Protein AF-A0A7I8VDJ1-F1 (afdb_monomer_lite)

Radius of gyration: 48.57 Å; chains: 1; bounding box: 135×110×147 Å

Structure (mmCIF, N/CA/C/O backbone):
data_AF-A0A7I8VDJ1-F1
#
_entry.id   AF-A0A7I8VDJ1-F1
#
loop_
_atom_site.group_PDB
_atom_site.id
_atom_site.type_symbol
_atom_site.label_atom_id
_atom_site.label_alt_id
_atom_site.label_comp_id
_atom_site.label_asym_id
_atom_site.label_entity_id
_atom_site.label_seq_id
_atom_site.pdbx_PDB_ins_code
_atom_site.Cartn_x
_atom_site.Cartn_y
_atom_site.Cartn_z
_atom_site.occupancy
_atom_site.B_iso_or_equiv
_atom_site.auth_seq_id
_atom_site.auth_comp_id
_atom_site.auth_asym_id
_atom_site.auth_atom_id
_atom_site.pdbx_PDB_model_num
ATOM 1 N N . MET A 1 1 ? -86.119 15.579 12.464 1.00 35.59 1 MET A N 1
ATOM 2 C CA . MET A 1 1 ? -85.745 15.228 11.077 1.00 35.59 1 MET A CA 1
ATOM 3 C C . MET A 1 1 ? -84.413 14.494 11.168 1.00 35.59 1 MET A C 1
ATOM 5 O O . MET A 1 1 ? -83.388 15.149 11.271 1.00 35.59 1 MET A O 1
ATOM 9 N N . ASP A 1 2 ? -84.351 13.183 11.399 1.00 27.03 2 ASP A N 1
ATOM 10 C CA . ASP A 1 2 ? -85.101 12.073 10.771 1.00 27.03 2 ASP A CA 1
ATOM 11 C C . ASP A 1 2 ? -84.777 11.980 9.266 1.00 27.03 2 ASP A C 1
ATOM 13 O O . ASP A 1 2 ? -84.892 12.993 8.582 1.00 27.03 2 ASP A O 1
ATOM 17 N N . THR A 1 3 ? -84.373 10.840 8.682 1.00 29.89 3 THR A N 1
ATOM 18 C CA . THR A 1 3 ? -84.083 9.494 9.247 1.00 29.89 3 THR A CA 1
ATOM 19 C C . THR A 1 3 ? -83.365 8.613 8.205 1.00 29.89 3 THR A C 1
ATOM 21 O O . THR A 1 3 ? -83.804 8.610 7.063 1.00 29.89 3 THR A O 1
ATOM 24 N N . GLU A 1 4 ? -82.399 7.784 8.643 1.00 31.31 4 GLU A N 1
ATOM 25 C CA . GLU A 1 4 ? -82.001 6.452 8.089 1.00 31.31 4 GLU A CA 1
ATOM 26 C C . GLU A 1 4 ? -81.667 6.331 6.567 1.00 31.31 4 GLU A C 1
ATOM 28 O O . GLU A 1 4 ? -81.652 7.322 5.854 1.00 31.31 4 GLU A O 1
ATOM 33 N N . SER A 1 5 ? -81.269 5.199 5.953 1.00 31.66 5 SER A N 1
ATOM 34 C CA . SER A 1 5 ? -81.035 3.772 6.318 1.00 31.66 5 SER A CA 1
ATOM 35 C C . SER A 1 5 ? -79.882 3.208 5.424 1.00 31.66 5 SER A C 1
ATOM 37 O O . SER A 1 5 ? -79.359 3.965 4.614 1.00 31.66 5 SER A O 1
ATOM 39 N N . VAL A 1 6 ? -79.344 1.971 5.455 1.00 28.23 6 VAL A N 1
ATOM 40 C CA . VAL A 1 6 ? -79.579 0.667 6.137 1.00 28.23 6 VAL A CA 1
ATOM 41 C C . VAL A 1 6 ? -78.186 0.134 6.587 1.00 28.23 6 VAL A C 1
ATOM 43 O O . VAL A 1 6 ? -77.228 0.318 5.847 1.00 28.23 6 VAL A O 1
ATOM 46 N N . ARG A 1 7 ? -77.891 -0.499 7.740 1.00 27.86 7 ARG A N 1
ATOM 47 C CA . ARG A 1 7 ? -78.654 -1.184 8.817 1.00 27.86 7 ARG A CA 1
ATOM 48 C C . ARG A 1 7 ? -78.798 -2.736 8.718 1.00 27.86 7 ARG A C 1
ATOM 50 O O . ARG A 1 7 ? -79.802 -3.270 9.171 1.00 27.86 7 ARG A O 1
ATOM 57 N N . SER A 1 8 ? -77.789 -3.487 8.227 1.00 26.73 8 SER A N 1
ATOM 58 C CA . SER A 1 8 ? -77.673 -4.964 8.438 1.00 26.73 8 SER A CA 1
ATOM 59 C C . SER A 1 8 ? -76.218 -5.431 8.680 1.00 26.73 8 SER A C 1
ATOM 61 O O . SER A 1 8 ? -75.295 -4.779 8.202 1.00 26.73 8 SER A O 1
ATOM 63 N N . GLY A 1 9 ? -75.918 -6.502 9.431 1.00 26.39 9 GLY A N 1
ATOM 64 C CA . GLY A 1 9 ? -76.759 -7.362 10.287 1.00 26.39 9 GLY A CA 1
ATOM 65 C C . GLY A 1 9 ? -75.892 -8.241 11.223 1.00 26.39 9 GLY A C 1
ATOM 66 O O . GLY A 1 9 ? -74.710 -8.437 10.948 1.00 26.39 9 GLY A O 1
ATOM 67 N N . LYS A 1 10 ? -76.435 -8.744 12.348 1.00 28.86 10 LYS A N 1
ATOM 68 C CA . LYS A 1 10 ? -75.710 -9.583 13.337 1.00 28.86 10 LYS A CA 1
ATOM 69 C C . LYS A 1 10 ? -76.479 -10.857 13.707 1.00 28.86 10 LYS A C 1
ATOM 71 O O . LYS A 1 10 ? -77.601 -10.746 14.184 1.00 28.86 10 LYS A O 1
ATOM 76 N N . SER A 1 11 ? -75.801 -12.005 13.643 1.00 25.92 11 SER A N 1
ATOM 77 C CA . SER A 1 11 ? -76.148 -13.288 14.291 1.00 25.92 11 SER A CA 1
ATOM 78 C C . SER A 1 11 ? -74.974 -14.276 14.095 1.00 25.92 11 SER A C 1
ATOM 80 O O . SER A 1 11 ? -74.369 -14.250 13.029 1.00 25.92 11 SER A O 1
ATOM 82 N N . GLU A 1 12 ? -74.569 -15.157 15.019 1.00 28.02 12 GLU A N 1
ATOM 83 C CA . GLU A 1 12 ? -74.882 -15.266 16.454 1.00 28.02 12 GLU A CA 1
ATOM 84 C C . GLU A 1 12 ? -73.792 -16.077 17.217 1.00 28.02 12 GLU A C 1
ATOM 86 O O . GLU A 1 12 ? -72.700 -16.306 16.700 1.00 28.02 12 GLU A O 1
ATOM 91 N N . ARG A 1 13 ? -74.056 -16.454 18.478 1.00 26.58 13 ARG A N 1
ATOM 92 C CA . ARG A 1 13 ? -73.231 -17.328 19.356 1.00 26.58 13 ARG A CA 1
ATOM 93 C C . ARG A 1 13 ? -73.213 -18.793 18.848 1.00 26.58 13 ARG A C 1
ATOM 95 O O . ARG A 1 13 ? -74.117 -19.163 18.116 1.00 26.58 13 ARG A O 1
ATOM 102 N N . SER A 1 14 ? -72.292 -19.706 19.201 1.00 25.50 14 SER A N 1
ATOM 103 C CA . SER A 1 14 ? -71.128 -19.765 20.135 1.00 25.50 14 SER A CA 1
ATOM 104 C C . SER A 1 14 ? -70.198 -20.952 19.701 1.00 25.50 14 SER A C 1
ATOM 106 O O . SER A 1 14 ? -70.390 -21.448 18.601 1.00 25.50 14 SER A O 1
ATOM 108 N N . GLU A 1 15 ? -69.172 -21.493 20.390 1.00 26.77 15 GLU A N 1
ATOM 109 C CA . GLU A 1 15 ? -68.732 -21.475 21.804 1.00 26.77 15 GLU A CA 1
ATOM 110 C C . GLU A 1 15 ? -67.203 -21.785 21.976 1.00 26.77 15 GLU A C 1
ATOM 112 O O . GLU A 1 15 ? -66.385 -21.430 21.133 1.00 26.77 15 GLU A O 1
ATOM 117 N N . ARG A 1 16 ? -66.825 -22.396 23.113 1.00 24.98 16 ARG A N 1
ATOM 118 C CA . ARG A 1 16 ? -65.518 -22.917 23.585 1.00 24.98 16 ARG A CA 1
ATOM 119 C C . ARG A 1 16 ? -64.439 -23.293 22.546 1.00 24.98 16 ARG A C 1
ATOM 121 O O . ARG A 1 16 ? -64.622 -24.206 21.749 1.00 24.98 16 ARG A O 1
ATOM 128 N N . SER A 1 17 ? -63.199 -22.848 22.798 1.00 24.78 17 SER A N 1
ATOM 129 C CA . SER A 1 17 ? -62.149 -23.702 23.416 1.00 24.78 17 SER A CA 1
ATOM 130 C C . SER A 1 17 ? -60.840 -22.920 23.699 1.00 24.78 17 SER A C 1
ATOM 132 O O . SER A 1 17 ? -60.804 -21.696 23.581 1.00 24.78 17 SER A O 1
ATOM 134 N N . MET A 1 18 ? -59.788 -23.596 24.187 1.00 25.69 18 MET A N 1
ATOM 135 C CA . MET A 1 18 ? -58.531 -22.996 24.677 1.00 25.69 18 MET A CA 1
ATOM 136 C C . MET A 1 18 ? -57.358 -23.054 23.673 1.00 25.69 18 MET A C 1
ATOM 138 O O . MET A 1 18 ? -57.304 -23.933 22.825 1.00 25.69 18 MET A O 1
ATOM 142 N N . ARG A 1 19 ? -56.319 -22.240 23.955 1.00 24.94 19 ARG A N 1
ATOM 143 C CA . ARG A 1 19 ? -54.900 -22.373 23.533 1.00 24.94 19 ARG A CA 1
ATOM 144 C C . ARG A 1 19 ? -54.579 -22.269 22.028 1.00 24.94 19 ARG A C 1
ATOM 146 O O . ARG A 1 19 ? -54.698 -23.234 21.289 1.00 24.94 19 ARG A O 1
ATOM 153 N N . SER A 1 20 ? -53.797 -21.240 21.683 1.00 26.91 20 SER A N 1
ATOM 154 C CA . SER A 1 20 ? -52.381 -21.473 21.330 1.00 26.91 20 SER A CA 1
ATOM 155 C C . SER A 1 20 ? -51.518 -20.221 21.566 1.00 26.91 20 SER A C 1
ATOM 157 O O . SER A 1 20 ? -52.035 -19.134 21.814 1.00 26.91 20 SER A O 1
ATOM 159 N N . LYS A 1 21 ? -50.189 -20.381 21.562 1.00 25.42 21 LYS A N 1
ATOM 160 C CA . LYS A 1 21 ? -49.204 -19.331 21.876 1.00 25.42 21 LYS A CA 1
ATOM 161 C C . LYS A 1 21 ? -48.692 -18.642 20.607 1.00 25.42 21 LYS A C 1
ATOM 163 O O . LYS A 1 21 ? -48.252 -19.330 19.694 1.00 25.42 21 LYS A O 1
ATOM 168 N N . ARG A 1 22 ? -48.556 -17.311 20.646 1.00 26.48 22 ARG A N 1
ATOM 169 C CA . ARG A 1 22 ? -47.443 -16.555 20.029 1.00 26.48 22 ARG A CA 1
ATOM 170 C C . ARG A 1 22 ? -47.359 -15.160 20.665 1.00 26.48 22 ARG A C 1
ATOM 172 O O . ARG A 1 22 ? -48.197 -14.306 20.410 1.00 26.48 22 ARG A O 1
ATOM 179 N N . ARG A 1 23 ? -46.349 -14.939 21.511 1.00 27.69 23 ARG A N 1
ATOM 180 C CA . ARG A 1 23 ? -45.885 -13.605 21.926 1.00 27.69 23 ARG A CA 1
ATOM 181 C C . ARG A 1 23 ? -44.432 -13.468 21.495 1.00 27.69 23 ARG A C 1
ATOM 183 O O . ARG A 1 23 ? -43.658 -14.404 21.681 1.00 27.69 23 ARG A O 1
ATOM 190 N N . PHE A 1 24 ? -44.092 -12.314 20.935 1.00 26.22 24 PHE A N 1
ATOM 191 C CA . PHE A 1 24 ? -42.706 -11.919 20.709 1.00 26.22 24 PHE A CA 1
ATOM 192 C C . PHE A 1 24 ? -41.999 -11.754 22.060 1.00 26.22 24 PHE A C 1
ATOM 194 O O . PHE A 1 24 ? -42.620 -11.323 23.034 1.00 26.22 24 PHE A O 1
ATOM 201 N N . TYR A 1 25 ? -40.707 -12.073 22.104 1.00 26.53 25 TYR A N 1
ATOM 202 C CA . TYR A 1 25 ? -39.833 -11.771 23.233 1.00 26.53 25 TYR A CA 1
ATOM 203 C C . TYR A 1 25 ? -38.666 -10.909 22.763 1.00 26.53 25 TYR A C 1
ATOM 205 O O . TYR A 1 25 ? -38.127 -11.114 21.677 1.00 26.53 25 TYR A O 1
ATOM 213 N N . ASN A 1 26 ? -38.291 -9.945 23.602 1.00 25.97 26 ASN A N 1
ATOM 214 C CA . ASN A 1 26 ? -37.115 -9.109 23.396 1.00 25.97 26 ASN A CA 1
ATOM 215 C C . ASN A 1 26 ? -35.849 -9.971 23.464 1.00 25.97 26 ASN A C 1
ATOM 217 O O . ASN A 1 26 ? -35.745 -10.824 24.347 1.00 25.97 26 ASN A O 1
ATOM 221 N N . LEU A 1 27 ? -34.867 -9.694 22.606 1.00 25.88 27 LEU A N 1
ATOM 222 C CA . LEU A 1 27 ? -33.530 -10.269 22.725 1.00 25.88 27 LEU A CA 1
ATOM 223 C C . LEU A 1 27 ? -32.560 -9.190 23.214 1.00 25.88 27 LEU A C 1
ATOM 225 O O . LEU A 1 27 ? -32.382 -8.167 22.558 1.00 25.88 27 LEU A O 1
ATOM 229 N N . HIS A 1 28 ? -31.951 -9.408 24.378 1.00 25.11 28 HIS A N 1
ATOM 230 C CA . HIS A 1 28 ? -30.969 -8.496 24.956 1.00 25.11 28 HIS A CA 1
ATOM 231 C C . HIS A 1 28 ? -29.899 -9.311 25.693 1.00 25.11 28 HIS A C 1
ATOM 233 O O . HIS A 1 28 ? -30.229 -10.054 26.609 1.00 25.11 28 HIS A O 1
ATOM 239 N N . SER A 1 29 ? -28.631 -9.126 25.315 1.00 25.78 29 SER A N 1
ATOM 240 C CA . SER A 1 29 ? -27.430 -9.506 26.081 1.00 25.78 29 SER A CA 1
ATOM 241 C C . SER A 1 29 ? -27.349 -10.934 26.661 1.00 25.78 29 SER A C 1
ATOM 243 O O . SER A 1 29 ? -27.666 -11.147 27.830 1.00 25.78 29 SER A O 1
ATOM 245 N N . LEU A 1 30 ? -26.687 -11.841 25.936 1.00 26.27 30 LEU A N 1
ATOM 246 C CA . LEU A 1 30 ? -25.786 -12.819 26.560 1.00 26.27 30 LEU A CA 1
ATOM 247 C C . LEU A 1 30 ? -24.439 -12.831 25.825 1.00 26.27 30 LEU A C 1
ATOM 249 O O . LEU A 1 30 ? -24.388 -12.986 24.609 1.00 26.27 30 LEU A O 1
ATOM 253 N N . TYR A 1 31 ? -23.363 -12.651 26.590 1.00 27.03 31 TYR A N 1
ATOM 254 C CA . TYR A 1 31 ? -21.996 -12.994 26.204 1.00 27.03 31 TYR A CA 1
ATOM 255 C C . TYR A 1 31 ? -21.733 -14.396 26.760 1.00 27.03 31 TYR A C 1
ATOM 257 O O . TYR A 1 31 ? -21.738 -14.565 27.979 1.00 27.03 31 TYR A O 1
ATOM 265 N N . GLU A 1 32 ? -21.493 -15.389 25.906 1.00 25.95 32 GLU A N 1
ATOM 266 C CA . GLU A 1 32 ? -20.978 -16.684 26.359 1.00 25.95 32 GLU A CA 1
ATOM 267 C C . GLU A 1 32 ? -19.446 -16.666 26.348 1.00 25.95 32 GLU A C 1
ATOM 269 O O . GLU A 1 32 ? -18.815 -16.263 25.370 1.00 25.95 32 GLU A O 1
ATOM 274 N N . GLN A 1 33 ? -18.838 -17.091 27.457 1.00 26.53 33 GLN A N 1
ATOM 275 C CA . GLN A 1 33 ? -17.398 -17.328 27.535 1.00 26.53 33 GLN A CA 1
ATOM 276 C C . GLN A 1 33 ? -17.094 -18.756 27.053 1.00 26.53 33 GLN A C 1
ATOM 278 O O . GLN A 1 33 ? -17.764 -19.690 27.502 1.00 26.53 33 GLN A O 1
ATOM 283 N N . PRO A 1 34 ? -16.078 -18.974 26.198 1.00 28.72 34 PRO A N 1
ATOM 284 C CA . PRO A 1 34 ? -15.664 -20.322 25.832 1.00 28.72 34 PRO A CA 1
ATOM 285 C C . PRO A 1 34 ? -15.036 -21.030 27.041 1.00 28.72 34 PRO A C 1
ATOM 287 O O . PRO A 1 34 ? -14.074 -20.539 27.634 1.00 28.72 34 PRO A O 1
ATOM 290 N N . GLN A 1 35 ? -15.565 -22.201 27.398 1.00 26.08 35 GLN A N 1
ATOM 291 C CA . GLN A 1 35 ? -14.988 -23.040 28.447 1.00 26.08 35 GLN A CA 1
ATOM 292 C C . GLN A 1 35 ? -13.659 -23.653 27.980 1.00 26.08 35 GLN A C 1
ATOM 294 O O . GLN A 1 35 ? -13.589 -24.257 26.910 1.00 26.08 35 GLN A O 1
ATOM 299 N N . VAL A 1 36 ? -12.618 -23.549 28.809 1.00 28.59 36 VAL A N 1
ATOM 300 C CA . VAL A 1 36 ? -11.347 -24.266 28.620 1.00 28.59 36 VAL A CA 1
ATOM 301 C C . VAL A 1 36 ? -11.344 -25.495 29.540 1.00 28.59 36 VAL A C 1
ATOM 303 O O . VAL A 1 36 ? -11.529 -25.329 30.748 1.00 28.59 36 VAL A O 1
ATOM 306 N N . PRO A 1 37 ? -11.148 -26.724 29.024 1.00 27.23 37 PRO A N 1
ATOM 307 C CA . PRO A 1 37 ? -11.212 -27.936 29.836 1.00 27.23 37 PRO A CA 1
ATOM 308 C C . PRO A 1 37 ? -9.975 -28.090 30.731 1.00 27.23 37 PRO A C 1
ATOM 310 O O . PRO A 1 37 ? -8.838 -28.122 30.261 1.00 27.23 37 PRO A O 1
ATOM 313 N N . SER A 1 38 ? -10.197 -28.237 32.036 1.00 24.30 38 SER A N 1
ATOM 314 C CA . SER A 1 38 ? -9.147 -28.392 33.043 1.00 24.30 38 SER A CA 1
ATOM 315 C C . SER A 1 38 ? -8.876 -29.861 33.385 1.00 24.30 38 SER A C 1
ATOM 317 O O . SER A 1 38 ? -9.435 -30.402 34.339 1.00 24.30 38 SER A O 1
ATOM 319 N N . GLN A 1 39 ? -7.959 -30.512 32.657 1.00 26.39 39 GLN A N 1
ATOM 320 C CA . GLN A 1 39 ? -7.253 -31.693 33.180 1.00 26.39 39 GLN A CA 1
ATOM 321 C C . GLN A 1 39 ? -5.991 -32.064 32.386 1.00 26.39 39 GLN A C 1
ATOM 323 O O . GLN A 1 39 ? -6.063 -32.718 31.353 1.00 26.39 39 GLN A O 1
ATOM 328 N N . PHE A 1 40 ? -4.821 -31.731 32.937 1.00 25.23 40 PHE A N 1
ATOM 329 C CA . PHE A 1 40 ? -3.596 -32.516 32.758 1.00 25.23 40 PHE A CA 1
ATOM 330 C C . PHE A 1 40 ? -2.760 -32.417 34.039 1.00 25.23 40 PHE A C 1
ATOM 332 O O . PHE A 1 40 ? -2.206 -31.366 34.354 1.00 25.23 40 PHE A O 1
ATOM 339 N N . LYS A 1 41 ? -2.696 -33.511 34.808 1.00 24.09 41 LYS A N 1
ATOM 340 C CA . LYS A 1 41 ? -1.747 -33.647 35.921 1.00 24.09 41 LYS A CA 1
ATOM 341 C C . LYS A 1 41 ? -0.411 -34.122 35.357 1.00 24.09 41 LYS A C 1
ATOM 343 O O . LYS A 1 41 ? -0.354 -35.205 34.784 1.00 24.09 41 LYS A O 1
ATOM 348 N N . ILE A 1 42 ? 0.655 -33.369 35.602 1.00 26.19 42 ILE A N 1
ATOM 349 C CA . ILE A 1 42 ? 2.028 -33.887 35.579 1.00 26.19 42 ILE A CA 1
ATOM 350 C C . ILE A 1 42 ? 2.610 -33.692 36.983 1.00 26.19 42 ILE A C 1
ATOM 352 O O . ILE A 1 42 ? 2.263 -32.744 37.687 1.00 26.19 42 ILE A O 1
ATOM 356 N N . ARG A 1 43 ? 3.409 -34.667 37.418 1.00 23.50 43 ARG A N 1
ATOM 357 C CA . ARG A 1 43 ? 3.903 -34.853 38.785 1.00 23.50 43 ARG A CA 1
ATOM 358 C C . ARG A 1 43 ? 5.412 -34.632 38.804 1.00 23.50 43 ARG A C 1
ATOM 360 O O . ARG A 1 43 ? 6.115 -35.245 38.008 1.00 23.50 43 ARG A O 1
ATOM 367 N N . SER A 1 44 ? 5.893 -33.831 39.746 1.00 25.80 44 SER A N 1
ATOM 368 C CA . SER A 1 44 ? 7.313 -33.722 40.095 1.00 25.80 44 SER A CA 1
ATOM 369 C C . SER A 1 44 ? 7.434 -33.421 41.587 1.00 25.80 44 SER A C 1
ATOM 371 O O . SER A 1 44 ? 6.826 -32.469 42.075 1.00 25.80 44 SER A O 1
ATOM 373 N N . GLU A 1 45 ? 8.177 -34.261 42.298 1.00 27.33 45 GLU A N 1
ATOM 374 C CA . GLU A 1 45 ? 8.450 -34.146 43.735 1.00 27.33 45 GLU A CA 1
ATOM 375 C C . GLU A 1 45 ? 9.665 -33.229 44.001 1.00 27.33 45 GLU A C 1
ATOM 377 O O . GLU A 1 45 ? 10.436 -32.965 43.075 1.00 27.33 45 GLU A O 1
ATOM 382 N N . PRO A 1 46 ? 9.825 -32.687 45.224 1.00 34.09 46 PRO A N 1
ATOM 383 C CA . PRO A 1 46 ? 10.933 -31.796 45.567 1.00 34.09 46 PRO A CA 1
ATOM 384 C C . PRO A 1 46 ? 12.213 -32.560 45.946 1.00 34.09 46 PRO A C 1
ATOM 386 O O . PRO A 1 46 ? 12.126 -33.671 46.457 1.00 34.09 46 PRO A O 1
ATOM 389 N N . ASN A 1 47 ? 13.372 -31.925 45.725 1.00 25.55 47 ASN A N 1
ATOM 390 C CA . ASN A 1 47 ? 14.660 -32.057 46.440 1.00 25.55 47 ASN A CA 1
ATOM 391 C C . ASN A 1 47 ? 15.642 -31.062 45.768 1.00 25.55 47 ASN A C 1
ATOM 393 O O . ASN A 1 47 ? 15.691 -30.987 44.545 1.00 25.55 47 ASN A O 1
ATOM 397 N N . GLU A 1 48 ? 16.188 -30.056 46.456 1.00 24.09 48 GLU A N 1
ATOM 398 C CA . GLU A 1 48 ? 17.340 -30.046 47.385 1.00 24.09 48 GLU A CA 1
ATOM 399 C C . GLU A 1 48 ? 18.660 -29.540 46.746 1.00 24.09 48 GLU A C 1
ATOM 401 O O . GLU A 1 48 ? 19.273 -30.191 45.912 1.00 24.09 48 GLU A O 1
ATOM 406 N N . CYS A 1 49 ? 19.104 -28.383 47.256 1.00 22.91 49 CYS A N 1
ATOM 407 C CA . CYS A 1 49 ? 20.454 -28.122 47.788 1.00 22.91 49 CYS A CA 1
ATOM 408 C C . CYS A 1 49 ? 21.725 -28.031 46.893 1.00 22.91 49 CYS A C 1
ATOM 410 O O . CYS A 1 49 ? 22.273 -29.016 46.420 1.00 22.91 49 CYS A O 1
ATOM 412 N N . PHE A 1 50 ? 22.307 -26.818 46.926 1.00 23.52 50 PHE A N 1
ATOM 413 C CA . PHE A 1 50 ? 23.742 -26.491 47.110 1.00 23.52 50 PHE A CA 1
ATOM 414 C C . PHE A 1 50 ? 24.839 -26.967 46.129 1.00 23.52 50 PHE A C 1
ATOM 416 O O . PHE A 1 50 ? 25.298 -28.098 46.202 1.00 23.52 50 PHE A O 1
ATOM 423 N N . PHE A 1 51 ? 25.476 -25.986 45.471 1.00 24.03 51 PHE A N 1
ATOM 424 C CA . PHE A 1 51 ? 26.934 -25.720 45.527 1.00 24.03 51 PHE A CA 1
ATOM 425 C C . PHE A 1 51 ? 27.096 -24.178 45.523 1.00 24.03 51 PHE A C 1
ATOM 427 O O . PHE A 1 51 ? 26.541 -23.533 44.640 1.00 24.03 51 PHE A O 1
ATOM 434 N N . LYS A 1 52 ? 27.535 -23.507 46.601 1.00 24.89 52 LYS A N 1
ATOM 435 C CA . LYS A 1 52 ? 28.862 -23.428 47.267 1.00 24.89 52 LYS A CA 1
ATOM 436 C C . LYS A 1 52 ? 29.794 -22.365 46.662 1.00 24.89 52 LYS A C 1
ATOM 438 O O . LYS A 1 52 ? 30.175 -22.468 45.503 1.00 24.89 52 LYS A O 1
ATOM 443 N N . ASP A 1 53 ? 30.204 -21.415 47.503 1.00 23.80 53 ASP A N 1
ATOM 444 C CA . ASP A 1 53 ? 31.367 -20.549 47.283 1.00 23.80 53 ASP A CA 1
ATOM 445 C C . ASP A 1 53 ? 32.684 -21.334 47.402 1.00 23.80 53 ASP A C 1
ATOM 447 O O . ASP A 1 53 ? 32.767 -22.291 48.177 1.00 23.80 53 ASP A O 1
ATOM 451 N N . ASP A 1 54 ? 33.736 -20.832 46.751 1.00 25.36 54 ASP A N 1
ATOM 452 C CA . ASP A 1 54 ? 35.137 -21.146 47.065 1.00 25.36 54 ASP A CA 1
ATOM 453 C C . ASP A 1 54 ? 35.911 -19.863 47.423 1.00 25.36 54 ASP A C 1
ATOM 455 O O . ASP A 1 54 ? 35.516 -18.753 47.058 1.00 25.36 54 ASP A O 1
ATOM 459 N N . ARG A 1 55 ? 36.991 -19.995 48.206 1.00 24.78 55 ARG A N 1
ATOM 460 C CA . ARG A 1 55 ? 37.645 -18.871 48.910 1.00 24.78 55 ARG A CA 1
ATOM 461 C C . ARG A 1 55 ? 39.092 -18.587 48.478 1.00 24.78 55 ARG A C 1
ATOM 463 O O . ARG A 1 55 ? 39.842 -19.482 48.112 1.00 24.78 55 ARG A O 1
ATOM 470 N N . SER A 1 56 ? 39.493 -17.340 48.761 1.00 25.27 56 SER A N 1
ATOM 471 C CA . SER A 1 56 ? 40.838 -16.879 49.181 1.00 25.27 56 SER A CA 1
ATOM 472 C C . SER A 1 56 ? 42.040 -16.994 48.230 1.00 25.27 56 SER A C 1
ATOM 474 O O . SER A 1 56 ? 42.595 -18.074 48.060 1.00 25.27 56 SER A O 1
ATOM 476 N N . ASN A 1 57 ? 42.529 -15.831 47.765 1.00 26.70 57 ASN A N 1
ATOM 477 C CA . ASN A 1 57 ? 43.919 -15.306 47.846 1.00 26.70 57 ASN A CA 1
ATOM 478 C C . ASN A 1 57 ? 44.039 -14.042 46.949 1.00 26.70 57 ASN A C 1
ATOM 480 O O . ASN A 1 57 ? 43.331 -13.966 45.952 1.00 26.70 57 ASN A O 1
ATOM 484 N N . SER A 1 58 ? 44.858 -13.010 47.209 1.00 25.59 58 SER A N 1
ATOM 485 C CA . SER A 1 58 ? 45.843 -12.720 48.279 1.00 25.59 58 SER A CA 1
ATOM 486 C C . SER A 1 58 ? 45.887 -11.195 48.613 1.00 25.59 58 SER A C 1
ATOM 488 O O . SER A 1 58 ? 44.984 -10.459 48.224 1.00 25.59 58 SER A O 1
ATOM 490 N N . LEU A 1 59 ? 46.872 -10.718 49.401 1.00 26.02 59 LEU A N 1
ATOM 491 C CA . LEU A 1 59 ? 46.924 -9.372 50.024 1.00 26.02 59 LEU A CA 1
ATOM 492 C C . LEU A 1 59 ? 47.808 -8.307 49.317 1.00 26.02 59 LEU A C 1
ATOM 494 O O . LEU A 1 59 ? 48.667 -8.638 48.508 1.00 26.02 59 LEU A O 1
ATOM 498 N N . HIS A 1 60 ? 47.675 -7.062 49.821 1.00 28.36 60 HIS A N 1
ATOM 499 C CA . HIS A 1 60 ? 48.517 -5.851 49.652 1.00 28.36 60 HIS A CA 1
ATOM 500 C C . HIS A 1 60 ? 48.305 -5.020 48.363 1.00 28.36 60 HIS A C 1
ATOM 502 O O . HIS A 1 60 ? 47.906 -5.554 47.339 1.00 28.36 60 HIS A O 1
ATOM 508 N N . THR A 1 61 ? 48.493 -3.686 48.361 1.00 26.16 61 THR A N 1
ATOM 509 C CA . THR A 1 61 ? 49.207 -2.780 49.308 1.00 26.16 61 THR A CA 1
ATOM 510 C C . THR A 1 61 ? 48.417 -1.517 49.729 1.00 26.16 61 THR A C 1
ATOM 512 O O . THR A 1 61 ? 47.765 -0.931 48.879 1.00 26.16 61 THR A O 1
ATOM 515 N N . ASN A 1 62 ? 48.620 -1.057 50.980 1.00 27.73 62 ASN A N 1
ATOM 516 C CA . ASN A 1 62 ? 48.788 0.336 51.491 1.00 27.73 62 ASN A CA 1
ATOM 517 C C . ASN A 1 62 ? 47.792 1.474 51.080 1.00 27.73 62 ASN A C 1
ATOM 519 O O . ASN A 1 62 ? 47.444 1.611 49.920 1.00 27.73 62 ASN A O 1
ATOM 523 N N . ASN A 1 63 ? 47.377 2.420 51.946 1.00 26.58 63 ASN A N 1
ATOM 524 C CA . ASN A 1 63 ? 47.764 2.704 53.342 1.00 26.58 63 ASN A CA 1
ATOM 525 C C . ASN A 1 63 ? 46.643 3.395 54.176 1.00 26.58 63 ASN A C 1
ATOM 527 O O . ASN A 1 63 ? 45.659 3.883 53.629 1.00 26.58 63 ASN A O 1
ATOM 531 N N . LYS A 1 64 ? 46.816 3.413 55.509 1.00 22.06 64 LYS A N 1
ATOM 532 C CA . LYS A 1 64 ? 45.947 4.004 56.574 1.00 22.06 64 LYS A CA 1
ATOM 533 C C . LYS A 1 64 ? 46.257 5.517 56.819 1.00 22.06 64 LYS A C 1
ATOM 535 O O . LYS A 1 64 ? 47.182 5.962 56.136 1.00 22.06 64 LYS A O 1
ATOM 540 N N . PRO A 1 65 ? 45.604 6.317 57.730 1.00 33.78 65 PRO A N 1
ATOM 541 C CA . PRO A 1 65 ? 45.000 5.960 59.053 1.00 33.78 65 PRO A CA 1
ATOM 542 C C . PRO A 1 65 ? 43.640 6.669 59.465 1.00 33.78 65 PRO A C 1
ATOM 544 O O . PRO A 1 65 ? 43.282 7.675 58.871 1.00 33.78 65 PRO A O 1
ATOM 547 N N . VAL A 1 66 ? 42.737 6.059 60.283 1.00 24.86 66 VAL A N 1
ATOM 548 C CA . VAL A 1 66 ? 42.484 6.202 61.775 1.00 24.86 66 VAL A CA 1
ATOM 549 C C . VAL A 1 66 ? 41.544 7.391 62.165 1.00 24.86 66 VAL A C 1
ATOM 551 O O . VAL A 1 66 ? 41.895 8.518 61.849 1.00 24.86 66 VAL A O 1
ATOM 554 N N . CYS A 1 67 ? 40.279 7.202 62.622 1.00 22.94 67 CYS A N 1
ATOM 555 C CA . CYS A 1 67 ? 39.729 6.918 63.999 1.00 22.94 67 CYS A CA 1
ATOM 556 C C . CYS A 1 67 ? 39.628 8.173 64.933 1.00 22.94 67 CYS A C 1
ATOM 558 O O . CYS A 1 67 ? 40.447 9.068 64.771 1.00 22.94 67 CYS A O 1
ATOM 560 N N . ASP A 1 68 ? 38.728 8.340 65.933 1.00 23.73 68 ASP A N 1
ATOM 561 C CA . ASP A 1 68 ? 37.487 7.628 66.360 1.00 23.73 68 ASP A CA 1
ATOM 562 C C . ASP A 1 68 ? 36.535 8.501 67.260 1.00 23.73 68 ASP A C 1
ATOM 564 O O . ASP A 1 68 ? 36.701 9.718 67.318 1.00 23.73 68 ASP A O 1
ATOM 568 N N . GLN A 1 69 ? 35.522 7.894 67.914 1.00 34.41 69 GLN A N 1
ATOM 569 C CA . GLN A 1 69 ? 34.349 8.495 68.616 1.00 34.41 69 GLN A CA 1
ATOM 570 C C . GLN A 1 69 ? 34.478 8.853 70.128 1.00 34.41 69 GLN A C 1
ATOM 572 O O . GLN A 1 69 ? 35.330 8.310 70.829 1.00 34.41 69 GLN A O 1
ATOM 577 N N . SER A 1 70 ? 33.516 9.653 70.642 1.00 25.91 70 SER A N 1
ATOM 578 C CA . SER A 1 70 ? 33.063 9.806 72.060 1.00 25.91 70 SER A CA 1
ATOM 579 C C . SER A 1 70 ? 31.777 10.690 72.138 1.00 25.91 70 SER A C 1
ATOM 581 O O . SER A 1 70 ? 31.472 11.349 71.146 1.00 25.91 70 SER A O 1
ATOM 583 N N . GLU A 1 71 ? 30.963 10.829 73.209 1.00 27.98 71 GLU A N 1
ATOM 584 C CA . GLU A 1 71 ? 30.498 9.946 74.316 1.00 27.98 71 GLU A CA 1
ATOM 585 C C . GLU A 1 71 ? 29.238 10.545 75.035 1.00 27.98 71 GLU A C 1
ATOM 587 O O . GLU A 1 71 ? 29.009 11.746 74.934 1.00 27.98 71 GLU A O 1
ATOM 592 N N . ALA A 1 72 ? 28.491 9.724 75.811 1.00 27.75 72 ALA A N 1
ATOM 593 C CA . ALA A 1 72 ? 27.477 10.061 76.861 1.00 27.75 72 ALA A CA 1
ATOM 594 C C . ALA A 1 72 ? 26.233 10.965 76.533 1.00 27.75 72 ALA A C 1
ATOM 596 O O . ALA A 1 72 ? 26.194 11.677 75.540 1.00 27.75 72 ALA A O 1
ATOM 597 N N . GLY A 1 73 ? 25.129 10.994 77.321 1.00 25.77 73 GLY A N 1
ATOM 598 C CA . GLY A 1 73 ? 24.687 10.068 78.389 1.00 25.77 73 GLY A CA 1
ATOM 599 C C . GLY A 1 73 ? 23.556 10.531 79.368 1.00 25.77 73 GLY A C 1
ATOM 600 O O . GLY A 1 73 ? 23.852 11.210 80.341 1.00 25.77 73 GLY A O 1
ATOM 601 N N . VAL A 1 74 ? 22.329 9.978 79.225 1.00 26.02 74 VAL A N 1
ATOM 602 C CA . VAL A 1 74 ? 21.322 9.621 80.295 1.00 26.02 74 VAL A CA 1
ATOM 603 C C . VAL A 1 74 ? 20.654 10.794 81.132 1.00 26.02 74 VAL A C 1
ATOM 605 O O . VAL A 1 74 ? 20.900 11.946 80.801 1.00 26.02 74 VAL A O 1
ATOM 608 N N . PRO A 1 75 ? 19.660 10.602 82.058 1.00 47.22 75 PRO A N 1
ATOM 609 C CA . PRO A 1 75 ? 18.193 10.663 81.790 1.00 47.22 75 PRO A CA 1
ATOM 610 C C . PRO A 1 75 ? 17.308 11.625 82.664 1.00 47.22 75 PRO A C 1
ATOM 612 O O . PRO A 1 75 ? 17.736 12.074 83.722 1.00 47.22 75 PRO A O 1
ATOM 615 N N . GLY A 1 76 ? 15.991 11.748 82.359 1.00 24.25 76 GLY A N 1
ATOM 616 C CA . GLY A 1 76 ? 14.932 11.724 83.413 1.00 24.25 76 GLY A CA 1
ATOM 617 C C . GLY A 1 76 ? 13.697 12.675 83.377 1.00 24.25 76 GLY A C 1
ATOM 618 O O . GLY A 1 76 ? 13.812 13.851 83.073 1.00 24.25 76 GLY A O 1
ATOM 619 N N . LEU A 1 77 ? 12.549 12.137 83.852 1.00 23.14 77 LEU A N 1
ATOM 620 C CA . LEU A 1 77 ? 11.384 12.768 84.548 1.00 23.14 77 LEU A CA 1
ATOM 621 C C . LEU A 1 77 ? 10.246 13.577 83.830 1.00 23.14 77 LEU A C 1
ATOM 623 O O . LEU A 1 77 ? 10.411 14.701 83.385 1.00 23.14 77 LEU A O 1
ATOM 627 N N . CYS A 1 78 ? 9.021 13.028 83.986 1.00 21.14 78 CYS A N 1
ATOM 628 C CA . CYS A 1 78 ? 7.719 13.652 84.354 1.00 21.14 78 CYS A CA 1
ATOM 629 C C . CYS A 1 78 ? 6.800 14.513 83.424 1.00 21.14 78 CYS A C 1
ATOM 631 O O . CYS A 1 78 ? 7.047 15.672 83.137 1.00 21.14 78 CYS A O 1
ATOM 633 N N . GLN A 1 79 ? 5.575 13.970 83.253 1.00 23.33 79 GLN A N 1
ATOM 634 C CA . GLN A 1 79 ? 4.232 14.590 83.441 1.00 23.33 79 GLN A CA 1
ATOM 635 C C . GLN A 1 79 ? 3.564 15.559 82.417 1.00 23.33 79 GLN A C 1
ATOM 637 O O . GLN A 1 79 ? 3.679 16.771 82.504 1.00 23.33 79 GLN A O 1
ATOM 642 N N . ARG A 1 80 ? 2.597 14.973 81.678 1.00 22.44 80 ARG A N 1
ATOM 643 C CA . ARG A 1 80 ? 1.123 15.227 81.745 1.00 22.44 80 ARG A CA 1
ATOM 644 C C . ARG A 1 80 ? 0.496 16.524 81.162 1.00 22.44 80 ARG A C 1
ATOM 646 O O . ARG A 1 80 ? 0.752 17.619 81.633 1.00 22.44 80 ARG A O 1
ATOM 653 N N . ASN A 1 81 ? -0.554 16.308 80.343 1.00 24.28 81 ASN A N 1
ATOM 654 C CA . ASN A 1 81 ? -1.519 17.273 79.761 1.00 24.28 81 ASN A CA 1
ATOM 655 C C . ASN A 1 81 ? -0.900 18.269 78.744 1.00 24.28 81 ASN A C 1
ATOM 657 O O . ASN A 1 81 ? 0.204 18.743 78.939 1.00 24.28 81 ASN A O 1
ATOM 661 N N . GLN A 1 82 ? -1.540 18.636 77.627 1.00 29.02 82 GLN A N 1
ATOM 662 C CA . GLN A 1 82 ? -2.970 18.627 77.275 1.00 29.02 82 GLN A CA 1
ATOM 663 C C . GLN A 1 82 ? -3.213 18.077 75.852 1.00 29.02 82 GLN A C 1
ATOM 665 O O . GLN A 1 82 ? -2.366 18.225 74.977 1.00 29.02 82 GLN A O 1
ATOM 670 N N . GLN A 1 83 ? -4.395 17.505 75.589 1.00 26.56 83 GLN A N 1
ATOM 671 C CA . GLN A 1 83 ? -4.886 17.313 74.217 1.00 26.56 83 GLN A CA 1
ATOM 672 C C . GLN A 1 83 ? -5.658 18.563 73.779 1.00 26.56 83 GLN A C 1
ATOM 674 O O . GLN A 1 83 ? -6.832 18.712 74.114 1.00 26.56 83 GLN A O 1
ATOM 679 N N . THR A 1 84 ? -5.018 19.447 73.016 1.00 27.67 84 THR A N 1
ATOM 680 C CA . THR A 1 84 ? -5.721 20.489 72.262 1.00 27.67 84 THR A CA 1
ATOM 681 C C . THR A 1 84 ? -6.497 19.840 71.120 1.00 27.67 84 THR A C 1
ATOM 683 O O . THR A 1 84 ? -5.939 19.400 70.117 1.00 27.67 84 THR A O 1
ATOM 686 N N . THR A 1 85 ? -7.816 19.753 71.270 1.00 26.62 85 THR A N 1
ATOM 687 C CA . THR A 1 85 ? -8.710 19.352 70.185 1.00 26.62 85 THR A CA 1
ATOM 688 C C . THR A 1 85 ? -8.839 20.495 69.184 1.00 26.62 85 THR A C 1
ATOM 690 O O . THR A 1 85 ? -9.695 21.365 69.337 1.00 26.62 85 THR A O 1
ATOM 693 N N . GLU A 1 86 ? -8.024 20.477 68.124 1.00 25.56 86 GLU A N 1
ATOM 694 C CA . GLU A 1 86 ? -8.259 21.314 66.942 1.00 25.56 86 GLU A CA 1
ATOM 695 C C . GLU A 1 86 ? -9.576 20.907 66.275 1.00 25.56 86 GLU A C 1
ATOM 697 O O . GLU A 1 86 ? -9.674 20.020 65.423 1.00 25.56 86 GLU A O 1
ATOM 702 N N . ARG A 1 87 ? -10.636 21.566 66.733 1.00 25.41 87 ARG A N 1
ATOM 703 C CA . ARG A 1 87 ? -11.988 21.455 66.218 1.00 25.41 87 ARG A CA 1
ATOM 704 C C . ARG A 1 87 ? -12.035 22.185 64.882 1.00 25.41 87 ARG A C 1
ATOM 706 O O . ARG A 1 87 ? -12.392 23.357 64.835 1.00 25.41 87 ARG A O 1
ATOM 713 N N . ILE A 1 88 ? -11.675 21.489 63.803 1.00 30.36 88 ILE A N 1
ATOM 714 C CA . ILE A 1 88 ? -11.887 21.982 62.437 1.00 30.36 88 ILE A CA 1
ATOM 715 C C . ILE A 1 88 ? -13.398 22.122 62.228 1.00 30.36 88 ILE A C 1
ATOM 717 O O . ILE A 1 88 ? -14.090 21.172 61.850 1.00 30.36 88 ILE A O 1
ATOM 721 N N . GLU A 1 89 ? -13.925 23.311 62.510 1.00 24.78 89 GLU A N 1
ATOM 722 C CA . GLU A 1 89 ? -15.288 23.675 62.165 1.00 24.78 89 GLU A CA 1
ATOM 723 C C . GLU A 1 89 ? -15.354 23.827 60.649 1.00 24.78 89 GLU A C 1
ATOM 725 O O . GLU A 1 89 ? -15.000 24.854 60.073 1.00 24.78 89 GLU A O 1
ATOM 730 N N . VAL A 1 90 ? -15.780 22.749 59.988 1.00 28.83 90 VAL A N 1
ATOM 731 C CA . VAL A 1 90 ? -16.092 22.752 58.561 1.00 28.83 90 VAL A CA 1
ATOM 732 C C . VAL A 1 90 ? -17.313 23.646 58.368 1.00 28.83 90 VAL A C 1
ATOM 734 O O . VAL A 1 90 ? -18.452 23.181 58.394 1.00 28.83 90 VAL A O 1
ATOM 737 N N . GLN A 1 91 ? -17.069 24.945 58.201 1.00 25.50 91 GLN A N 1
ATOM 738 C CA . GLN A 1 91 ? -18.087 25.922 57.857 1.00 25.50 91 GLN A CA 1
ATOM 739 C C . GLN A 1 91 ? -18.600 25.584 56.454 1.00 25.50 91 GLN A C 1
ATOM 741 O O . GLN A 1 91 ? -17.988 25.922 55.440 1.00 25.50 91 GLN A O 1
ATOM 746 N N . ILE A 1 92 ? -19.710 24.844 56.394 1.00 30.64 92 ILE A N 1
ATOM 747 C CA . ILE A 1 92 ? -20.361 24.479 55.137 1.00 30.64 92 ILE A CA 1
ATOM 748 C C . ILE A 1 92 ? -20.980 25.751 54.558 1.00 30.64 92 ILE A C 1
ATOM 750 O O . ILE A 1 92 ? -22.130 26.081 54.845 1.00 30.64 92 ILE A O 1
ATOM 754 N N . LEU A 1 93 ? -20.205 26.457 53.734 1.00 29.61 93 LEU A N 1
ATOM 755 C CA . LEU A 1 93 ? -20.716 27.516 52.875 1.00 29.61 93 LEU A CA 1
ATOM 756 C C . LEU A 1 93 ? -21.883 26.959 52.054 1.00 29.61 93 LEU A C 1
ATOM 758 O O . LEU A 1 93 ? -21.722 26.003 51.287 1.00 29.61 93 LEU A O 1
ATOM 762 N N . GLN A 1 94 ? -23.057 27.570 52.203 1.00 37.25 94 GLN A N 1
ATOM 763 C CA . GLN A 1 94 ? -24.153 27.367 51.267 1.00 37.25 94 GLN A CA 1
ATOM 764 C C . GLN A 1 94 ? -23.732 27.997 49.935 1.00 37.25 94 GLN A C 1
ATOM 766 O O . GLN A 1 94 ? -23.768 29.208 49.762 1.00 37.25 94 GLN A O 1
ATOM 771 N N . GLN A 1 95 ? -23.251 27.168 49.007 1.00 39.53 95 GLN A N 1
ATOM 772 C CA . GLN A 1 95 ? -22.985 27.599 47.637 1.00 39.53 95 GLN A CA 1
ATOM 773 C C . GLN A 1 95 ? -24.314 27.691 46.888 1.00 39.53 95 GLN A C 1
ATOM 775 O O . GLN A 1 95 ? -24.828 26.675 46.405 1.00 39.53 95 GLN A O 1
ATOM 780 N N . ASP A 1 96 ? -24.861 28.903 46.835 1.00 35.28 96 ASP A N 1
ATOM 781 C CA . ASP A 1 96 ? -26.148 29.190 46.212 1.00 35.28 96 ASP A CA 1
ATOM 782 C C . ASP A 1 96 ? -26.217 28.791 44.730 1.00 35.28 96 ASP A C 1
ATOM 784 O O . ASP A 1 96 ? -25.227 28.730 43.999 1.00 35.28 96 ASP A O 1
ATOM 788 N N . ASP A 1 97 ? -27.436 28.504 44.271 1.00 43.97 97 ASP A N 1
ATOM 789 C CA . ASP A 1 97 ? -27.745 28.052 42.903 1.00 43.97 97 ASP A CA 1
ATOM 790 C C . ASP A 1 97 ? -27.737 29.230 41.880 1.00 43.97 97 ASP A C 1
ATOM 792 O O . ASP A 1 97 ? -28.199 29.058 40.750 1.00 43.97 97 ASP A O 1
ATOM 796 N N . ASN A 1 98 ? -27.252 30.423 42.266 1.00 44.06 98 ASN A N 1
ATOM 797 C CA . ASN A 1 98 ? -27.332 31.673 41.495 1.00 44.06 98 ASN A CA 1
ATOM 798 C C . ASN A 1 98 ? -26.174 31.842 40.484 1.00 44.06 98 ASN A C 1
ATOM 800 O O . ASN A 1 98 ? -25.061 31.380 40.725 1.00 44.06 98 ASN A O 1
ATOM 804 N N . TRP A 1 99 ? -26.427 32.524 39.358 1.00 51.81 99 TRP A N 1
ATOM 805 C CA . TRP A 1 99 ? -25.394 32.902 38.368 1.00 51.81 99 TRP A CA 1
ATOM 806 C C . TRP A 1 99 ? -25.008 34.397 38.447 1.00 51.81 99 TRP A C 1
ATOM 808 O O . TRP A 1 99 ? -24.177 34.858 37.671 1.00 51.81 99 TRP A O 1
ATOM 818 N N . GLY A 1 100 ? -25.580 35.152 39.391 1.00 45.78 100 GLY A N 1
ATOM 819 C CA . GLY A 1 100 ? -25.108 36.491 39.759 1.00 45.78 100 GLY A CA 1
ATOM 820 C C . GLY A 1 100 ? -23.982 36.454 40.801 1.00 45.78 100 GLY A C 1
ATOM 821 O O . GLY A 1 100 ? -24.046 35.678 41.752 1.00 45.78 100 GLY A O 1
ATOM 822 N N . ASP A 1 101 ? -22.987 37.318 40.597 1.00 45.72 101 ASP A N 1
ATOM 823 C CA . ASP A 1 101 ? -22.004 37.835 41.561 1.00 45.72 101 ASP A CA 1
ATOM 824 C C . ASP A 1 101 ? -21.220 36.843 42.439 1.00 45.72 101 ASP A C 1
ATOM 826 O O . ASP A 1 101 ? -21.544 36.567 43.595 1.00 45.72 101 ASP A O 1
ATOM 830 N N . ASN A 1 102 ? -20.068 36.398 41.923 1.00 36.03 102 ASN A N 1
ATOM 831 C CA . ASN A 1 102 ? -18.916 36.002 42.747 1.00 36.03 102 ASN A CA 1
ATOM 832 C C . ASN A 1 102 ? -17.577 36.260 42.022 1.00 36.03 102 ASN A C 1
ATOM 834 O O . ASN A 1 102 ? -16.797 35.351 41.737 1.00 36.03 102 ASN A O 1
ATOM 838 N N . THR A 1 103 ? -17.283 37.538 41.756 1.00 39.88 103 THR A N 1
ATOM 839 C CA . THR A 1 103 ? -15.913 38.002 41.461 1.00 39.88 103 THR A CA 1
ATOM 840 C C . THR A 1 103 ? -15.076 37.931 42.739 1.00 39.88 103 THR A C 1
ATOM 842 O O . THR A 1 103 ? -14.853 38.931 43.420 1.00 39.88 103 THR A O 1
ATOM 845 N N . THR A 1 104 ? -14.640 36.728 43.109 1.00 39.81 104 THR A N 1
ATOM 846 C CA . THR A 1 104 ? -13.804 36.522 44.295 1.00 39.81 104 THR A CA 1
ATOM 847 C C . THR A 1 104 ? -12.356 36.861 43.952 1.00 39.81 104 THR A C 1
ATOM 849 O O . THR A 1 104 ? -11.672 36.086 43.283 1.00 39.81 104 THR A O 1
ATOM 852 N N . ALA A 1 105 ? -11.884 38.028 44.393 1.00 34.09 105 ALA A N 1
ATOM 853 C CA . ALA A 1 105 ? -10.485 38.411 44.235 1.00 34.09 105 ALA A CA 1
ATOM 854 C C . ALA A 1 105 ? -9.575 37.402 44.955 1.00 34.09 105 ALA A C 1
ATOM 856 O O . ALA A 1 105 ? -9.769 37.113 46.137 1.00 34.09 105 ALA A O 1
ATOM 857 N N . ILE A 1 106 ? -8.571 36.873 44.252 1.00 27.62 106 ILE A N 1
ATOM 858 C CA . ILE A 1 106 ? -7.579 35.974 44.848 1.00 27.62 106 ILE A CA 1
ATOM 859 C C . ILE A 1 106 ? -6.584 36.829 45.640 1.00 27.62 106 ILE A C 1
ATOM 861 O O . ILE A 1 106 ? -5.560 37.263 45.117 1.00 27.62 106 ILE A O 1
ATOM 865 N N . THR A 1 107 ? -6.890 37.079 46.913 1.00 33.97 107 THR A N 1
ATOM 866 C CA . THR A 1 107 ? -5.915 37.602 47.876 1.00 33.97 107 THR A CA 1
ATOM 867 C C . THR A 1 107 ? -4.850 36.534 48.108 1.00 33.97 107 THR A C 1
ATOM 869 O O . THR A 1 107 ? -5.092 35.540 48.796 1.00 33.97 107 THR A O 1
ATOM 872 N N . GLY A 1 108 ? -3.688 36.702 47.478 1.00 37.88 108 GLY A N 1
ATOM 873 C CA . GLY A 1 108 ? -2.586 35.753 47.574 1.00 37.88 108 GLY A CA 1
ATOM 874 C C . GLY A 1 108 ? -1.945 35.766 48.959 1.00 37.88 108 GLY A C 1
ATOM 875 O O . GLY A 1 108 ? -1.069 36.585 49.218 1.00 37.88 108 GLY A O 1
ATOM 876 N N . ASN A 1 109 ? -2.336 34.829 49.825 1.00 32.28 109 ASN A N 1
ATOM 877 C CA . ASN A 1 109 ? -1.575 34.538 51.037 1.00 32.28 109 ASN A CA 1
ATOM 878 C C . ASN A 1 109 ? -0.285 33.806 50.654 1.00 32.28 109 ASN A C 1
ATOM 880 O O . ASN A 1 109 ? -0.299 32.624 50.303 1.00 32.28 109 ASN A O 1
ATOM 884 N N . THR A 1 110 ? 0.832 34.521 50.731 1.00 39.00 110 THR A N 1
ATOM 885 C CA . THR A 1 110 ? 2.175 33.966 50.587 1.00 39.00 110 THR A CA 1
ATOM 886 C C . THR A 1 110 ? 2.476 32.972 51.710 1.00 39.00 110 THR A C 1
ATOM 888 O O . THR A 1 110 ? 2.250 33.240 52.888 1.00 39.00 110 THR A O 1
ATOM 891 N N . SER A 1 111 ? 3.020 31.810 51.345 1.00 34.69 111 SER A N 1
ATOM 892 C CA . SER A 1 111 ? 3.690 30.901 52.280 1.00 34.69 111 SER A CA 1
ATOM 893 C C . SER A 1 111 ? 4.935 30.330 51.601 1.00 34.69 111 SER A C 1
ATOM 895 O O . SER A 1 111 ? 4.868 29.469 50.725 1.00 34.69 111 SER A O 1
ATOM 897 N N . GLU A 1 112 ? 6.090 30.885 51.957 1.00 40.59 112 GLU A N 1
ATOM 898 C CA . GLU A 1 112 ? 7.384 30.575 51.349 1.00 40.59 112 GLU A CA 1
ATOM 899 C C . GLU A 1 112 ? 7.950 29.251 51.891 1.00 40.59 112 GLU A C 1
ATOM 901 O O . GLU A 1 112 ? 8.744 29.258 52.826 1.00 40.59 112 GLU A O 1
ATOM 906 N N . ALA A 1 113 ? 7.544 28.105 51.328 1.00 35.41 113 ALA A N 1
ATOM 907 C CA . ALA A 1 113 ? 8.208 26.808 51.554 1.00 35.41 113 ALA A CA 1
ATOM 908 C C . ALA A 1 113 ? 7.757 25.713 50.557 1.00 35.41 113 ALA A C 1
ATOM 910 O O . ALA A 1 113 ? 7.318 24.635 50.960 1.00 35.41 113 ALA A O 1
ATOM 911 N N . GLY A 1 114 ? 7.847 25.955 49.245 1.00 30.28 114 GLY A N 1
ATOM 912 C CA . GLY A 1 114 ? 7.466 24.944 48.251 1.00 30.28 114 GLY A CA 1
ATOM 913 C C . GLY A 1 114 ? 8.005 25.224 46.853 1.00 30.28 114 GLY A C 1
ATOM 914 O O . GLY A 1 114 ? 7.466 26.066 46.143 1.00 30.28 114 GLY A O 1
ATOM 915 N N . PHE A 1 115 ? 9.043 24.492 46.440 1.00 35.19 115 PHE A N 1
ATOM 916 C CA . PHE A 1 115 ? 9.527 24.515 45.057 1.00 35.19 115 PHE A CA 1
ATOM 917 C C . PHE A 1 115 ? 8.453 23.929 44.125 1.00 35.19 115 PHE A C 1
ATOM 919 O O . PHE A 1 115 ? 8.182 22.727 44.178 1.00 35.19 115 PHE A O 1
ATOM 926 N N . SER A 1 116 ? 7.832 24.775 43.295 1.00 33.88 116 SER A N 1
ATOM 927 C CA . SER A 1 116 ? 6.781 24.361 42.356 1.00 33.88 116 SER A CA 1
ATOM 928 C C . SER A 1 116 ? 7.342 23.906 41.006 1.00 33.88 116 SER A C 1
ATOM 930 O O . SER A 1 116 ? 8.401 24.340 40.556 1.00 33.88 116 SER A O 1
ATOM 932 N N . ILE A 1 117 ? 6.570 23.061 40.326 1.00 45.09 117 ILE A N 1
ATOM 933 C CA . ILE A 1 117 ? 6.824 22.587 38.960 1.00 45.09 117 ILE A CA 1
ATOM 934 C C . ILE A 1 117 ? 6.640 23.718 37.922 1.00 45.09 117 ILE A C 1
ATOM 936 O O . ILE A 1 117 ? 7.218 23.653 36.837 1.00 45.09 117 ILE A O 1
ATOM 940 N N . ASP A 1 118 ? 5.906 24.786 38.255 1.00 42.44 118 ASP A N 1
ATOM 941 C CA . ASP A 1 118 ? 5.583 25.889 37.333 1.00 42.44 118 ASP A CA 1
ATOM 942 C C . ASP A 1 118 ? 6.810 26.644 36.788 1.00 42.44 118 ASP A C 1
ATOM 944 O O . ASP A 1 118 ? 6.809 27.083 35.635 1.00 42.44 118 ASP A O 1
ATOM 948 N N . ASP A 1 119 ? 7.890 26.775 37.566 1.00 39.31 119 ASP A N 1
ATOM 949 C CA . ASP A 1 119 ? 9.086 27.492 37.100 1.00 39.31 119 ASP A CA 1
ATOM 950 C C . ASP A 1 119 ? 9.906 26.677 36.081 1.00 39.31 119 ASP A C 1
ATOM 952 O O . ASP A 1 119 ? 10.578 27.260 35.227 1.00 39.31 119 ASP A O 1
ATOM 956 N N . MET A 1 120 ? 9.764 25.342 36.053 1.00 47.94 120 MET A N 1
ATOM 957 C CA . MET A 1 120 ? 10.284 24.523 34.946 1.00 47.94 120 MET A CA 1
ATOM 958 C C . MET A 1 120 ? 9.506 24.769 33.644 1.00 47.94 120 MET A C 1
ATOM 960 O O . MET A 1 120 ? 10.095 24.731 32.563 1.00 47.94 120 MET A O 1
ATOM 964 N N . ALA A 1 121 ? 8.202 25.062 33.726 1.00 45.00 121 ALA A N 1
ATOM 965 C CA . ALA A 1 121 ? 7.388 25.376 32.552 1.00 45.00 121 ALA A CA 1
ATOM 966 C C . ALA A 1 121 ? 7.770 26.735 31.936 1.00 45.00 121 ALA A C 1
ATOM 968 O O . ALA A 1 121 ? 7.881 26.839 30.715 1.00 45.00 121 ALA A O 1
ATOM 969 N N . LYS A 1 122 ? 8.069 27.753 32.759 1.00 38.00 122 LYS A N 1
ATOM 970 C CA . LYS A 1 122 ? 8.625 29.032 32.268 1.00 38.00 122 LYS A CA 1
ATOM 971 C C . LYS A 1 122 ? 9.959 28.831 31.546 1.00 38.00 122 LYS A C 1
ATOM 973 O O . LYS A 1 122 ? 10.103 29.279 30.412 1.00 38.00 122 LYS A O 1
ATOM 978 N N . PHE A 1 123 ? 10.881 28.074 32.147 1.00 40.06 123 PHE A N 1
ATOM 979 C CA . PHE A 1 123 ? 12.196 27.805 31.553 1.00 40.06 123 PHE A CA 1
ATOM 980 C C . PHE A 1 123 ? 12.108 27.053 30.209 1.00 40.06 123 PHE A C 1
ATOM 982 O O . PHE A 1 123 ? 12.971 27.215 29.350 1.00 40.06 123 PHE A O 1
ATOM 989 N N . SER A 1 124 ? 11.049 26.260 29.994 1.00 45.31 124 SER A N 1
ATOM 990 C CA . SER A 1 124 ? 10.741 25.663 28.687 1.00 45.31 124 SER A CA 1
ATOM 991 C C . SER A 1 124 ? 10.271 26.711 27.669 1.00 45.31 124 SER A C 1
ATOM 993 O O . SER A 1 124 ? 10.751 26.729 26.536 1.00 45.31 124 SER A O 1
ATOM 995 N N . ASN A 1 125 ? 9.357 27.601 28.064 1.00 45.00 125 ASN A N 1
ATOM 996 C CA . ASN A 1 125 ? 8.760 28.603 27.174 1.00 45.00 125 ASN A CA 1
ATOM 997 C C . ASN A 1 125 ? 9.772 29.667 26.706 1.00 45.00 125 ASN A C 1
ATOM 999 O O . ASN A 1 125 ? 9.726 30.094 25.551 1.00 45.00 125 ASN A O 1
ATOM 1003 N N . ASP A 1 126 ? 10.725 30.057 27.555 1.00 42.75 126 ASP A N 1
ATOM 1004 C CA . ASP A 1 126 ? 11.767 31.027 27.182 1.00 42.75 126 ASP A CA 1
ATOM 1005 C C . ASP A 1 126 ? 12.741 30.478 26.119 1.00 42.75 126 ASP A C 1
ATOM 1007 O O . ASP A 1 126 ? 13.291 31.239 25.320 1.00 42.75 126 ASP A O 1
ATOM 1011 N N . ILE A 1 127 ? 12.898 29.150 26.026 1.00 48.00 127 ILE A N 1
ATOM 1012 C CA . ILE A 1 127 ? 13.670 28.494 24.957 1.00 48.00 127 ILE A CA 1
ATOM 1013 C C . ILE A 1 127 ? 12.893 28.502 23.624 1.00 48.00 127 ILE A C 1
ATOM 1015 O O . ILE A 1 127 ? 13.502 28.665 22.558 1.00 48.00 127 ILE A O 1
ATOM 1019 N N . GLU A 1 128 ? 11.559 28.380 23.653 1.00 47.25 128 GLU A N 1
ATOM 1020 C CA . GLU A 1 128 ? 10.713 28.382 22.445 1.00 47.25 128 GLU A CA 1
ATOM 1021 C C . GLU A 1 128 ? 10.697 29.735 21.713 1.00 47.25 128 GLU A C 1
ATOM 1023 O O . GLU A 1 128 ? 10.588 29.764 20.486 1.00 47.25 128 GLU A O 1
ATOM 1028 N N . ASN A 1 129 ? 10.891 30.849 22.428 1.00 46.88 129 ASN A N 1
ATOM 1029 C CA . ASN A 1 129 ? 10.979 32.194 21.841 1.00 46.88 129 ASN A CA 1
ATOM 1030 C C . ASN A 1 129 ? 12.301 32.475 21.092 1.00 46.88 129 ASN A C 1
ATOM 1032 O O . ASN A 1 129 ? 12.486 33.561 20.534 1.00 46.88 129 ASN A O 1
ATOM 1036 N N . SER A 1 130 ? 13.241 31.525 21.047 1.00 48.56 130 SER A N 1
ATOM 1037 C CA . SER A 1 130 ? 14.542 31.743 20.412 1.00 48.56 130 SER A CA 1
ATOM 1038 C C . SER A 1 130 ? 14.472 31.781 18.873 1.00 48.56 130 SER A C 1
ATOM 1040 O O . SER A 1 130 ? 14.040 30.842 18.200 1.00 48.56 130 SER A O 1
ATOM 1042 N N . VAL A 1 131 ? 15.019 32.856 18.287 1.00 52.16 131 VAL A N 1
ATOM 1043 C CA . VAL A 1 131 ? 15.161 33.069 16.825 1.00 52.16 131 VAL A CA 1
ATOM 1044 C C . VAL A 1 131 ? 15.895 31.905 16.126 1.00 52.16 131 VAL A C 1
ATOM 1046 O O . VAL A 1 131 ? 15.725 31.665 14.929 1.00 52.16 131 VAL A O 1
ATOM 1049 N N . GLY A 1 132 ? 16.673 31.124 16.882 1.00 54.62 132 GLY A N 1
ATOM 1050 C CA . GLY A 1 132 ? 17.318 29.901 16.413 1.00 54.62 132 GLY A CA 1
ATOM 1051 C C . GLY A 1 132 ? 16.342 28.838 15.893 1.00 54.62 132 GLY A C 1
ATOM 1052 O O . GLY A 1 132 ? 16.644 28.214 14.878 1.00 54.62 132 GLY A O 1
ATOM 1053 N N . PHE A 1 133 ? 15.165 28.648 16.506 1.00 53.69 133 PHE A N 1
ATOM 1054 C CA . PHE A 1 133 ? 14.219 27.610 16.067 1.00 53.69 133 PHE A CA 1
ATOM 1055 C C . PHE A 1 133 ? 13.541 27.966 14.735 1.00 53.69 133 PHE A C 1
ATOM 1057 O O . PHE A 1 133 ? 13.459 27.134 13.827 1.00 53.69 133 PHE A O 1
ATOM 1064 N N . THR A 1 134 ? 13.117 29.221 14.562 1.00 57.94 134 THR A N 1
ATOM 1065 C CA . THR A 1 134 ? 12.583 29.715 13.283 1.00 57.94 134 THR A CA 1
ATOM 1066 C C . THR A 1 134 ? 13.653 29.737 12.192 1.00 57.94 134 THR A C 1
ATOM 1068 O O . THR A 1 134 ? 13.370 29.318 11.068 1.00 57.94 134 THR A O 1
ATOM 1071 N N . CYS A 1 135 ? 14.892 30.123 12.513 1.00 57.59 135 CYS A N 1
ATOM 1072 C CA . CYS A 1 135 ? 16.021 30.031 11.584 1.00 57.59 135 CYS A CA 1
ATOM 1073 C C . CYS A 1 135 ? 16.283 28.574 11.150 1.00 57.59 135 CYS A C 1
ATOM 1075 O O . CYS A 1 135 ? 16.287 28.277 9.954 1.00 57.59 135 CYS A O 1
ATOM 1077 N N . ALA A 1 136 ? 16.392 27.638 12.100 1.00 61.25 136 ALA A N 1
ATOM 1078 C CA . ALA A 1 136 ? 16.600 26.214 11.830 1.00 61.25 136 ALA A CA 1
ATOM 1079 C C . ALA A 1 136 ? 15.457 25.578 11.015 1.00 61.25 136 ALA A C 1
ATOM 1081 O O . ALA A 1 136 ? 15.708 24.717 10.168 1.00 61.25 136 ALA A O 1
ATOM 1082 N N . ARG A 1 137 ? 14.208 26.030 11.206 1.00 65.25 137 ARG A N 1
ATOM 1083 C CA . ARG A 1 137 ? 13.060 25.613 10.384 1.00 65.25 137 ARG A CA 1
ATOM 1084 C C . ARG A 1 137 ? 13.225 26.011 8.917 1.00 65.25 137 ARG A C 1
ATOM 1086 O O . ARG A 1 137 ? 12.918 25.203 8.042 1.00 65.25 137 ARG A O 1
ATOM 1093 N N . TYR A 1 138 ? 13.687 27.232 8.644 1.00 67.25 138 TYR A N 1
ATOM 1094 C CA . TYR A 1 138 ? 13.755 27.760 7.279 1.00 67.25 138 TYR A CA 1
ATOM 1095 C C . TYR A 1 138 ? 15.068 27.458 6.548 1.00 67.25 138 TYR A C 1
ATOM 1097 O O . TYR A 1 138 ? 15.030 27.256 5.332 1.00 67.25 138 TYR A O 1
ATOM 1105 N N . ILE A 1 139 ? 16.208 27.371 7.242 1.00 70.44 139 ILE A N 1
ATOM 1106 C CA . ILE A 1 139 ? 17.534 27.234 6.613 1.00 70.44 139 ILE A CA 1
ATOM 1107 C C . ILE A 1 139 ? 17.633 25.996 5.707 1.00 70.44 139 ILE A C 1
ATOM 1109 O O . ILE A 1 139 ? 18.132 26.086 4.587 1.00 70.44 139 ILE A O 1
ATOM 1113 N N . GLY A 1 140 ? 17.059 24.863 6.130 1.00 69.69 140 GLY A N 1
ATOM 1114 C CA . GLY A 1 140 ? 17.007 23.642 5.322 1.00 69.69 140 GLY A CA 1
ATOM 1115 C C . GLY A 1 140 ? 16.161 23.804 4.055 1.00 69.69 140 GLY A C 1
ATOM 1116 O O . GLY A 1 140 ? 16.591 23.403 2.975 1.00 69.69 140 GLY A O 1
ATOM 1117 N N . THR A 1 141 ? 14.986 24.438 4.157 1.00 71.75 141 THR A N 1
ATOM 1118 C CA . THR A 1 141 ? 14.136 24.716 2.986 1.00 71.75 141 THR A CA 1
ATOM 1119 C C . THR A 1 141 ? 14.779 25.714 2.024 1.00 71.75 141 THR A C 1
ATOM 1121 O O . THR A 1 141 ? 14.753 25.471 0.819 1.00 71.75 141 THR A O 1
ATOM 1124 N N . VAL A 1 142 ? 15.419 26.774 2.534 1.00 78.31 142 VAL A N 1
ATOM 1125 C CA . VAL A 1 142 ? 16.142 27.774 1.729 1.00 78.31 142 VAL A CA 1
ATOM 1126 C C . VAL A 1 142 ? 17.312 27.125 0.991 1.00 78.31 142 VAL A C 1
ATOM 1128 O O . VAL A 1 142 ? 17.430 27.290 -0.219 1.00 78.31 142 VAL A O 1
ATOM 1131 N N . PHE A 1 143 ? 18.116 26.296 1.662 1.00 79.69 143 PHE A N 1
ATOM 1132 C CA . PHE A 1 143 ? 19.209 25.567 1.013 1.00 79.69 143 PHE A CA 1
ATOM 1133 C C . PHE A 1 143 ? 18.698 24.661 -0.120 1.00 79.69 143 PHE A C 1
ATOM 1135 O O . PHE A 1 143 ? 19.213 24.714 -1.238 1.00 79.69 143 PHE A O 1
ATOM 1142 N N . THR A 1 144 ? 17.627 23.888 0.113 1.00 78.56 144 THR A N 1
ATOM 1143 C CA . THR A 1 144 ? 17.026 23.069 -0.958 1.00 78.56 144 THR A CA 1
ATOM 1144 C C . THR A 1 144 ? 16.421 23.901 -2.091 1.00 78.56 144 THR A C 1
ATOM 1146 O O . THR A 1 144 ? 16.446 23.450 -3.233 1.00 78.56 144 THR A O 1
ATOM 1149 N N . ALA A 1 145 ? 15.928 25.110 -1.798 1.00 81.44 145 ALA A N 1
ATOM 1150 C CA . ALA A 1 145 ? 15.376 26.034 -2.784 1.00 81.44 145 ALA A CA 1
ATOM 1151 C C . ALA A 1 145 ? 16.459 26.644 -3.687 1.00 81.44 145 ALA A C 1
ATOM 1153 O O . ALA A 1 145 ? 16.257 26.751 -4.895 1.00 81.44 145 ALA A O 1
ATOM 1154 N N . CYS A 1 146 ? 17.619 26.997 -3.129 1.00 84.94 146 CYS A N 1
ATOM 1155 C CA . CYS A 1 146 ? 18.758 27.479 -3.908 1.00 84.94 146 CYS A CA 1
ATOM 1156 C C . CYS A 1 146 ? 19.277 26.389 -4.859 1.00 84.94 146 CYS A C 1
ATOM 1158 O O . CYS A 1 146 ? 19.479 26.651 -6.043 1.00 84.94 146 CYS A O 1
ATOM 1160 N N . PHE A 1 147 ? 19.416 25.145 -4.387 1.00 85.56 147 PHE A N 1
ATOM 1161 C CA . PHE A 1 147 ? 19.847 24.032 -5.242 1.00 85.56 147 PHE A CA 1
ATOM 1162 C C . PHE A 1 147 ? 18.811 23.652 -6.314 1.00 85.56 147 PHE A C 1
ATOM 1164 O O . PHE A 1 147 ? 19.198 23.340 -7.444 1.00 85.56 147 PHE A O 1
ATOM 1171 N N . SER A 1 148 ? 17.504 23.719 -6.027 1.00 84.75 148 SER A N 1
ATOM 1172 C CA . SER A 1 148 ? 16.479 23.511 -7.062 1.00 84.75 148 SER A CA 1
ATOM 1173 C C . SER A 1 148 ? 16.467 24.638 -8.096 1.00 84.75 148 SER A C 1
ATOM 1175 O O . SER A 1 148 ? 16.321 24.363 -9.284 1.00 84.75 148 SER A O 1
ATOM 1177 N N . LEU A 1 149 ? 16.698 25.888 -7.680 1.00 88.06 149 LEU A N 1
ATOM 1178 C CA . LEU A 1 149 ? 16.833 27.021 -8.595 1.00 88.06 149 LEU A CA 1
ATOM 1179 C C . LEU A 1 149 ? 18.062 26.869 -9.507 1.00 88.06 149 LEU A C 1
ATOM 1181 O O . LEU A 1 149 ? 17.927 27.002 -10.719 1.00 88.06 149 LEU A O 1
ATOM 1185 N N . ILE A 1 150 ? 19.227 26.495 -8.964 1.00 89.06 150 ILE A N 1
ATOM 1186 C CA . ILE A 1 150 ? 20.437 26.181 -9.753 1.00 89.06 150 ILE A CA 1
ATOM 1187 C C . ILE A 1 150 ? 20.156 25.057 -10.766 1.00 89.06 150 ILE A C 1
ATOM 1189 O O . ILE A 1 150 ? 20.554 25.155 -11.925 1.00 89.06 150 ILE A O 1
ATOM 1193 N N . THR A 1 151 ? 19.412 24.024 -10.359 1.00 89.38 151 THR A N 1
ATOM 1194 C CA . THR A 1 151 ? 19.024 22.899 -11.231 1.00 89.38 151 THR A CA 1
ATOM 1195 C C . THR A 1 151 ? 18.145 23.339 -12.411 1.00 89.38 151 THR A C 1
ATOM 1197 O O . THR A 1 151 ? 18.291 22.808 -13.509 1.00 89.38 151 THR A O 1
ATOM 1200 N N . ILE A 1 152 ? 17.260 24.323 -12.211 1.00 90.75 152 ILE A N 1
ATOM 1201 C CA . ILE A 1 152 ? 16.369 24.865 -13.254 1.00 90.75 152 ILE A CA 1
ATOM 1202 C C . ILE A 1 152 ? 17.086 25.900 -14.138 1.00 90.75 152 ILE A C 1
ATOM 1204 O O . ILE A 1 152 ? 16.859 25.935 -15.345 1.00 90.75 152 ILE A O 1
ATOM 1208 N N . LEU A 1 153 ? 17.967 26.728 -13.566 1.00 92.00 153 LEU A N 1
ATOM 1209 C CA . LEU A 1 153 ? 18.699 27.766 -14.301 1.00 92.00 153 LEU A CA 1
ATOM 1210 C C . LEU A 1 153 ? 19.882 27.213 -15.110 1.00 92.00 153 LEU A C 1
ATOM 1212 O O . LEU A 1 153 ? 20.203 27.767 -16.158 1.00 92.00 153 LEU A O 1
ATOM 1216 N N . SER A 1 154 ? 20.517 26.122 -14.672 1.00 92.62 154 SER A N 1
ATOM 1217 C CA . SER A 1 154 ? 21.703 25.550 -15.330 1.00 92.62 154 SER A CA 1
ATOM 1218 C C . SER A 1 154 ? 21.496 25.233 -16.828 1.00 92.62 154 SER A C 1
ATOM 1220 O O . SER A 1 154 ? 22.335 25.653 -17.626 1.00 92.62 154 SER A O 1
ATOM 1222 N N . PRO A 1 155 ? 20.409 24.561 -17.265 1.00 91.81 155 PRO A N 1
ATOM 1223 C CA . PRO A 1 155 ? 20.154 24.336 -18.691 1.00 91.81 155 PRO A CA 1
ATOM 1224 C C . PRO A 1 155 ? 19.874 25.627 -19.475 1.00 91.81 155 PRO A C 1
ATOM 1226 O O . PRO A 1 155 ? 20.221 25.717 -20.648 1.00 91.81 155 PRO A O 1
ATOM 1229 N N . ILE A 1 156 ? 19.271 26.636 -18.835 1.00 91.75 156 ILE A N 1
ATOM 1230 C CA . ILE A 1 156 ? 18.977 27.938 -19.456 1.00 91.75 156 ILE A CA 1
ATOM 1231 C C . ILE A 1 156 ? 20.280 28.722 -19.671 1.00 91.75 156 ILE A C 1
ATOM 1233 O O . ILE A 1 156 ? 20.503 29.269 -20.748 1.00 91.75 156 ILE A O 1
ATOM 1237 N N . ALA A 1 157 ? 21.186 28.713 -18.689 1.00 90.31 157 ALA A N 1
ATOM 1238 C CA . ALA A 1 157 ? 22.499 29.345 -18.797 1.00 90.31 157 ALA A CA 1
ATOM 1239 C C . ALA A 1 157 ? 23.330 28.768 -19.960 1.00 90.31 157 ALA A C 1
ATOM 1241 O O . ALA A 1 157 ? 23.957 29.531 -20.692 1.00 90.31 157 ALA A O 1
ATOM 1242 N N . MET A 1 158 ? 23.270 27.451 -20.200 1.00 89.44 158 MET A N 1
ATOM 1243 C CA . MET A 1 158 ? 23.918 26.814 -21.360 1.00 89.44 158 MET A CA 1
ATOM 1244 C C . MET A 1 158 ? 23.367 27.291 -22.719 1.00 89.44 158 MET A C 1
ATOM 1246 O O . MET A 1 158 ? 24.099 27.269 -23.701 1.00 89.44 158 MET A O 1
ATOM 1250 N N . LEU A 1 159 ? 22.113 27.755 -22.802 1.00 88.56 159 LEU A N 1
ATOM 1251 C CA . LEU A 1 159 ? 21.548 28.325 -24.037 1.00 88.56 159 LEU A CA 1
ATOM 1252 C C . LEU A 1 159 ? 21.868 29.814 -24.233 1.00 88.56 159 LEU A C 1
ATOM 1254 O O . LEU A 1 159 ? 21.877 30.290 -25.372 1.00 88.56 159 LEU A O 1
ATOM 1258 N N . LEU A 1 160 ? 22.088 30.544 -23.134 1.00 86.75 160 LEU A N 1
ATOM 1259 C CA . LEU A 1 160 ? 22.323 31.991 -23.132 1.00 86.75 160 LEU A CA 1
ATOM 1260 C C . LEU A 1 160 ? 23.808 32.365 -23.221 1.00 86.75 160 LEU A C 1
ATOM 1262 O O . LEU A 1 160 ? 24.123 33.388 -23.822 1.00 86.75 160 LEU A O 1
ATOM 1266 N N . LEU A 1 161 ? 24.719 31.543 -22.689 1.00 85.19 161 LEU A N 1
ATOM 1267 C CA . LEU A 1 161 ? 26.170 31.780 -22.738 1.00 85.19 161 LEU A CA 1
ATOM 1268 C C . LEU A 1 161 ? 26.751 32.133 -24.125 1.00 85.19 161 LEU A C 1
ATOM 1270 O O . LEU A 1 161 ? 27.569 33.043 -24.159 1.00 85.19 161 LEU A O 1
ATOM 1274 N N . PRO A 1 162 ? 26.365 31.500 -25.254 1.00 80.06 162 PRO A N 1
ATOM 1275 C CA . PRO A 1 162 ? 26.854 31.904 -26.581 1.00 80.06 162 PRO A CA 1
ATOM 1276 C C . PRO A 1 162 ? 26.197 33.178 -27.144 1.00 80.06 162 PRO A C 1
ATOM 1278 O O . PRO A 1 162 ? 26.601 33.649 -28.201 1.00 80.06 162 PRO A O 1
ATOM 1281 N N . LYS A 1 163 ? 25.154 33.721 -26.496 1.00 75.94 163 LYS A N 1
ATOM 1282 C CA . LYS A 1 163 ? 24.479 34.964 -26.920 1.00 75.94 163 LYS A CA 1
ATOM 1283 C C . LYS A 1 163 ? 24.908 36.170 -26.089 1.00 75.94 163 LYS A C 1
ATOM 1285 O O . LYS A 1 163 ? 25.056 37.265 -26.628 1.00 75.94 163 LYS A O 1
ATOM 1290 N N . ILE A 1 164 ? 25.134 35.990 -24.789 1.00 76.81 164 ILE A N 1
ATOM 1291 C CA . ILE A 1 164 ? 25.714 37.036 -23.942 1.00 76.81 164 ILE A CA 1
ATOM 1292 C C . ILE A 1 164 ? 27.216 37.090 -24.249 1.00 76.81 164 ILE A C 1
ATOM 1294 O O . ILE A 1 164 ? 27.920 36.114 -24.012 1.00 76.81 164 ILE A O 1
ATOM 1298 N N . HIS A 1 165 ? 27.708 38.216 -24.771 1.00 66.88 165 HIS A N 1
ATOM 1299 C CA . HIS A 1 165 ? 29.100 38.389 -25.212 1.00 66.88 165 HIS A CA 1
ATOM 1300 C C . HIS A 1 165 ? 30.071 38.519 -24.011 1.00 66.88 165 HIS A C 1
ATOM 1302 O O . HIS A 1 165 ? 30.648 39.571 -23.764 1.00 66.88 165 HIS A O 1
ATOM 1308 N N . ILE A 1 166 ? 30.192 37.449 -23.217 1.00 68.00 166 ILE A N 1
ATOM 1309 C CA . ILE A 1 166 ? 31.106 37.301 -22.064 1.00 68.00 166 ILE A CA 1
ATOM 1310 C C . ILE A 1 166 ? 32.431 36.638 -22.485 1.00 68.00 166 ILE A C 1
ATOM 1312 O O . ILE A 1 166 ? 33.418 36.693 -21.756 1.00 68.00 166 ILE A O 1
ATOM 1316 N N . ILE A 1 167 ? 32.445 35.982 -23.647 1.00 66.69 167 ILE A N 1
ATOM 1317 C CA . ILE A 1 167 ? 33.603 35.288 -24.208 1.00 66.69 167 ILE A CA 1
ATOM 1318 C C . ILE A 1 167 ? 33.868 35.895 -25.582 1.00 66.69 167 ILE A C 1
ATOM 1320 O O . ILE A 1 167 ? 33.070 35.702 -26.501 1.00 66.69 167 ILE A O 1
ATOM 1324 N N . ASP A 1 168 ? 34.977 36.620 -25.708 1.00 61.28 168 ASP A N 1
ATOM 1325 C CA . ASP A 1 168 ? 35.356 37.291 -26.951 1.00 61.28 168 ASP A CA 1
ATOM 1326 C C . ASP A 1 168 ? 35.543 36.291 -28.105 1.00 61.28 168 ASP A C 1
ATOM 1328 O O . ASP A 1 168 ? 35.964 35.143 -27.912 1.00 61.28 168 ASP A O 1
ATOM 1332 N N . ASP A 1 169 ? 35.212 36.732 -29.319 1.00 66.50 169 ASP A N 1
ATOM 1333 C CA . ASP A 1 169 ? 35.218 35.959 -30.566 1.00 66.50 169 ASP A CA 1
ATOM 1334 C C . ASP A 1 169 ? 34.434 34.628 -30.511 1.00 66.50 169 ASP A C 1
ATOM 1336 O O . ASP A 1 169 ? 34.951 33.590 -30.936 1.00 66.50 169 ASP A O 1
ATOM 1340 N N . TRP A 1 170 ? 33.205 34.609 -29.980 1.00 74.19 170 TRP A N 1
ATOM 1341 C CA . TRP A 1 170 ? 32.278 33.475 -30.152 1.00 74.19 170 TRP A CA 1
ATOM 1342 C C . TRP A 1 170 ? 31.009 33.900 -30.897 1.00 74.19 170 TRP A C 1
ATOM 1344 O O . TRP A 1 170 ? 30.042 34.377 -30.309 1.00 74.19 170 TRP A O 1
ATOM 1354 N N . THR A 1 171 ? 31.007 33.696 -32.214 1.00 71.44 171 THR A N 1
ATOM 1355 C CA . THR A 1 171 ? 29.815 33.811 -33.060 1.00 71.44 171 THR A CA 1
ATOM 1356 C C . THR A 1 171 ? 29.154 32.442 -33.242 1.00 71.44 171 THR A C 1
ATOM 1358 O O . THR A 1 171 ? 29.817 31.403 -33.235 1.00 71.44 171 THR A O 1
ATOM 1361 N N . THR A 1 172 ? 27.827 32.425 -33.390 1.00 76.25 172 THR A N 1
ATOM 1362 C CA . THR A 1 172 ? 27.047 31.206 -33.657 1.00 76.25 172 THR A CA 1
ATOM 1363 C C . THR A 1 172 ? 26.088 31.431 -34.819 1.00 76.25 172 THR A C 1
ATOM 1365 O O . THR A 1 172 ? 25.622 32.547 -35.036 1.00 76.25 172 THR A O 1
ATOM 1368 N N . ASN A 1 173 ? 25.823 30.370 -35.581 1.00 79.38 173 ASN A N 1
ATOM 1369 C CA . ASN A 1 173 ? 24.911 30.404 -36.721 1.00 79.38 173 ASN A CA 1
ATOM 1370 C C . ASN A 1 173 ? 23.450 30.496 -36.254 1.00 79.38 173 ASN A C 1
ATOM 1372 O O . ASN A 1 173 ? 23.100 29.970 -35.193 1.00 79.38 173 ASN A O 1
ATOM 1376 N N . ASP A 1 174 ? 22.590 31.079 -37.091 1.00 76.88 174 ASP A N 1
ATOM 1377 C CA . ASP A 1 174 ? 21.149 31.132 -36.845 1.00 76.88 174 ASP A CA 1
ATOM 1378 C C . ASP A 1 174 ? 20.512 29.740 -36.675 1.00 76.88 174 ASP A C 1
ATOM 1380 O O . ASP A 1 174 ? 20.979 28.716 -37.183 1.00 76.88 174 ASP A O 1
ATOM 1384 N N . CYS A 1 175 ? 19.427 29.710 -35.902 1.00 78.62 175 CYS A N 1
ATOM 1385 C CA . CYS A 1 175 ? 18.715 28.494 -35.521 1.00 78.62 175 CYS A CA 1
ATOM 1386 C C . CYS A 1 175 ? 17.791 28.046 -36.663 1.00 78.62 175 CYS A C 1
ATOM 1388 O O . CYS A 1 175 ? 16.768 28.671 -36.917 1.00 78.62 175 CYS A O 1
ATOM 1390 N N . ASP A 1 176 ? 18.149 26.953 -37.339 1.00 79.50 176 ASP A N 1
ATOM 1391 C CA . ASP A 1 176 ? 17.272 26.276 -38.303 1.00 79.50 176 ASP A CA 1
ATOM 1392 C C . ASP A 1 176 ? 15.957 25.791 -37.648 1.00 79.50 176 ASP A C 1
ATOM 1394 O O . ASP A 1 176 ? 15.889 25.539 -36.445 1.00 79.50 176 ASP A O 1
ATOM 1398 N N . THR A 1 177 ? 14.929 25.563 -38.459 1.00 80.75 177 THR A N 1
ATOM 1399 C CA . THR A 1 177 ? 13.637 24.955 -38.098 1.00 80.75 177 THR A CA 1
ATOM 1400 C C . THR A 1 177 ? 13.753 23.701 -37.208 1.00 80.75 177 THR A C 1
ATOM 1402 O O . THR A 1 177 ? 12.972 23.520 -36.269 1.00 80.75 177 THR A O 1
ATOM 1405 N N . SER A 1 178 ? 14.765 22.845 -37.418 1.00 81.56 178 SER A N 1
ATOM 1406 C CA . SER A 1 178 ? 15.032 21.681 -36.553 1.00 81.56 178 SER A CA 1
ATOM 1407 C C . SER A 1 178 ? 15.500 22.059 -35.138 1.00 81.56 178 SER A C 1
ATOM 1409 O O . SER A 1 178 ? 15.256 21.328 -34.175 1.00 81.56 178 SER A O 1
ATOM 1411 N N . CYS A 1 179 ? 16.166 23.206 -35.005 1.00 83.75 179 CYS A N 1
ATOM 1412 C CA . CYS A 1 179 ? 16.607 23.812 -33.754 1.00 83.75 179 CYS A CA 1
ATOM 1413 C C . CYS A 1 179 ? 15.442 24.535 -33.043 1.00 83.75 179 CYS A C 1
ATOM 1415 O O . CYS A 1 179 ? 15.315 24.408 -31.823 1.00 83.75 179 CYS A O 1
ATOM 1417 N N . GLU A 1 180 ? 14.522 25.174 -33.775 1.00 85.06 180 GLU A N 1
ATOM 1418 C CA . GLU A 1 180 ? 13.302 25.770 -33.200 1.00 85.06 180 GLU A CA 1
ATOM 1419 C C . GLU A 1 180 ? 12.399 24.715 -32.536 1.00 85.06 180 GLU A C 1
ATOM 1421 O O . GLU A 1 180 ? 11.965 24.882 -31.393 1.00 85.06 180 GLU A O 1
ATOM 1426 N N . GLY A 1 181 ? 12.180 23.572 -33.199 1.00 86.88 181 GLY A N 1
ATOM 1427 C CA . GLY A 1 181 ? 11.418 22.454 -32.626 1.00 86.88 181 GLY A CA 1
ATOM 1428 C C . GLY A 1 181 ? 12.042 21.888 -31.340 1.00 86.88 181 GLY A C 1
ATOM 1429 O O . GLY A 1 181 ? 11.330 21.547 -30.388 1.00 86.88 181 GLY A O 1
ATOM 1430 N N . LEU A 1 182 ? 13.378 21.847 -31.264 1.00 88.44 182 LEU A N 1
ATOM 1431 C CA . LEU A 1 182 ? 14.099 21.486 -30.039 1.00 88.44 182 LEU A CA 1
ATOM 1432 C C . LEU A 1 182 ? 13.931 22.542 -28.935 1.00 88.44 182 LEU A C 1
ATOM 1434 O O . LEU A 1 182 ? 13.808 22.165 -27.769 1.00 88.44 182 LEU A O 1
ATOM 1438 N N . PHE A 1 183 ? 13.871 23.832 -29.277 1.00 88.00 183 PHE A N 1
ATOM 1439 C CA . PHE A 1 183 ? 13.642 24.916 -28.318 1.00 88.00 183 PHE A CA 1
ATOM 1440 C C . PHE A 1 183 ? 12.229 24.867 -27.710 1.00 88.00 183 PHE A C 1
ATOM 1442 O O . PHE A 1 183 ? 12.083 24.981 -26.494 1.00 88.00 183 PHE A O 1
ATOM 1449 N N . ILE A 1 184 ? 11.195 24.575 -28.509 1.00 89.25 184 ILE A N 1
ATOM 1450 C CA . ILE A 1 184 ? 9.826 24.345 -28.004 1.00 89.25 184 ILE A CA 1
ATOM 1451 C C . ILE A 1 184 ? 9.803 23.156 -27.026 1.00 89.25 184 ILE A C 1
ATOM 1453 O O . ILE A 1 184 ? 9.234 23.246 -25.932 1.00 89.25 184 ILE A O 1
ATOM 1457 N N . SER A 1 185 ? 10.474 22.050 -27.377 1.00 90.56 185 SER A N 1
ATOM 1458 C CA . SER A 1 185 ? 10.600 20.882 -26.494 1.00 90.56 185 SER A CA 1
ATOM 1459 C C . SER A 1 185 ? 11.347 21.216 -25.195 1.00 90.56 185 SER A C 1
ATOM 1461 O O . SER A 1 185 ? 10.909 20.815 -24.116 1.00 90.56 185 SER A O 1
ATOM 1463 N N . PHE A 1 186 ? 12.434 21.991 -25.277 1.00 92.69 186 PHE A N 1
ATOM 1464 C CA . PHE A 1 186 ? 13.188 22.485 -24.124 1.00 92.69 186 PHE A CA 1
ATOM 1465 C C . PHE A 1 186 ? 12.298 23.294 -23.172 1.00 92.69 186 PHE A C 1
ATOM 1467 O O . PHE A 1 186 ? 12.232 22.974 -21.985 1.00 92.69 186 PHE A O 1
ATOM 1474 N N . SER A 1 187 ? 11.564 24.289 -23.683 1.00 91.12 187 SER A N 1
ATOM 1475 C CA . SER A 1 187 ? 10.689 25.145 -22.874 1.00 91.12 187 SER A CA 1
ATOM 1476 C C . SER A 1 187 ? 9.633 24.337 -22.117 1.00 91.12 187 SER A C 1
ATOM 1478 O O . SER A 1 187 ? 9.470 24.519 -20.909 1.00 91.12 187 SER A O 1
ATOM 1480 N N . PHE A 1 188 ? 8.968 23.386 -22.783 1.00 92.62 188 PHE A N 1
ATOM 1481 C CA . PHE A 1 188 ? 8.002 22.499 -22.130 1.00 92.62 188 PHE A CA 1
ATOM 1482 C C . PHE A 1 188 ? 8.656 21.629 -21.043 1.00 92.62 188 PHE A C 1
ATOM 1484 O O . PHE A 1 188 ? 8.165 21.560 -19.914 1.00 92.62 188 PHE A O 1
ATOM 1491 N N . LYS A 1 189 ? 9.804 21.009 -21.346 1.00 93.94 189 LYS A N 1
ATOM 1492 C CA . LYS A 1 189 ? 10.548 20.162 -20.400 1.00 93.94 189 LYS A CA 1
ATOM 1493 C C . LYS A 1 189 ? 11.013 20.932 -19.157 1.00 93.94 189 LYS A C 1
ATOM 1495 O O . LYS A 1 189 ? 10.930 20.396 -18.052 1.00 93.94 189 LYS A O 1
ATOM 1500 N N . VAL A 1 190 ? 11.435 22.191 -19.302 1.00 92.00 190 VAL A N 1
ATOM 1501 C CA . VAL A 1 190 ? 11.817 23.064 -18.175 1.00 92.00 190 VAL A CA 1
ATOM 1502 C C . VAL A 1 190 ? 10.613 23.416 -17.291 1.00 92.00 190 VAL A C 1
ATOM 1504 O O . VAL A 1 190 ? 10.738 23.385 -16.067 1.00 92.00 190 VAL A O 1
ATOM 1507 N N . VAL A 1 191 ? 9.428 23.663 -17.865 1.00 91.94 191 VAL A N 1
ATOM 1508 C CA . VAL A 1 191 ? 8.192 23.872 -17.081 1.00 91.94 191 VAL A CA 1
ATOM 1509 C C . VAL A 1 191 ? 7.821 22.615 -16.285 1.00 91.94 191 VAL A C 1
ATOM 1511 O O . VAL A 1 191 ? 7.511 22.707 -15.095 1.00 91.94 191 VAL A O 1
ATOM 1514 N N . VAL A 1 192 ? 7.921 21.425 -16.888 1.00 91.00 192 VAL A N 1
ATOM 1515 C CA . VAL A 1 192 ? 7.682 20.152 -16.182 1.00 91.00 192 VAL A CA 1
ATOM 1516 C C . VAL A 1 192 ? 8.712 19.926 -15.064 1.00 91.00 192 VAL A C 1
ATOM 1518 O O . VAL A 1 192 ? 8.339 19.505 -13.966 1.00 91.00 192 VAL A O 1
ATOM 1521 N N . LEU A 1 193 ? 9.986 20.268 -15.289 1.00 90.12 193 LEU A N 1
ATOM 1522 C CA . LEU A 1 193 ? 11.042 20.196 -14.273 1.00 90.12 193 LEU A CA 1
ATOM 1523 C C . LEU A 1 193 ? 10.763 21.143 -13.091 1.00 90.12 193 LEU A C 1
ATOM 1525 O O . LEU A 1 193 ? 10.921 20.741 -11.939 1.00 90.12 193 LEU A O 1
ATOM 1529 N N . LEU A 1 194 ? 10.279 22.362 -13.356 1.00 89.38 194 LEU A N 1
ATOM 1530 C CA . LEU A 1 194 ? 9.881 23.337 -12.333 1.00 89.38 194 LEU A CA 1
ATOM 1531 C C . LEU A 1 194 ? 8.708 22.821 -11.482 1.00 89.38 194 LEU A C 1
ATOM 1533 O O . LEU A 1 194 ? 8.764 22.890 -10.253 1.00 89.38 194 LEU A O 1
ATOM 1537 N N . ILE A 1 195 ? 7.680 22.238 -12.107 1.00 87.38 195 ILE A N 1
ATOM 1538 C CA . ILE A 1 195 ? 6.542 21.619 -11.400 1.00 87.38 195 ILE A CA 1
ATOM 1539 C C . ILE A 1 195 ? 7.011 20.422 -10.549 1.00 87.38 195 ILE A C 1
ATOM 1541 O O . ILE A 1 195 ? 6.590 20.269 -9.397 1.00 87.38 195 ILE A O 1
ATOM 1545 N N . GLY A 1 196 ? 7.927 19.600 -11.074 1.00 83.19 196 GLY A N 1
ATOM 1546 C CA . GLY A 1 196 ? 8.550 18.494 -10.343 1.00 83.19 196 GLY A CA 1
ATOM 1547 C C . GLY A 1 196 ? 9.341 18.963 -9.117 1.00 83.19 196 GLY A C 1
ATOM 1548 O O . GLY A 1 196 ? 9.153 18.432 -8.017 1.00 83.19 196 GLY A O 1
ATOM 1549 N N . ALA A 1 197 ? 10.166 20.000 -9.277 1.00 83.31 197 ALA A N 1
ATOM 1550 C CA . ALA A 1 197 ? 10.916 20.632 -8.194 1.00 83.31 197 ALA A CA 1
ATOM 1551 C C . ALA A 1 197 ? 9.990 21.258 -7.135 1.00 83.31 197 ALA A C 1
ATOM 1553 O O . ALA A 1 197 ? 10.235 21.099 -5.937 1.00 83.31 197 ALA A O 1
ATOM 1554 N N . TRP A 1 198 ? 8.881 21.887 -7.538 1.00 83.56 198 TRP A N 1
ATOM 1555 C CA . TRP A 1 198 ? 7.874 22.401 -6.603 1.00 83.56 198 TRP A CA 1
ATOM 1556 C C . TRP A 1 198 ? 7.236 21.287 -5.768 1.00 83.56 198 TRP A C 1
ATOM 1558 O O . TRP A 1 198 ? 7.178 21.374 -4.538 1.00 83.56 198 TRP A O 1
ATOM 1568 N N . CYS A 1 199 ? 6.819 20.199 -6.421 1.00 77.06 199 CYS A N 1
ATOM 1569 C CA . CYS A 1 199 ? 6.182 19.063 -5.762 1.00 77.06 199 CYS A CA 1
ATOM 1570 C C . CYS A 1 199 ? 7.117 18.347 -4.766 1.00 77.06 199 CYS A C 1
ATOM 1572 O O . CYS A 1 199 ? 6.691 17.988 -3.663 1.00 77.06 199 CYS A O 1
ATOM 1574 N N . LEU A 1 200 ? 8.387 18.149 -5.142 1.00 73.44 200 LEU A N 1
ATOM 1575 C CA . LEU A 1 200 ? 9.365 17.376 -4.368 1.00 73.44 200 LEU A CA 1
ATOM 1576 C C . LEU A 1 200 ? 10.165 18.204 -3.357 1.00 73.44 200 LEU A C 1
ATOM 1578 O O . LEU A 1 200 ? 10.434 17.722 -2.254 1.00 73.44 200 LEU A O 1
ATOM 1582 N N . LEU A 1 201 ? 10.595 19.414 -3.716 1.00 70.38 201 LEU A N 1
ATOM 1583 C CA . LEU A 1 201 ? 11.603 20.178 -2.976 1.00 70.38 201 LEU A CA 1
ATOM 1584 C C . LEU A 1 201 ? 10.975 21.356 -2.224 1.00 70.38 201 LEU A C 1
ATOM 1586 O O . LEU A 1 201 ? 11.064 21.353 -0.995 1.00 70.38 201 LEU A O 1
ATOM 1590 N N . TRP A 1 202 ? 10.281 22.270 -2.916 1.00 69.19 202 TRP A N 1
ATOM 1591 C CA . TRP A 1 202 ? 9.711 23.487 -2.309 1.00 69.19 202 TRP A CA 1
ATOM 1592 C C . TRP A 1 202 ? 8.497 23.256 -1.396 1.00 69.19 202 TRP A C 1
ATOM 1594 O O . TRP A 1 202 ? 8.251 24.079 -0.514 1.00 69.19 202 TRP A O 1
ATOM 1604 N N . ARG A 1 203 ? 7.748 22.152 -1.545 1.00 68.56 203 ARG A N 1
ATOM 1605 C CA . ARG A 1 203 ? 6.596 21.867 -0.670 1.00 68.56 203 ARG A CA 1
ATOM 1606 C C . ARG A 1 203 ? 7.006 21.836 0.810 1.00 68.56 203 ARG A C 1
ATOM 1608 O O . ARG A 1 203 ? 7.801 20.987 1.225 1.00 68.56 203 ARG A O 1
ATOM 1615 N N . THR A 1 204 ? 6.413 22.734 1.599 1.00 60.69 204 THR A N 1
ATOM 1616 C CA . THR A 1 204 ? 6.725 22.933 3.019 1.00 60.69 204 THR A CA 1
ATOM 1617 C C . THR A 1 204 ? 6.520 21.650 3.841 1.00 60.69 204 THR A C 1
ATOM 1619 O O . THR A 1 204 ? 5.502 20.963 3.691 1.00 60.69 204 THR A O 1
ATOM 1622 N N . PRO A 1 205 ? 7.477 21.279 4.714 1.00 62.16 205 PRO A N 1
ATOM 1623 C CA . PRO A 1 205 ? 7.320 20.129 5.592 1.00 62.16 205 PRO A CA 1
ATOM 1624 C C . PRO A 1 205 ? 6.353 20.468 6.733 1.00 62.16 205 PRO A C 1
ATOM 1626 O O . PRO A 1 205 ? 6.539 21.461 7.430 1.00 62.16 205 PRO A O 1
ATOM 1629 N N . LYS A 1 206 ? 5.352 19.609 6.972 1.00 63.50 206 LYS A N 1
ATOM 1630 C CA . LYS A 1 206 ? 4.400 19.766 8.092 1.00 63.50 206 LYS A CA 1
ATOM 1631 C C . LYS A 1 206 ? 5.054 19.723 9.481 1.00 63.50 206 LYS A C 1
ATOM 1633 O O . LYS A 1 206 ? 4.467 20.206 10.437 1.00 63.50 206 LYS A O 1
ATOM 1638 N N . ALA A 1 207 ? 6.230 19.106 9.594 1.00 60.47 207 ALA A N 1
ATOM 1639 C CA . ALA A 1 207 ? 6.974 18.963 10.839 1.00 60.47 207 ALA A CA 1
ATOM 1640 C C . ALA A 1 207 ? 8.482 19.055 10.571 1.00 60.47 207 ALA A C 1
ATOM 1642 O O . ALA A 1 207 ? 8.990 18.471 9.608 1.00 60.47 207 ALA A O 1
ATOM 1643 N N . THR A 1 208 ? 9.201 19.758 11.443 1.00 59.97 208 THR A N 1
ATOM 1644 C CA . THR A 1 208 ? 10.665 19.837 11.450 1.00 59.97 208 THR A CA 1
ATOM 1645 C C . THR A 1 208 ? 11.254 18.577 12.080 1.00 59.97 208 THR A C 1
ATOM 1647 O O . THR A 1 208 ? 11.257 18.428 13.300 1.00 59.97 208 THR A O 1
ATOM 1650 N N . LEU A 1 209 ? 11.755 17.657 11.254 1.00 60.91 209 LEU A N 1
ATOM 1651 C CA . LEU A 1 209 ? 12.479 16.476 11.732 1.00 60.91 209 LEU A CA 1
ATOM 1652 C C . LEU A 1 209 ? 13.978 16.793 11.884 1.00 60.91 209 LEU A C 1
ATOM 1654 O O . LEU A 1 209 ? 14.553 17.392 10.975 1.00 60.91 209 LEU A O 1
ATOM 1658 N N . PRO A 1 210 ? 14.655 16.341 12.958 1.00 50.03 210 PRO A N 1
ATOM 1659 C CA . PRO A 1 210 ? 16.050 16.697 13.251 1.00 50.03 210 PRO A CA 1
ATOM 1660 C C . PRO A 1 210 ? 17.080 15.938 12.388 1.00 50.03 210 PRO A C 1
ATOM 1662 O O . PRO A 1 210 ? 18.219 15.741 12.806 1.00 50.03 210 PRO A O 1
ATOM 1665 N N . ARG A 1 211 ? 16.690 15.431 11.210 1.00 55.66 211 ARG A N 1
ATOM 1666 C CA . ARG A 1 211 ? 17.568 14.698 10.283 1.00 55.66 211 ARG A CA 1
ATOM 1667 C C . ARG A 1 211 ? 17.213 14.983 8.829 1.00 55.66 211 ARG A C 1
ATOM 1669 O O . ARG A 1 211 ? 16.047 15.106 8.462 1.00 55.66 211 ARG A O 1
ATOM 1676 N N . ILE A 1 212 ? 18.253 15.018 8.000 1.00 58.44 212 ILE A N 1
ATOM 1677 C CA . ILE A 1 212 ? 18.172 15.211 6.552 1.00 58.44 212 ILE A CA 1
ATOM 1678 C C . ILE A 1 212 ? 17.283 14.124 5.926 1.00 58.44 212 ILE A C 1
ATOM 1680 O O . ILE A 1 212 ? 17.465 12.928 6.169 1.00 58.44 212 ILE A O 1
ATOM 1684 N N . ALA A 1 213 ? 16.333 14.530 5.081 1.00 63.06 213 ALA A N 1
ATOM 1685 C CA . ALA A 1 213 ? 15.487 13.606 4.336 1.00 63.06 213 ALA A CA 1
ATOM 1686 C C . ALA A 1 213 ? 16.314 12.878 3.260 1.00 63.06 213 ALA A C 1
ATOM 1688 O O . ALA A 1 213 ? 16.481 13.395 2.157 1.00 63.06 213 ALA A O 1
ATOM 1689 N N . VAL A 1 214 ? 16.810 11.677 3.584 1.00 69.44 214 VAL A N 1
ATOM 1690 C CA . VAL A 1 214 ? 17.775 10.896 2.779 1.00 69.44 214 VAL A CA 1
ATOM 1691 C C . VAL A 1 214 ? 17.425 10.849 1.287 1.00 69.44 214 VAL A C 1
ATOM 1693 O O . VAL A 1 214 ? 18.292 11.103 0.463 1.00 69.44 214 VAL A O 1
ATOM 1696 N N . MET A 1 215 ? 16.155 10.624 0.924 1.00 72.44 215 MET A N 1
ATOM 1697 C CA . MET A 1 215 ? 15.728 10.618 -0.485 1.00 72.44 215 MET A CA 1
ATOM 1698 C C . MET A 1 215 ? 15.878 11.985 -1.174 1.00 72.44 215 MET A C 1
ATOM 1700 O O . MET A 1 215 ? 16.330 12.029 -2.313 1.00 72.44 215 MET A O 1
ATOM 1704 N N . LYS A 1 216 ? 15.543 13.103 -0.504 1.00 77.12 216 LYS A N 1
ATOM 1705 C CA . LYS A 1 216 ? 15.753 14.450 -1.070 1.00 77.12 216 LYS A CA 1
ATOM 1706 C C . LYS A 1 216 ? 17.248 14.734 -1.235 1.00 77.12 216 LYS A C 1
ATOM 1708 O O . LYS A 1 216 ? 17.656 15.223 -2.279 1.00 77.12 216 LYS A O 1
ATOM 1713 N N . ALA A 1 217 ? 18.062 14.393 -0.235 1.00 78.75 217 ALA A N 1
ATOM 1714 C CA . ALA A 1 217 ? 19.509 14.606 -0.285 1.00 78.75 217 ALA A CA 1
ATOM 1715 C C . ALA A 1 217 ? 20.200 13.744 -1.351 1.00 78.75 217 ALA A C 1
ATOM 1717 O O . ALA A 1 217 ? 21.055 14.250 -2.064 1.00 78.75 217 ALA A O 1
ATOM 1718 N N . PHE A 1 218 ? 19.791 12.483 -1.518 1.00 82.38 218 PHE A N 1
ATOM 1719 C CA . PHE A 1 218 ? 20.297 11.606 -2.576 1.00 82.38 218 PHE A CA 1
ATOM 1720 C C . PHE A 1 218 ? 19.959 12.141 -3.976 1.00 82.38 218 PHE A C 1
ATOM 1722 O O . PHE A 1 218 ? 20.828 12.184 -4.842 1.00 82.38 218 PHE A O 1
ATOM 1729 N N . VAL A 1 219 ? 18.726 12.619 -4.184 1.00 84.44 219 VAL A N 1
ATOM 1730 C CA . VAL A 1 219 ? 18.311 13.252 -5.448 1.00 84.44 219 VAL A CA 1
ATOM 1731 C C . VAL A 1 219 ? 19.089 14.544 -5.707 1.00 84.44 219 VAL A C 1
ATOM 1733 O O . VAL A 1 219 ? 19.579 14.732 -6.815 1.00 84.44 219 VAL A O 1
ATOM 1736 N N . LEU A 1 220 ? 19.272 15.404 -4.700 1.00 85.19 220 LEU A N 1
ATOM 1737 C CA . LEU A 1 220 ? 20.064 16.635 -4.831 1.00 85.19 220 LEU A CA 1
ATOM 1738 C C . LEU A 1 220 ? 21.552 16.354 -5.094 1.00 85.19 220 LEU A C 1
ATOM 1740 O O . LEU A 1 220 ? 22.163 17.033 -5.914 1.00 85.19 220 LEU A O 1
ATOM 1744 N N . PHE A 1 221 ? 22.128 15.337 -4.450 1.00 88.00 221 PHE A N 1
ATOM 1745 C CA . PHE A 1 221 ? 23.507 14.895 -4.668 1.00 88.00 221 PHE A CA 1
ATOM 1746 C C . PHE A 1 221 ? 23.708 14.375 -6.098 1.00 88.00 221 PHE A C 1
ATOM 1748 O O . PHE A 1 221 ? 24.613 14.828 -6.797 1.00 88.00 221 PHE A O 1
ATOM 1755 N N . LEU A 1 222 ? 22.819 13.497 -6.571 1.00 89.62 222 LEU A N 1
ATOM 1756 C CA . LEU A 1 222 ? 22.881 12.955 -7.928 1.00 89.62 222 LEU A CA 1
ATOM 1757 C C . LEU A 1 222 ? 22.606 14.033 -8.994 1.00 89.62 222 LEU A C 1
ATOM 1759 O O . LEU A 1 222 ? 23.295 14.067 -10.010 1.00 89.62 222 LEU A O 1
ATOM 1763 N N . ALA A 1 223 ? 21.688 14.973 -8.740 1.00 90.12 223 ALA A N 1
ATOM 1764 C CA . ALA A 1 223 ? 21.487 16.146 -9.594 1.00 90.12 223 ALA A CA 1
ATOM 1765 C C . ALA A 1 223 ? 22.739 17.039 -9.645 1.00 90.12 223 ALA A C 1
ATOM 1767 O O . ALA A 1 223 ? 23.133 17.467 -10.724 1.00 90.12 223 ALA A O 1
ATOM 1768 N N . THR A 1 224 ? 23.407 17.266 -8.508 1.00 90.75 224 THR A N 1
ATOM 1769 C CA . THR A 1 224 ? 24.654 18.052 -8.439 1.00 90.75 224 THR A CA 1
ATOM 1770 C C . THR A 1 224 ? 25.780 17.386 -9.239 1.00 90.75 224 THR A C 1
ATOM 1772 O O . THR A 1 224 ? 26.470 18.070 -9.991 1.00 90.75 224 THR A O 1
ATOM 1775 N N . ILE A 1 225 ? 25.927 16.056 -9.155 1.00 93.12 225 ILE A N 1
ATOM 1776 C CA . ILE A 1 225 ? 26.891 15.293 -9.969 1.00 93.12 225 ILE A CA 1
ATOM 1777 C C . ILE A 1 225 ? 26.576 15.422 -11.464 1.00 93.12 225 ILE A C 1
ATOM 1779 O O . ILE A 1 225 ? 27.486 15.680 -12.251 1.00 93.12 225 ILE A O 1
ATOM 1783 N N . LEU A 1 226 ? 25.306 15.282 -11.863 1.00 92.75 226 LEU A N 1
ATOM 1784 C CA . LEU A 1 226 ? 24.892 15.441 -13.261 1.00 92.75 226 LEU A CA 1
ATOM 1785 C C . LEU A 1 226 ? 25.181 16.858 -13.772 1.00 92.75 226 LEU A C 1
ATOM 1787 O O . LEU A 1 226 ? 25.813 17.004 -14.813 1.00 92.75 226 LEU A O 1
ATOM 1791 N N . ILE A 1 227 ? 24.789 17.895 -13.026 1.00 92.81 227 ILE A N 1
ATOM 1792 C CA . ILE A 1 227 ? 25.057 19.299 -13.369 1.00 92.81 227 ILE A CA 1
ATOM 1793 C C . ILE A 1 227 ? 26.565 19.525 -13.540 1.00 92.81 227 ILE A C 1
ATOM 1795 O O . ILE A 1 227 ? 26.986 20.024 -14.582 1.00 92.81 227 ILE A O 1
ATOM 1799 N N . PHE A 1 228 ? 27.390 19.099 -12.577 1.00 94.12 228 PHE A N 1
ATOM 1800 C CA . PHE A 1 228 ? 28.848 19.236 -12.651 1.00 94.12 228 PHE A CA 1
ATOM 1801 C C . PHE A 1 228 ? 29.448 18.522 -13.874 1.00 94.12 228 PHE A C 1
ATOM 1803 O O . PHE A 1 228 ? 30.233 19.118 -14.611 1.00 94.12 228 PHE A O 1
ATOM 1810 N N . ALA A 1 229 ? 29.045 17.274 -14.136 1.00 94.12 229 ALA A N 1
ATOM 1811 C CA . ALA A 1 229 ? 29.526 16.510 -15.284 1.00 94.12 229 ALA A CA 1
ATOM 1812 C C . ALA A 1 229 ? 29.135 17.168 -16.619 1.00 94.12 229 ALA A C 1
ATOM 1814 O O . ALA A 1 229 ? 29.980 17.321 -17.501 1.00 94.12 229 ALA A O 1
ATOM 1815 N N . PHE A 1 230 ? 27.882 17.611 -16.765 1.00 94.62 230 PHE A N 1
ATOM 1816 C CA . PHE A 1 230 ? 27.429 18.306 -17.971 1.00 94.62 230 PHE A CA 1
ATOM 1817 C C . PHE A 1 230 ? 28.131 19.660 -18.161 1.00 94.62 230 PHE A C 1
ATOM 1819 O O . PHE A 1 230 ? 28.480 19.977 -19.294 1.00 94.62 230 PHE A O 1
ATOM 1826 N N . TRP A 1 231 ? 28.416 20.427 -17.100 1.00 94.06 231 TRP A N 1
ATOM 1827 C CA . TRP A 1 231 ? 29.224 21.655 -17.201 1.00 94.06 231 TRP A CA 1
ATOM 1828 C C . TRP A 1 231 ? 30.676 21.387 -17.604 1.00 94.06 231 TRP A C 1
ATOM 1830 O O . TRP A 1 231 ? 31.217 22.122 -18.429 1.00 94.06 231 TRP A O 1
ATOM 1840 N N . LEU A 1 232 ? 31.297 20.322 -17.087 1.00 93.25 232 LEU A N 1
ATOM 1841 C CA . LEU A 1 232 ? 32.645 19.906 -17.486 1.00 93.25 232 LEU A CA 1
ATOM 1842 C C . LEU A 1 232 ? 32.679 19.557 -18.983 1.00 93.25 232 LEU A C 1
ATOM 1844 O O . LEU A 1 232 ? 33.514 20.080 -19.724 1.00 93.25 232 LEU A O 1
ATOM 1848 N N . PHE A 1 233 ? 31.732 18.740 -19.455 1.00 92.81 233 PHE A N 1
ATOM 1849 C CA . PHE A 1 233 ? 31.618 18.417 -20.878 1.00 92.81 233 PHE A CA 1
ATOM 1850 C C . PHE A 1 233 ? 31.273 19.641 -21.739 1.00 92.81 233 PHE A C 1
ATOM 1852 O O . PHE A 1 233 ? 31.842 19.777 -22.818 1.00 92.81 233 PHE A O 1
ATOM 1859 N N . TYR A 1 234 ? 30.422 20.559 -21.270 1.00 91.50 234 TYR A N 1
ATOM 1860 C CA . TYR A 1 234 ? 30.123 21.823 -21.956 1.00 91.50 234 TYR A CA 1
ATOM 1861 C C . TYR A 1 234 ? 31.383 22.693 -22.111 1.00 91.50 234 TYR A C 1
ATOM 1863 O O . TYR A 1 234 ? 31.692 23.165 -23.206 1.00 91.50 234 TYR A O 1
ATOM 1871 N N . GLY A 1 235 ? 32.176 22.837 -21.045 1.00 88.25 235 GLY A N 1
ATOM 1872 C CA . GLY A 1 235 ? 33.441 23.572 -21.070 1.00 88.25 235 GLY A CA 1
ATOM 1873 C C . GLY A 1 235 ? 34.453 22.992 -22.063 1.00 88.25 235 GLY A C 1
ATOM 1874 O O . GLY A 1 235 ? 35.034 23.729 -22.859 1.00 88.25 235 GLY A O 1
ATOM 1875 N N . VAL A 1 236 ? 34.634 21.668 -22.066 1.00 90.44 236 VAL A N 1
ATOM 1876 C CA . VAL A 1 236 ? 35.616 20.994 -22.937 1.00 90.44 236 VAL A CA 1
ATOM 1877 C C . VAL A 1 236 ? 35.146 20.881 -24.393 1.00 90.44 236 VAL A C 1
ATOM 1879 O O . VAL A 1 236 ? 35.976 21.001 -25.292 1.00 90.44 236 VAL A O 1
ATOM 1882 N N . ARG A 1 237 ? 33.850 20.641 -24.642 1.00 87.38 237 ARG A N 1
ATOM 1883 C CA . ARG A 1 237 ? 33.310 20.320 -25.978 1.00 87.38 237 ARG A CA 1
ATOM 1884 C C . ARG A 1 237 ? 32.642 21.494 -26.705 1.00 87.38 237 ARG A C 1
ATOM 1886 O O . ARG A 1 237 ? 32.497 21.404 -27.919 1.00 87.38 237 ARG A O 1
ATOM 1893 N N . ILE A 1 238 ? 32.213 22.543 -26.003 1.00 86.94 238 ILE A N 1
ATOM 1894 C CA . ILE A 1 238 ? 31.496 23.685 -26.602 1.00 86.94 238 ILE A CA 1
ATOM 1895 C C . ILE A 1 238 ? 32.268 24.995 -26.390 1.00 86.94 238 ILE A C 1
ATOM 1897 O O . ILE A 1 238 ? 32.519 25.703 -27.362 1.00 86.94 238 ILE A O 1
ATOM 1901 N N . ILE A 1 239 ? 32.705 25.300 -25.159 1.00 86.75 239 ILE A N 1
ATOM 1902 C CA . ILE A 1 239 ? 33.441 26.551 -24.881 1.00 86.75 239 ILE A CA 1
ATOM 1903 C C . ILE A 1 239 ? 34.855 26.506 -25.478 1.00 86.75 239 ILE A C 1
ATOM 1905 O O . ILE A 1 239 ? 35.222 27.378 -26.260 1.00 86.75 239 ILE A O 1
ATOM 1909 N N . LYS A 1 240 ? 35.661 25.487 -25.144 1.00 86.12 240 LYS A N 1
ATOM 1910 C CA . LYS A 1 240 ? 37.067 25.394 -25.590 1.00 86.12 240 LYS A CA 1
ATOM 1911 C C . LYS A 1 240 ? 37.219 25.259 -27.114 1.00 86.12 240 LYS A C 1
ATOM 1913 O O . LYS A 1 240 ? 38.243 25.652 -27.663 1.00 86.12 240 LYS A O 1
ATOM 1918 N N . THR A 1 241 ? 36.228 24.678 -27.779 1.00 83.69 241 THR A N 1
ATOM 1919 C CA . THR A 1 241 ? 36.182 24.448 -29.233 1.00 83.69 241 THR A CA 1
ATOM 1920 C C . THR A 1 241 ? 35.521 25.587 -30.007 1.00 83.69 241 THR A C 1
ATOM 1922 O O . THR A 1 241 ? 35.653 25.606 -31.227 1.00 83.69 241 THR A O 1
ATOM 1925 N N . LYS A 1 242 ? 34.815 26.505 -29.324 1.00 82.38 242 LYS A N 1
ATOM 1926 C CA . LYS A 1 242 ? 33.974 27.555 -29.923 1.00 82.38 242 LYS A CA 1
ATOM 1927 C C . LYS A 1 242 ? 33.012 26.999 -30.984 1.00 82.38 242 LYS A C 1
ATOM 1929 O O . LYS A 1 242 ? 33.012 27.421 -32.137 1.00 82.38 242 LYS A O 1
ATOM 1934 N N . GLU A 1 243 ? 32.196 26.022 -30.582 1.00 82.75 243 GLU A N 1
ATOM 1935 C CA . GLU A 1 243 ? 31.188 25.388 -31.449 1.00 82.75 243 GLU A CA 1
ATOM 1936 C C . GLU A 1 243 ? 30.265 26.455 -32.080 1.00 82.75 243 GLU A C 1
ATOM 1938 O O . GLU A 1 243 ? 29.584 27.200 -31.371 1.00 82.75 243 GLU A O 1
ATOM 1943 N N . THR A 1 244 ? 30.232 26.521 -33.415 1.00 81.69 244 THR A N 1
ATOM 1944 C CA . THR A 1 244 ? 29.458 27.517 -34.185 1.00 81.69 244 THR A CA 1
ATOM 1945 C C . THR A 1 244 ? 28.006 27.097 -34.437 1.00 81.69 244 THR A C 1
ATOM 1947 O O . THR A 1 244 ? 27.143 27.936 -34.696 1.00 81.69 244 THR A O 1
ATOM 1950 N N . SER A 1 245 ? 27.708 25.797 -34.350 1.00 86.56 245 SER A N 1
ATOM 1951 C CA . SER A 1 245 ? 26.377 25.230 -34.586 1.00 86.56 245 SER A CA 1
ATOM 1952 C C . SER A 1 245 ? 25.476 25.376 -33.357 1.00 86.56 245 SER A C 1
ATOM 1954 O O . SER A 1 245 ? 25.563 24.595 -32.404 1.00 86.56 245 SER A O 1
ATOM 1956 N N . TYR A 1 246 ? 24.539 26.331 -33.392 1.00 86.88 246 TYR A N 1
ATOM 1957 C CA . TYR A 1 246 ? 23.576 26.516 -32.300 1.00 86.88 246 TYR A CA 1
ATOM 1958 C C . TYR A 1 246 ? 22.682 25.276 -32.088 1.00 86.88 246 TYR A C 1
ATOM 1960 O O . TYR A 1 246 ? 22.340 24.953 -30.951 1.00 86.88 246 TYR A O 1
ATOM 1968 N N . HIS A 1 247 ? 22.403 24.490 -33.141 1.00 87.75 247 HIS A N 1
ATOM 1969 C CA . HIS A 1 247 ? 21.711 23.196 -33.021 1.00 87.75 247 HIS A CA 1
ATOM 1970 C C . HIS A 1 247 ? 22.463 22.226 -32.087 1.00 87.75 247 HIS A C 1
ATOM 1972 O O . HIS A 1 247 ? 21.829 21.562 -31.264 1.00 87.75 247 HIS A O 1
ATOM 1978 N N . THR A 1 248 ? 23.801 22.145 -32.164 1.00 87.38 248 THR A N 1
ATOM 1979 C CA . THR A 1 248 ? 24.599 21.285 -31.268 1.00 87.38 248 THR A CA 1
ATOM 1980 C C . THR A 1 248 ? 24.432 21.712 -29.807 1.00 87.38 248 THR A C 1
ATOM 1982 O O . THR A 1 248 ? 24.239 20.863 -28.932 1.00 87.38 248 T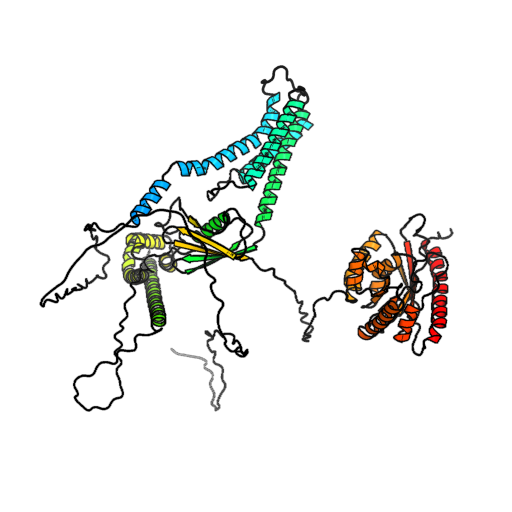HR A O 1
ATOM 1985 N N . ILE A 1 249 ? 24.452 23.024 -29.550 1.00 88.31 249 ILE A N 1
ATOM 1986 C CA . ILE A 1 249 ? 24.317 23.620 -28.213 1.00 88.31 249 ILE A CA 1
ATOM 1987 C C . ILE A 1 249 ? 22.917 23.350 -27.641 1.00 88.31 249 ILE A C 1
ATOM 1989 O O . ILE A 1 249 ? 22.795 22.826 -26.530 1.00 88.31 249 ILE A O 1
ATOM 1993 N N . VAL A 1 250 ? 21.856 23.608 -28.417 1.00 89.19 250 VAL A N 1
ATOM 1994 C CA . VAL A 1 250 ? 20.464 23.345 -28.007 1.00 89.19 250 VAL A CA 1
ATOM 1995 C C . VAL A 1 250 ? 20.248 21.860 -27.706 1.00 89.19 250 VAL A C 1
ATOM 1997 O O . VAL A 1 250 ? 19.694 21.508 -26.663 1.00 89.19 250 VAL A O 1
ATOM 2000 N N . LYS A 1 251 ? 20.749 20.966 -28.564 1.00 90.62 251 LYS A N 1
ATOM 2001 C CA . LYS A 1 251 ? 20.655 19.510 -28.377 1.00 90.62 251 LYS A CA 1
ATOM 2002 C C . LYS A 1 251 ? 21.387 19.025 -27.118 1.00 90.62 251 LYS A C 1
ATOM 2004 O O . LYS A 1 251 ? 20.910 18.107 -26.450 1.00 90.62 251 LYS A O 1
ATOM 2009 N N . PHE A 1 252 ? 22.510 19.652 -26.759 1.00 91.56 252 PHE A N 1
ATOM 2010 C CA . PHE A 1 252 ? 23.227 19.365 -25.514 1.00 91.56 252 PHE A CA 1
ATOM 2011 C C . PHE A 1 252 ? 22.440 19.833 -24.277 1.00 91.56 252 PHE A C 1
ATOM 2013 O O . PHE A 1 252 ? 22.280 19.064 -23.328 1.00 91.56 252 PHE A O 1
ATOM 2020 N N . ALA A 1 253 ? 21.876 21.045 -24.307 1.00 92.06 253 ALA A N 1
ATOM 2021 C CA . ALA A 1 253 ? 21.051 21.571 -23.217 1.00 92.06 253 ALA A CA 1
ATOM 2022 C C . ALA A 1 253 ? 19.774 20.736 -22.988 1.00 92.06 253 ALA A C 1
ATOM 2024 O O . ALA A 1 253 ? 19.436 20.437 -21.843 1.00 92.06 253 ALA A O 1
ATOM 2025 N N . VAL A 1 254 ? 19.103 20.283 -24.056 1.00 93.00 254 VAL A N 1
ATOM 2026 C CA . VAL A 1 254 ? 17.946 19.368 -23.965 1.00 93.00 254 VAL A CA 1
ATOM 2027 C C . VAL A 1 254 ? 18.321 18.052 -23.270 1.00 93.00 254 VAL A C 1
ATOM 2029 O O . VAL A 1 254 ? 17.583 17.605 -22.394 1.00 93.00 254 VAL A O 1
ATOM 2032 N N . SER A 1 255 ? 19.489 17.478 -23.581 1.00 94.06 255 SER A N 1
ATOM 2033 C CA . SER A 1 255 ? 19.989 16.244 -22.948 1.00 94.06 255 SER A CA 1
ATOM 2034 C C . SER A 1 255 ? 20.189 16.381 -21.428 1.00 94.06 255 SER A C 1
ATOM 2036 O O . SER A 1 255 ? 19.884 15.453 -20.669 1.00 94.06 255 SER A O 1
ATOM 2038 N N . LEU A 1 256 ? 20.624 17.556 -20.951 1.00 93.44 256 LEU A N 1
ATOM 2039 C CA . LEU A 1 256 ? 20.687 17.850 -19.515 1.00 93.44 256 LEU A CA 1
ATOM 2040 C C . LEU A 1 256 ? 19.283 17.883 -18.890 1.00 93.44 256 LEU A C 1
ATOM 2042 O O . LEU A 1 256 ? 19.071 17.264 -17.846 1.00 93.44 256 LEU A O 1
ATOM 2046 N N . VAL A 1 257 ? 18.309 18.552 -19.522 1.00 94.19 257 VAL A N 1
ATOM 2047 C CA . VAL A 1 257 ? 16.930 18.605 -18.996 1.00 94.19 257 VAL A CA 1
ATOM 2048 C C . VAL A 1 257 ? 16.292 17.214 -18.966 1.00 94.19 257 VAL A C 1
ATOM 2050 O O . VAL A 1 257 ? 15.669 16.865 -17.967 1.00 94.19 257 VAL A O 1
ATOM 2053 N N . ASP A 1 258 ? 16.492 16.386 -19.995 1.00 93.81 258 ASP A N 1
ATOM 2054 C CA . ASP A 1 258 ? 15.998 15.002 -20.021 1.00 93.81 258 ASP A CA 1
ATOM 2055 C C . ASP A 1 258 ? 16.630 14.139 -18.916 1.00 93.81 258 ASP A C 1
ATOM 2057 O O . ASP A 1 258 ? 15.927 13.397 -18.227 1.00 93.81 258 ASP A O 1
ATOM 2061 N N . SER A 1 259 ? 17.936 14.295 -18.673 1.00 94.00 259 SER A N 1
ATOM 2062 C CA . SER A 1 259 ? 18.648 13.613 -17.581 1.00 94.00 259 SER A CA 1
ATOM 2063 C C . SER A 1 259 ? 18.116 14.024 -16.199 1.00 94.00 259 SER A C 1
ATOM 2065 O O . SER A 1 259 ? 17.917 13.181 -15.319 1.00 94.00 259 SER A O 1
ATOM 2067 N N . LEU A 1 260 ? 17.832 15.318 -16.009 1.00 91.94 260 LEU A N 1
ATOM 2068 C CA . LEU A 1 260 ? 17.249 15.853 -14.776 1.00 91.94 260 LEU A CA 1
ATOM 2069 C C . LEU A 1 260 ? 15.786 15.416 -14.591 1.00 91.94 260 LEU A C 1
ATOM 2071 O O . LEU A 1 260 ? 15.401 15.058 -13.476 1.00 91.94 260 LEU A O 1
ATOM 2075 N N . LEU A 1 261 ? 14.982 15.386 -15.657 1.00 92.38 261 LEU A N 1
ATOM 2076 C CA . LEU A 1 261 ? 13.602 14.889 -15.629 1.00 92.38 261 LEU A CA 1
ATOM 2077 C C . LEU A 1 261 ? 13.544 13.398 -15.289 1.00 92.38 261 LEU A C 1
ATOM 2079 O O . LEU A 1 261 ? 12.766 13.010 -14.419 1.00 92.38 261 LEU A O 1
ATOM 2083 N N . PHE A 1 262 ? 14.398 12.569 -15.897 1.00 92.25 262 PHE A N 1
ATOM 2084 C CA . PHE A 1 262 ? 14.484 11.140 -15.581 1.00 92.25 262 PHE A CA 1
ATOM 2085 C C . PHE A 1 262 ? 14.782 10.902 -14.092 1.00 92.25 262 PHE A C 1
ATOM 2087 O O . PHE A 1 262 ? 14.108 10.097 -13.445 1.00 92.25 262 PHE A O 1
ATOM 2094 N N . LEU A 1 263 ? 15.718 11.665 -13.515 1.00 90.19 263 LEU A N 1
ATOM 2095 C CA . LEU A 1 263 ? 16.015 11.631 -12.081 1.00 90.19 263 LEU A CA 1
ATOM 2096 C C . LEU A 1 263 ? 14.798 12.021 -11.215 1.00 90.19 263 LEU A C 1
ATOM 2098 O O . LEU A 1 263 ? 14.524 11.365 -10.208 1.00 90.19 263 LEU A O 1
ATOM 2102 N N . HIS A 1 264 ? 14.031 13.043 -11.612 1.00 87.69 264 HIS A N 1
ATOM 2103 C CA . HIS A 1 264 ? 12.811 13.449 -10.900 1.00 87.69 264 HIS A CA 1
ATOM 2104 C C . HIS A 1 264 ? 11.694 12.394 -11.005 1.00 87.69 264 HIS A C 1
ATOM 2106 O O . HIS A 1 264 ? 11.033 12.104 -10.004 1.00 87.69 264 HIS A O 1
ATOM 2112 N N . TYR A 1 265 ? 11.507 11.760 -12.167 1.00 88.38 265 TYR A N 1
ATOM 2113 C CA . TYR A 1 265 ? 10.540 10.670 -12.336 1.00 88.38 265 TYR A CA 1
ATOM 2114 C C . TYR A 1 265 ? 10.928 9.425 -11.528 1.00 88.38 265 TYR A C 1
ATOM 2116 O O . TYR A 1 265 ? 10.082 8.869 -10.825 1.00 88.38 265 TYR A O 1
ATOM 2124 N N . ALA A 1 266 ? 12.205 9.031 -11.534 1.00 85.06 266 ALA A N 1
ATOM 2125 C CA . ALA A 1 266 ? 12.707 7.945 -10.694 1.00 85.06 266 ALA A CA 1
ATOM 2126 C C . ALA A 1 266 ? 12.475 8.231 -9.197 1.00 85.06 266 ALA A C 1
ATOM 2128 O O . ALA A 1 266 ? 12.007 7.359 -8.461 1.00 85.06 266 ALA A O 1
ATOM 2129 N N . ALA A 1 267 ? 12.710 9.470 -8.749 1.00 82.94 267 ALA A N 1
ATOM 2130 C CA . ALA A 1 267 ? 12.426 9.895 -7.379 1.00 82.94 267 ALA A CA 1
ATOM 2131 C C . ALA A 1 267 ? 10.930 9.799 -7.022 1.00 82.94 267 ALA A C 1
ATOM 2133 O O . ALA A 1 267 ? 10.587 9.283 -5.955 1.00 82.94 267 ALA A O 1
ATOM 2134 N N . LEU A 1 268 ? 10.034 10.248 -7.910 1.00 82.88 268 LEU A N 1
ATOM 2135 C CA . LEU A 1 268 ? 8.580 10.144 -7.730 1.00 82.88 268 LEU A CA 1
ATOM 2136 C C . LEU A 1 268 ? 8.112 8.684 -7.647 1.00 82.88 268 LEU A C 1
ATOM 2138 O O . LEU A 1 268 ? 7.327 8.345 -6.759 1.00 82.88 268 LEU A O 1
ATOM 2142 N N . ILE A 1 269 ? 8.628 7.811 -8.518 1.00 80.94 269 ILE A N 1
ATOM 2143 C CA . ILE A 1 269 ? 8.315 6.376 -8.527 1.00 80.94 269 ILE A CA 1
ATOM 2144 C C . ILE A 1 269 ? 8.768 5.720 -7.215 1.00 80.94 269 ILE A C 1
ATOM 2146 O O . ILE A 1 269 ? 7.960 5.071 -6.551 1.00 80.94 269 ILE A O 1
ATOM 2150 N N . LEU A 1 270 ? 10.012 5.947 -6.778 1.00 72.62 270 LEU A N 1
ATOM 2151 C CA . LEU A 1 270 ? 10.537 5.401 -5.518 1.00 72.62 270 LEU A CA 1
ATOM 2152 C C . LEU A 1 270 ? 9.748 5.891 -4.289 1.00 72.62 270 LEU A C 1
ATOM 2154 O O . LEU A 1 270 ? 9.459 5.106 -3.381 1.00 72.62 270 LEU A O 1
ATOM 2158 N N . LEU A 1 271 ? 9.347 7.167 -4.266 1.00 71.31 271 LEU A N 1
ATOM 2159 C CA . LEU A 1 271 ? 8.508 7.729 -3.202 1.00 71.31 271 LEU A CA 1
ATOM 2160 C C . LEU A 1 271 ? 7.091 7.138 -3.197 1.00 71.31 271 LEU A C 1
ATOM 2162 O O . LEU A 1 271 ? 6.551 6.872 -2.122 1.00 71.31 271 LEU A O 1
ATOM 2166 N N . LYS A 1 272 ? 6.489 6.908 -4.370 1.00 71.69 272 LYS A N 1
ATOM 2167 C CA . LYS A 1 272 ? 5.156 6.301 -4.482 1.00 71.69 272 LYS A CA 1
ATOM 2168 C C . LYS A 1 272 ? 5.184 4.828 -4.076 1.00 71.69 272 LYS A C 1
ATOM 2170 O O . LYS A 1 272 ? 4.371 4.432 -3.244 1.00 71.69 272 LYS A O 1
ATOM 2175 N N . LEU A 1 273 ? 6.141 4.045 -4.583 1.00 65.12 273 LEU A N 1
ATOM 2176 C CA . LEU A 1 273 ? 6.285 2.615 -4.277 1.00 65.12 273 LEU A CA 1
ATOM 2177 C C . LEU A 1 273 ? 6.414 2.349 -2.769 1.00 65.12 273 LEU A C 1
ATOM 2179 O O . LEU A 1 273 ? 5.734 1.461 -2.255 1.00 65.12 273 LEU A O 1
ATOM 2183 N N . LYS A 1 274 ? 7.200 3.150 -2.031 1.00 63.56 274 LYS A N 1
ATOM 2184 C CA . LYS A 1 274 ? 7.369 2.970 -0.574 1.00 63.56 274 LYS A CA 1
ATOM 2185 C C . LYS A 1 274 ? 6.074 3.179 0.234 1.00 63.56 274 LYS A C 1
ATOM 2187 O O . LYS A 1 274 ? 5.965 2.668 1.345 1.00 63.56 274 LYS A O 1
ATOM 2192 N N . HIS A 1 275 ? 5.089 3.911 -0.290 1.00 57.00 275 HIS A N 1
ATOM 2193 C CA . HIS A 1 275 ? 3.895 4.306 0.467 1.00 57.00 275 HIS A CA 1
ATOM 2194 C C . HIS A 1 275 ? 2.629 3.475 0.210 1.00 57.00 275 HIS A C 1
ATOM 2196 O O . HIS A 1 275 ? 1.659 3.653 0.941 1.00 57.00 275 HIS A O 1
ATOM 2202 N N . MET A 1 276 ? 2.605 2.579 -0.783 1.00 55.66 276 MET A N 1
ATOM 2203 C CA . MET A 1 276 ? 1.350 1.961 -1.251 1.00 55.66 276 MET A CA 1
ATOM 2204 C C . MET A 1 276 ? 0.876 0.709 -0.493 1.00 55.66 276 MET A C 1
ATOM 2206 O O . MET A 1 276 ? -0.231 0.251 -0.759 1.00 55.66 276 MET A O 1
ATOM 2210 N N . THR A 1 277 ? 1.649 0.153 0.448 1.00 66.19 277 THR A N 1
ATOM 2211 C CA . THR A 1 277 ? 1.225 -1.030 1.226 1.00 66.19 277 THR A CA 1
ATOM 2212 C C . THR A 1 277 ? 1.191 -0.750 2.725 1.00 66.19 277 THR A C 1
ATOM 2214 O O . THR A 1 277 ? 2.245 -0.545 3.335 1.00 66.19 277 THR A O 1
ATOM 2217 N N . SER A 1 278 ? 0.006 -0.824 3.335 1.00 74.00 278 SER A N 1
ATOM 2218 C CA . SER A 1 278 ? -0.140 -0.958 4.788 1.00 74.00 278 SER A CA 1
ATOM 2219 C C . SER A 1 278 ? 0.480 -2.282 5.236 1.00 74.00 278 SER A C 1
ATOM 2221 O O . SER A 1 278 ? 0.146 -3.336 4.701 1.00 74.00 278 SER A O 1
ATOM 2223 N N . ARG A 1 279 ? 1.406 -2.228 6.195 1.00 81.62 279 ARG A N 1
ATOM 2224 C CA . ARG A 1 279 ? 2.182 -3.384 6.687 1.00 81.62 279 ARG A CA 1
ATOM 2225 C C . ARG A 1 279 ? 2.115 -3.543 8.204 1.00 81.62 279 ARG A C 1
ATOM 2227 O O . ARG A 1 279 ? 2.387 -4.630 8.714 1.00 81.62 279 ARG A O 1
ATOM 2234 N N . PHE A 1 280 ? 1.711 -2.493 8.913 1.00 89.19 280 PHE A N 1
ATOM 2235 C CA . PHE A 1 280 ? 1.619 -2.445 10.365 1.00 89.19 280 PHE A CA 1
ATOM 2236 C C . PHE A 1 280 ? 0.248 -1.940 10.824 1.00 89.19 280 PHE A C 1
ATOM 2238 O O . PHE A 1 280 ? -0.363 -1.080 10.188 1.00 89.19 280 PHE A O 1
ATOM 2245 N N . VAL A 1 281 ? -0.198 -2.459 11.965 1.00 91.88 281 VAL A N 1
ATOM 2246 C CA . VAL A 1 281 ? -1.225 -1.864 12.819 1.00 91.88 281 VAL A CA 1
ATOM 2247 C C . VAL A 1 281 ? -0.501 -1.166 13.962 1.00 91.88 281 VAL A C 1
ATOM 2249 O O . VAL A 1 281 ? 0.358 -1.763 14.616 1.00 91.88 281 VAL A O 1
ATOM 2252 N N . VAL A 1 282 ? -0.842 0.093 14.207 1.00 93.44 282 VAL A N 1
ATOM 2253 C CA . VAL A 1 282 ? -0.270 0.893 15.288 1.00 93.44 282 VAL A CA 1
ATOM 2254 C C . VAL A 1 282 ? -1.369 1.235 16.281 1.00 93.44 282 VAL A C 1
ATOM 2256 O O . VAL A 1 282 ? -2.332 1.912 15.932 1.00 93.44 282 VAL A O 1
ATOM 2259 N N . HIS A 1 283 ? -1.218 0.750 17.510 1.00 94.31 283 HIS A N 1
ATOM 2260 C CA . HIS A 1 283 ? -2.162 0.934 18.605 1.00 94.31 283 HIS A CA 1
ATOM 2261 C C . HIS A 1 283 ? -1.642 2.022 19.550 1.00 94.31 283 HIS A C 1
ATOM 2263 O O . HIS A 1 283 ? -0.599 1.851 20.183 1.00 94.31 283 HIS A O 1
ATOM 2269 N N . VAL A 1 284 ? -2.359 3.140 19.630 1.00 95.00 284 VAL A N 1
ATOM 2270 C CA . VAL A 1 284 ? -1.986 4.345 20.382 1.00 95.00 284 VAL A CA 1
ATOM 2271 C C . VAL A 1 284 ? -2.884 4.464 21.608 1.00 95.00 284 VAL A C 1
ATOM 2273 O O . VAL A 1 284 ? -4.101 4.470 21.456 1.00 95.00 284 VAL A O 1
ATOM 2276 N N . VAL A 1 285 ? -2.299 4.582 22.800 1.00 94.06 285 VAL A N 1
ATOM 2277 C CA . VAL A 1 285 ? -2.996 4.735 24.090 1.00 94.06 285 VAL A CA 1
ATOM 2278 C C . VAL A 1 285 ? -2.608 6.067 24.724 1.00 94.06 285 VAL A C 1
ATOM 2280 O O . VAL A 1 285 ? -1.416 6.333 24.870 1.00 94.06 285 VAL A O 1
ATOM 2283 N N . ARG A 1 286 ? -3.577 6.889 25.141 1.00 91.56 286 ARG A N 1
ATOM 2284 C CA . ARG A 1 286 ? -3.315 8.087 25.951 1.00 91.56 286 ARG A CA 1
ATOM 2285 C C . ARG A 1 286 ? -3.295 7.739 27.438 1.00 91.56 286 ARG A C 1
ATOM 2287 O O . ARG A 1 286 ? -4.278 7.243 27.973 1.00 91.56 286 ARG A O 1
ATOM 2294 N N . SER A 1 287 ? -2.198 8.072 28.105 1.00 88.94 287 SER A N 1
ATOM 2295 C CA . SER A 1 287 ? -2.129 8.261 29.554 1.00 88.94 287 SER A CA 1
ATOM 2296 C C . SER A 1 287 ? -2.472 9.728 29.872 1.00 88.94 287 SER A C 1
ATOM 2298 O O . SER A 1 287 ? -1.959 10.604 29.166 1.00 88.94 287 SER A O 1
ATOM 2300 N N . PRO A 1 288 ? -3.295 10.019 30.899 1.00 81.12 288 PRO A N 1
ATOM 2301 C CA . PRO A 1 288 ? -3.788 9.079 31.916 1.00 81.12 288 PRO A CA 1
ATOM 2302 C C . PRO A 1 288 ? -5.087 8.322 31.572 1.00 81.12 288 PRO A C 1
ATOM 2304 O O . PRO A 1 288 ? -5.261 7.223 32.089 1.00 81.12 288 PRO A O 1
ATOM 2307 N N . ASP A 1 289 ? -5.948 8.835 30.679 1.00 81.44 289 ASP A N 1
ATOM 2308 C CA . ASP A 1 289 ? -7.317 8.309 30.448 1.00 81.44 289 ASP A CA 1
ATOM 2309 C C . ASP A 1 289 ? -7.425 6.802 30.115 1.00 81.44 289 ASP A C 1
ATOM 2311 O O . ASP A 1 289 ? -8.489 6.201 30.258 1.00 81.44 289 ASP A O 1
ATOM 2315 N N . GLY A 1 290 ? -6.379 6.204 29.539 1.00 85.12 290 GLY A N 1
ATOM 2316 C CA . GLY A 1 290 ? -6.403 4.854 28.966 1.00 85.12 290 GLY A CA 1
ATOM 2317 C C . GLY A 1 290 ? -7.109 4.749 27.604 1.00 85.12 290 GLY A C 1
ATOM 2318 O O . GLY A 1 290 ? -7.142 3.665 27.022 1.00 85.12 290 GLY A O 1
ATOM 2319 N N . ILE A 1 291 ? -7.648 5.852 27.066 1.00 88.62 291 ILE A N 1
ATOM 2320 C CA . ILE A 1 291 ? -8.311 5.896 25.750 1.00 88.62 291 ILE A CA 1
ATOM 2321 C C . ILE A 1 291 ? -7.330 5.449 24.662 1.00 88.62 291 ILE A C 1
ATOM 2323 O O . ILE A 1 291 ? -6.204 5.947 24.586 1.00 88.62 291 ILE A O 1
ATOM 2327 N N . ALA A 1 292 ? -7.774 4.538 23.794 1.00 92.75 292 ALA A N 1
ATOM 2328 C CA . ALA A 1 292 ? -6.943 3.939 22.758 1.00 92.75 292 ALA A CA 1
ATOM 2329 C C . ALA A 1 292 ? -7.589 3.985 21.366 1.00 92.75 292 ALA A C 1
ATOM 2331 O O . ALA A 1 292 ? -8.801 3.816 21.229 1.00 92.75 292 ALA A O 1
ATOM 2332 N N . LYS A 1 293 ? -6.767 4.170 20.325 1.00 92.50 293 LYS A N 1
ATOM 2333 C CA . LYS A 1 293 ? -7.161 4.088 18.905 1.00 92.50 293 LYS A CA 1
ATOM 2334 C C . LYS A 1 293 ? -6.107 3.339 18.088 1.00 92.50 293 LYS A C 1
ATOM 2336 O O . LYS A 1 293 ? -4.931 3.322 18.446 1.00 92.50 293 LYS A O 1
ATOM 2341 N N . SER A 1 294 ? -6.535 2.689 17.006 1.00 93.44 294 SER A N 1
ATOM 2342 C CA . SER A 1 294 ? -5.672 1.864 16.147 1.00 93.44 294 SER A CA 1
ATOM 2343 C C . SER A 1 294 ? -5.671 2.363 14.707 1.00 93.44 294 SER A C 1
ATOM 2345 O O . SER A 1 294 ? -6.732 2.627 14.146 1.00 93.44 294 SER A O 1
ATOM 2347 N N . TYR A 1 295 ? -4.487 2.437 14.099 1.00 92.62 295 TYR A N 1
ATOM 2348 C CA . TYR A 1 295 ? -4.278 2.965 12.749 1.00 92.62 295 TYR A CA 1
ATOM 2349 C C . TYR A 1 295 ? -3.520 1.972 11.861 1.00 92.62 295 TYR A C 1
ATOM 2351 O O . TYR A 1 295 ? -2.640 1.251 12.332 1.00 92.62 295 TYR A O 1
ATOM 2359 N N . LEU A 1 296 ? -3.836 1.952 10.563 1.00 89.88 296 LEU A N 1
ATOM 2360 C CA . LEU A 1 296 ? -3.100 1.177 9.558 1.00 89.88 296 LEU A CA 1
ATOM 2361 C C . LEU A 1 296 ? -1.968 2.024 8.969 1.00 89.88 296 LEU A C 1
ATOM 2363 O O . LEU A 1 296 ? -2.189 3.171 8.582 1.00 89.88 296 LEU A O 1
ATOM 2367 N N . VAL A 1 297 ? -0.758 1.465 8.904 1.00 88.44 297 VAL A N 1
ATOM 2368 C CA . VAL A 1 297 ? 0.466 2.201 8.551 1.00 88.44 297 VAL A CA 1
ATOM 2369 C C . VAL A 1 297 ? 1.362 1.374 7.620 1.00 88.44 297 VAL A C 1
ATOM 2371 O O . VAL A 1 297 ? 1.496 0.159 7.774 1.00 88.44 297 VAL A O 1
ATOM 2374 N N . GLY A 1 298 ? 1.973 2.025 6.626 1.00 83.88 298 GLY A N 1
ATOM 2375 C CA . GLY A 1 298 ? 2.991 1.433 5.744 1.00 83.88 298 GLY A CA 1
ATOM 2376 C C . GLY A 1 298 ? 4.430 1.621 6.244 1.00 83.88 298 GLY A C 1
ATOM 2377 O O . GLY A 1 298 ? 4.662 2.132 7.337 1.00 83.88 298 GLY A O 1
ATOM 2378 N N . ASP A 1 299 ? 5.415 1.252 5.423 1.00 80.38 299 ASP A N 1
ATOM 2379 C CA . ASP A 1 299 ? 6.835 1.340 5.796 1.00 80.38 299 ASP A CA 1
ATOM 2380 C C . ASP A 1 299 ? 7.316 2.800 5.892 1.00 80.38 299 ASP A C 1
ATOM 2382 O O . ASP A 1 299 ? 7.586 3.472 4.892 1.00 80.38 299 ASP A O 1
ATOM 2386 N N . MET A 1 300 ? 7.487 3.296 7.116 1.00 83.31 300 MET A N 1
ATOM 2387 C CA . MET A 1 300 ? 8.055 4.617 7.406 1.00 83.31 300 MET A CA 1
ATOM 2388 C C . MET A 1 300 ? 9.018 4.564 8.598 1.00 83.31 300 MET A C 1
ATOM 2390 O O . MET A 1 300 ? 9.176 3.515 9.216 1.00 83.31 300 MET A O 1
ATOM 2394 N N . SER A 1 301 ? 9.703 5.673 8.891 1.00 86.69 301 SER A N 1
ATOM 2395 C CA . SER A 1 301 ? 10.586 5.780 10.058 1.00 86.69 301 SER A CA 1
ATOM 2396 C C . SER A 1 301 ? 9.817 6.062 11.347 1.00 86.69 301 SER A C 1
ATOM 2398 O O . SER A 1 301 ? 8.727 6.632 11.298 1.00 86.69 301 SER A O 1
ATOM 2400 N N . ILE A 1 302 ? 10.412 5.741 12.499 1.00 87.94 302 ILE A N 1
ATOM 2401 C CA . ILE A 1 302 ? 9.847 6.032 13.832 1.00 87.94 302 ILE A CA 1
ATOM 2402 C C . ILE A 1 302 ? 9.516 7.531 13.975 1.00 87.94 302 ILE A C 1
ATOM 2404 O O . ILE A 1 302 ? 8.415 7.883 14.390 1.00 87.94 302 ILE A O 1
ATOM 2408 N N . GLN A 1 303 ? 10.404 8.425 13.520 1.00 87.25 303 GLN A N 1
ATOM 2409 C CA . GLN A 1 303 ? 10.137 9.873 13.433 1.00 87.25 303 GLN A CA 1
ATOM 2410 C C . GLN A 1 303 ? 8.877 10.225 12.624 1.00 87.25 303 GLN A C 1
ATOM 2412 O O . GLN A 1 303 ? 8.117 11.110 13.011 1.00 87.25 303 GLN A O 1
ATOM 2417 N N . ARG A 1 304 ? 8.641 9.555 11.489 1.00 85.62 304 ARG A N 1
ATOM 2418 C CA . ARG A 1 304 ? 7.469 9.831 10.648 1.00 85.62 304 ARG A CA 1
ATOM 2419 C C . ARG A 1 304 ? 6.199 9.196 11.211 1.00 85.62 304 ARG A C 1
ATOM 2421 O O . ARG A 1 304 ? 5.132 9.784 11.059 1.00 85.62 304 ARG A O 1
ATOM 2428 N N . LEU A 1 305 ? 6.323 8.064 11.908 1.00 89.56 305 LEU A N 1
ATOM 2429 C CA . LEU A 1 305 ? 5.227 7.483 12.676 1.00 89.56 305 LEU A CA 1
ATOM 2430 C C . LEU A 1 305 ? 4.803 8.404 13.820 1.00 89.56 305 LEU A C 1
ATOM 2432 O O . LEU A 1 305 ? 3.613 8.578 14.023 1.00 89.56 305 LEU A O 1
ATOM 2436 N N . ALA A 1 306 ? 5.743 9.027 14.531 1.00 90.81 306 ALA A N 1
ATOM 2437 C CA . ALA A 1 306 ? 5.424 9.996 15.575 1.00 90.81 306 ALA A CA 1
ATOM 2438 C C . ALA A 1 306 ? 4.585 11.167 15.035 1.00 90.81 306 ALA A C 1
ATOM 2440 O O . ALA A 1 306 ? 3.522 11.454 15.577 1.00 90.81 306 ALA A O 1
ATOM 2441 N N . VAL A 1 307 ? 5.003 11.781 13.919 1.00 89.94 307 VAL A N 1
ATOM 2442 C CA . VAL A 1 307 ? 4.238 12.863 13.267 1.00 89.94 307 VAL A CA 1
ATOM 2443 C C . VAL A 1 307 ? 2.857 12.380 12.814 1.00 89.94 307 VAL A C 1
ATOM 2445 O O . VAL A 1 307 ? 1.866 13.037 13.110 1.00 89.94 307 VAL A O 1
ATOM 2448 N N . PHE A 1 308 ? 2.764 11.215 12.167 1.00 89.94 308 PHE A N 1
ATOM 2449 C CA . PHE A 1 308 ? 1.480 10.621 11.775 1.00 89.94 308 PHE A CA 1
ATOM 2450 C C . PHE A 1 308 ? 0.581 10.331 12.990 1.00 89.94 308 PHE A C 1
ATOM 2452 O O . PHE A 1 308 ? -0.619 10.591 12.954 1.00 89.94 308 PHE A O 1
ATOM 2459 N N . THR A 1 309 ? 1.141 9.831 14.091 1.00 91.00 309 THR A N 1
ATOM 2460 C CA . THR A 1 309 ? 0.398 9.601 15.333 1.00 91.00 309 THR A CA 1
ATOM 2461 C C . THR A 1 309 ? -0.128 10.909 15.909 1.00 91.00 309 THR A C 1
ATOM 2463 O O . THR A 1 309 ? -1.283 10.934 16.315 1.00 91.00 309 THR A O 1
ATOM 2466 N N . LEU A 1 310 ? 0.645 12.001 15.878 1.00 90.56 310 LEU A N 1
ATOM 2467 C CA . LEU A 1 310 ? 0.167 13.324 16.291 1.00 90.56 310 LEU A CA 1
ATOM 2468 C C . LEU A 1 310 ? -0.936 13.854 15.358 1.00 90.56 310 LEU A C 1
ATOM 2470 O O . LEU A 1 310 ? -1.974 14.287 15.848 1.00 90.56 310 LEU A O 1
ATOM 2474 N N . GLU A 1 311 ? -0.789 13.744 14.032 1.00 88.50 311 GLU A N 1
ATOM 2475 C CA . GLU A 1 311 ? -1.837 14.147 13.075 1.00 88.50 311 GLU A CA 1
ATOM 2476 C C . GLU A 1 311 ? -3.179 13.439 13.333 1.00 88.50 311 GLU A C 1
ATOM 2478 O O . GLU A 1 311 ? -4.234 14.071 13.275 1.00 88.50 311 GLU A O 1
ATOM 2483 N N . ASN A 1 312 ? -3.156 12.136 13.635 1.00 89.31 312 ASN A N 1
ATOM 2484 C CA . ASN A 1 312 ? -4.373 11.396 13.978 1.00 89.31 312 ASN A CA 1
ATOM 2485 C C . ASN A 1 312 ? -4.802 11.617 15.442 1.00 89.31 312 ASN A C 1
ATOM 2487 O O . ASN A 1 312 ? -5.991 11.563 15.726 1.00 89.31 312 ASN A O 1
ATOM 2491 N N . TYR A 1 313 ? -3.882 11.913 16.367 1.00 89.06 313 TYR A N 1
ATOM 2492 C CA . TYR A 1 313 ? -4.202 12.270 17.753 1.00 89.06 313 TYR A CA 1
ATOM 2493 C C . TYR A 1 313 ? -5.053 13.542 17.806 1.00 89.06 313 TYR A C 1
ATOM 2495 O O . TYR A 1 313 ? -6.167 13.511 18.317 1.00 89.06 313 TYR A O 1
ATOM 2503 N N . PHE A 1 314 ? -4.586 14.628 17.188 1.00 86.81 314 PHE A N 1
ATOM 2504 C CA . PHE A 1 314 ? -5.289 15.913 17.187 1.00 86.81 314 PHE A CA 1
ATOM 2505 C C . PHE A 1 314 ? -6.610 15.911 16.405 1.00 86.81 314 PHE A C 1
ATOM 2507 O O . PHE A 1 314 ? -7.470 16.751 16.673 1.00 86.81 314 PHE A O 1
ATOM 2514 N N . ARG A 1 315 ? -6.792 14.969 15.467 1.00 84.50 315 ARG A N 1
ATOM 2515 C CA . ARG A 1 315 ? -8.059 14.762 14.750 1.00 84.50 315 ARG A CA 1
ATOM 2516 C C . ARG A 1 315 ? -9.035 13.876 15.526 1.00 84.50 315 ARG A C 1
ATOM 2518 O O . ARG A 1 315 ? -10.203 14.231 15.638 1.00 84.50 315 ARG A O 1
ATOM 2525 N N . ASP A 1 316 ? -8.569 12.727 16.016 1.00 86.94 316 ASP A N 1
ATOM 2526 C CA . ASP A 1 316 ? -9.446 11.650 16.477 1.00 86.94 316 ASP A CA 1
ATOM 2527 C C . ASP A 1 316 ? -9.585 11.567 17.999 1.00 86.94 316 ASP A C 1
ATOM 2529 O O . ASP A 1 316 ? -10.514 10.906 18.453 1.00 86.94 316 ASP A O 1
ATOM 2533 N N . PHE A 1 317 ? -8.690 12.141 18.806 1.00 86.81 317 PHE A N 1
ATOM 2534 C CA . PHE A 1 317 ? -8.810 12.079 20.267 1.00 86.81 317 PHE A CA 1
ATOM 2535 C C . PHE A 1 317 ? -9.520 13.315 20.829 1.00 86.81 317 PHE A C 1
ATOM 2537 O O . PHE A 1 317 ? -9.146 14.458 20.565 1.00 86.81 317 PHE A O 1
ATOM 2544 N N . ASP A 1 318 ? -10.507 13.048 21.676 1.00 83.56 318 ASP A N 1
ATOM 2545 C CA . ASP A 1 318 ? -11.261 14.013 22.469 1.00 83.56 318 ASP A CA 1
ATOM 2546 C C . ASP A 1 318 ? -10.336 14.786 23.431 1.00 83.56 318 ASP A C 1
ATOM 2548 O O . ASP A 1 318 ? -9.409 14.208 24.019 1.00 83.56 318 ASP A O 1
ATOM 2552 N N . ALA A 1 319 ? -10.591 16.081 23.642 1.00 79.69 319 ALA A N 1
ATOM 2553 C CA . ALA A 1 319 ? -9.795 16.927 24.536 1.00 79.69 319 ALA A CA 1
ATOM 2554 C C . ALA A 1 319 ? -9.807 16.427 25.998 1.00 79.69 319 ALA A C 1
ATOM 2556 O O . ALA A 1 319 ? -10.854 16.442 26.661 1.00 79.69 319 ALA A O 1
ATOM 2557 N N . TYR A 1 320 ? -8.630 16.024 26.503 1.00 78.81 320 TYR A N 1
ATOM 2558 C CA . TYR A 1 320 ? -8.403 15.555 27.882 1.00 78.81 320 TYR A CA 1
ATOM 2559 C C . TYR A 1 320 ? -8.932 16.567 28.915 1.00 78.81 320 TYR A C 1
ATOM 2561 O O . TYR A 1 320 ? -9.012 17.764 28.640 1.00 78.81 320 TYR A O 1
ATOM 2569 N N . ASN A 1 321 ? -9.337 16.104 30.101 1.00 78.00 321 ASN A N 1
ATOM 2570 C CA . ASN A 1 321 ? -9.922 16.945 31.147 1.00 78.00 321 ASN A CA 1
ATOM 2571 C C . ASN A 1 321 ? -9.292 16.643 32.523 1.00 78.00 321 ASN A C 1
ATOM 2573 O O . ASN A 1 321 ? -9.848 15.836 33.275 1.00 78.00 321 ASN A O 1
ATOM 2577 N N . PRO A 1 322 ? -8.185 17.327 32.886 1.00 73.88 322 PRO A N 1
ATOM 2578 C CA . PRO A 1 322 ? -7.447 17.111 34.140 1.00 73.88 322 PRO A CA 1
ATOM 2579 C C . PRO A 1 322 ? -8.286 17.192 35.423 1.00 73.88 322 PRO A C 1
ATOM 2581 O O . PRO A 1 322 ? -7.909 16.661 36.468 1.00 73.88 322 PRO A O 1
ATOM 2584 N N . TYR A 1 323 ? -9.441 17.861 35.374 1.00 70.94 323 TYR A N 1
ATOM 2585 C CA . TYR A 1 323 ? -10.311 18.001 36.535 1.00 70.94 323 TYR A CA 1
ATOM 2586 C C . TYR A 1 323 ? -11.075 16.712 36.885 1.00 70.94 323 TYR A C 1
ATOM 2588 O O . TYR A 1 323 ? -11.571 16.616 38.008 1.00 70.94 323 TYR A O 1
ATOM 2596 N N . LEU A 1 324 ? -11.180 15.723 35.988 1.00 71.06 324 LEU A N 1
ATOM 2597 C CA . LEU A 1 324 ? -11.865 14.453 36.278 1.00 71.06 324 LEU A CA 1
ATOM 2598 C C . LEU A 1 324 ? -11.028 13.524 37.167 1.00 71.06 324 LEU A C 1
ATOM 2600 O O . LEU A 1 324 ? -11.535 13.069 38.192 1.00 71.06 324 LEU A O 1
ATOM 2604 N N . ASP A 1 325 ? -9.753 13.309 36.838 1.00 61.38 325 ASP A N 1
ATOM 2605 C CA . ASP A 1 325 ? -8.875 12.376 37.565 1.00 61.38 325 ASP A CA 1
ATOM 2606 C C . ASP A 1 325 ? -8.592 12.825 39.003 1.00 61.38 325 ASP A C 1
ATOM 2608 O O . ASP A 1 325 ? -8.514 12.002 39.918 1.00 61.38 325 ASP A O 1
ATOM 2612 N N . ASN A 1 326 ? -8.584 14.140 39.245 1.00 58.38 326 ASN A N 1
ATOM 2613 C CA . ASN A 1 326 ? -8.535 14.745 40.580 1.00 58.38 326 ASN A CA 1
ATOM 2614 C C . ASN A 1 326 ? -9.854 14.596 41.377 1.00 58.38 326 ASN A C 1
ATOM 2616 O O . ASN A 1 326 ? -10.219 15.456 42.189 1.00 58.38 326 ASN A O 1
ATOM 2620 N N . MET A 1 327 ? -10.614 13.522 41.147 1.00 57.03 327 MET A N 1
ATOM 2621 C CA . MET A 1 327 ? -11.690 13.068 42.026 1.00 57.03 327 MET A CA 1
ATOM 2622 C C . MET A 1 327 ? -11.100 12.778 43.416 1.00 57.03 327 MET A C 1
ATOM 2624 O O . MET A 1 327 ? -10.296 11.851 43.550 1.00 57.03 327 MET A O 1
ATOM 2628 N N . PRO A 1 328 ? -11.478 13.523 44.476 1.00 52.53 328 PRO A N 1
ATOM 2629 C CA . PRO A 1 328 ? -11.001 13.213 45.814 1.00 52.53 328 PRO A CA 1
ATOM 2630 C C . PRO A 1 328 ? -11.493 11.813 46.173 1.00 52.53 328 PRO A C 1
ATOM 2632 O O . PRO A 1 328 ? -12.703 11.574 46.216 1.00 52.53 328 PRO A O 1
ATOM 2635 N N . LYS A 1 329 ? -10.556 10.884 46.411 1.00 53.47 329 LYS A N 1
ATOM 2636 C CA . LYS A 1 329 ? -10.851 9.506 46.827 1.00 53.47 329 LYS A CA 1
ATOM 2637 C C . LYS A 1 329 ? -11.618 9.560 48.141 1.00 53.47 329 LYS A C 1
ATOM 2639 O O . LYS A 1 329 ? -11.031 9.668 49.216 1.00 53.47 329 LYS A O 1
ATOM 2644 N N . ARG A 1 330 ? -12.948 9.540 48.044 1.00 48.62 330 ARG A N 1
ATOM 2645 C CA . ARG A 1 330 ? -13.842 9.612 49.192 1.00 48.62 330 ARG A CA 1
ATOM 2646 C C . ARG A 1 330 ? -13.516 8.424 50.083 1.00 48.62 330 ARG A C 1
ATOM 2648 O O . ARG A 1 330 ? -13.760 7.288 49.692 1.00 48.62 330 ARG A O 1
ATOM 2655 N N . ASN A 1 331 ? -12.981 8.689 51.275 1.00 44.00 331 ASN A N 1
ATOM 2656 C CA . ASN A 1 331 ? -12.751 7.662 52.287 1.00 44.00 331 ASN A CA 1
ATOM 2657 C C . ASN A 1 331 ? -14.107 7.088 52.712 1.00 44.00 331 ASN A C 1
ATOM 2659 O O . ASN A 1 331 ? -14.751 7.582 53.638 1.00 44.00 331 ASN A O 1
ATOM 2663 N N . SER A 1 332 ? -14.564 6.070 51.981 1.00 47.06 332 SER A N 1
ATOM 2664 C CA . SER A 1 332 ? -15.896 5.490 52.099 1.00 47.06 332 SER A CA 1
ATOM 2665 C C . SER A 1 332 ? -15.965 4.543 53.294 1.00 47.06 332 SER A C 1
ATOM 2667 O O . SER A 1 332 ? -16.238 3.351 53.178 1.00 47.06 332 SER A O 1
ATOM 2669 N N . ARG A 1 333 ? -15.807 5.114 54.493 1.00 43.78 333 ARG A N 1
ATOM 2670 C CA . ARG A 1 333 ? -16.529 4.633 55.672 1.00 43.78 333 ARG A CA 1
ATOM 2671 C C . ARG A 1 333 ? -18.016 4.899 55.444 1.00 43.78 333 ARG A C 1
ATOM 2673 O O . ARG A 1 333 ? -18.604 5.814 56.017 1.00 43.78 333 ARG A O 1
ATOM 2680 N N . SER A 1 334 ? -18.609 4.122 54.542 1.00 43.69 334 SER A N 1
ATOM 2681 C CA . SER A 1 334 ? -20.053 4.031 54.417 1.00 43.69 334 SER A CA 1
ATOM 2682 C C . SER A 1 334 ? -20.580 3.497 55.748 1.00 43.69 334 SER A C 1
ATOM 2684 O O . SER A 1 334 ? -20.204 2.418 56.200 1.00 43.69 334 SER A O 1
ATOM 2686 N N . SER A 1 335 ? -21.394 4.301 56.435 1.00 40.97 335 SER A N 1
ATOM 2687 C CA . SER A 1 335 ? -22.017 3.893 57.695 1.00 40.97 335 SER A CA 1
ATOM 2688 C C . SER A 1 335 ? -23.175 2.949 57.377 1.00 40.97 335 SER A C 1
ATOM 2690 O O . SER A 1 335 ? -24.342 3.341 57.364 1.00 40.97 335 SER A O 1
ATOM 2692 N N . TYR A 1 336 ? -22.826 1.712 57.021 1.00 41.88 336 TYR A N 1
ATOM 2693 C CA . TYR A 1 336 ? -23.773 0.635 56.771 1.00 41.88 336 TYR A CA 1
ATOM 2694 C C . TYR A 1 336 ? -24.408 0.235 58.107 1.00 41.88 336 TYR A C 1
ATOM 2696 O O . TYR A 1 336 ? -23.896 -0.614 58.836 1.00 41.88 336 TYR A O 1
ATOM 2704 N N . LYS A 1 337 ? -25.531 0.875 58.449 1.00 42.62 337 LYS A N 1
ATOM 2705 C CA . LYS A 1 337 ? -26.403 0.405 59.528 1.00 42.62 337 LYS A CA 1
ATOM 2706 C C . LYS A 1 337 ? -27.074 -0.889 59.077 1.00 42.62 337 LYS A C 1
ATOM 2708 O O . LYS A 1 337 ? -28.137 -0.863 58.463 1.00 42.62 337 LYS A O 1
ATOM 2713 N N . VAL A 1 338 ? -26.427 -2.012 59.373 1.00 42.00 338 VAL A N 1
ATOM 2714 C CA . VAL A 1 338 ? -27.066 -3.327 59.339 1.00 42.00 338 VAL A CA 1
ATOM 2715 C C . VAL A 1 338 ? -28.058 -3.372 60.497 1.00 42.00 338 VAL A C 1
ATOM 2717 O O . VAL A 1 338 ? -27.670 -3.248 61.657 1.00 42.00 338 VAL A O 1
ATOM 2720 N N . TYR A 1 339 ? -29.340 -3.507 60.173 1.00 43.72 339 TYR A N 1
ATOM 2721 C CA . TYR A 1 339 ? -30.384 -3.794 61.147 1.00 43.72 339 TYR A CA 1
ATOM 2722 C C . TYR A 1 339 ? -30.574 -5.311 61.177 1.00 43.72 339 TYR A C 1
ATOM 2724 O O . TYR A 1 339 ? -31.031 -5.884 60.189 1.00 43.72 339 TYR A O 1
ATOM 2732 N N . ASN A 1 340 ? -30.225 -5.960 62.290 1.00 39.62 340 ASN A N 1
ATOM 2733 C CA . ASN A 1 340 ? -30.663 -7.334 62.528 1.00 39.62 340 ASN A CA 1
ATOM 2734 C C . ASN A 1 340 ? -32.178 -7.305 62.750 1.00 39.62 340 ASN A C 1
ATOM 2736 O O . ASN A 1 340 ? -32.649 -6.617 63.655 1.00 39.62 340 ASN A O 1
ATOM 2740 N N . VAL A 1 341 ? -32.923 -8.017 61.905 1.00 51.16 341 VAL A N 1
ATOM 2741 C CA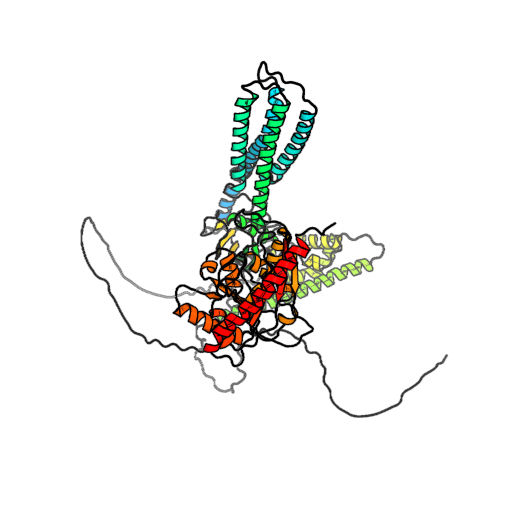 . VAL A 1 341 ? -34.388 -8.130 62.005 1.00 51.16 341 VAL A CA 1
ATOM 2742 C C . VAL A 1 341 ? -34.787 -9.286 62.930 1.00 51.16 341 VAL A C 1
ATOM 2744 O O . VAL A 1 341 ? -35.820 -9.209 63.588 1.00 51.16 341 VAL A O 1
ATOM 2747 N N . ASP A 1 342 ? -33.930 -10.303 63.053 1.00 45.75 342 ASP A N 1
ATOM 2748 C CA . ASP A 1 342 ? -34.161 -11.491 63.873 1.00 45.75 342 ASP A CA 1
ATOM 2749 C C . ASP A 1 342 ? -33.294 -11.474 65.143 1.00 45.75 342 ASP A C 1
ATOM 2751 O O . ASP A 1 342 ? -32.063 -11.528 65.088 1.00 45.75 342 ASP A O 1
ATOM 2755 N N . GLY A 1 343 ? -33.949 -11.403 66.304 1.00 42.41 343 GLY A N 1
ATOM 2756 C CA . GLY A 1 343 ? -33.315 -11.452 67.623 1.00 42.41 343 GLY A CA 1
ATOM 2757 C C . GLY A 1 343 ? -34.327 -11.172 68.745 1.00 42.41 343 GLY A C 1
ATOM 2758 O O . GLY A 1 343 ? -34.827 -10.050 68.820 1.00 42.41 343 GLY A O 1
ATOM 2759 N N . PRO A 1 344 ? -34.670 -12.148 69.608 1.00 44.94 344 PRO A N 1
ATOM 2760 C CA . PRO A 1 344 ? -35.676 -11.952 70.652 1.00 44.94 344 PRO A CA 1
ATOM 2761 C C . PRO A 1 344 ? -35.161 -11.065 71.799 1.00 44.94 344 PRO A C 1
ATOM 2763 O O . PRO A 1 344 ? -33.990 -11.116 72.172 1.00 44.94 344 PRO A O 1
ATOM 2766 N N . HIS A 1 345 ? -36.056 -10.274 72.395 1.00 43.53 345 HIS A N 1
ATOM 2767 C CA . HIS A 1 345 ? -35.738 -9.413 73.538 1.00 43.53 345 HIS A CA 1
ATOM 2768 C C . HIS A 1 345 ? -35.408 -10.213 74.808 1.00 43.53 345 HIS A C 1
ATOM 2770 O O . HIS A 1 345 ? -36.275 -10.929 75.302 1.00 43.53 345 HIS A O 1
ATOM 2776 N N . MET A 1 346 ? -34.228 -9.984 75.400 1.00 37.31 346 MET A N 1
ATOM 2777 C CA . MET A 1 346 ? -33.996 -9.900 76.858 1.00 37.31 346 MET A CA 1
ATOM 2778 C C . MET A 1 346 ? -32.529 -9.539 77.169 1.00 37.31 346 MET A C 1
ATOM 2780 O O . MET A 1 346 ? -31.633 -9.879 76.403 1.00 37.31 346 MET A O 1
ATOM 2784 N N . GLY A 1 347 ? -32.286 -8.910 78.327 1.00 35.19 347 GLY A N 1
ATOM 2785 C CA . GLY A 1 347 ? -30.954 -8.811 78.948 1.00 35.19 347 GLY A CA 1
ATOM 2786 C C . GLY A 1 347 ? -30.204 -7.478 78.787 1.00 35.19 347 GLY A C 1
ATOM 2787 O O . GLY A 1 347 ? -29.630 -7.186 77.742 1.00 35.19 347 GLY A O 1
ATOM 2788 N N . ASN A 1 348 ? -30.106 -6.714 79.881 1.00 42.75 348 ASN A N 1
ATOM 2789 C CA . ASN A 1 348 ? -29.077 -5.681 80.044 1.00 42.75 348 ASN A CA 1
ATOM 2790 C C . ASN A 1 348 ? -27.725 -6.349 80.329 1.00 42.75 348 ASN A C 1
ATOM 2792 O O . ASN A 1 348 ? -27.588 -6.964 81.382 1.00 42.75 348 ASN A O 1
ATOM 2796 N N . HIS A 1 349 ? -26.706 -6.139 79.492 1.00 36.88 349 HIS A N 1
ATOM 2797 C CA . HIS A 1 349 ? -25.311 -6.307 79.914 1.00 36.88 349 HIS A CA 1
ATOM 2798 C C . HIS A 1 349 ? -24.395 -5.241 79.310 1.00 36.88 349 HIS A C 1
ATOM 2800 O O . HIS A 1 349 ? -24.435 -4.933 78.121 1.00 36.88 349 HIS A O 1
ATOM 2806 N N . THR A 1 350 ? -23.553 -4.669 80.167 1.00 38.56 350 THR A N 1
ATOM 2807 C CA . THR A 1 350 ? -22.571 -3.642 79.823 1.00 38.56 350 THR A CA 1
ATOM 2808 C C . THR A 1 350 ? -21.321 -4.249 79.197 1.00 38.56 350 THR A C 1
ATOM 2810 O O . THR A 1 350 ? -20.630 -5.023 79.851 1.00 38.56 350 THR A O 1
ATOM 2813 N N . GLY A 1 351 ? -20.976 -3.793 77.992 1.00 43.56 351 GLY A N 1
ATOM 2814 C CA . GLY A 1 351 ? -19.603 -3.783 77.485 1.00 43.56 351 GLY A CA 1
ATOM 2815 C C . GLY A 1 351 ? -18.968 -5.136 77.147 1.00 43.56 351 GLY A C 1
ATOM 2816 O O . GLY A 1 351 ? -18.303 -5.744 77.975 1.00 43.56 351 GLY A O 1
ATOM 2817 N N . LEU A 1 352 ? -18.990 -5.485 75.860 1.00 35.25 352 LEU A N 1
ATOM 2818 C CA . LEU A 1 352 ? -17.836 -6.106 75.204 1.00 35.25 352 LEU A CA 1
ATOM 2819 C C . LEU A 1 352 ? -17.719 -5.552 73.773 1.00 35.25 352 LEU A C 1
ATOM 2821 O O . LEU A 1 352 ? -18.650 -4.924 73.269 1.00 35.25 352 LEU A O 1
ATOM 2825 N N . GLY A 1 353 ? -16.541 -5.666 73.159 1.00 35.38 353 GLY A N 1
ATOM 2826 C CA . GLY A 1 353 ? -16.201 -4.883 71.967 1.00 35.38 353 GLY A CA 1
ATOM 2827 C C . GLY A 1 353 ? -17.021 -5.223 70.717 1.00 35.38 353 GLY A C 1
ATOM 2828 O O . GLY A 1 353 ? -17.281 -6.392 70.437 1.00 35.38 353 GLY A O 1
ATOM 2829 N N . ASN A 1 354 ? -17.336 -4.201 69.908 1.00 38.94 354 ASN A N 1
ATOM 2830 C CA . ASN A 1 354 ? -17.794 -4.395 68.528 1.00 38.94 354 ASN A CA 1
ATOM 2831 C C . ASN A 1 354 ? -16.851 -5.368 67.795 1.00 38.94 354 ASN A C 1
ATOM 2833 O O . ASN A 1 354 ? -15.637 -5.128 67.809 1.00 38.94 354 ASN A O 1
ATOM 2837 N N . PRO A 1 355 ? -17.371 -6.374 67.067 1.00 39.34 355 PRO A N 1
ATOM 2838 C CA . PRO A 1 355 ? -16.582 -7.142 66.115 1.00 39.34 355 PRO A CA 1
ATOM 2839 C C . PRO A 1 355 ? -16.005 -6.204 65.050 1.00 39.34 355 PRO A C 1
ATOM 2841 O O . PRO A 1 355 ? -16.680 -5.789 64.108 1.00 39.34 355 PRO A O 1
ATOM 2844 N N . ARG A 1 356 ? -14.737 -5.823 65.220 1.00 44.38 356 ARG A N 1
ATOM 2845 C CA . ARG A 1 356 ? -13.973 -5.097 64.207 1.00 44.38 356 ARG A CA 1
ATOM 2846 C C . ARG A 1 356 ? -13.739 -6.092 63.064 1.00 44.38 356 ARG A C 1
ATOM 2848 O O . ARG A 1 356 ? -13.057 -7.086 63.310 1.00 44.38 356 ARG A O 1
ATOM 2855 N N . PRO A 1 357 ? -14.299 -5.884 61.856 1.00 42.50 357 PRO A N 1
ATOM 2856 C CA . PRO A 1 357 ? -14.103 -6.829 60.762 1.00 42.50 357 PRO A CA 1
ATOM 2857 C C . PRO A 1 357 ? -12.600 -6.968 60.464 1.00 42.50 357 PRO A C 1
ATOM 2859 O O . PRO A 1 357 ? -11.864 -5.981 60.618 1.00 42.50 357 PRO A O 1
ATOM 2862 N N . PRO A 1 358 ? -12.128 -8.171 60.089 1.00 37.72 358 PRO A N 1
ATOM 2863 C CA . PRO A 1 358 ? -10.704 -8.445 59.947 1.00 37.72 358 PRO A CA 1
ATOM 2864 C C . PRO A 1 358 ? -10.063 -7.492 58.921 1.00 37.72 358 PRO A C 1
ATOM 2866 O O . PRO A 1 358 ? -10.625 -7.280 57.844 1.00 37.72 358 PRO A O 1
ATOM 2869 N N . PRO A 1 359 ? -8.903 -6.881 59.231 1.00 49.66 359 PRO A N 1
ATOM 2870 C CA . PRO A 1 359 ? -8.258 -5.908 58.353 1.00 49.66 359 PRO A CA 1
ATOM 2871 C C . PRO A 1 359 ? -7.486 -6.593 57.209 1.00 49.66 359 PRO A C 1
ATOM 2873 O O . PRO A 1 359 ? -6.260 -6.575 57.175 1.00 49.66 359 PRO A O 1
ATOM 2876 N N . GLY A 1 360 ? -8.218 -7.180 56.261 1.00 40.12 360 GLY A N 1
ATOM 2877 C CA . GLY A 1 360 ? -7.696 -7.809 55.044 1.00 40.12 360 GLY A CA 1
ATOM 2878 C C . GLY A 1 360 ? -8.717 -8.790 54.443 1.00 40.12 360 GLY A C 1
ATOM 2879 O O . GLY A 1 360 ? -9.389 -9.480 55.201 1.00 40.12 360 GLY A O 1
ATOM 2880 N N . SER A 1 361 ? -8.903 -8.892 53.124 1.00 48.31 361 SER A N 1
ATOM 2881 C CA . SER A 1 361 ? -8.330 -8.109 52.013 1.00 48.31 361 SER A CA 1
ATOM 2882 C C . SER A 1 361 ? -9.390 -7.828 50.919 1.00 48.31 361 SER A C 1
ATOM 2884 O O . SER A 1 361 ? -10.591 -7.941 51.156 1.00 48.31 361 SER A O 1
ATOM 2886 N N . ASP A 1 362 ? -8.941 -7.392 49.739 1.00 42.09 362 ASP A N 1
ATOM 2887 C CA . ASP A 1 362 ? -9.636 -7.394 48.434 1.00 42.09 362 ASP A CA 1
ATOM 2888 C C . ASP A 1 362 ? -10.883 -6.502 48.239 1.00 42.09 362 ASP A C 1
ATOM 2890 O O . ASP A 1 362 ? -11.154 -6.076 47.114 1.00 42.09 362 ASP A O 1
ATOM 2894 N N . THR A 1 363 ? -11.603 -6.106 49.294 1.00 48.97 363 THR A N 1
ATOM 2895 C CA . THR A 1 363 ? -12.886 -5.369 49.184 1.00 48.97 363 THR A CA 1
ATOM 2896 C C . THR A 1 363 ? -12.772 -4.055 48.397 1.00 48.97 363 THR A C 1
ATOM 2898 O O . THR A 1 363 ? -13.663 -3.709 47.620 1.00 48.97 363 THR A O 1
ATOM 2901 N N . ARG A 1 364 ? -11.623 -3.371 48.525 1.00 53.56 364 ARG A N 1
ATOM 2902 C CA . ARG A 1 364 ? -11.312 -2.081 47.877 1.00 53.56 364 ARG A CA 1
ATOM 2903 C C . ARG A 1 364 ? -11.428 -2.086 46.349 1.00 53.56 364 ARG A C 1
ATOM 2905 O O . ARG A 1 364 ? -11.580 -1.013 45.768 1.00 53.56 364 ARG A O 1
ATOM 2912 N N . HIS A 1 365 ? -11.311 -3.240 45.689 1.00 53.44 365 HIS A N 1
ATOM 2913 C CA . HIS A 1 365 ? -11.444 -3.315 44.231 1.00 53.44 365 HIS A CA 1
ATOM 2914 C C . HIS A 1 365 ? -12.905 -3.120 43.794 1.00 53.44 365 HIS A C 1
ATOM 2916 O O . HIS A 1 365 ? -13.190 -2.339 42.886 1.00 53.44 365 HIS A O 1
ATOM 2922 N N . ASN A 1 366 ? -13.839 -3.758 44.504 1.00 64.00 366 ASN A N 1
ATOM 2923 C CA . ASN A 1 366 ? -15.266 -3.699 44.193 1.00 64.00 366 ASN A CA 1
ATOM 2924 C C . ASN A 1 366 ? -15.865 -2.320 44.506 1.00 64.00 366 ASN A C 1
ATOM 2926 O O . ASN A 1 366 ? -16.678 -1.822 43.729 1.00 64.00 366 ASN A O 1
ATOM 2930 N N . ASP A 1 367 ? -15.429 -1.670 45.593 1.00 69.44 367 ASP A N 1
ATOM 2931 C CA . ASP A 1 367 ? -15.875 -0.315 45.957 1.00 69.44 367 ASP A CA 1
ATOM 2932 C C . ASP A 1 367 ? -15.667 0.687 44.807 1.00 69.44 367 ASP A C 1
ATOM 2934 O O . ASP A 1 367 ? -16.570 1.459 44.479 1.00 69.44 367 ASP A O 1
ATOM 2938 N N . ARG A 1 368 ? -14.503 0.624 44.140 1.00 69.75 368 ARG A N 1
ATOM 2939 C CA . ARG A 1 368 ? -14.181 1.472 42.982 1.00 69.75 368 ARG A CA 1
ATOM 2940 C C . ARG A 1 368 ? -15.165 1.254 41.829 1.00 69.75 368 ARG A C 1
ATOM 2942 O O . ARG A 1 368 ? -15.691 2.228 41.298 1.00 69.75 368 ARG A O 1
ATOM 2949 N N . PHE A 1 369 ? -15.443 -0.001 41.476 1.00 72.62 369 PHE A N 1
ATOM 2950 C CA . PHE A 1 369 ? -16.393 -0.345 40.413 1.00 72.62 369 PHE A CA 1
ATOM 2951 C C . PHE A 1 369 ? -17.814 0.160 40.725 1.00 72.62 369 PHE A C 1
ATOM 2953 O O . PHE A 1 369 ? -18.498 0.706 39.854 1.00 72.62 369 PHE A O 1
ATOM 2960 N N . TYR A 1 370 ? -18.255 0.048 41.983 1.00 77.94 370 TYR A N 1
ATOM 2961 C CA . TYR A 1 370 ? -19.546 0.591 42.407 1.00 77.94 370 TYR A CA 1
ATOM 2962 C C . TYR A 1 370 ? -19.594 2.123 42.350 1.00 77.94 370 TYR A C 1
ATOM 2964 O O . TYR A 1 370 ? -20.625 2.670 41.946 1.00 77.94 370 TYR A O 1
ATOM 2972 N N . ASP A 1 371 ? -18.522 2.831 42.712 1.00 77.38 371 ASP A N 1
ATOM 2973 C CA . ASP A 1 371 ? -18.460 4.293 42.595 1.00 77.38 371 ASP A CA 1
ATOM 2974 C C . ASP A 1 371 ? -18.412 4.764 41.130 1.00 77.38 371 ASP A C 1
ATOM 2976 O O . ASP A 1 371 ? -19.132 5.703 40.781 1.00 77.38 371 ASP A O 1
ATOM 2980 N N . GLU A 1 372 ? -17.680 4.077 40.247 1.00 77.62 372 GLU A N 1
ATOM 2981 C CA . GLU A 1 372 ? -17.659 4.345 38.798 1.00 77.62 372 GLU A CA 1
ATOM 2982 C C . GLU A 1 372 ? -19.047 4.125 38.162 1.00 77.62 372 GLU A C 1
ATOM 2984 O O . GLU A 1 372 ? -19.584 5.029 37.514 1.00 77.62 372 GLU A O 1
ATOM 2989 N N . MET A 1 373 ? -19.716 2.998 38.441 1.00 79.38 373 MET A N 1
ATOM 2990 C CA . MET A 1 373 ? -21.097 2.755 37.992 1.00 79.38 373 MET A CA 1
ATOM 2991 C C . MET A 1 373 ? -22.085 3.792 38.564 1.00 79.38 373 MET A C 1
ATOM 2993 O O . MET A 1 373 ? -23.020 4.225 37.880 1.00 79.38 373 MET A O 1
ATOM 2997 N N . ASN A 1 374 ? -21.918 4.212 39.821 1.00 83.19 374 ASN A N 1
ATOM 2998 C CA . ASN A 1 374 ? -22.764 5.243 40.424 1.00 83.19 374 ASN A CA 1
ATOM 2999 C C . ASN A 1 374 ? -22.515 6.629 39.811 1.00 83.19 374 ASN A C 1
ATOM 3001 O O . ASN A 1 374 ? -23.470 7.397 39.654 1.00 83.19 374 ASN A O 1
ATOM 3005 N N . TYR A 1 375 ? -21.274 6.948 39.438 1.00 84.06 375 TYR A N 1
ATOM 3006 C CA . TYR A 1 375 ? -20.931 8.149 38.683 1.00 84.06 375 TYR A CA 1
ATOM 3007 C C . TYR A 1 375 ? -21.576 8.119 37.292 1.00 84.06 375 TYR A C 1
ATOM 3009 O O . TYR A 1 375 ? -22.326 9.042 36.968 1.00 84.06 375 TYR A O 1
ATOM 3017 N N . GLU A 1 376 ? -21.426 7.032 36.525 1.00 85.00 376 GLU A N 1
ATOM 3018 C CA . GLU A 1 376 ? -22.104 6.867 35.231 1.00 85.00 376 GLU A CA 1
ATOM 3019 C C . GLU A 1 376 ? -23.623 7.045 35.342 1.00 85.00 376 GLU A C 1
ATOM 3021 O O . GLU A 1 376 ? -24.232 7.769 34.553 1.00 85.00 376 GLU A O 1
ATOM 3026 N N . ARG A 1 377 ? -24.258 6.391 36.323 1.00 87.44 377 ARG A N 1
ATOM 3027 C CA . ARG A 1 377 ? -25.712 6.454 36.533 1.00 87.44 377 ARG A CA 1
ATOM 3028 C C . ARG A 1 377 ? -26.172 7.886 36.818 1.00 87.44 377 ARG A C 1
ATOM 3030 O O . ARG A 1 377 ? -27.229 8.301 36.337 1.00 87.44 377 ARG A O 1
ATOM 3037 N N . ARG A 1 378 ? -25.379 8.666 37.564 1.00 89.25 378 ARG A N 1
ATOM 3038 C CA . ARG A 1 378 ? -25.623 10.101 37.784 1.00 89.25 378 ARG A CA 1
ATOM 3039 C C . ARG A 1 378 ? -25.408 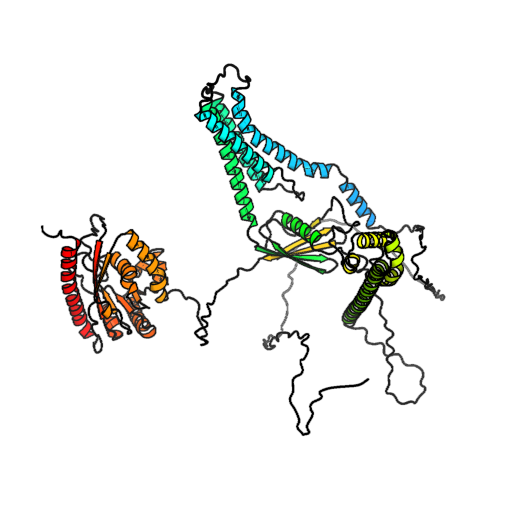10.900 36.498 1.00 89.25 378 ARG A C 1
ATOM 3041 O O . ARG A 1 378 ? -26.282 11.694 36.162 1.00 89.25 378 ARG A O 1
ATOM 3048 N N . LEU A 1 379 ? -24.317 10.672 35.767 1.00 89.31 379 LEU A N 1
ATOM 3049 C CA . LEU A 1 379 ? -23.990 11.368 34.519 1.00 89.31 379 LEU A CA 1
ATOM 3050 C C . LEU A 1 379 ? -25.078 11.152 33.457 1.00 89.31 379 LEU A C 1
ATOM 3052 O O . LEU A 1 379 ? -25.634 12.123 32.947 1.00 89.31 379 LEU A O 1
ATOM 3056 N N . LYS A 1 380 ? -25.482 9.898 33.216 1.00 91.19 380 LYS A N 1
ATOM 3057 C CA . LYS A 1 380 ? -26.589 9.514 32.321 1.00 91.19 380 LYS A CA 1
ATOM 3058 C C . LYS A 1 380 ? -27.905 10.205 32.733 1.00 91.19 380 LYS A C 1
ATOM 3060 O O . LYS A 1 380 ? -28.581 10.793 31.889 1.00 91.19 380 LYS A O 1
ATOM 3065 N N . LYS A 1 381 ? -28.219 10.258 34.039 1.00 93.69 381 LYS A N 1
ATOM 3066 C CA . LYS A 1 381 ? -29.396 10.972 34.586 1.00 93.69 381 LYS A CA 1
ATOM 3067 C C . LYS A 1 381 ? -29.315 12.504 34.469 1.00 93.69 381 LYS A C 1
ATOM 3069 O O . LYS A 1 381 ? -30.359 13.147 34.373 1.00 93.69 381 LYS A O 1
ATOM 3074 N N . ARG A 1 382 ? -28.121 13.112 34.481 1.00 92.38 382 ARG A N 1
ATOM 3075 C CA . ARG A 1 382 ? -27.936 14.556 34.225 1.00 92.38 382 ARG A CA 1
ATOM 3076 C C . ARG A 1 382 ? -28.028 14.871 32.732 1.00 92.38 382 ARG A C 1
ATOM 3078 O O . ARG A 1 382 ? -28.779 15.772 32.378 1.00 92.38 382 ARG A O 1
ATOM 3085 N N . ARG A 1 383 ? -27.376 14.081 31.872 1.00 92.69 383 ARG A N 1
ATOM 3086 C CA . ARG A 1 383 ? -27.433 14.203 30.404 1.00 92.69 383 ARG A CA 1
ATOM 3087 C C . ARG A 1 383 ? -28.870 14.151 29.881 1.00 92.69 383 ARG A C 1
ATOM 3089 O O . ARG A 1 383 ? -29.267 15.045 29.149 1.00 92.69 383 ARG A O 1
ATOM 3096 N N . ALA A 1 384 ? -29.667 13.172 30.314 1.00 93.31 384 ALA A N 1
ATOM 3097 C CA . ALA A 1 384 ? -31.070 13.059 29.901 1.00 93.31 384 ALA A CA 1
ATOM 3098 C C . ALA A 1 384 ? -31.923 14.281 30.306 1.00 93.31 384 ALA A C 1
ATOM 3100 O O . ALA A 1 384 ? -32.780 14.713 29.543 1.00 93.31 384 ALA A O 1
ATOM 3101 N N . ARG A 1 385 ? -31.663 14.868 31.485 1.00 94.56 385 ARG A N 1
ATOM 3102 C CA . ARG A 1 385 ? -32.351 16.086 31.951 1.00 94.56 385 ARG A CA 1
ATOM 3103 C C . ARG A 1 385 ? -31.918 17.343 31.201 1.00 94.56 385 ARG A C 1
ATOM 3105 O O . ARG A 1 385 ? -32.749 18.214 30.996 1.00 94.56 385 ARG A O 1
ATOM 3112 N N . LEU A 1 386 ? -30.645 17.433 30.813 1.00 94.38 386 LEU A N 1
ATOM 3113 C CA . LEU A 1 386 ? -30.143 18.522 29.977 1.00 94.38 386 LEU A CA 1
ATOM 3114 C C . LEU A 1 386 ? -30.777 18.474 28.582 1.00 94.38 386 LEU A C 1
ATOM 3116 O O . LEU A 1 386 ? -31.333 19.475 28.157 1.00 94.38 386 LEU A O 1
ATOM 3120 N N . VAL A 1 387 ? -30.787 17.303 27.931 1.00 94.19 387 VAL A N 1
ATOM 3121 C CA . VAL A 1 387 ? -31.447 17.115 26.624 1.00 94.19 387 VAL A CA 1
ATOM 3122 C C . VAL A 1 387 ? -32.918 17.533 26.683 1.00 94.19 387 VAL A C 1
ATOM 3124 O O . VAL A 1 387 ? -33.315 18.407 25.925 1.00 94.19 387 VAL A O 1
ATOM 3127 N N . ALA A 1 388 ? -33.693 17.006 27.640 1.00 94.75 388 ALA A N 1
ATOM 3128 C CA . ALA A 1 388 ? -35.110 17.351 27.775 1.00 94.75 388 ALA A CA 1
ATOM 3129 C C . ALA A 1 388 ? -35.349 18.858 27.998 1.00 94.75 388 ALA A C 1
ATOM 3131 O O . ALA A 1 388 ? -36.203 19.438 27.335 1.00 94.75 388 ALA A O 1
ATOM 3132 N N . ALA A 1 389 ? -34.569 19.503 28.877 1.00 94.12 389 ALA A N 1
ATOM 3133 C CA . ALA A 1 389 ? -34.694 20.939 29.131 1.00 94.12 389 ALA A CA 1
ATOM 3134 C C . ALA A 1 389 ? -34.317 21.792 27.906 1.00 94.12 389 ALA A C 1
ATOM 3136 O O . ALA A 1 389 ? -34.897 22.851 27.701 1.00 94.12 389 ALA A O 1
ATOM 3137 N N . THR A 1 390 ? -33.367 21.349 27.074 1.00 93.69 390 THR A N 1
ATOM 3138 C CA . THR A 1 390 ? -33.019 22.054 25.830 1.00 93.69 390 THR A CA 1
ATOM 3139 C C . THR A 1 390 ? -34.041 21.807 24.715 1.00 93.69 390 THR A C 1
ATOM 3141 O O . THR A 1 390 ? -34.368 22.740 23.988 1.00 93.69 390 THR A O 1
ATOM 3144 N N . ASP A 1 391 ? -34.594 20.599 24.589 1.00 93.38 391 ASP A N 1
ATOM 3145 C CA . ASP A 1 391 ? -35.667 20.318 23.625 1.00 93.38 391 ASP A CA 1
ATOM 3146 C C . ASP A 1 391 ? -36.940 21.130 23.958 1.00 93.38 391 ASP A C 1
ATOM 3148 O O . ASP A 1 391 ? -37.577 21.684 23.060 1.00 93.38 391 ASP A O 1
ATOM 3152 N N . GLU A 1 392 ? -37.276 21.278 25.246 1.00 93.19 392 GLU A N 1
ATOM 3153 C CA . GLU A 1 392 ? -38.355 22.148 25.743 1.00 93.19 392 GLU A CA 1
ATOM 3154 C C . GLU A 1 392 ? -38.064 23.635 25.469 1.00 93.19 392 GLU A C 1
ATOM 3156 O O . GLU A 1 392 ? -38.891 24.334 24.880 1.00 93.19 392 GLU A O 1
ATOM 3161 N N . ALA A 1 393 ? -36.853 24.093 25.797 1.00 90.81 393 ALA A N 1
ATOM 3162 C CA . ALA A 1 393 ? -36.371 25.450 25.548 1.00 90.81 393 ALA A CA 1
ATOM 3163 C C . ALA A 1 393 ? -36.454 25.872 24.068 1.00 90.81 393 ALA A C 1
ATOM 3165 O O . ALA A 1 393 ? -37.007 26.925 23.754 1.00 90.81 393 ALA A O 1
ATOM 3166 N N . PHE A 1 394 ? -35.962 25.045 23.139 1.00 90.62 394 PHE A N 1
ATOM 3167 C CA . PHE A 1 394 ? -36.040 25.331 21.699 1.00 90.62 394 PHE A CA 1
ATOM 3168 C C . PHE A 1 394 ? -37.478 25.214 21.161 1.00 90.62 394 PHE A C 1
ATOM 3170 O O . PHE A 1 394 ? -37.864 25.953 20.253 1.00 90.62 394 PHE A O 1
ATOM 3177 N N . SER A 1 395 ? -38.307 24.345 21.752 1.00 89.25 395 SER A N 1
ATOM 3178 C CA . SER A 1 395 ? -39.740 24.276 21.433 1.00 89.25 395 SER A CA 1
ATOM 3179 C C . SER A 1 395 ? -40.498 25.542 21.850 1.00 89.25 395 SER A C 1
ATOM 3181 O O . SER A 1 395 ? -41.483 25.889 21.201 1.00 89.25 395 SER A O 1
ATOM 3183 N N . HIS A 1 396 ? -40.044 26.250 22.890 1.00 87.56 396 HIS A N 1
ATOM 3184 C CA . HIS A 1 396 ? -40.614 27.533 23.304 1.00 87.56 396 HIS A CA 1
ATOM 3185 C C . HIS A 1 396 ? -40.384 28.624 22.246 1.00 87.56 396 HIS A C 1
ATOM 3187 O O . HIS A 1 396 ? -41.338 29.292 21.855 1.00 87.56 396 HIS A O 1
ATOM 3193 N N . ILE A 1 397 ? -39.160 28.737 21.703 1.00 83.62 397 ILE A N 1
ATOM 3194 C CA . ILE A 1 397 ? -38.842 29.665 20.595 1.00 83.62 397 ILE A CA 1
ATOM 3195 C C . ILE A 1 397 ? -39.789 29.429 19.421 1.00 83.62 397 ILE A C 1
ATOM 3197 O O . ILE A 1 397 ? -40.442 30.350 18.941 1.00 83.62 397 ILE A O 1
ATOM 3201 N N . LYS A 1 398 ? -39.908 28.165 19.001 1.00 83.00 398 LYS A N 1
ATOM 3202 C CA . LYS A 1 398 ? -40.689 27.783 17.825 1.00 83.00 398 LYS A CA 1
ATOM 3203 C C . LYS A 1 398 ? -42.200 27.976 18.011 1.00 83.00 398 LYS A C 1
ATOM 3205 O O . LYS A 1 398 ? -42.928 28.029 17.026 1.00 83.00 398 LYS A O 1
ATOM 3210 N N . ARG A 1 399 ? -42.682 28.089 19.253 1.00 83.25 399 ARG A N 1
ATOM 3211 C CA . ARG A 1 399 ? -44.051 28.539 19.549 1.00 83.25 399 ARG A CA 1
ATOM 3212 C C . ARG A 1 399 ? -44.158 30.055 19.452 1.00 83.25 399 ARG A C 1
ATOM 3214 O O . ARG A 1 399 ? -44.979 30.524 18.678 1.00 83.25 399 ARG A O 1
ATOM 3221 N N . MET A 1 400 ? -43.268 30.806 20.104 1.00 74.94 400 MET A N 1
ATOM 3222 C CA . MET A 1 400 ? -43.245 32.274 20.012 1.00 74.94 400 MET A CA 1
ATOM 3223 C C . MET A 1 400 ? -43.152 32.772 18.558 1.00 74.94 400 MET A C 1
ATOM 3225 O O . MET A 1 400 ? -43.917 33.648 18.174 1.00 74.94 400 MET A O 1
ATOM 3229 N N . GLN A 1 401 ? -42.295 32.162 17.732 1.00 72.06 401 GLN A N 1
ATOM 3230 C CA . GLN A 1 401 ? -42.153 32.460 16.296 1.00 72.06 401 GLN A CA 1
ATOM 3231 C C . GLN A 1 401 ? -43.402 32.133 15.453 1.00 72.06 401 GLN A C 1
ATOM 3233 O O . GLN A 1 401 ? -43.554 32.687 14.371 1.00 72.06 401 GLN A O 1
ATOM 3238 N N . ASN A 1 402 ? -44.271 31.227 15.916 1.00 72.75 402 ASN A N 1
ATOM 3239 C CA . ASN A 1 402 ? -45.519 30.858 15.234 1.00 72.75 402 ASN A CA 1
ATOM 3240 C C . ASN A 1 402 ? -46.742 31.628 15.774 1.00 72.75 402 ASN A C 1
ATOM 3242 O O . ASN A 1 402 ? -47.755 31.724 15.086 1.00 72.75 402 ASN A O 1
ATOM 3246 N N . GLU A 1 403 ? -46.679 32.107 17.019 1.00 71.62 403 GLU A N 1
ATOM 3247 C CA . GLU A 1 403 ? -47.748 32.848 17.703 1.00 71.62 403 GLU A CA 1
ATOM 3248 C C . GLU A 1 403 ? -47.631 34.364 17.475 1.00 71.62 403 GLU A C 1
ATOM 3250 O O . GLU A 1 403 ? -48.639 35.071 17.452 1.00 71.62 403 GLU A O 1
ATOM 3255 N N . GLN A 1 404 ? -46.416 34.872 17.254 1.00 60.50 404 GLN A N 1
ATOM 3256 C CA . GLN A 1 404 ? -46.195 36.220 16.739 1.00 60.50 404 GLN A CA 1
ATOM 3257 C C . GLN A 1 404 ? -46.518 36.261 15.237 1.00 60.50 404 GLN A C 1
ATOM 3259 O O . GLN A 1 404 ? -46.037 35.439 14.463 1.00 60.50 404 GLN A O 1
ATOM 3264 N N . GLY A 1 405 ? -47.357 37.221 14.833 1.00 62.44 405 GLY A N 1
ATOM 3265 C CA . GLY A 1 405 ? -47.716 37.460 13.432 1.00 62.44 405 GLY A CA 1
ATOM 3266 C C . GLY A 1 405 ? -46.607 38.196 12.657 1.00 62.44 405 GLY A C 1
ATOM 3267 O O . GLY A 1 405 ? -45.431 37.898 12.850 1.00 62.44 405 GLY A O 1
ATOM 3268 N N . PRO A 1 406 ? -46.929 39.186 11.797 1.00 54.94 406 PRO A N 1
ATOM 3269 C CA . PRO A 1 406 ? -45.921 40.000 11.109 1.00 54.94 406 PRO A CA 1
ATOM 3270 C C . PRO A 1 406 ? -45.231 40.967 12.092 1.00 54.94 406 PRO A C 1
ATOM 3272 O O . PRO A 1 406 ? -45.518 42.163 12.129 1.00 54.94 406 PRO A O 1
ATOM 3275 N N . ALA A 1 407 ? -44.350 40.419 12.926 1.00 59.16 407 ALA A N 1
ATOM 3276 C CA . ALA A 1 407 ? -43.610 41.108 13.973 1.00 59.16 407 ALA A CA 1
ATOM 3277 C C . ALA A 1 407 ? -42.137 41.320 13.582 1.00 59.16 407 ALA A C 1
ATOM 3279 O O . ALA A 1 407 ? -41.604 40.678 12.677 1.00 59.16 407 ALA A O 1
ATOM 3280 N N . ILE A 1 408 ? -41.480 42.244 14.285 1.00 60.34 408 ILE A N 1
ATOM 3281 C CA . ILE A 1 408 ? -40.054 42.547 14.119 1.00 60.34 408 ILE A CA 1
ATOM 3282 C C . ILE A 1 408 ? -39.236 41.293 14.486 1.00 60.34 408 ILE A C 1
ATOM 3284 O O . ILE A 1 408 ? -39.515 40.697 15.529 1.00 60.34 408 ILE A O 1
ATOM 3288 N N . PRO A 1 409 ? -38.233 40.879 13.684 1.00 63.88 409 PRO A N 1
ATOM 3289 C CA . PRO A 1 409 ? -37.373 39.758 14.044 1.00 63.88 409 PRO A CA 1
ATOM 3290 C C . PRO A 1 409 ? -36.607 40.074 15.336 1.00 63.88 409 PRO A C 1
ATOM 3292 O O . PRO A 1 409 ? -35.821 41.019 15.385 1.00 63.88 409 PRO A O 1
ATOM 3295 N N . MET A 1 410 ? -36.857 39.278 16.377 1.00 70.44 410 MET A N 1
ATOM 3296 C CA . MET A 1 410 ? -36.163 39.352 17.666 1.00 70.44 410 MET A CA 1
ATOM 3297 C C . MET A 1 410 ? -34.661 39.115 17.479 1.00 70.44 410 MET A C 1
ATOM 3299 O O . MET A 1 410 ? -34.269 38.209 16.738 1.00 70.44 410 MET A O 1
ATOM 3303 N N . ASP A 1 411 ? -33.816 39.886 18.169 1.00 85.00 411 ASP A N 1
ATOM 3304 C CA . ASP A 1 411 ? -32.370 39.670 18.091 1.00 85.00 411 ASP A CA 1
ATOM 3305 C C . ASP A 1 411 ? -32.001 38.288 18.675 1.00 85.00 411 ASP A C 1
ATOM 3307 O O . ASP A 1 411 ? -32.465 37.941 19.770 1.00 85.00 411 ASP A O 1
ATOM 3311 N N . PRO A 1 412 ? -31.146 37.483 18.012 1.00 85.81 412 PRO A N 1
ATOM 3312 C CA . PRO A 1 412 ? -30.770 36.163 18.518 1.00 85.81 412 PRO A CA 1
ATOM 3313 C C . PRO A 1 412 ? -30.137 36.174 19.919 1.00 85.81 412 PRO A C 1
ATOM 3315 O O . PRO A 1 412 ? -30.208 35.166 20.626 1.00 85.81 412 PRO A O 1
ATOM 3318 N N . SER A 1 413 ? -29.545 37.293 20.350 1.00 88.75 413 SER A N 1
ATOM 3319 C CA . SER A 1 413 ? -28.992 37.477 21.699 1.00 88.75 413 SER A CA 1
ATOM 3320 C C . SER A 1 413 ? -30.086 37.695 22.744 1.00 88.75 413 SER A C 1
ATOM 3322 O O . SER A 1 413 ? -29.984 37.153 23.845 1.00 88.75 413 SER A O 1
ATOM 3324 N N . GLU A 1 414 ? -31.131 38.457 22.412 1.00 88.75 414 GLU A N 1
ATOM 3325 C CA . GLU A 1 414 ? -32.309 38.663 23.266 1.00 88.75 414 GLU A CA 1
ATOM 3326 C C . GLU A 1 414 ? -33.084 37.349 23.428 1.00 88.75 414 GLU A C 1
ATOM 3328 O O . GLU A 1 414 ? -33.351 36.916 24.552 1.00 88.75 414 GLU A O 1
ATOM 3333 N N . ALA A 1 415 ? -33.320 36.645 22.314 1.00 86.75 415 ALA A N 1
ATOM 3334 C CA . ALA A 1 415 ? -33.899 35.306 22.320 1.00 86.75 415 ALA A CA 1
ATOM 3335 C C . ALA A 1 415 ? -33.095 34.363 23.233 1.00 86.75 415 ALA A C 1
ATOM 3337 O O . ALA A 1 415 ? -33.650 33.761 24.154 1.00 86.75 415 ALA A O 1
ATOM 3338 N N . ALA A 1 416 ? -31.771 34.282 23.046 1.00 89.19 416 ALA A N 1
ATOM 3339 C CA . ALA A 1 416 ? -30.893 33.453 23.872 1.00 89.19 416 ALA A CA 1
ATOM 3340 C C . ALA A 1 416 ? -30.994 33.777 25.376 1.00 89.19 416 ALA A C 1
ATOM 3342 O O . ALA A 1 416 ? -31.029 32.853 26.194 1.00 89.19 416 ALA A O 1
ATOM 3343 N N . GLN A 1 417 ? -31.073 35.059 25.748 1.00 90.44 417 GLN A N 1
ATOM 3344 C CA . GLN A 1 417 ? -31.225 35.486 27.143 1.00 90.44 417 GLN A CA 1
ATOM 3345 C C . GLN A 1 417 ? -32.571 35.064 27.743 1.00 90.44 417 GLN A C 1
ATOM 3347 O O . GLN A 1 417 ? -32.586 34.520 28.847 1.00 90.44 417 GLN A O 1
ATOM 3352 N N . ALA A 1 418 ? -33.680 35.240 27.017 1.00 87.81 418 ALA A N 1
ATOM 3353 C CA . ALA A 1 418 ? -35.017 34.863 27.485 1.00 87.81 418 ALA A CA 1
ATOM 3354 C C . ALA A 1 418 ? -35.139 33.355 27.782 1.00 87.81 418 ALA A C 1
ATOM 3356 O O . ALA A 1 418 ? -35.807 32.942 28.730 1.00 87.81 418 ALA A O 1
ATOM 3357 N N . ILE A 1 419 ? -34.463 32.522 26.987 1.00 88.94 419 ILE A N 1
ATOM 3358 C CA . ILE A 1 419 ? -34.541 31.059 27.079 1.00 88.94 419 ILE A CA 1
ATOM 3359 C C . ILE A 1 419 ? -33.592 30.495 28.145 1.00 88.94 419 ILE A C 1
ATOM 3361 O O . ILE A 1 419 ? -33.930 29.517 28.821 1.00 88.94 419 ILE A O 1
ATOM 3365 N N . PHE A 1 420 ? -32.397 31.076 28.294 1.00 90.75 420 PHE A N 1
ATOM 3366 C CA . PHE A 1 420 ? -31.302 30.532 29.105 1.00 90.75 420 PHE A CA 1
ATOM 3367 C C . PHE A 1 420 ? -31.697 30.075 30.527 1.00 90.75 420 PHE A C 1
ATOM 3369 O O . PHE A 1 420 ? -31.268 28.978 30.903 1.00 90.75 420 PHE A O 1
ATOM 3376 N N . PRO A 1 421 ? -32.546 30.787 31.303 1.00 90.94 421 PRO A N 1
ATOM 3377 C CA . PRO A 1 421 ? -32.981 30.343 32.632 1.00 90.94 421 PRO A CA 1
ATOM 3378 C C . PRO A 1 421 ? -33.594 28.933 32.673 1.00 90.94 421 PRO A C 1
ATOM 3380 O O . PRO A 1 421 ? -33.359 28.196 33.634 1.00 90.94 421 PRO A O 1
ATOM 3383 N N . SER A 1 422 ? -34.321 28.523 31.625 1.00 88.56 422 SER A N 1
ATOM 3384 C CA . SER A 1 422 ? -34.967 27.200 31.546 1.00 88.56 422 SER A CA 1
ATOM 3385 C C . SER A 1 422 ? -33.955 26.045 31.512 1.00 88.56 422 SER A C 1
ATOM 3387 O O . SER A 1 422 ? -34.123 25.034 32.198 1.00 88.56 422 SER A O 1
ATOM 3389 N N . LEU A 1 423 ? -32.850 26.217 30.776 1.00 90.88 423 LEU A N 1
ATOM 3390 C CA . LEU A 1 423 ? -31.809 25.201 30.595 1.00 90.88 423 LEU A CA 1
ATOM 3391 C C . LEU A 1 423 ? -30.617 25.359 31.554 1.00 90.88 423 LEU A C 1
ATOM 3393 O O . LEU A 1 423 ? -29.937 24.370 31.845 1.00 90.88 423 LEU A O 1
ATOM 3397 N N . ALA A 1 424 ? -30.385 26.555 32.108 1.00 88.81 424 ALA A N 1
ATOM 3398 C CA . ALA A 1 424 ? -29.210 26.882 32.921 1.00 88.81 424 ALA A CA 1
ATOM 3399 C C . ALA A 1 424 ? -29.018 25.914 34.097 1.00 88.81 424 ALA A C 1
ATOM 3401 O O . ALA A 1 424 ? -27.940 25.340 34.266 1.00 88.81 424 ALA A O 1
ATOM 3402 N N . ARG A 1 425 ? -30.078 25.641 34.871 1.00 90.31 425 ARG A N 1
ATOM 3403 C CA . ARG A 1 425 ? -30.012 24.754 36.047 1.00 90.31 425 ARG A CA 1
ATOM 3404 C C . ARG A 1 425 ? -29.745 23.287 35.683 1.00 90.31 425 ARG A C 1
ATOM 3406 O O . ARG A 1 425 ? -29.181 22.541 36.491 1.00 90.31 425 ARG A O 1
ATOM 3413 N N . ALA A 1 426 ? -30.138 22.854 34.484 1.00 91.19 426 ALA A N 1
ATOM 3414 C CA . ALA A 1 426 ? -29.824 21.524 33.966 1.00 91.19 426 ALA A CA 1
ATOM 3415 C C . ALA A 1 426 ? -28.369 21.456 33.473 1.00 91.19 426 ALA A C 1
ATOM 3417 O O . ALA A 1 426 ? -27.646 20.523 33.836 1.00 91.19 426 ALA A O 1
ATOM 3418 N N . LEU A 1 427 ? -27.925 22.481 32.737 1.00 91.12 427 LEU A N 1
ATOM 3419 C CA . LEU A 1 427 ? -26.574 22.611 32.195 1.00 91.12 427 LEU A CA 1
ATOM 3420 C C . LEU A 1 427 ? -25.522 22.722 33.307 1.00 91.12 427 LEU A C 1
ATOM 3422 O O . LEU A 1 427 ? -24.597 21.916 33.336 1.00 91.12 427 LEU A O 1
ATOM 3426 N N . GLN A 1 428 ? -25.704 23.601 34.299 1.00 89.75 428 GLN A N 1
ATOM 3427 C CA . GLN A 1 428 ? -24.851 23.680 35.497 1.00 89.75 428 GLN A CA 1
ATOM 3428 C C . GLN A 1 428 ? -24.682 22.312 36.172 1.00 89.75 428 GLN A C 1
ATOM 3430 O O . GLN A 1 428 ? -23.578 21.920 36.542 1.00 89.75 428 GLN A O 1
ATOM 3435 N N . LYS A 1 429 ? -25.778 21.560 36.337 1.00 89.38 429 LYS A N 1
ATOM 3436 C CA . LYS A 1 429 ? -25.782 20.272 37.055 1.00 89.38 429 LYS A CA 1
ATOM 3437 C C . LYS A 1 429 ? -25.261 19.112 36.199 1.00 89.38 429 LYS A C 1
ATOM 3439 O O . LYS A 1 429 ? -25.049 18.028 36.743 1.00 89.38 429 LYS A O 1
ATOM 3444 N N . TYR A 1 430 ? -25.010 19.353 34.912 1.00 90.69 430 TYR A N 1
ATOM 3445 C CA . TYR A 1 430 ? -24.192 18.524 34.031 1.00 90.69 430 TYR A CA 1
ATOM 3446 C C . TYR A 1 430 ? -22.709 18.952 34.085 1.00 90.69 430 TYR A C 1
ATOM 3448 O O . TYR A 1 430 ? -21.867 18.151 34.482 1.00 90.69 430 TYR A O 1
ATOM 3456 N N . LEU A 1 431 ? -22.397 20.230 33.837 1.00 88.19 431 LEU A N 1
ATOM 3457 C CA . LEU A 1 431 ? -21.029 20.776 33.862 1.00 88.19 431 LEU A CA 1
ATOM 3458 C C . LEU A 1 431 ? -20.325 20.604 35.223 1.00 88.19 431 LEU A C 1
ATOM 3460 O O . LEU A 1 431 ? -19.108 20.443 35.269 1.00 88.19 431 LEU A O 1
ATOM 3464 N N . ARG A 1 432 ? -21.072 20.598 36.338 1.00 86.44 432 ARG A N 1
ATOM 3465 C CA . ARG A 1 432 ? -20.550 20.334 37.694 1.00 86.44 432 ARG A CA 1
ATOM 3466 C C . ARG A 1 432 ? -20.211 18.855 37.927 1.00 86.44 432 ARG A C 1
ATOM 3468 O O . ARG A 1 432 ? -19.303 18.577 38.703 1.00 86.44 432 ARG A O 1
ATOM 3475 N N . ILE A 1 433 ? -20.894 17.904 37.271 1.00 85.06 433 ILE A N 1
ATOM 3476 C CA . ILE A 1 433 ? -20.538 16.472 37.376 1.00 85.06 433 ILE A CA 1
ATOM 3477 C C . ILE A 1 433 ? -19.412 16.089 36.407 1.00 85.06 433 ILE A C 1
ATOM 3479 O O . ILE A 1 433 ? -18.558 15.302 36.792 1.00 85.06 433 ILE A O 1
ATOM 3483 N N . THR A 1 434 ? -19.335 16.701 35.220 1.00 82.81 434 THR A N 1
ATOM 3484 C CA . THR A 1 434 ? -18.195 16.548 34.290 1.00 82.81 434 THR A CA 1
ATOM 3485 C C . THR A 1 434 ? -16.988 17.433 34.641 1.00 82.81 434 THR A C 1
ATOM 3487 O O . THR A 1 434 ? -15.962 17.370 33.966 1.00 82.81 434 THR A O 1
ATOM 3490 N N . ARG A 1 435 ? -17.108 18.287 35.672 1.00 80.44 435 ARG A N 1
ATOM 3491 C CA . ARG A 1 435 ? -16.127 19.315 36.083 1.00 80.44 435 ARG A CA 1
ATOM 3492 C C . ARG A 1 435 ? -15.658 20.247 34.952 1.00 80.44 435 ARG A C 1
ATOM 3494 O O . ARG A 1 435 ? -14.571 20.808 34.993 1.00 80.44 435 ARG A O 1
ATOM 3501 N N . GLN A 1 436 ? -16.520 20.477 33.967 1.00 78.88 436 GLN A N 1
ATOM 3502 C CA . GLN A 1 436 ? -16.259 21.343 32.814 1.00 78.88 436 GLN A CA 1
ATOM 3503 C C . GLN A 1 436 ? -16.548 22.835 33.075 1.00 78.88 436 GLN A C 1
ATOM 3505 O O . GLN A 1 436 ? -16.370 23.651 32.174 1.00 78.88 436 GLN A O 1
ATOM 3510 N N . GLN A 1 437 ? -16.973 23.225 34.285 1.00 81.00 437 GLN A N 1
ATOM 3511 C CA . GLN A 1 437 ? -17.291 24.626 34.621 1.00 81.00 437 GLN A CA 1
ATOM 3512 C C . GLN A 1 437 ? -16.184 25.642 34.231 1.00 81.00 437 GLN A C 1
ATOM 3514 O O . GLN A 1 437 ? -16.538 26.658 33.638 1.00 81.00 437 GLN A O 1
ATOM 3519 N N . PRO A 1 438 ? -14.867 25.386 34.421 1.00 78.75 438 PRO A N 1
ATOM 3520 C CA . PRO A 1 438 ? -13.805 26.325 34.015 1.00 78.75 438 PRO A CA 1
ATOM 3521 C C . PRO A 1 438 ? -13.612 26.497 32.492 1.00 78.75 438 PRO A C 1
ATOM 3523 O O . PRO A 1 438 ? -12.765 27.287 32.057 1.00 78.75 438 PRO A O 1
ATOM 3526 N N . ARG A 1 439 ? -14.348 25.742 31.661 1.00 74.12 439 ARG A N 1
ATOM 3527 C CA . ARG A 1 439 ? -14.317 25.845 30.190 1.00 74.12 439 ARG A CA 1
ATOM 3528 C C . ARG A 1 439 ? -15.423 26.743 29.619 1.00 74.12 439 ARG A C 1
ATOM 3530 O O . ARG A 1 439 ? -15.249 27.241 28.513 1.00 74.12 439 ARG A O 1
ATOM 3537 N N . TYR A 1 440 ? -16.511 27.002 30.353 1.00 82.62 440 TYR A N 1
ATOM 3538 C CA . TYR A 1 440 ? -17.691 27.696 29.816 1.00 82.62 440 TYR A CA 1
ATOM 3539 C C . TYR A 1 440 ? -18.199 28.809 30.747 1.00 82.62 440 TYR A C 1
ATOM 3541 O O . TYR A 1 440 ? -18.846 28.539 31.759 1.00 82.62 440 TYR A O 1
ATOM 3549 N N . SER A 1 441 ? -17.947 30.070 30.377 1.00 85.88 441 SER A N 1
ATOM 3550 C CA . SER A 1 441 ? -18.597 31.238 30.990 1.00 85.88 441 SER A CA 1
ATOM 3551 C C . SER A 1 441 ? -20.046 31.390 30.508 1.00 85.88 441 SER A C 1
ATOM 3553 O O . SER A 1 441 ? -20.406 30.889 29.440 1.00 85.88 441 SER A O 1
ATOM 3555 N N . MET A 1 442 ? -20.872 32.125 31.265 1.00 85.12 442 MET A N 1
ATOM 3556 C CA . MET A 1 442 ? -22.261 32.429 30.885 1.00 85.12 442 MET A CA 1
ATOM 3557 C C . MET A 1 442 ? -22.337 33.098 29.508 1.00 85.12 442 MET A C 1
ATOM 3559 O O . MET A 1 442 ? -23.088 32.647 28.650 1.00 85.12 442 MET A O 1
ATOM 3563 N N . GLU A 1 443 ? -21.487 34.096 29.259 1.00 87.12 443 GLU A N 1
ATOM 3564 C CA . GLU A 1 443 ? -21.371 34.766 27.961 1.00 87.12 443 GLU A CA 1
ATOM 3565 C C . GLU A 1 443 ? -21.028 33.810 26.814 1.00 87.12 443 GLU A C 1
ATOM 3567 O O . GLU A 1 443 ? -21.587 33.931 25.731 1.00 87.12 443 GLU A O 1
ATOM 3572 N N . SER A 1 444 ? -20.116 32.854 27.028 1.00 87.38 444 SER A N 1
ATOM 3573 C CA . SER A 1 444 ? -19.727 31.883 25.995 1.00 87.38 444 SER A CA 1
ATOM 3574 C C . SER A 1 444 ? -20.886 30.940 25.650 1.00 87.38 444 SER A C 1
ATOM 3576 O O . SER A 1 444 ? -21.082 30.592 24.484 1.00 87.38 444 SER A O 1
ATOM 3578 N N . ILE A 1 445 ? -21.703 30.582 26.648 1.00 89.94 445 ILE A N 1
ATOM 3579 C CA . ILE A 1 445 ? -22.918 29.780 26.457 1.00 89.94 445 ILE A CA 1
ATOM 3580 C C . ILE A 1 445 ? -24.004 30.601 25.747 1.00 89.94 445 ILE A C 1
ATOM 3582 O O . ILE A 1 445 ? -24.566 30.117 24.769 1.00 89.94 445 ILE A O 1
ATOM 3586 N N . LEU A 1 446 ? -24.264 31.840 26.181 1.00 91.44 446 LEU A N 1
ATOM 3587 C CA . LEU A 1 446 ? -25.245 32.741 25.560 1.00 91.44 446 LEU A CA 1
ATOM 3588 C C . LEU A 1 446 ? -24.874 33.083 24.113 1.00 91.44 446 LEU A C 1
ATOM 3590 O O . LEU A 1 446 ? -25.721 32.993 23.234 1.00 91.44 446 LEU A O 1
ATOM 3594 N N . ARG A 1 447 ? -23.601 33.386 23.838 1.00 91.31 447 ARG A N 1
ATOM 3595 C CA . ARG A 1 447 ? -23.079 33.643 22.486 1.00 91.31 447 ARG A CA 1
ATOM 3596 C C . ARG A 1 447 ? -23.219 32.414 21.587 1.00 91.31 447 ARG A C 1
ATOM 3598 O O . ARG A 1 447 ? -23.580 32.547 20.424 1.00 91.31 447 ARG A O 1
ATOM 3605 N N . HIS A 1 448 ? -22.982 31.213 22.118 1.00 90.94 448 HIS A N 1
ATOM 3606 C CA . HIS A 1 448 ? -23.207 29.973 21.372 1.00 90.94 448 HIS A CA 1
ATOM 3607 C C . HIS A 1 448 ? -24.700 29.689 21.137 1.00 90.94 448 HIS A C 1
ATOM 3609 O O . HIS A 1 448 ? -25.060 29.236 20.055 1.00 90.94 448 HIS A O 1
ATOM 3615 N N . LEU A 1 449 ? -25.568 29.996 22.106 1.00 92.38 449 LEU A N 1
ATOM 3616 C CA . LEU A 1 449 ? -27.021 29.874 21.973 1.00 92.38 449 LEU A CA 1
ATOM 3617 C C . LEU A 1 449 ? -27.569 30.855 20.924 1.00 92.38 449 LEU A C 1
ATOM 3619 O O . LEU A 1 449 ? -28.307 30.434 20.041 1.00 92.38 449 LEU A O 1
ATOM 3623 N N . ALA A 1 450 ? -27.137 32.118 20.956 1.00 92.19 450 ALA A N 1
ATOM 3624 C CA . ALA A 1 450 ? -27.494 33.141 19.974 1.00 92.19 450 ALA A CA 1
ATOM 3625 C C . ALA A 1 450 ? -27.046 32.760 18.553 1.00 92.19 450 ALA A C 1
ATOM 3627 O O . ALA A 1 450 ? -27.833 32.861 17.619 1.00 92.19 450 ALA A O 1
ATOM 3628 N N . LEU A 1 451 ? -25.825 32.231 18.391 1.00 92.75 451 LEU A N 1
ATOM 3629 C CA . LEU A 1 451 ? -25.348 31.688 17.110 1.00 92.75 451 LEU A CA 1
ATOM 3630 C C . LEU A 1 451 ? -26.162 30.476 16.632 1.00 92.75 451 LEU A C 1
ATOM 3632 O O . LEU A 1 451 ? -26.358 30.316 15.432 1.00 92.75 451 LEU A O 1
ATOM 3636 N N . CYS A 1 452 ? -26.646 29.622 17.540 1.00 92.44 452 CYS A N 1
ATOM 3637 C CA . CYS A 1 452 ? -27.530 28.519 17.160 1.00 92.44 452 CYS A CA 1
ATOM 3638 C C . CYS A 1 452 ? -28.901 29.033 16.697 1.00 92.44 452 CYS A C 1
ATOM 3640 O O . CYS A 1 452 ? -29.411 28.561 15.686 1.00 92.44 452 CYS A O 1
ATOM 3642 N N . ILE A 1 453 ? -29.475 30.013 17.400 1.00 89.75 453 ILE A N 1
ATOM 3643 C CA . ILE A 1 453 ? -30.783 30.601 17.075 1.00 89.75 453 ILE A CA 1
ATOM 3644 C C . ILE A 1 453 ? -30.720 31.386 15.757 1.00 89.75 453 ILE A C 1
ATOM 3646 O O . ILE A 1 453 ? -31.542 31.157 14.879 1.00 89.75 453 ILE A O 1
ATOM 3650 N N . GLY A 1 454 ? -29.706 32.236 15.565 1.00 88.62 454 GLY A N 1
ATOM 3651 C CA . GLY A 1 454 ? -29.511 33.032 14.342 1.00 88.62 454 GLY A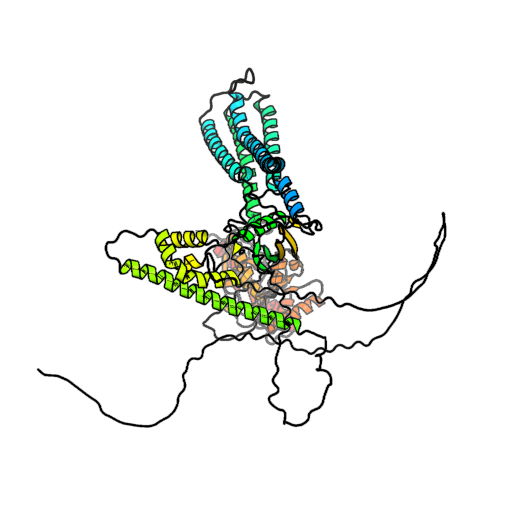 CA 1
ATOM 3652 C C . GLY A 1 454 ? -29.155 32.229 13.079 1.00 88.62 454 GLY A C 1
ATOM 3653 O O . GLY A 1 454 ? -29.013 32.809 12.004 1.00 88.62 454 GLY A O 1
ATOM 3654 N N . HIS A 1 455 ? -29.007 30.907 13.198 1.00 91.81 455 HIS A N 1
ATOM 3655 C CA . HIS A 1 455 ? -28.787 29.974 12.089 1.00 91.81 455 HIS A CA 1
ATOM 3656 C C . HIS A 1 455 ? -29.797 28.804 12.086 1.00 91.81 455 HIS A C 1
ATOM 3658 O O . HIS A 1 455 ? -29.530 27.778 11.462 1.00 91.81 455 HIS A O 1
ATOM 3664 N N . ASP A 1 456 ? -30.927 28.926 12.801 1.00 87.75 456 ASP A N 1
ATOM 3665 C CA . ASP A 1 456 ? -31.992 27.907 12.916 1.00 87.75 456 ASP A CA 1
ATOM 3666 C C . ASP A 1 456 ? -31.501 26.493 13.320 1.00 87.75 456 ASP A C 1
ATOM 3668 O O . ASP A 1 456 ? -32.095 25.458 12.993 1.00 87.75 456 ASP A O 1
ATOM 3672 N N . MET A 1 457 ? -30.399 26.426 14.072 1.00 90.44 457 MET A N 1
ATOM 3673 C CA . MET A 1 457 ? -29.756 25.177 14.476 1.00 90.44 457 MET A CA 1
ATOM 3674 C C . MET A 1 457 ? -30.540 24.490 15.598 1.00 90.44 457 MET A C 1
ATOM 3676 O O . MET A 1 457 ? -30.842 25.080 16.633 1.00 90.44 457 MET A O 1
ATOM 3680 N N . GLY A 1 458 ? -30.828 23.197 15.428 1.00 90.44 458 GLY A N 1
ATOM 3681 C CA . GLY A 1 458 ? -31.614 22.431 16.399 1.00 90.44 458 GLY A CA 1
ATOM 3682 C C . GLY A 1 458 ? -30.929 22.230 17.767 1.00 90.44 458 GLY A C 1
ATOM 3683 O O . GLY A 1 458 ? -29.698 22.250 17.861 1.00 90.44 458 GLY A O 1
ATOM 3684 N N . PRO A 1 459 ? -31.701 21.907 18.828 1.00 92.06 459 PRO A N 1
ATOM 3685 C CA . PRO A 1 459 ? -31.216 21.802 20.215 1.00 92.06 459 PRO A CA 1
ATOM 3686 C C . PRO A 1 459 ? -30.043 20.825 20.403 1.00 92.06 459 PRO A C 1
ATOM 3688 O O . PRO A 1 459 ? -29.189 21.018 21.269 1.00 92.06 459 PRO A O 1
ATOM 3691 N N . LYS A 1 460 ? -29.953 19.788 19.561 1.00 90.50 460 LYS A N 1
ATOM 3692 C CA . LYS A 1 460 ? -28.847 18.818 19.570 1.00 90.50 460 LYS A CA 1
ATOM 3693 C C . LYS A 1 460 ? -27.504 19.424 19.148 1.00 90.50 460 LYS A C 1
ATOM 3695 O O . LYS A 1 460 ? -26.492 19.003 19.696 1.00 90.50 460 LYS A O 1
ATOM 3700 N N . ALA A 1 461 ? -27.495 20.397 18.234 1.00 90.06 461 ALA A N 1
ATOM 3701 C CA . ALA A 1 461 ? -26.276 21.072 17.785 1.00 90.06 461 ALA A CA 1
ATOM 3702 C C . ALA A 1 461 ? -25.748 22.040 18.855 1.00 90.06 461 ALA A C 1
ATOM 3704 O O . ALA A 1 461 ? -24.563 22.018 19.170 1.00 90.06 461 ALA A O 1
ATOM 3705 N N . PHE A 1 462 ? -26.638 22.791 19.519 1.00 91.62 462 PHE A N 1
ATOM 3706 C CA . PHE A 1 462 ? -26.273 23.567 20.711 1.00 91.62 462 PHE A CA 1
ATOM 3707 C C . PHE A 1 462 ? -25.664 22.676 21.810 1.00 91.62 462 PHE A C 1
ATOM 3709 O O . PHE A 1 462 ? -24.675 23.034 22.448 1.00 91.62 462 PHE A O 1
ATOM 3716 N N . LEU A 1 463 ? -26.233 21.484 22.028 1.00 91.31 463 LEU A N 1
ATOM 3717 C CA . LEU A 1 463 ? -25.734 20.545 23.033 1.00 91.31 463 LEU A CA 1
ATOM 3718 C C . LEU A 1 463 ? -24.437 19.822 22.650 1.00 91.31 463 LEU A C 1
ATOM 3720 O O . LEU A 1 463 ? -23.744 19.350 23.552 1.00 91.31 463 LEU A O 1
ATOM 3724 N N . GLU A 1 464 ? -24.080 19.739 21.368 1.00 88.56 464 GLU A N 1
ATOM 3725 C CA . GLU A 1 464 ? -22.876 19.046 20.893 1.00 88.56 464 GLU A CA 1
ATOM 3726 C C . GLU A 1 464 ? -21.612 19.567 21.590 1.00 88.56 464 GLU A C 1
ATOM 3728 O O . GLU A 1 464 ? -20.826 18.771 22.112 1.00 88.56 464 GLU A O 1
ATOM 3733 N N . LYS A 1 465 ? -21.493 20.899 21.708 1.00 85.19 465 LYS A N 1
ATOM 3734 C CA . LYS A 1 465 ? -20.368 21.614 22.335 1.00 85.19 465 LYS A CA 1
ATOM 3735 C C . LYS A 1 465 ? -20.158 21.289 23.822 1.00 85.19 465 LYS A C 1
ATOM 3737 O O . LYS A 1 465 ? -19.078 21.554 24.347 1.00 85.19 465 LYS A O 1
ATOM 3742 N N . PHE A 1 466 ? -21.167 20.734 24.503 1.00 86.62 466 PHE A N 1
ATOM 3743 C CA . PHE A 1 466 ? -21.122 20.389 25.933 1.00 86.62 466 PHE A CA 1
ATOM 3744 C C . PHE A 1 466 ? -21.181 18.874 26.185 1.00 86.62 466 PHE A C 1
ATOM 3746 O O . PHE A 1 466 ? -20.586 18.374 27.140 1.00 86.62 466 PHE A O 1
ATOM 3753 N N . LEU A 1 467 ? -21.918 18.124 25.359 1.00 85.38 467 LEU A N 1
ATOM 3754 C CA . LEU A 1 467 ? -22.076 16.673 25.503 1.00 85.38 467 LEU A CA 1
ATOM 3755 C C . LEU A 1 467 ? -20.890 15.880 24.948 1.00 85.38 467 LEU A C 1
ATOM 3757 O O . LEU A 1 467 ? -20.672 14.750 25.389 1.00 85.38 467 LEU A O 1
ATOM 3761 N N . THR A 1 468 ? -20.146 16.464 24.012 1.00 76.31 468 THR A N 1
ATOM 3762 C CA . THR A 1 468 ? -18.991 15.860 23.345 1.00 76.31 468 THR A CA 1
ATOM 3763 C C . THR A 1 468 ? -17.757 16.697 23.653 1.00 76.31 468 THR A C 1
ATOM 3765 O O . THR A 1 468 ? -17.754 17.909 23.454 1.00 76.31 468 THR A O 1
ATOM 3768 N N . GLN A 1 469 ? -16.694 16.062 24.147 1.00 67.62 469 GLN A N 1
ATOM 3769 C CA . GLN A 1 469 ? -15.388 16.710 24.235 1.00 67.62 469 GLN A CA 1
ATOM 3770 C C . GLN A 1 469 ? -14.790 16.677 22.830 1.00 67.62 469 GLN A C 1
ATOM 3772 O O . GLN A 1 469 ? -14.325 15.633 22.388 1.00 67.62 469 GLN A O 1
ATOM 3777 N N . GLY A 1 470 ? -14.886 17.796 22.109 1.00 67.81 470 GLY A N 1
ATOM 3778 C CA . GLY A 1 470 ? -14.427 17.893 20.723 1.00 67.81 470 GLY A CA 1
ATOM 3779 C C . GLY A 1 470 ? -12.947 17.539 20.543 1.00 67.81 470 GLY A C 1
ATOM 3780 O O . GLY A 1 470 ? -12.186 17.430 21.512 1.00 67.81 470 GLY A O 1
ATOM 3781 N N . SER A 1 471 ? -12.539 17.381 19.283 1.00 68.62 471 SER A N 1
ATOM 3782 C CA . SER A 1 471 ? -11.134 17.178 18.929 1.00 68.62 471 SER A CA 1
ATOM 3783 C C . SER A 1 471 ? -10.269 18.319 19.470 1.00 68.62 471 SER A C 1
ATOM 3785 O O . SER A 1 471 ? -10.694 19.473 19.518 1.00 68.62 471 SER A O 1
ATOM 3787 N N . ILE A 1 472 ? -9.048 17.994 19.892 1.00 70.19 472 ILE A N 1
ATOM 3788 C CA . ILE A 1 472 ? -8.178 18.893 20.674 1.00 70.19 472 ILE A CA 1
ATOM 3789 C C . ILE A 1 472 ? -7.917 20.245 19.976 1.00 70.19 472 ILE A C 1
ATOM 3791 O O . ILE A 1 472 ? -7.789 21.264 20.645 1.00 70.19 472 ILE A O 1
ATOM 3795 N N . ILE A 1 473 ? -7.908 20.285 18.636 1.00 68.62 473 ILE A N 1
ATOM 3796 C CA . ILE A 1 473 ? -7.754 21.527 17.848 1.00 68.62 473 ILE A CA 1
ATOM 3797 C C . ILE A 1 473 ? -8.908 22.520 18.088 1.00 68.62 473 ILE A C 1
ATOM 3799 O O . ILE A 1 473 ? -8.689 23.725 18.033 1.00 68.62 473 ILE A O 1
ATOM 3803 N N . MET A 1 474 ? -10.120 22.033 18.371 1.00 64.94 474 MET A N 1
ATOM 3804 C CA . MET A 1 474 ? -11.329 22.847 18.581 1.00 64.94 474 MET A CA 1
ATOM 3805 C C . MET A 1 474 ? -11.455 23.388 20.017 1.00 64.94 474 MET A C 1
ATOM 3807 O O . MET A 1 474 ? -12.515 23.877 20.408 1.00 64.94 474 MET A O 1
ATOM 3811 N N . ASN A 1 475 ? -10.405 23.259 20.831 1.00 67.44 475 ASN A N 1
ATOM 3812 C CA . ASN A 1 475 ? -10.360 23.769 22.193 1.00 67.44 475 ASN A CA 1
ATOM 3813 C C . ASN A 1 475 ? -9.488 25.031 22.242 1.00 67.44 475 ASN A C 1
ATOM 3815 O O . ASN A 1 475 ? -8.261 24.943 22.278 1.00 67.44 475 ASN A O 1
ATOM 3819 N N . ASP A 1 476 ? -10.131 26.202 22.294 1.00 59.72 476 ASP A N 1
ATOM 3820 C CA . ASP A 1 476 ? -9.490 27.529 22.250 1.00 59.72 476 ASP A CA 1
ATOM 3821 C C . ASP A 1 476 ? -8.364 27.726 23.291 1.00 59.72 476 ASP A C 1
ATOM 3823 O O . ASP A 1 476 ? -7.509 28.591 23.123 1.00 59.72 476 ASP A O 1
ATOM 3827 N N . LYS A 1 477 ? -8.353 26.933 24.376 1.00 61.50 477 LYS A N 1
ATOM 3828 C CA . LYS A 1 477 ? -7.334 26.971 25.444 1.00 61.50 477 LYS A CA 1
ATOM 3829 C C . LYS A 1 477 ? -6.128 26.044 25.220 1.00 61.50 477 LYS A C 1
ATOM 3831 O O . LYS A 1 477 ? -5.148 26.162 25.947 1.00 61.50 477 LYS A O 1
ATOM 3836 N N . GLU A 1 478 ? -6.203 25.112 24.271 1.00 64.12 478 GLU A N 1
ATOM 3837 C CA . GLU A 1 478 ? -5.146 24.131 23.946 1.00 64.12 478 GLU A CA 1
ATOM 3838 C C . GLU A 1 478 ? -4.548 24.361 22.537 1.00 64.12 478 GLU A C 1
ATOM 3840 O O . GLU A 1 478 ? -3.540 23.749 22.168 1.00 64.12 478 GLU A O 1
ATOM 3845 N N . TYR A 1 479 ? -5.129 25.279 21.755 1.00 67.00 479 TYR A N 1
ATOM 3846 C CA . TYR A 1 479 ? -4.618 25.691 20.450 1.00 67.00 479 TYR A CA 1
ATOM 3847 C C . TYR A 1 479 ? -3.369 26.584 20.578 1.00 67.00 479 TYR A C 1
ATOM 3849 O O . TYR A 1 479 ? -3.414 27.669 21.154 1.00 67.00 479 TYR A O 1
ATOM 3857 N N . SER A 1 480 ? -2.261 26.157 19.969 1.00 67.56 480 SER A N 1
ATOM 3858 C CA . SER A 1 480 ? -1.043 26.958 19.794 1.00 67.56 480 SER A CA 1
ATOM 3859 C C . SER A 1 480 ? -0.465 26.735 18.397 1.00 67.56 480 SER A C 1
ATOM 3861 O O . SER A 1 480 ? -0.503 25.621 17.873 1.00 67.56 480 SER A O 1
ATOM 3863 N N . ASN A 1 481 ? 0.122 27.782 17.809 1.00 67.69 481 ASN A N 1
ATOM 3864 C CA . ASN A 1 481 ? 0.788 27.717 16.501 1.00 67.69 481 ASN A CA 1
ATOM 3865 C C . ASN A 1 481 ? 2.059 26.841 16.506 1.00 67.69 481 ASN A C 1
ATOM 3867 O O . ASN A 1 481 ? 2.500 26.397 15.445 1.00 67.69 481 ASN A O 1
ATOM 3871 N N . THR A 1 482 ? 2.631 26.586 17.687 1.00 71.62 482 THR A N 1
ATOM 3872 C CA . THR A 1 482 ? 3.741 25.652 17.911 1.00 71.62 482 THR A CA 1
ATOM 3873 C C . THR A 1 482 ? 3.385 24.760 19.096 1.00 71.62 482 THR A C 1
ATOM 3875 O O . THR A 1 482 ? 2.948 25.250 20.134 1.00 71.62 482 THR A O 1
ATOM 3878 N N . GLN A 1 483 ? 3.577 23.449 18.958 1.00 77.06 483 GLN A N 1
ATOM 3879 C CA . GLN A 1 483 ? 3.419 22.491 20.052 1.00 77.06 483 GLN A CA 1
ATOM 3880 C C . GLN A 1 483 ? 4.635 21.568 20.098 1.00 77.06 483 GLN A C 1
ATOM 3882 O O . GLN A 1 483 ? 4.917 20.843 19.140 1.00 77.06 483 GLN A O 1
ATOM 3887 N N . THR A 1 484 ? 5.351 21.591 21.216 1.00 80.56 484 THR A N 1
ATOM 3888 C CA . THR A 1 484 ? 6.517 20.746 21.467 1.00 80.56 484 THR A CA 1
ATOM 3889 C C . THR A 1 484 ? 6.110 19.393 22.053 1.00 80.56 484 THR A C 1
ATOM 3891 O O . THR A 1 484 ? 5.269 19.291 22.944 1.00 80.56 484 THR A O 1
ATOM 3894 N N . TRP A 1 485 ? 6.712 18.330 21.516 1.00 87.19 485 TRP A N 1
ATOM 3895 C CA . TRP A 1 485 ? 6.466 16.939 21.900 1.00 87.19 485 TRP A CA 1
ATOM 3896 C C . TRP A 1 485 ? 7.794 16.192 22.000 1.00 87.19 485 TRP A C 1
ATOM 3898 O O . TRP A 1 485 ? 8.572 16.161 21.043 1.00 87.19 485 TRP A O 1
ATOM 3908 N N . VAL A 1 486 ? 8.044 15.549 23.140 1.00 87.88 486 VAL A N 1
ATOM 3909 C CA . VAL A 1 486 ? 9.246 14.735 23.362 1.00 87.88 486 VAL A CA 1
ATOM 3910 C C . VAL A 1 486 ? 8.990 13.311 22.874 1.00 87.88 486 VAL A C 1
ATOM 3912 O O . VAL A 1 486 ? 8.005 12.683 23.261 1.00 87.88 486 VAL A O 1
ATOM 3915 N N . LEU A 1 487 ? 9.885 12.798 22.026 1.00 90.81 487 LEU A N 1
ATOM 3916 C CA . LEU A 1 487 ? 9.817 11.463 21.427 1.00 90.81 487 LEU A CA 1
ATOM 3917 C C . LEU A 1 487 ? 10.853 10.533 22.068 1.00 90.81 487 LEU A C 1
ATOM 3919 O O . LEU A 1 487 ? 12.054 10.704 21.875 1.00 90.81 487 LEU A O 1
ATOM 3923 N N . ILE A 1 488 ? 10.363 9.538 22.805 1.00 90.00 488 ILE A N 1
ATOM 3924 C CA . ILE A 1 488 ? 11.140 8.555 23.563 1.00 90.00 488 ILE A CA 1
ATOM 3925 C C . ILE A 1 488 ? 10.960 7.182 22.899 1.00 90.00 488 ILE A C 1
ATOM 3927 O O . ILE A 1 488 ? 9.836 6.753 22.633 1.00 90.00 488 ILE A O 1
ATOM 3931 N N . CYS A 1 489 ? 12.059 6.493 22.600 1.00 88.44 489 CYS A N 1
ATOM 3932 C CA . CYS A 1 489 ? 12.058 5.144 22.035 1.00 88.44 489 CYS A CA 1
ATOM 3933 C C . CYS A 1 489 ? 13.416 4.476 22.281 1.00 88.44 489 CYS A C 1
ATOM 3935 O O . CYS A 1 489 ? 14.449 5.134 22.167 1.00 88.44 489 CYS A O 1
ATOM 3937 N N . ASP A 1 490 ? 13.411 3.168 22.538 1.00 83.81 490 ASP A N 1
ATOM 3938 C CA . ASP A 1 490 ? 14.623 2.369 22.776 1.00 83.81 490 ASP A CA 1
ATOM 3939 C C . ASP A 1 490 ? 15.451 2.147 21.492 1.00 83.81 490 ASP A C 1
ATOM 3941 O O . ASP A 1 490 ? 16.596 1.696 21.531 1.00 83.81 490 ASP A O 1
ATOM 3945 N N . GLN A 1 491 ? 14.871 2.452 20.325 1.00 82.38 491 GLN A N 1
ATOM 3946 C CA . GLN A 1 491 ? 15.486 2.278 19.012 1.00 82.38 491 GLN A CA 1
ATOM 3947 C C . GLN A 1 491 ? 15.888 3.616 18.375 1.00 82.38 491 GLN A C 1
ATOM 3949 O O . GLN A 1 491 ? 15.231 4.645 18.534 1.00 82.38 491 GLN A O 1
ATOM 3954 N N . LEU A 1 492 ? 16.943 3.582 17.550 1.00 83.62 492 LEU A N 1
ATOM 3955 C CA . LEU A 1 492 ? 17.378 4.717 16.730 1.00 83.62 492 LEU A CA 1
ATOM 3956 C C . LEU A 1 492 ? 16.220 5.262 15.878 1.00 83.62 492 LEU A C 1
ATOM 3958 O O . LEU A 1 492 ? 15.842 4.660 14.877 1.00 83.62 492 LEU A O 1
ATOM 3962 N N . VAL A 1 493 ? 15.733 6.456 16.225 1.00 81.94 493 VAL A N 1
ATOM 3963 C CA . VAL A 1 493 ? 14.494 7.079 15.709 1.00 81.94 493 VAL A CA 1
ATOM 3964 C C . VAL A 1 493 ? 14.438 7.274 14.177 1.00 81.94 493 VAL A C 1
ATOM 3966 O O . VAL A 1 493 ? 13.379 7.545 13.606 1.00 81.94 493 VAL A O 1
ATOM 3969 N N . SER A 1 494 ? 15.575 7.144 13.486 1.00 77.38 494 SER A N 1
ATOM 3970 C CA . SER A 1 494 ? 15.672 7.175 12.021 1.00 77.38 494 SER A CA 1
ATOM 3971 C C . SER A 1 494 ? 15.450 5.823 11.334 1.00 77.38 494 SER A C 1
ATOM 3973 O O . SER A 1 494 ? 15.316 5.802 10.111 1.00 77.38 494 SER A O 1
ATOM 3975 N N . ARG A 1 495 ? 15.450 4.701 12.068 1.00 82.31 495 ARG A N 1
ATOM 3976 C CA . ARG A 1 495 ? 15.139 3.374 11.516 1.00 82.31 495 ARG A CA 1
ATOM 3977 C C . ARG A 1 495 ? 13.682 3.308 11.061 1.00 82.31 495 ARG A C 1
ATOM 3979 O O . ARG A 1 495 ? 12.844 4.100 11.502 1.00 82.31 495 ARG A O 1
ATOM 3986 N N . ASN A 1 496 ? 13.400 2.374 10.150 1.00 84.62 496 ASN A N 1
ATOM 3987 C CA . ASN A 1 496 ? 12.023 2.020 9.810 1.00 84.62 496 ASN A CA 1
ATOM 3988 C C . ASN A 1 496 ? 11.326 1.399 11.036 1.00 84.62 496 ASN A C 1
ATOM 3990 O O . ASN A 1 496 ? 11.983 0.913 11.951 1.00 84.62 496 ASN A O 1
ATOM 3994 N N . ILE A 1 497 ? 9.997 1.402 11.019 1.00 87.56 497 ILE A N 1
ATOM 3995 C CA . ILE A 1 497 ? 9.147 0.656 11.950 1.00 87.56 497 ILE A CA 1
ATOM 3996 C C . ILE A 1 497 ? 9.518 -0.843 11.931 1.00 87.56 497 ILE A C 1
ATOM 3998 O O . ILE A 1 497 ? 9.579 -1.452 10.862 1.00 87.56 497 ILE A O 1
ATOM 4002 N N . GLU A 1 498 ? 9.717 -1.441 13.108 1.00 86.50 498 GLU A N 1
ATOM 4003 C CA . GLU A 1 498 ? 9.945 -2.879 13.313 1.00 86.50 498 GLU A CA 1
ATOM 4004 C C . GLU A 1 498 ? 8.780 -3.492 14.126 1.00 86.50 498 GLU A C 1
ATOM 4006 O O . GLU A 1 498 ? 7.985 -2.782 14.745 1.00 86.50 498 GLU A O 1
ATOM 4011 N N . HIS A 1 499 ? 8.604 -4.819 14.096 1.00 87.69 499 HIS A N 1
ATOM 4012 C CA . HIS A 1 499 ? 7.513 -5.463 14.839 1.00 87.69 499 HIS A CA 1
ATOM 4013 C C . HIS A 1 499 ? 7.828 -5.520 16.338 1.00 87.69 499 HIS A C 1
ATOM 4015 O O . HIS A 1 499 ? 8.851 -6.070 16.729 1.00 87.69 499 HIS A O 1
ATOM 4021 N N . GLY A 1 500 ? 6.910 -5.022 17.170 1.00 86.94 500 GLY A N 1
ATOM 4022 C CA . GLY A 1 500 ? 7.032 -5.065 18.627 1.00 86.94 500 GLY A CA 1
ATOM 4023 C C . GLY A 1 500 ? 7.711 -3.834 19.225 1.00 86.94 500 GLY A C 1
ATOM 4024 O O . GLY A 1 500 ? 7.706 -3.699 20.445 1.00 86.94 500 GLY A O 1
ATOM 4025 N N . SER A 1 501 ? 8.230 -2.915 18.400 1.00 88.94 501 SER A N 1
ATOM 4026 C CA . SER A 1 501 ? 8.788 -1.648 18.875 1.00 88.94 501 SER A CA 1
ATOM 4027 C C . SER A 1 501 ? 7.747 -0.852 19.668 1.00 88.94 501 SER A C 1
ATOM 4029 O O . SER A 1 501 ? 6.594 -0.698 19.243 1.00 88.94 501 SER A O 1
ATOM 4031 N N . LEU A 1 502 ? 8.182 -0.330 20.813 1.00 91.62 502 LEU A N 1
ATOM 4032 C CA . LEU A 1 502 ? 7.418 0.554 21.684 1.00 91.62 502 LEU A CA 1
ATOM 4033 C C . LEU A 1 502 ? 7.952 1.984 21.534 1.00 91.62 502 LEU A C 1
ATOM 4035 O O . LEU A 1 502 ? 9.161 2.205 21.447 1.00 91.62 502 LEU A O 1
ATOM 4039 N N . ILE A 1 503 ? 7.052 2.961 21.467 1.00 93.69 503 ILE A N 1
ATOM 4040 C CA . ILE A 1 503 ? 7.396 4.383 21.356 1.00 93.69 503 ILE A CA 1
ATOM 4041 C C . ILE A 1 503 ? 6.509 5.163 22.332 1.00 93.69 503 ILE A C 1
ATOM 4043 O O . ILE A 1 503 ? 5.315 4.881 22.437 1.00 93.69 503 ILE A O 1
ATOM 4047 N N . GLN A 1 504 ? 7.066 6.158 23.020 1.00 92.12 504 GLN A N 1
ATOM 4048 C CA . GLN A 1 504 ? 6.311 7.113 23.831 1.00 92.12 504 GLN A CA 1
ATOM 4049 C C . GLN A 1 504 ? 6.473 8.530 23.264 1.00 92.12 504 GLN A C 1
ATOM 4051 O O . GLN A 1 504 ? 7.583 8.988 22.997 1.00 92.12 504 GLN A O 1
ATOM 4056 N N . LEU A 1 505 ? 5.358 9.243 23.122 1.00 92.56 505 LEU A N 1
ATOM 4057 C CA . LEU A 1 505 ? 5.326 10.696 22.949 1.00 92.56 505 LEU A CA 1
ATOM 4058 C C . LEU A 1 505 ? 4.868 11.345 24.257 1.00 92.56 505 LEU A C 1
ATOM 4060 O O . LEU A 1 505 ? 3.985 10.799 24.916 1.00 92.56 505 LEU A O 1
ATOM 4064 N N . ARG A 1 506 ? 5.441 12.490 24.638 1.00 89.56 506 ARG A N 1
ATOM 4065 C CA . ARG A 1 506 ? 5.077 13.215 25.869 1.00 89.56 506 ARG A CA 1
ATOM 4066 C C . ARG A 1 506 ? 4.968 14.723 25.638 1.00 89.56 506 ARG A C 1
ATOM 4068 O O . ARG A 1 506 ? 5.841 15.300 24.992 1.00 89.56 506 ARG A O 1
ATOM 4075 N N . GLN A 1 507 ? 3.934 15.334 26.211 1.00 86.12 507 GLN A N 1
ATOM 4076 C CA . GLN A 1 507 ? 3.729 16.780 26.297 1.00 86.12 507 GLN A CA 1
ATOM 4077 C C . GLN A 1 507 ? 3.079 17.087 27.656 1.00 86.12 507 GLN A C 1
ATOM 4079 O O . GLN A 1 507 ? 1.922 16.733 27.885 1.00 86.12 507 GLN A O 1
ATOM 4084 N N . GLY A 1 508 ? 3.838 17.698 28.572 1.00 82.50 508 GLY A N 1
ATOM 4085 C CA . GLY A 1 508 ? 3.414 17.878 29.966 1.00 82.50 508 GLY A CA 1
ATOM 4086 C C . GLY A 1 508 ? 2.990 16.554 30.617 1.00 82.50 508 GLY A C 1
ATOM 4087 O O . GLY A 1 508 ? 3.678 15.539 30.478 1.00 82.50 508 GLY A O 1
ATOM 4088 N N . ASP A 1 509 ? 1.826 16.568 31.270 1.00 78.69 509 ASP A N 1
ATOM 4089 C CA . ASP A 1 509 ? 1.211 15.405 31.928 1.00 78.69 509 ASP A CA 1
ATOM 4090 C C . ASP A 1 509 ? 0.682 14.338 30.949 1.00 78.69 509 ASP A C 1
ATOM 4092 O O . ASP A 1 509 ? 0.411 13.202 31.345 1.00 78.69 509 ASP A O 1
ATOM 4096 N N . VAL A 1 510 ? 0.507 14.682 29.667 1.00 85.62 510 VAL A N 1
ATOM 4097 C CA . VAL A 1 510 ? -0.064 13.778 28.663 1.00 85.62 510 VAL A CA 1
ATOM 4098 C C . VAL A 1 510 ? 1.039 12.960 28.001 1.00 85.62 510 VAL A C 1
ATOM 4100 O O . VAL A 1 510 ? 2.018 13.495 27.472 1.00 85.62 510 VAL A O 1
ATOM 4103 N N . ALA A 1 511 ? 0.848 11.641 27.958 1.00 91.00 511 ALA A N 1
ATOM 4104 C CA . ALA A 1 511 ? 1.733 10.739 27.231 1.00 91.00 511 ALA A CA 1
ATOM 4105 C C . ALA A 1 511 ? 0.955 9.792 26.313 1.00 91.00 511 ALA A C 1
ATOM 4107 O O . ALA A 1 511 ? -0.030 9.183 26.724 1.00 91.00 511 ALA A O 1
ATOM 4108 N N . LEU A 1 512 ? 1.428 9.626 25.078 1.00 92.81 512 LEU A N 1
ATOM 4109 C CA . LEU A 1 512 ? 0.886 8.675 24.109 1.00 92.81 512 LEU A CA 1
ATOM 4110 C C . LEU A 1 512 ? 1.837 7.483 24.002 1.00 92.81 512 LEU A C 1
ATOM 4112 O O . LEU A 1 512 ? 2.980 7.636 23.571 1.00 92.81 512 LEU A O 1
ATOM 4116 N N . LEU A 1 513 ? 1.366 6.300 24.389 1.00 94.31 513 LEU A N 1
ATOM 4117 C CA . LEU A 1 513 ? 2.087 5.040 24.250 1.00 94.31 513 LEU A CA 1
ATOM 4118 C C . LEU A 1 513 ? 1.678 4.357 22.943 1.00 94.31 513 LEU A C 1
ATOM 4120 O O . LEU A 1 513 ? 0.494 4.140 22.690 1.00 94.31 513 LEU A O 1
ATOM 4124 N N . ILE A 1 514 ? 2.655 4.014 22.113 1.00 94.56 514 ILE A N 1
ATOM 4125 C CA . ILE A 1 514 ? 2.462 3.539 20.743 1.00 94.56 514 ILE A CA 1
ATOM 4126 C C . ILE A 1 514 ? 3.044 2.125 20.632 1.00 94.56 514 ILE A C 1
ATOM 4128 O O . ILE A 1 514 ? 4.252 1.935 20.769 1.00 94.56 514 ILE A O 1
ATOM 4132 N N . ASN A 1 515 ? 2.186 1.138 20.370 1.00 93.75 515 ASN A N 1
ATOM 4133 C CA . ASN A 1 515 ? 2.549 -0.271 20.201 1.00 93.75 515 ASN A CA 1
ATOM 4134 C C . ASN A 1 515 ? 2.392 -0.689 18.729 1.00 93.75 515 ASN A C 1
ATOM 4136 O O . ASN A 1 515 ? 1.334 -0.478 18.130 1.00 93.75 515 ASN A O 1
ATOM 4140 N N . ILE A 1 516 ? 3.439 -1.277 18.146 1.00 93.75 516 ILE A N 1
ATOM 4141 C CA . ILE A 1 516 ? 3.492 -1.630 16.723 1.00 93.75 516 ILE A CA 1
ATOM 4142 C C . ILE A 1 516 ? 3.353 -3.144 16.517 1.00 93.75 516 ILE A C 1
ATOM 4144 O O . ILE A 1 516 ? 4.201 -3.939 16.936 1.00 93.75 516 ILE A O 1
ATOM 4148 N N . ARG A 1 517 ? 2.349 -3.556 15.736 1.00 91.25 517 ARG A N 1
ATOM 4149 C CA . ARG A 1 517 ? 2.173 -4.949 15.295 1.00 91.25 517 ARG A CA 1
ATOM 4150 C C . ARG A 1 517 ? 2.216 -5.053 13.776 1.00 91.25 517 ARG A C 1
ATOM 4152 O O . ARG A 1 517 ? 1.640 -4.226 13.080 1.00 91.25 517 ARG A O 1
ATOM 4159 N N . LYS A 1 518 ? 2.900 -6.066 13.241 1.00 88.94 518 LYS A N 1
ATOM 4160 C CA . LYS A 1 518 ? 2.896 -6.344 11.797 1.00 88.94 518 LYS A CA 1
ATOM 4161 C C . LYS A 1 518 ? 1.576 -7.018 11.406 1.00 88.94 518 LYS A C 1
ATOM 4163 O O . LYS A 1 518 ? 1.079 -7.859 12.150 1.00 88.94 518 LYS A O 1
ATOM 4168 N N . ILE A 1 519 ? 1.019 -6.660 10.251 1.00 85.31 519 ILE A N 1
ATOM 4169 C CA . ILE A 1 519 ? -0.166 -7.326 9.691 1.00 85.31 519 ILE A CA 1
ATOM 4170 C C . ILE A 1 519 ? 0.242 -8.752 9.258 1.00 85.31 519 ILE A C 1
ATOM 4172 O O . ILE A 1 519 ? 1.273 -8.898 8.588 1.00 85.31 519 ILE A O 1
ATOM 4176 N N . PRO A 1 520 ? -0.501 -9.809 9.643 1.00 83.31 520 PRO A N 1
ATOM 4177 C CA . PRO A 1 520 ? -0.201 -11.175 9.221 1.00 83.31 520 PRO A CA 1
ATOM 4178 C C . PRO A 1 520 ? -0.463 -11.363 7.720 1.00 83.31 520 PRO A C 1
ATOM 4180 O O . PRO A 1 520 ? -1.290 -10.673 7.127 1.00 83.31 520 PRO A O 1
ATOM 4183 N N . HIS A 1 521 ? 0.218 -12.327 7.098 1.00 73.88 521 HIS A N 1
ATOM 4184 C CA . HIS A 1 521 ? -0.092 -12.713 5.723 1.00 73.88 521 HIS A CA 1
ATOM 4185 C C . HIS A 1 521 ? -1.360 -13.573 5.715 1.00 73.88 521 HIS A C 1
ATOM 4187 O O . HIS A 1 521 ? -1.338 -14.716 6.169 1.00 73.88 521 HIS A O 1
ATOM 4193 N N . PHE A 1 522 ? -2.460 -13.042 5.188 1.00 76.88 522 PHE A N 1
ATOM 4194 C CA . PHE A 1 522 ? -3.687 -13.812 4.999 1.00 76.88 522 PHE A CA 1
ATOM 4195 C C . PHE A 1 522 ? -3.512 -14.800 3.839 1.00 76.88 522 PHE A C 1
ATOM 4197 O O . PHE A 1 522 ? -3.016 -14.425 2.779 1.00 76.88 522 PHE A O 1
ATOM 4204 N N . ASN A 1 523 ? -3.903 -16.058 4.039 1.00 71.31 523 ASN A N 1
ATOM 4205 C CA . ASN A 1 523 ? -4.042 -17.037 2.964 1.00 71.31 523 ASN A CA 1
ATOM 4206 C C . ASN A 1 523 ? -5.539 -17.276 2.750 1.00 71.31 523 ASN A C 1
ATOM 4208 O O . ASN A 1 523 ? -6.166 -17.994 3.527 1.00 71.31 523 ASN A O 1
ATOM 4212 N N . LEU A 1 524 ? -6.115 -16.595 1.762 1.00 66.81 524 LEU A N 1
ATOM 4213 C CA . LEU A 1 524 ? -7.527 -16.716 1.413 1.00 66.81 524 LEU A CA 1
ATOM 4214 C C . LEU A 1 524 ? -7.688 -17.862 0.413 1.00 66.81 524 LEU A C 1
ATOM 4216 O O . LEU A 1 524 ? -6.990 -17.910 -0.595 1.00 66.81 524 LEU A O 1
ATOM 4220 N N . THR A 1 525 ? -8.604 -18.778 0.711 1.00 71.44 525 THR A N 1
ATOM 4221 C CA . THR A 1 525 ? -9.016 -19.857 -0.194 1.00 71.44 525 THR A CA 1
ATOM 4222 C C . THR A 1 525 ? -10.481 -19.628 -0.539 1.00 71.44 525 THR A C 1
ATOM 4224 O O . THR A 1 525 ? -11.309 -19.467 0.355 1.00 71.44 525 THR A O 1
ATOM 4227 N N . GLU A 1 526 ? -10.787 -19.527 -1.830 1.00 58.56 526 GLU A N 1
ATOM 4228 C CA . GLU A 1 526 ? -12.146 -19.284 -2.317 1.00 58.56 526 GLU A CA 1
ATOM 4229 C C . GLU A 1 526 ? -12.825 -20.624 -2.621 1.00 58.56 526 GLU A C 1
ATOM 4231 O O . GLU A 1 526 ? -12.414 -21.350 -3.526 1.00 58.56 526 GLU A O 1
ATOM 4236 N N . GLU A 1 527 ? -13.867 -20.965 -1.860 1.00 51.69 527 GLU A N 1
ATOM 4237 C CA . GLU A 1 527 ? -14.689 -22.152 -2.112 1.00 51.69 527 GLU A CA 1
ATOM 4238 C C . GLU A 1 527 ? -15.911 -21.780 -2.965 1.00 51.69 527 GLU A C 1
ATOM 4240 O O . GLU A 1 527 ? -16.825 -21.088 -2.512 1.00 51.69 527 GLU A O 1
ATOM 4245 N N . VAL A 1 528 ? -15.948 -22.260 -4.212 1.00 58.56 528 VAL A N 1
ATOM 4246 C CA . VAL A 1 528 ? -17.106 -22.087 -5.101 1.00 58.56 528 VAL A CA 1
ATOM 4247 C C . VAL A 1 528 ? -18.188 -23.104 -4.728 1.00 58.56 528 VAL A C 1
ATOM 4249 O O . VAL A 1 528 ? -18.124 -24.273 -5.107 1.00 58.56 528 VAL A O 1
ATOM 4252 N N . ILE A 1 529 ? -19.198 -22.651 -3.985 1.00 53.03 529 ILE A N 1
ATOM 4253 C CA . ILE A 1 529 ? -20.360 -23.465 -3.610 1.00 53.03 529 ILE A CA 1
ATOM 4254 C C . ILE A 1 529 ? -21.302 -23.593 -4.818 1.00 53.03 529 ILE A C 1
ATOM 4256 O O . ILE A 1 529 ? -22.080 -22.683 -5.105 1.00 53.03 529 ILE A O 1
ATOM 4260 N N . ASP A 1 530 ? -21.279 -24.734 -5.515 1.00 47.38 530 ASP A N 1
ATOM 4261 C CA . ASP A 1 530 ? -22.295 -25.041 -6.531 1.00 47.38 530 ASP A CA 1
ATOM 4262 C C . ASP A 1 530 ? -23.638 -25.375 -5.860 1.00 47.38 530 ASP A C 1
ATOM 4264 O O . ASP A 1 530 ? -23.881 -26.489 -5.385 1.00 47.38 530 ASP A O 1
ATOM 4268 N N . HIS A 1 531 ? -24.536 -24.387 -5.851 1.00 57.06 531 HIS A N 1
ATOM 4269 C CA . HIS A 1 531 ? -25.868 -24.465 -5.250 1.00 57.06 531 HIS A CA 1
ATOM 4270 C C . HIS A 1 531 ? -26.765 -25.596 -5.788 1.00 57.06 531 HIS A C 1
ATOM 4272 O O . HIS A 1 531 ? -27.796 -25.879 -5.177 1.00 57.06 531 HIS A O 1
ATOM 4278 N N . LYS A 1 532 ? -26.416 -26.262 -6.900 1.00 56.25 532 LYS A N 1
ATOM 4279 C CA . LYS A 1 532 ? -27.186 -27.411 -7.413 1.00 56.25 532 LYS A CA 1
ATOM 4280 C C . LYS A 1 532 ? -26.918 -28.716 -6.658 1.00 56.25 532 LYS A C 1
ATOM 4282 O O . LYS A 1 532 ? -27.736 -29.632 -6.736 1.00 56.25 532 LYS A O 1
ATOM 4287 N N . CYS A 1 533 ? -25.821 -28.809 -5.905 1.00 49.28 533 CYS A N 1
ATOM 4288 C CA . CYS A 1 533 ? -25.353 -30.054 -5.296 1.00 49.28 533 CYS A CA 1
ATOM 4289 C C . CYS A 1 533 ? -25.329 -29.987 -3.759 1.00 49.28 533 CYS A C 1
ATOM 4291 O O . CYS A 1 533 ? -24.266 -29.982 -3.143 1.00 49.28 533 CYS A O 1
ATOM 4293 N N . ASN A 1 534 ? -26.508 -30.025 -3.123 1.00 43.91 534 ASN A N 1
ATOM 4294 C CA . ASN A 1 534 ? -26.663 -30.159 -1.662 1.00 43.91 534 ASN A CA 1
ATOM 4295 C C . ASN A 1 534 ? -26.251 -31.560 -1.149 1.00 43.91 534 ASN A C 1
ATOM 4297 O O . ASN A 1 534 ? -27.060 -32.332 -0.633 1.00 43.91 534 ASN A O 1
ATOM 4301 N N . LYS A 1 535 ? -24.967 -31.899 -1.286 1.00 42.31 535 LYS A N 1
ATOM 4302 C CA . LYS A 1 535 ? -24.355 -33.115 -0.751 1.00 42.31 535 LYS A CA 1
ATOM 4303 C C . LYS A 1 535 ? -23.036 -32.744 -0.080 1.00 42.31 535 LYS A C 1
ATOM 4305 O O . LYS A 1 535 ? -22.024 -32.575 -0.749 1.00 42.31 535 LYS A O 1
ATOM 4310 N N . PHE A 1 536 ? -23.060 -32.621 1.248 1.00 38.81 536 PHE A N 1
ATOM 4311 C CA . PHE A 1 536 ? -21.872 -32.351 2.062 1.00 38.81 536 PHE A CA 1
ATOM 4312 C C . PHE A 1 536 ? -20.818 -33.454 1.865 1.00 38.81 536 PHE A C 1
ATOM 4314 O O . PHE A 1 536 ? -20.900 -34.522 2.471 1.00 38.81 536 PHE A O 1
ATOM 4321 N N . VAL A 1 537 ? -19.814 -33.184 1.029 1.00 36.91 537 VAL A N 1
ATOM 4322 C CA . VAL A 1 537 ? -18.612 -34.012 0.879 1.00 36.91 537 VAL A CA 1
ATOM 4323 C C . VAL A 1 537 ? -17.453 -33.267 1.531 1.00 36.91 537 VAL A C 1
ATOM 4325 O O . VAL A 1 537 ? -16.780 -32.447 0.914 1.00 36.91 537 VAL A O 1
ATOM 4328 N N . LEU A 1 538 ? -17.250 -33.532 2.821 1.00 35.47 538 LEU A N 1
ATOM 4329 C CA . LEU A 1 538 ? -16.111 -33.011 3.572 1.00 35.47 538 LEU A CA 1
ATOM 4330 C C . LEU A 1 538 ? -14.789 -33.576 3.024 1.00 35.47 538 LEU A C 1
ATOM 4332 O O . LEU A 1 538 ? -14.707 -34.761 2.701 1.00 35.47 538 LEU A O 1
ATOM 4336 N N . LYS A 1 539 ? -13.749 -32.730 3.036 1.00 35.19 539 LYS A N 1
ATOM 4337 C CA . LYS A 1 539 ? -12.385 -32.945 2.511 1.00 35.19 539 LYS A CA 1
ATOM 4338 C C . LYS A 1 539 ? -12.240 -32.877 0.982 1.00 35.19 539 LYS A C 1
ATOM 4340 O O . LYS A 1 539 ? -12.031 -33.892 0.318 1.00 35.19 539 LYS A O 1
ATOM 4345 N N . LEU A 1 540 ? -12.070 -31.656 0.468 1.00 36.44 540 LEU A N 1
ATOM 4346 C CA . LEU A 1 540 ? -10.875 -31.439 -0.349 1.00 36.44 540 LEU A CA 1
ATOM 4347 C C . LEU A 1 540 ? -9.669 -31.473 0.600 1.00 36.44 540 LEU A C 1
ATOM 4349 O O . LEU A 1 540 ? -9.512 -30.602 1.452 1.00 36.44 540 LEU A O 1
ATOM 4353 N N . ASN A 1 541 ? -8.825 -32.497 0.476 1.00 35.09 541 ASN A N 1
ATOM 4354 C CA . ASN A 1 541 ? -7.455 -32.379 0.969 1.00 35.09 541 ASN A CA 1
ATOM 4355 C C . ASN A 1 541 ? -6.716 -31.380 0.064 1.00 35.09 541 ASN A C 1
ATOM 4357 O O . ASN A 1 541 ? -7.010 -31.308 -1.131 1.00 35.09 541 ASN A O 1
ATOM 4361 N N . SER A 1 542 ? -5.754 -30.646 0.623 1.00 40.31 542 SER A N 1
ATOM 4362 C CA . SER A 1 542 ? -4.912 -29.708 -0.123 1.00 40.31 542 SER A CA 1
ATOM 4363 C C . SER A 1 542 ? -4.242 -30.359 -1.338 1.00 40.31 542 SER A C 1
ATOM 4365 O O . SER A 1 542 ? -3.991 -31.567 -1.356 1.00 40.31 542 SER A O 1
ATOM 4367 N N . GLU A 1 543 ? -3.934 -29.550 -2.355 1.00 41.75 543 GLU A N 1
ATOM 4368 C CA . GLU A 1 543 ? -3.273 -29.997 -3.585 1.00 41.75 543 GLU A CA 1
ATOM 4369 C C . GLU A 1 543 ? -1.856 -30.521 -3.298 1.00 41.75 543 GLU A C 1
ATOM 4371 O O . GLU A 1 543 ? -0.861 -29.797 -3.313 1.00 41.75 543 GLU A O 1
ATOM 4376 N N . THR A 1 544 ? -1.759 -31.816 -3.007 1.00 41.19 544 THR A N 1
ATOM 4377 C CA . THR A 1 544 ? -0.485 -32.506 -2.816 1.00 41.19 544 THR A CA 1
ATOM 4378 C C . THR A 1 544 ? 0.301 -32.531 -4.131 1.00 41.19 544 THR A C 1
ATOM 4380 O O . THR A 1 544 ? -0.257 -32.973 -5.144 1.00 41.19 544 THR A O 1
ATOM 4383 N N . PRO A 1 545 ? 1.591 -32.143 -4.148 1.00 45.22 545 PRO A N 1
ATOM 4384 C CA . PRO A 1 545 ? 2.425 -32.308 -5.335 1.00 45.22 545 PRO A CA 1
ATOM 4385 C C . PRO A 1 545 ? 2.508 -33.787 -5.747 1.00 45.22 545 PRO A C 1
ATOM 4387 O O . PRO A 1 545 ? 2.469 -34.671 -4.891 1.00 45.22 545 PRO A O 1
ATOM 4390 N N . CYS A 1 546 ? 2.707 -34.045 -7.046 1.00 52.66 546 CYS A N 1
ATOM 4391 C CA . CYS A 1 546 ? 2.781 -35.381 -7.668 1.00 52.66 546 CYS A CA 1
ATOM 4392 C C . CYS A 1 546 ? 1.431 -36.104 -7.879 1.00 52.66 546 CYS A C 1
ATOM 4394 O O . CYS A 1 546 ? 1.365 -37.326 -7.750 1.00 52.66 546 CYS A O 1
ATOM 4396 N N . ARG A 1 547 ? 0.356 -35.385 -8.236 1.00 59.62 547 ARG A N 1
ATOM 4397 C CA . ARG A 1 547 ? -0.938 -35.988 -8.617 1.00 59.62 547 ARG A CA 1
ATOM 4398 C C . ARG A 1 547 ? -1.100 -36.040 -10.137 1.00 59.62 547 ARG A C 1
ATOM 4400 O O . ARG A 1 547 ? -0.897 -35.047 -10.827 1.00 59.62 547 ARG A O 1
ATOM 4407 N N . ILE A 1 548 ? -1.522 -37.201 -10.638 1.00 59.69 548 ILE A N 1
ATOM 4408 C CA . ILE A 1 548 ? -1.595 -37.538 -12.072 1.00 59.69 548 ILE A CA 1
ATOM 4409 C C . ILE A 1 548 ? -2.536 -36.591 -12.851 1.00 59.69 548 ILE A C 1
ATOM 4411 O O . ILE A 1 548 ? -2.280 -36.239 -13.997 1.00 59.69 548 ILE A O 1
ATOM 4415 N N . GLU A 1 549 ? -3.605 -36.113 -12.210 1.00 61.62 549 GLU A N 1
ATOM 4416 C CA . GLU A 1 549 ? -4.577 -35.167 -12.793 1.00 61.62 549 GLU A CA 1
ATOM 4417 C C . GLU A 1 549 ? -3.996 -33.764 -13.072 1.00 61.62 549 GLU A C 1
ATOM 4419 O O . GLU A 1 549 ? -4.591 -32.987 -13.816 1.00 61.62 549 GLU A O 1
ATOM 4424 N N . ASN A 1 550 ? -2.826 -33.425 -12.519 1.00 61.50 550 ASN A N 1
ATOM 4425 C CA . ASN A 1 550 ? -2.170 -32.144 -12.799 1.00 61.50 550 ASN A CA 1
ATOM 4426 C C . ASN A 1 550 ? -1.638 -32.089 -14.244 1.00 61.50 550 ASN A C 1
ATOM 4428 O O . ASN A 1 550 ? -1.583 -31.013 -14.844 1.00 61.50 550 ASN A O 1
ATOM 4432 N N . LEU A 1 551 ? -1.285 -33.253 -14.809 1.00 61.34 551 LEU A N 1
ATOM 4433 C CA . LEU A 1 551 ? -0.696 -33.389 -16.142 1.00 61.34 551 LEU A CA 1
ATOM 4434 C C . LEU A 1 551 ? -1.676 -32.985 -17.255 1.00 61.34 551 LEU A C 1
ATOM 4436 O O . LEU A 1 551 ? -1.287 -32.309 -18.208 1.00 61.34 551 LEU A O 1
ATOM 4440 N N . SER A 1 552 ? -2.955 -33.354 -17.111 1.00 60.28 552 SER A N 1
ATOM 4441 C CA . SER A 1 552 ? -4.021 -32.963 -18.042 1.00 60.28 552 SER A CA 1
ATOM 4442 C C . SER A 1 552 ? -4.436 -31.501 -17.876 1.00 60.28 552 SER A C 1
ATOM 4444 O O . SER A 1 552 ? -4.675 -30.816 -18.867 1.00 60.28 552 SER A O 1
ATOM 4446 N N . ARG A 1 553 ? -4.495 -30.999 -16.637 1.00 62.06 553 ARG A N 1
ATOM 4447 C CA . ARG A 1 553 ? -5.066 -29.674 -16.335 1.00 62.06 553 ARG A CA 1
ATOM 4448 C C . ARG A 1 553 ? -4.107 -28.502 -16.538 1.00 62.06 553 ARG A C 1
ATOM 4450 O O . ARG A 1 553 ? -4.551 -27.440 -16.960 1.00 62.06 553 ARG A O 1
ATOM 4457 N N . VAL A 1 554 ? -2.818 -28.671 -16.234 1.00 62.50 554 VAL A N 1
ATOM 4458 C CA . VAL A 1 554 ? -1.846 -27.558 -16.217 1.00 62.50 554 VAL A CA 1
ATOM 4459 C C . VAL A 1 554 ? -0.852 -27.647 -17.374 1.00 62.50 554 VAL A C 1
ATOM 4461 O O . VAL A 1 554 ? -0.541 -26.640 -18.006 1.00 62.50 554 VAL A O 1
ATOM 4464 N N . THR A 1 555 ? -0.346 -28.843 -17.679 1.00 62.38 555 THR A N 1
ATOM 4465 C CA . THR A 1 555 ? 0.779 -29.008 -18.615 1.00 62.38 555 THR A CA 1
ATOM 4466 C C . THR A 1 555 ? 0.342 -28.945 -20.083 1.00 62.38 555 THR A C 1
ATOM 4468 O O . THR A 1 555 ? 1.034 -28.349 -20.910 1.00 62.38 555 THR A O 1
ATOM 4471 N N . ALA A 1 556 ? -0.825 -29.505 -20.409 1.00 63.31 556 ALA A N 1
ATOM 4472 C CA . ALA A 1 556 ? -1.377 -29.534 -21.765 1.00 63.31 556 ALA A CA 1
ATOM 4473 C C . ALA A 1 556 ? -1.665 -28.155 -22.405 1.00 63.31 556 ALA A C 1
ATOM 4475 O O . ALA A 1 556 ? -1.210 -27.945 -23.532 1.00 63.31 556 ALA A O 1
ATOM 4476 N N . PRO A 1 557 ? -2.347 -27.181 -21.753 1.00 64.94 557 PRO A N 1
ATOM 4477 C CA . PRO A 1 557 ? -2.607 -25.877 -22.378 1.00 64.94 557 PRO A CA 1
ATOM 4478 C C . PRO A 1 557 ? -1.317 -25.104 -22.696 1.00 64.94 557 PRO A C 1
ATOM 4480 O O . PRO A 1 557 ? -1.250 -24.419 -23.714 1.00 64.94 557 PRO A O 1
ATOM 4483 N N . VAL A 1 558 ? -0.269 -25.269 -21.880 1.00 67.56 558 VAL A N 1
ATOM 4484 C CA . VAL A 1 558 ? 1.060 -24.695 -22.142 1.00 67.56 558 VAL A CA 1
ATOM 4485 C C . VAL A 1 558 ? 1.705 -25.345 -23.371 1.00 67.56 558 VAL A C 1
ATOM 4487 O O . VAL A 1 558 ? 2.215 -24.643 -24.241 1.00 67.56 558 VAL A O 1
ATOM 4490 N N . LEU A 1 559 ? 1.652 -26.676 -23.486 1.00 66.94 559 LEU A N 1
ATOM 4491 C CA . LEU A 1 559 ? 2.215 -27.411 -24.629 1.00 66.94 559 LEU A CA 1
ATOM 4492 C C . LEU A 1 559 ? 1.458 -27.154 -25.945 1.00 66.94 559 LEU A C 1
ATOM 4494 O O . LEU A 1 559 ? 2.076 -27.166 -27.008 1.00 66.94 559 LEU A O 1
ATOM 4498 N N . ASN A 1 560 ? 0.165 -26.830 -25.882 1.00 66.88 560 ASN A N 1
ATOM 4499 C CA . ASN A 1 560 ? -0.629 -26.431 -27.048 1.00 66.88 560 ASN A CA 1
ATOM 4500 C C . ASN A 1 560 ? -0.192 -25.090 -27.648 1.00 66.88 560 ASN A C 1
ATOM 4502 O O . ASN A 1 560 ? -0.124 -24.960 -28.870 1.00 66.88 560 ASN A O 1
ATOM 4506 N N . ILE A 1 561 ? 0.206 -24.124 -26.814 1.00 69.69 561 ILE A N 1
ATOM 4507 C CA . ILE A 1 561 ? 0.811 -22.876 -27.302 1.00 69.69 561 ILE A CA 1
ATOM 4508 C C . ILE A 1 561 ? 2.126 -23.174 -28.048 1.00 69.69 561 ILE A C 1
ATOM 4510 O O . ILE A 1 561 ? 2.373 -22.599 -29.106 1.00 69.69 561 ILE A O 1
ATOM 4514 N N . PHE A 1 562 ? 2.936 -24.128 -27.572 1.00 67.50 562 PHE A N 1
ATOM 4515 C CA . PHE A 1 562 ? 4.150 -24.538 -28.287 1.00 67.50 562 PHE A CA 1
ATOM 4516 C C . PHE A 1 562 ? 3.863 -25.200 -29.645 1.00 67.50 562 PHE A C 1
ATOM 4518 O O . PHE A 1 562 ? 4.526 -24.843 -30.615 1.00 67.50 562 PHE A O 1
ATOM 4525 N N . LEU A 1 563 ? 2.876 -26.101 -29.773 1.00 67.69 563 LEU A N 1
ATOM 4526 C CA . LEU A 1 563 ? 2.542 -26.673 -31.092 1.00 67.69 563 LEU A CA 1
ATOM 4527 C C . LEU A 1 563 ? 2.032 -25.620 -32.083 1.00 67.69 563 LEU A C 1
ATOM 4529 O O . LEU A 1 563 ? 2.398 -25.671 -33.256 1.00 67.69 563 LEU A O 1
ATOM 4533 N N . GLN A 1 564 ? 1.243 -24.646 -31.617 1.00 68.19 564 GLN A N 1
ATOM 4534 C CA . GLN A 1 564 ? 0.785 -23.530 -32.451 1.00 68.19 564 GLN A CA 1
ATOM 4535 C C . GLN A 1 564 ? 1.952 -22.664 -32.951 1.00 68.19 564 GLN A C 1
ATOM 4537 O O . GLN A 1 564 ? 1.940 -22.248 -34.106 1.00 68.19 564 GLN A O 1
ATOM 4542 N N . LEU A 1 565 ? 2.983 -22.447 -32.127 1.00 72.88 565 LEU A N 1
ATOM 4543 C CA . LEU A 1 565 ? 4.204 -21.727 -32.517 1.00 72.88 565 LEU A CA 1
ATOM 4544 C C . LEU A 1 565 ? 5.099 -22.513 -33.494 1.00 72.88 565 LEU A C 1
ATOM 4546 O O . LEU A 1 565 ? 5.827 -21.899 -34.270 1.00 72.88 565 LEU A O 1
ATOM 4550 N N . PHE A 1 566 ? 5.050 -23.849 -33.473 1.00 72.06 566 PHE A N 1
ATOM 4551 C CA . PHE A 1 566 ? 5.819 -24.720 -34.375 1.00 72.06 566 PHE A CA 1
ATOM 4552 C C . PHE A 1 566 ? 5.031 -25.207 -35.607 1.00 72.06 566 PHE A C 1
ATOM 4554 O O . PHE A 1 566 ? 5.569 -25.971 -36.407 1.00 72.06 566 PHE A O 1
ATOM 4561 N N . CYS A 1 567 ? 3.779 -24.769 -35.785 1.00 77.88 567 CYS A N 1
ATOM 4562 C CA . CYS A 1 567 ? 2.915 -25.095 -36.929 1.00 77.88 567 CYS A CA 1
ATOM 4563 C C . CYS A 1 567 ? 2.719 -26.604 -37.212 1.00 77.88 567 CYS A C 1
ATOM 4565 O O . CYS A 1 567 ? 2.399 -26.981 -38.341 1.00 77.88 567 CYS A O 1
ATOM 4567 N N . ILE A 1 568 ? 2.869 -27.469 -36.202 1.00 77.56 568 ILE A N 1
ATOM 4568 C CA . ILE A 1 568 ? 2.646 -28.918 -36.339 1.00 77.56 568 ILE A CA 1
ATOM 4569 C C . ILE A 1 568 ? 1.139 -29.210 -36.316 1.00 77.56 568 ILE A C 1
ATOM 4571 O O . ILE A 1 568 ? 0.422 -28.759 -35.421 1.00 77.56 568 ILE A O 1
ATOM 4575 N N . GLN A 1 569 ? 0.659 -30.006 -37.272 1.00 79.31 569 GLN A N 1
ATOM 4576 C CA . GLN A 1 569 ? -0.712 -30.524 -37.309 1.00 79.31 569 GLN A CA 1
ATOM 4577 C C . GLN A 1 569 ? -0.728 -32.046 -37.127 1.00 79.31 569 GLN A C 1
ATOM 4579 O O . GLN A 1 569 ? 0.195 -32.743 -37.544 1.00 79.31 569 GLN A O 1
ATOM 4584 N N . TYR A 1 570 ? -1.800 -32.578 -36.542 1.00 80.75 570 TYR A N 1
ATOM 4585 C CA . TYR A 1 570 ? -1.949 -34.011 -36.295 1.00 80.75 570 TYR A CA 1
ATOM 4586 C C . TYR A 1 570 ? -3.327 -34.527 -36.735 1.00 80.75 570 TYR A C 1
ATOM 4588 O O . TYR A 1 570 ? -4.334 -33.831 -36.607 1.00 80.75 570 TYR A O 1
ATOM 4596 N N . GLU A 1 571 ? -3.373 -35.762 -37.230 1.00 85.25 571 GLU A N 1
ATOM 4597 C CA . GLU A 1 571 ? -4.593 -36.517 -37.528 1.00 85.25 571 GLU A CA 1
ATOM 4598 C C . GLU A 1 571 ? -4.636 -37.749 -36.611 1.00 85.25 571 GLU A C 1
ATOM 4600 O O . GLU A 1 571 ? -3.782 -38.626 -36.723 1.00 85.25 571 GLU A O 1
ATOM 4605 N N . LEU A 1 572 ? -5.599 -37.814 -35.684 1.00 85.38 572 LEU A N 1
ATOM 4606 C CA . LEU A 1 572 ? -5.745 -38.924 -34.733 1.00 85.38 572 LEU A CA 1
ATOM 4607 C C . LEU A 1 572 ? -6.855 -39.889 -35.177 1.00 85.38 572 LEU A C 1
ATOM 4609 O O . LEU A 1 572 ? -7.985 -39.468 -35.416 1.00 85.38 572 LEU A O 1
ATOM 4613 N N . ARG A 1 573 ? -6.532 -41.184 -35.233 1.00 87.56 573 ARG A N 1
ATOM 4614 C CA . ARG A 1 573 ? -7.420 -42.295 -35.614 1.00 87.56 573 ARG A CA 1
ATOM 4615 C C . ARG A 1 573 ? -7.524 -43.325 -34.487 1.00 87.56 573 ARG A C 1
ATOM 4617 O O . ARG A 1 573 ? -6.566 -43.495 -33.733 1.00 87.56 573 ARG A O 1
ATOM 4624 N N . GLY A 1 574 ? -8.656 -44.027 -34.396 1.00 83.69 574 GLY A N 1
ATOM 4625 C CA . GLY A 1 574 ? -8.906 -45.025 -33.345 1.00 83.69 574 GLY A CA 1
ATOM 4626 C C . GLY A 1 574 ? -9.176 -44.408 -31.965 1.00 83.69 574 GLY A C 1
ATOM 4627 O O . GLY A 1 574 ? -8.795 -44.979 -30.944 1.00 83.69 574 GLY A O 1
ATOM 4628 N N . VAL A 1 575 ? -9.789 -43.220 -31.912 1.00 82.25 575 VAL A N 1
ATOM 4629 C CA . VAL A 1 575 ? -10.085 -42.482 -30.665 1.00 82.25 575 VAL A CA 1
ATOM 4630 C C . VAL A 1 575 ? -10.909 -43.331 -29.688 1.00 82.25 575 VAL A C 1
ATOM 4632 O O . VAL A 1 575 ? -10.658 -43.340 -28.483 1.00 82.25 575 VAL A O 1
ATOM 4635 N N . GLU A 1 576 ? -11.836 -44.112 -30.226 1.00 83.50 576 GLU A N 1
ATOM 4636 C CA . GLU A 1 576 ? -12.665 -45.107 -29.556 1.00 83.50 576 GLU A CA 1
ATOM 4637 C C . GLU A 1 576 ? -11.863 -46.181 -28.791 1.00 83.50 576 GLU A C 1
ATOM 4639 O O . GLU A 1 576 ? -12.360 -46.737 -27.815 1.00 83.50 576 GLU A O 1
ATOM 4644 N N . HIS A 1 577 ? -10.607 -46.451 -29.168 1.00 84.31 577 HIS A N 1
ATOM 4645 C CA . HIS A 1 577 ? -9.724 -47.387 -28.458 1.00 84.31 577 HIS A CA 1
ATOM 4646 C C . HIS A 1 577 ? -8.973 -46.739 -27.281 1.00 84.31 577 HIS A C 1
ATOM 4648 O O . HIS A 1 577 ? -8.449 -47.448 -26.422 1.00 84.31 577 HIS A O 1
ATOM 4654 N N . LEU A 1 578 ? -8.944 -45.402 -27.207 1.00 78.44 578 LEU A N 1
ATOM 4655 C CA . LEU A 1 578 ? -8.369 -44.642 -26.090 1.00 78.44 578 LEU A CA 1
ATOM 4656 C C . LEU A 1 578 ? -9.411 -44.360 -24.992 1.00 78.44 578 LEU A C 1
ATOM 4658 O O . LEU A 1 578 ? -9.068 -44.270 -23.814 1.00 78.44 578 LEU A O 1
ATOM 4662 N N . GLN A 1 579 ? -10.695 -44.261 -25.344 1.00 74.94 579 GLN A N 1
ATOM 4663 C CA . GLN A 1 579 ? -11.788 -43.898 -24.428 1.00 74.94 579 GLN A CA 1
ATOM 4664 C C . GLN A 1 579 ? -12.327 -45.088 -23.604 1.00 74.94 579 GLN A C 1
ATOM 4666 O O . GLN A 1 579 ? -13.529 -45.301 -23.482 1.00 74.94 579 GLN A O 1
ATOM 4671 N N . LEU A 1 580 ? -11.423 -45.875 -23.015 1.00 77.25 580 LEU A N 1
ATOM 4672 C CA . LEU A 1 580 ? -11.754 -47.023 -22.164 1.00 77.25 580 LEU A CA 1
ATOM 4673 C C . LEU A 1 580 ? -11.855 -46.616 -20.683 1.00 77.25 580 LEU A C 1
ATOM 4675 O O . LEU A 1 580 ? -10.912 -46.045 -20.140 1.00 77.25 580 LEU A O 1
ATOM 4679 N N . ASP A 1 581 ? -12.934 -46.983 -19.985 1.00 77.31 581 ASP A N 1
ATOM 4680 C CA . ASP A 1 581 ? -13.108 -46.702 -18.541 1.00 77.31 581 ASP A CA 1
ATOM 4681 C C . ASP A 1 581 ? -12.188 -47.525 -17.617 1.00 77.31 581 ASP A C 1
ATOM 4683 O O . ASP A 1 581 ? -11.955 -47.163 -16.461 1.00 77.31 581 ASP A O 1
ATOM 4687 N N . GLN A 1 582 ? -11.641 -48.635 -18.117 1.00 82.62 582 GLN A N 1
ATOM 4688 C CA . GLN A 1 582 ? -10.669 -49.461 -17.394 1.00 82.62 582 GLN A CA 1
ATOM 4689 C C . GLN A 1 582 ? -9.242 -48.880 -17.486 1.00 82.62 582 GLN A C 1
ATOM 4691 O O . GLN A 1 582 ? -8.910 -48.234 -18.484 1.00 82.62 582 GLN A O 1
ATOM 4696 N N . PRO A 1 583 ? -8.368 -49.110 -16.485 1.00 87.69 583 PRO A N 1
ATOM 4697 C CA . PRO A 1 583 ? -6.934 -48.879 -16.646 1.00 87.69 583 PRO A CA 1
ATOM 4698 C C . PRO A 1 583 ? -6.375 -49.736 -17.794 1.00 87.69 583 PRO A C 1
ATOM 4700 O O . PRO A 1 583 ? -6.822 -50.862 -18.017 1.00 87.69 583 PRO A O 1
ATOM 4703 N N . TYR A 1 584 ? -5.398 -49.197 -18.521 1.00 89.25 584 TYR A N 1
ATOM 4704 C CA . TYR A 1 584 ? -4.712 -49.867 -19.630 1.00 89.25 584 TYR A CA 1
ATOM 4705 C C . TYR A 1 584 ? -3.274 -49.346 -19.769 1.00 89.25 584 TYR A C 1
ATOM 4707 O O . TYR A 1 584 ? -2.940 -48.275 -19.245 1.00 89.25 584 TYR A O 1
ATOM 4715 N N . VAL A 1 585 ? -2.424 -50.095 -20.479 1.00 90.62 585 VAL A N 1
ATOM 4716 C CA . VAL A 1 585 ? -1.070 -49.653 -20.848 1.00 90.62 585 VAL A CA 1
ATOM 4717 C C . VAL A 1 585 ? -1.062 -49.179 -22.300 1.00 90.62 585 VAL A C 1
ATOM 4719 O O . VAL A 1 585 ? -1.161 -49.982 -23.223 1.00 90.62 585 VAL A O 1
ATOM 4722 N N . LEU A 1 586 ? -0.933 -47.872 -22.510 1.00 90.25 586 LEU A N 1
ATOM 4723 C CA . LEU A 1 586 ? -0.680 -47.278 -23.820 1.00 90.25 586 LEU A CA 1
ATOM 4724 C C . LEU A 1 586 ? 0.780 -47.564 -24.206 1.00 90.25 586 LEU A C 1
ATOM 4726 O O . LEU A 1 586 ? 1.691 -47.248 -23.437 1.00 90.25 586 LEU A O 1
ATOM 4730 N N . MET A 1 587 ? 1.027 -48.142 -25.379 1.00 91.75 587 MET A N 1
ATOM 4731 C CA . MET A 1 587 ? 2.383 -48.412 -25.876 1.00 91.75 587 MET A CA 1
ATOM 4732 C C . MET A 1 587 ? 2.615 -47.736 -27.219 1.00 91.75 587 MET A C 1
ATOM 4734 O O . MET A 1 587 ? 1.887 -48.015 -28.164 1.00 91.75 587 MET A O 1
ATOM 4738 N N . ALA A 1 588 ? 3.631 -46.872 -27.311 1.00 89.81 588 ALA A N 1
ATOM 4739 C CA . ALA A 1 588 ? 3.905 -46.112 -28.532 1.00 89.81 588 ALA A CA 1
ATOM 4740 C C . ALA A 1 588 ? 5.367 -46.167 -28.985 1.00 89.81 588 ALA A C 1
ATOM 4742 O O . ALA A 1 588 ? 6.270 -46.232 -28.152 1.00 89.81 588 ALA A O 1
ATOM 4743 N N . ASN A 1 589 ? 5.602 -46.114 -30.299 1.00 91.06 589 ASN A N 1
ATOM 4744 C CA . ASN A 1 589 ? 6.943 -45.932 -30.862 1.00 91.06 589 ASN A CA 1
ATOM 4745 C C . ASN A 1 589 ? 7.534 -44.574 -30.441 1.00 91.06 589 ASN A C 1
ATOM 4747 O O . ASN A 1 589 ? 6.795 -43.646 -30.113 1.00 91.06 589 ASN A O 1
ATOM 4751 N N . HIS A 1 590 ? 8.864 -44.467 -30.402 1.00 88.31 590 HIS A N 1
ATOM 4752 C CA . HIS A 1 590 ? 9.554 -43.278 -29.896 1.00 88.31 590 HIS A CA 1
ATOM 4753 C C . HIS A 1 590 ? 10.562 -42.758 -30.914 1.00 88.31 590 HIS A C 1
ATOM 4755 O O . HIS A 1 590 ? 11.662 -43.293 -31.040 1.00 88.31 590 HIS A O 1
ATOM 4761 N N . GLN A 1 591 ? 10.222 -41.680 -31.612 1.00 85.75 591 GLN A N 1
ATOM 4762 C CA . GLN A 1 591 ? 11.079 -41.096 -32.641 1.00 85.75 591 GLN A CA 1
ATOM 4763 C C . GLN A 1 591 ? 11.824 -39.852 -32.145 1.00 85.75 591 GLN A C 1
ATOM 4765 O O . GLN A 1 591 ? 13.008 -39.670 -32.432 1.00 85.75 591 GLN A O 1
ATOM 4770 N N . SER A 1 592 ? 11.161 -38.993 -31.370 1.00 83.69 592 SER A N 1
ATOM 4771 C CA . SER A 1 592 ? 11.592 -37.616 -31.118 1.00 83.69 592 SER A CA 1
ATOM 4772 C C . SER A 1 592 ? 11.313 -37.169 -29.675 1.00 83.69 592 SER A C 1
ATOM 4774 O O . SER A 1 592 ? 10.857 -37.922 -28.822 1.00 83.69 592 SER A O 1
ATOM 4776 N N . SER A 1 593 ? 11.644 -35.923 -29.342 1.00 78.00 593 SER A N 1
ATOM 4777 C CA . SER A 1 593 ? 10.998 -35.238 -28.211 1.00 78.00 593 SER A CA 1
ATOM 4778 C C . SER A 1 593 ? 9.595 -34.729 -28.569 1.00 78.00 593 SER A C 1
ATOM 4780 O O . SER A 1 593 ? 8.827 -34.441 -27.656 1.00 78.00 593 SER A O 1
ATOM 4782 N N . LEU A 1 594 ? 9.252 -34.659 -29.864 1.00 78.12 594 LEU A N 1
ATOM 4783 C CA . LEU A 1 594 ? 7.916 -34.275 -30.331 1.00 78.12 594 LEU A CA 1
ATOM 4784 C C . LEU A 1 594 ? 6.826 -35.274 -29.911 1.00 78.12 594 LEU A C 1
ATOM 4786 O O . LEU A 1 594 ? 5.753 -34.808 -29.544 1.00 78.12 594 LEU A O 1
ATOM 4790 N N . ASP A 1 595 ? 7.121 -36.585 -29.821 1.00 77.81 595 ASP A N 1
ATOM 4791 C CA . ASP A 1 595 ? 6.144 -37.619 -29.405 1.00 77.81 595 ASP A CA 1
ATOM 4792 C C . ASP A 1 595 ? 5.411 -37.223 -28.103 1.00 77.81 595 ASP A C 1
ATOM 4794 O O . ASP A 1 595 ? 4.203 -37.400 -27.957 1.00 77.81 595 ASP A O 1
ATOM 4798 N N . LEU A 1 596 ? 6.151 -36.645 -27.143 1.00 74.06 596 LEU A N 1
ATOM 4799 C CA . LEU A 1 596 ? 5.622 -36.171 -25.861 1.00 74.06 596 LEU A CA 1
ATOM 4800 C C . LEU A 1 596 ? 4.748 -34.918 -26.015 1.00 74.06 596 LEU A C 1
ATOM 4802 O O . LEU A 1 596 ? 3.713 -34.814 -25.362 1.00 74.06 596 LEU A O 1
ATOM 4806 N N . ILE A 1 597 ? 5.156 -33.964 -26.855 1.00 71.44 597 ILE A N 1
ATOM 4807 C CA . ILE A 1 597 ? 4.450 -32.687 -27.041 1.00 71.44 597 ILE A CA 1
ATOM 4808 C C . ILE A 1 597 ? 3.142 -32.917 -27.815 1.00 71.44 597 ILE A C 1
ATOM 4810 O O . ILE A 1 597 ? 2.088 -32.443 -27.393 1.00 71.44 597 ILE A O 1
ATOM 4814 N N . GLU A 1 598 ? 3.190 -33.702 -28.892 1.00 65.62 598 GLU A N 1
ATOM 4815 C CA . GLU A 1 598 ? 2.031 -34.075 -29.712 1.00 65.62 598 GLU A CA 1
ATOM 4816 C C . GLU A 1 598 ? 0.997 -34.876 -28.914 1.00 65.62 598 GLU A C 1
ATOM 4818 O O . GLU A 1 598 ? -0.199 -34.584 -28.977 1.00 65.62 598 GLU A O 1
ATOM 4823 N N . ALA A 1 599 ? 1.436 -35.818 -28.077 1.00 65.12 599 ALA A N 1
ATOM 4824 C CA . ALA A 1 599 ? 0.537 -36.536 -27.181 1.00 65.12 599 ALA A CA 1
ATOM 4825 C C . ALA A 1 599 ? -0.104 -35.630 -26.117 1.00 65.12 599 ALA A C 1
ATOM 4827 O O . ALA A 1 599 ? -1.320 -35.676 -25.920 1.00 65.12 599 ALA A O 1
ATOM 4828 N N . PHE A 1 600 ? 0.683 -34.792 -25.433 1.00 63.53 600 PHE A N 1
ATOM 4829 C CA . PHE A 1 600 ? 0.161 -33.941 -24.360 1.00 63.53 600 PHE A CA 1
ATOM 4830 C C . PHE A 1 600 ? -0.712 -32.786 -24.849 1.00 63.53 600 PHE A C 1
ATOM 4832 O O . PHE A 1 600 ? -1.585 -32.347 -24.108 1.00 63.53 600 PHE A O 1
ATOM 4839 N N . SER A 1 601 ? -0.496 -32.293 -26.067 1.00 60.75 601 SER A N 1
ATOM 4840 C CA . SER A 1 601 ? -1.291 -31.204 -26.634 1.00 60.75 601 SER A CA 1
ATOM 4841 C C . SER A 1 601 ? -2.431 -31.689 -27.527 1.00 60.75 601 SER A C 1
ATOM 4843 O O . SER A 1 601 ? -3.511 -31.106 -27.495 1.00 60.75 601 SER A O 1
ATOM 4845 N N . GLY A 1 602 ? -2.182 -32.681 -28.382 1.00 56.84 602 GLY A N 1
ATOM 4846 C CA . GLY A 1 602 ? -3.128 -33.113 -29.409 1.00 56.84 602 GLY A CA 1
ATOM 4847 C C . GLY A 1 602 ? -4.012 -34.259 -28.942 1.00 56.84 602 GLY A C 1
ATOM 4848 O O . GLY A 1 602 ? -5.240 -34.178 -28.986 1.00 56.84 602 GLY A O 1
ATOM 4849 N N . MET A 1 603 ? -3.391 -35.316 -28.417 1.00 56.78 603 MET A N 1
ATOM 4850 C CA . MET A 1 603 ? -4.129 -36.484 -27.933 1.00 56.78 603 MET A CA 1
ATOM 4851 C C . MET A 1 603 ? -4.957 -36.154 -26.679 1.00 56.78 603 MET A C 1
ATOM 4853 O O . MET A 1 603 ? -6.011 -36.748 -26.479 1.00 56.78 603 MET A O 1
ATOM 4857 N N . LEU A 1 604 ? -4.553 -35.170 -25.863 1.00 53.78 604 LEU A N 1
ATOM 4858 C CA . LEU A 1 604 ? -5.183 -34.897 -24.563 1.00 53.78 604 LEU A CA 1
ATOM 4859 C C . LEU A 1 604 ? -6.604 -34.299 -24.609 1.00 53.78 604 LEU A C 1
ATOM 4861 O O . LEU A 1 604 ? -7.307 -34.348 -23.606 1.00 53.78 604 LEU A O 1
ATOM 4865 N N . LYS A 1 605 ? -7.095 -33.845 -25.771 1.00 56.84 605 LYS A N 1
ATOM 4866 C CA . LYS A 1 605 ? -8.539 -33.584 -25.960 1.00 56.84 605 LYS A CA 1
ATOM 4867 C C . LYS A 1 605 ? -9.380 -34.874 -25.889 1.00 56.84 605 LYS A C 1
ATOM 4869 O O . LYS A 1 605 ? -10.578 -34.815 -25.622 1.00 56.84 605 LYS A O 1
ATOM 4874 N N . TYR A 1 606 ? -8.760 -36.022 -26.161 1.00 58.94 606 TYR A N 1
ATOM 4875 C CA . TYR A 1 606 ? -9.415 -37.320 -26.318 1.00 58.94 606 TYR A CA 1
ATOM 4876 C C . TYR A 1 606 ? -8.883 -38.406 -25.367 1.00 58.94 606 TYR A C 1
ATOM 4878 O O . TYR A 1 606 ? -9.536 -39.438 -25.216 1.00 58.94 606 TYR A O 1
ATOM 4886 N N . LEU A 1 607 ? -7.727 -38.187 -24.726 1.00 60.91 607 LEU A N 1
ATOM 4887 C CA . LEU A 1 607 ? -7.221 -39.050 -23.659 1.00 60.91 607 LEU A CA 1
ATOM 4888 C C . LEU A 1 607 ? -8.140 -39.010 -22.432 1.00 60.91 607 LEU A C 1
ATOM 4890 O O . LEU A 1 607 ? -8.664 -37.949 -22.093 1.00 60.91 607 LEU A O 1
ATOM 4894 N N . PRO A 1 608 ? -8.259 -40.125 -21.697 1.00 57.81 608 PRO A N 1
ATOM 4895 C CA . PRO A 1 608 ? -8.909 -40.120 -20.397 1.00 57.81 608 PRO A CA 1
ATOM 4896 C C . PRO A 1 608 ? -8.096 -39.365 -19.337 1.00 57.81 608 PRO A C 1
ATOM 4898 O O . PRO A 1 608 ? -6.864 -39.316 -19.387 1.00 57.81 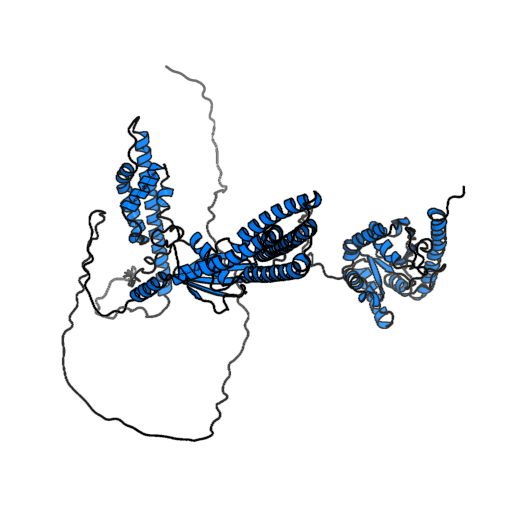608 PRO A O 1
ATOM 4901 N N . ASP A 1 609 ? -8.789 -38.883 -18.305 1.00 62.03 609 ASP A N 1
ATOM 4902 C CA . ASP A 1 609 ? -8.156 -38.431 -17.067 1.00 62.03 609 ASP A CA 1
ATOM 4903 C C . ASP A 1 609 ? -7.236 -39.511 -16.459 1.00 62.03 609 ASP A C 1
ATOM 4905 O O . ASP A 1 609 ? -7.482 -40.716 -16.577 1.00 62.03 609 ASP A O 1
ATOM 4909 N N . ARG A 1 610 ? -6.206 -39.051 -15.732 1.00 73.06 610 ARG A N 1
ATOM 4910 C CA . ARG A 1 610 ? -5.228 -39.863 -14.971 1.00 73.06 610 ARG A CA 1
ATOM 4911 C C . ARG A 1 610 ? -4.274 -40.721 -15.819 1.00 73.06 610 ARG A C 1
ATOM 4913 O O . ARG A 1 610 ? -4.112 -41.912 -15.558 1.00 73.06 610 ARG A O 1
ATOM 4920 N N . MET A 1 611 ? -3.570 -40.114 -16.775 1.00 76.75 611 MET A N 1
ATOM 4921 C CA . MET A 1 611 ? -2.446 -40.759 -17.475 1.00 76.75 611 MET A CA 1
ATOM 4922 C C . MET A 1 611 ? -1.081 -40.446 -16.825 1.00 76.75 611 MET A C 1
ATOM 4924 O O . MET A 1 611 ? -0.749 -39.283 -16.627 1.00 76.75 611 MET A O 1
ATOM 4928 N N . THR A 1 612 ? -0.254 -41.468 -16.579 1.00 79.00 612 THR A N 1
ATOM 4929 C CA . THR A 1 612 ? 1.149 -41.369 -16.118 1.00 79.00 612 THR A CA 1
ATOM 4930 C C . THR A 1 612 ? 2.098 -41.964 -17.163 1.00 79.00 612 THR A C 1
ATOM 4932 O O . THR A 1 612 ? 1.754 -42.939 -17.822 1.00 79.00 612 THR A O 1
ATOM 4935 N N . ILE A 1 613 ? 3.322 -41.435 -17.287 1.00 80.88 613 ILE A N 1
ATOM 4936 C CA . ILE A 1 613 ? 4.380 -41.982 -18.163 1.00 80.88 613 ILE A CA 1
ATOM 4937 C C . ILE A 1 613 ? 5.515 -42.622 -17.336 1.00 80.88 613 ILE A C 1
ATOM 4939 O O . ILE A 1 613 ? 5.827 -42.161 -16.234 1.00 80.88 613 ILE A O 1
ATOM 4943 N N . LEU A 1 614 ? 6.176 -43.653 -17.882 1.00 80.75 614 LEU A N 1
ATOM 4944 C CA . LEU A 1 614 ? 7.453 -44.173 -17.360 1.00 80.75 614 LEU A CA 1
ATOM 4945 C C . LEU A 1 614 ? 8.662 -43.394 -17.910 1.00 80.75 614 LEU A C 1
ATOM 4947 O O . LEU A 1 614 ? 9.127 -43.621 -19.030 1.00 80.75 614 LEU A O 1
ATOM 4951 N N . GLY A 1 615 ? 9.215 -42.501 -17.092 1.00 79.38 615 GLY A N 1
ATOM 4952 C CA . GLY A 1 615 ? 10.393 -41.695 -17.400 1.00 79.38 615 GLY A CA 1
ATOM 4953 C C . GLY A 1 615 ? 11.732 -42.358 -17.051 1.00 79.38 615 GLY A C 1
ATOM 4954 O O . GLY A 1 615 ? 11.845 -43.190 -16.151 1.00 79.38 615 GLY A O 1
ATOM 4955 N N . LYS A 1 616 ? 12.793 -41.921 -17.735 1.00 82.00 616 LYS A N 1
ATOM 4956 C CA . LYS A 1 616 ? 14.188 -42.113 -17.305 1.00 82.00 616 LYS A CA 1
ATOM 4957 C C . LYS A 1 616 ? 14.483 -41.252 -16.069 1.00 82.00 616 LYS A C 1
ATOM 4959 O O . LYS A 1 616 ? 14.147 -40.069 -16.077 1.00 82.00 616 LYS A O 1
ATOM 4964 N N . LYS A 1 617 ? 15.149 -41.795 -15.042 1.00 82.06 617 LYS A N 1
ATOM 4965 C CA . LYS A 1 617 ? 15.515 -41.061 -13.809 1.00 82.06 617 LYS A CA 1
ATOM 4966 C C . LYS A 1 617 ? 16.297 -39.767 -14.062 1.00 82.06 617 LYS A C 1
ATOM 4968 O O . LYS A 1 617 ? 16.096 -38.790 -13.346 1.00 82.06 617 LYS A O 1
ATOM 4973 N N . GLU A 1 618 ? 17.129 -39.732 -15.098 1.00 81.62 618 GLU A N 1
ATOM 4974 C CA . GLU A 1 618 ? 17.928 -38.562 -15.477 1.00 81.62 618 GLU A CA 1
ATOM 4975 C C . GLU A 1 618 ? 17.052 -37.339 -15.813 1.00 81.62 618 GLU A C 1
ATOM 4977 O O . GLU A 1 618 ? 17.449 -36.208 -15.542 1.00 81.62 618 GLU A O 1
ATOM 4982 N N . LEU A 1 619 ? 15.823 -37.550 -16.311 1.00 79.12 619 LEU A N 1
ATOM 4983 C CA . LEU A 1 619 ? 14.880 -36.471 -16.638 1.00 79.12 619 LEU A CA 1
ATOM 4984 C C . LEU A 1 619 ? 14.492 -35.624 -15.418 1.00 79.12 619 LEU A C 1
ATOM 4986 O O . LEU A 1 619 ? 14.168 -34.451 -15.584 1.00 79.12 619 LEU A O 1
ATOM 4990 N N . LYS A 1 620 ? 14.566 -36.173 -14.194 1.00 79.06 620 LYS A N 1
ATOM 4991 C CA . LYS A 1 620 ? 14.267 -35.427 -12.958 1.00 79.06 620 LYS A CA 1
ATOM 4992 C C . LYS A 1 620 ? 15.215 -34.239 -12.753 1.00 79.06 620 LYS A C 1
ATOM 4994 O O . LYS A 1 620 ? 14.837 -33.260 -12.120 1.00 79.06 620 LYS A O 1
ATOM 4999 N N . TYR A 1 621 ? 16.427 -34.319 -13.300 1.00 81.00 621 TYR A N 1
ATOM 5000 C CA . TYR A 1 621 ? 17.466 -33.298 -13.161 1.00 81.00 621 TYR A CA 1
ATOM 5001 C C . TYR A 1 621 ? 17.472 -32.285 -14.318 1.00 81.00 621 TYR A C 1
ATOM 5003 O O . TYR A 1 621 ? 18.283 -31.361 -14.315 1.00 81.00 621 TYR A O 1
ATOM 5011 N N . LEU A 1 622 ? 16.555 -32.408 -15.288 1.00 80.88 622 LEU A N 1
ATOM 5012 C CA . LEU A 1 622 ? 16.440 -31.511 -16.442 1.00 80.88 622 LEU A CA 1
ATOM 5013 C C . LEU A 1 622 ? 15.707 -30.200 -16.078 1.00 80.88 622 LEU A C 1
ATOM 5015 O O . LEU A 1 622 ? 14.684 -29.852 -16.666 1.00 80.88 622 LEU A O 1
ATOM 5019 N N . GLY A 1 623 ? 16.213 -29.491 -15.065 1.00 80.31 623 GLY A N 1
ATOM 5020 C CA . GLY A 1 623 ? 15.738 -28.172 -14.636 1.00 80.31 623 GLY A CA 1
ATOM 5021 C C . GLY A 1 623 ? 14.220 -28.080 -14.429 1.00 80.31 623 GLY A C 1
ATOM 5022 O O . GLY A 1 623 ? 13.610 -28.906 -13.747 1.00 80.31 623 GLY A O 1
ATOM 5023 N N . THR A 1 624 ? 13.604 -27.065 -15.038 1.00 75.06 624 THR A N 1
ATOM 5024 C CA . THR A 1 624 ? 12.156 -26.804 -14.972 1.00 75.06 624 THR A CA 1
ATOM 5025 C C . THR A 1 624 ? 11.310 -27.956 -15.516 1.00 75.06 624 THR A C 1
ATOM 5027 O O . THR A 1 624 ? 10.275 -28.262 -14.928 1.00 75.06 624 THR A O 1
ATOM 5030 N N . PHE A 1 625 ? 11.759 -28.649 -16.571 1.00 77.56 625 PHE A N 1
ATOM 5031 C CA . PHE A 1 625 ? 11.078 -29.840 -17.092 1.00 77.56 625 PHE A CA 1
ATOM 5032 C C . PHE A 1 625 ? 11.069 -30.973 -16.060 1.00 77.56 625 PHE A C 1
ATOM 5034 O O . PHE A 1 625 ? 10.031 -31.592 -15.840 1.00 77.56 625 PHE A O 1
ATOM 5041 N N . GLY A 1 626 ? 12.194 -31.212 -15.377 1.00 78.50 626 GLY A N 1
ATOM 5042 C CA . GLY A 1 626 ? 12.291 -32.234 -14.330 1.00 78.50 626 GLY A CA 1
ATOM 5043 C C . GLY A 1 626 ? 11.353 -31.976 -13.146 1.00 78.50 626 GLY A C 1
ATOM 5044 O O . GLY A 1 626 ? 10.725 -32.910 -12.640 1.00 78.50 626 GLY A O 1
ATOM 5045 N N . ILE A 1 627 ? 11.194 -30.705 -12.757 1.00 78.81 627 ILE A N 1
ATOM 5046 C CA . ILE A 1 627 ? 10.246 -30.271 -11.719 1.00 78.81 627 ILE A CA 1
ATOM 5047 C C . ILE A 1 627 ? 8.798 -30.443 -12.200 1.00 78.81 627 ILE A C 1
ATOM 5049 O O . ILE A 1 627 ? 8.000 -31.063 -11.498 1.00 78.81 627 ILE A O 1
ATOM 5053 N N . ALA A 1 628 ? 8.457 -29.953 -13.398 1.00 73.62 628 ALA A N 1
ATOM 5054 C CA . ALA A 1 628 ? 7.109 -30.064 -13.958 1.00 73.62 628 ALA A CA 1
ATOM 5055 C C . ALA A 1 628 ? 6.675 -31.530 -14.119 1.00 73.62 628 ALA A C 1
ATOM 5057 O O . ALA A 1 628 ? 5.575 -31.900 -13.709 1.00 73.62 628 ALA A O 1
ATOM 5058 N N . ALA A 1 629 ? 7.561 -32.386 -14.631 1.00 73.50 629 ALA A N 1
ATOM 5059 C CA . ALA A 1 629 ? 7.339 -33.822 -14.750 1.00 73.50 629 ALA A CA 1
ATOM 5060 C C . ALA A 1 629 ? 7.076 -34.490 -13.388 1.00 73.50 629 ALA A C 1
ATOM 5062 O O . ALA A 1 629 ? 6.143 -35.281 -13.255 1.00 73.50 629 ALA A O 1
ATOM 5063 N N . TRP A 1 630 ? 7.857 -34.146 -12.360 1.00 77.19 630 TRP A N 1
ATOM 5064 C CA . TRP A 1 630 ? 7.664 -34.671 -11.006 1.00 77.19 630 TRP A CA 1
ATOM 5065 C C . TRP A 1 630 ? 6.331 -34.218 -10.389 1.00 77.19 630 TRP A C 1
ATOM 5067 O O . TRP A 1 630 ? 5.562 -35.058 -9.925 1.00 77.19 630 TRP A O 1
ATOM 5077 N N . LEU A 1 631 ? 5.997 -32.925 -10.474 1.00 71.06 631 LEU A N 1
ATOM 5078 C CA . LEU A 1 631 ? 4.718 -32.381 -9.990 1.00 71.06 631 LEU A CA 1
ATOM 5079 C C . LEU A 1 631 ? 3.493 -32.984 -10.697 1.00 71.06 631 LEU A C 1
ATOM 5081 O O . LEU A 1 631 ? 2.427 -33.087 -10.085 1.00 71.06 631 LEU A O 1
ATOM 5085 N N . SER A 1 632 ? 3.667 -33.411 -11.950 1.00 67.69 632 SER A N 1
ATOM 5086 C CA . SER A 1 632 ? 2.650 -34.068 -12.780 1.00 67.69 632 SER A CA 1
ATOM 5087 C C . SER A 1 632 ? 2.517 -35.581 -12.535 1.00 67.69 632 SER A C 1
ATOM 5089 O O . SER A 1 632 ? 1.731 -36.241 -13.208 1.00 67.69 632 SER A O 1
ATOM 5091 N N . GLY A 1 633 ? 3.284 -36.157 -11.600 1.00 72.62 633 GLY A N 1
ATOM 5092 C CA . GLY A 1 633 ? 3.212 -37.586 -11.277 1.00 72.62 633 GLY A CA 1
ATOM 5093 C C . GLY A 1 633 ? 3.941 -38.512 -12.261 1.00 72.62 633 GLY A C 1
ATOM 5094 O O . GLY A 1 633 ? 3.538 -39.664 -12.421 1.00 72.62 633 GLY A O 1
ATOM 5095 N N . LEU A 1 634 ? 5.005 -38.042 -12.931 1.00 78.88 634 LEU A N 1
ATOM 5096 C CA . LEU A 1 634 ? 5.865 -38.902 -13.756 1.00 78.88 634 LEU A CA 1
ATOM 5097 C C . LEU A 1 634 ? 6.598 -39.942 -12.889 1.00 78.88 634 LEU A C 1
ATOM 5099 O O . LEU A 1 634 ? 7.274 -39.587 -11.920 1.00 78.88 634 LEU A O 1
ATOM 5103 N N . ILE A 1 635 ? 6.533 -41.221 -13.271 1.00 82.06 635 ILE A N 1
ATOM 5104 C CA . ILE A 1 635 ? 7.249 -42.299 -12.577 1.00 82.06 635 ILE A CA 1
ATOM 5105 C C . ILE A 1 635 ? 8.661 -42.418 -13.159 1.00 82.06 635 ILE A C 1
ATOM 5107 O O . ILE A 1 635 ? 8.846 -42.733 -14.334 1.00 82.06 635 ILE A O 1
ATOM 5111 N N . PHE A 1 636 ? 9.673 -42.166 -12.330 1.00 83.12 636 PHE A N 1
ATOM 5112 C CA . PHE A 1 636 ? 11.084 -42.169 -12.723 1.00 83.12 636 PHE A CA 1
ATOM 5113 C C . PHE A 1 636 ? 11.745 -43.525 -12.437 1.00 83.12 636 PHE A C 1
ATOM 5115 O O . PHE A 1 636 ? 11.938 -43.886 -11.278 1.00 83.12 636 PHE A O 1
ATOM 5122 N N . VAL A 1 637 ? 12.159 -44.246 -13.482 1.00 81.81 637 VAL A N 1
ATOM 5123 C CA . VAL A 1 637 ? 12.818 -45.559 -13.361 1.00 81.81 637 VAL A CA 1
ATOM 5124 C C . VAL A 1 637 ? 14.340 -45.419 -13.453 1.00 81.81 637 VAL A C 1
ATOM 5126 O O . VAL A 1 637 ? 14.870 -44.902 -14.443 1.00 81.81 637 VAL A O 1
ATOM 5129 N N . ASP A 1 638 ? 15.059 -45.930 -12.449 1.00 81.19 638 ASP A N 1
ATOM 5130 C CA . ASP A 1 638 ? 16.515 -46.111 -12.502 1.00 81.19 638 ASP A CA 1
ATOM 5131 C C . ASP A 1 638 ? 16.851 -47.417 -13.231 1.00 81.19 638 ASP A C 1
ATOM 5133 O O . ASP A 1 638 ? 16.654 -48.512 -12.706 1.00 81.19 638 ASP A O 1
ATOM 5137 N N . ARG A 1 639 ? 17.359 -47.314 -14.461 1.00 72.19 639 ARG A N 1
ATOM 5138 C CA . ARG A 1 639 ? 17.670 -48.489 -15.290 1.00 72.19 639 ARG A CA 1
ATOM 5139 C C . ARG A 1 639 ? 19.028 -49.124 -14.974 1.00 72.19 639 ARG A C 1
ATOM 5141 O O . ARG A 1 639 ? 19.307 -50.202 -15.491 1.00 72.19 639 ARG A O 1
ATOM 5148 N N . THR A 1 640 ? 19.858 -48.497 -14.136 1.00 76.94 640 THR A N 1
ATOM 5149 C CA . THR A 1 640 ? 21.165 -49.053 -13.740 1.00 76.94 640 THR A CA 1
ATOM 5150 C C . THR A 1 640 ? 21.013 -50.145 -12.679 1.00 76.94 640 THR A C 1
ATOM 5152 O O . THR A 1 640 ? 21.745 -51.135 -12.681 1.00 76.94 640 THR A O 1
ATOM 5155 N N . LYS A 1 641 ? 20.010 -50.017 -11.801 1.00 80.50 641 LYS A N 1
ATOM 5156 C CA . LYS A 1 641 ? 19.776 -50.916 -10.667 1.00 80.50 641 LYS A CA 1
ATOM 5157 C C . LYS A 1 641 ? 18.565 -51.816 -10.904 1.00 80.50 641 LYS A C 1
ATOM 5159 O O . LYS A 1 641 ? 17.435 -51.453 -10.597 1.00 80.50 641 LYS A O 1
ATOM 5164 N N . LYS A 1 642 ? 18.811 -53.045 -11.377 1.00 76.88 642 LYS A N 1
ATOM 5165 C CA . LYS A 1 642 ? 17.765 -54.055 -11.667 1.00 76.88 642 LYS A CA 1
ATOM 5166 C C . LYS A 1 642 ? 16.771 -54.288 -10.510 1.00 76.88 642 LYS A C 1
ATOM 5168 O O . LYS A 1 642 ? 15.598 -54.534 -10.774 1.00 76.88 642 LYS A O 1
ATOM 5173 N N . ARG A 1 643 ? 17.222 -54.216 -9.248 1.00 78.19 643 ARG A N 1
ATOM 5174 C CA . ARG A 1 643 ? 16.367 -54.383 -8.053 1.00 78.19 643 ARG A CA 1
ATOM 5175 C C . ARG A 1 643 ? 15.431 -53.191 -7.837 1.00 78.19 643 ARG A C 1
ATOM 5177 O O . ARG A 1 643 ? 14.242 -53.395 -7.615 1.00 78.19 643 ARG A O 1
ATOM 5184 N N . ASP A 1 644 ? 15.959 -51.976 -7.948 1.00 76.56 644 ASP A N 1
ATOM 5185 C CA . ASP A 1 644 ? 15.192 -50.738 -7.778 1.00 76.56 644 ASP A CA 1
ATOM 5186 C C . ASP A 1 644 ? 14.171 -50.594 -8.916 1.00 76.56 644 ASP A C 1
ATOM 5188 O O . ASP A 1 644 ? 13.005 -50.311 -8.659 1.00 76.56 644 ASP A O 1
ATOM 5192 N N . ALA A 1 645 ? 14.571 -50.913 -10.155 1.00 75.62 645 ALA A N 1
ATOM 5193 C CA . ALA A 1 645 ? 13.681 -50.941 -11.314 1.00 75.62 645 ALA A CA 1
ATOM 5194 C C . ALA A 1 645 ? 12.480 -51.884 -11.124 1.00 75.62 645 ALA A C 1
ATOM 5196 O O . ALA A 1 645 ? 11.360 -51.484 -11.427 1.00 75.62 645 ALA A O 1
ATOM 5197 N N . ARG A 1 646 ? 12.689 -53.105 -10.597 1.00 80.50 646 ARG A N 1
ATOM 5198 C CA . ARG A 1 646 ? 11.587 -54.029 -10.260 1.00 80.50 646 ARG A CA 1
ATOM 5199 C C . ARG A 1 646 ? 10.642 -53.411 -9.236 1.00 80.50 646 ARG A C 1
ATOM 5201 O O . ARG A 1 646 ? 9.476 -53.231 -9.557 1.00 80.50 646 ARG A O 1
ATOM 5208 N N . LYS A 1 647 ? 11.172 -52.938 -8.101 1.00 82.94 647 LYS A N 1
ATOM 5209 C CA . LYS A 1 647 ? 10.367 -52.282 -7.058 1.00 82.94 647 LYS A CA 1
ATOM 5210 C C . LYS A 1 647 ? 9.535 -51.112 -7.603 1.00 82.94 647 LYS A C 1
ATOM 5212 O O . LYS A 1 647 ? 8.389 -50.949 -7.202 1.00 82.94 647 LYS A O 1
ATOM 5217 N N . THR A 1 648 ? 10.077 -50.309 -8.521 1.00 81.81 648 THR A N 1
ATOM 5218 C CA . THR A 1 648 ? 9.315 -49.232 -9.173 1.00 81.81 648 THR A CA 1
ATOM 5219 C C . THR A 1 648 ? 8.211 -49.764 -10.092 1.00 81.81 648 THR A C 1
ATOM 5221 O O . THR A 1 648 ? 7.141 -49.164 -10.126 1.00 81.81 648 THR A O 1
ATOM 5224 N N . MET A 1 649 ? 8.413 -50.875 -10.812 1.00 81.75 649 MET A N 1
ATOM 5225 C CA . MET A 1 649 ? 7.349 -51.509 -11.610 1.00 81.75 649 MET A CA 1
ATOM 5226 C C . MET A 1 649 ? 6.244 -52.088 -10.714 1.00 81.75 649 MET A C 1
ATOM 5228 O O . MET A 1 649 ? 5.074 -51.819 -10.970 1.00 81.75 649 MET A O 1
ATOM 5232 N N . ASP A 1 650 ? 6.602 -52.764 -9.620 1.00 84.19 650 ASP A N 1
ATOM 5233 C CA . ASP A 1 650 ? 5.642 -53.307 -8.647 1.00 84.19 650 ASP A CA 1
ATOM 5234 C C . ASP A 1 650 ? 4.783 -52.176 -8.032 1.00 84.19 650 ASP A C 1
ATOM 5236 O O . ASP A 1 650 ? 3.554 -52.227 -8.046 1.00 84.19 650 ASP A O 1
ATOM 5240 N N . GLN A 1 651 ? 5.417 -51.072 -7.616 1.00 82.25 651 GLN A N 1
ATOM 5241 C CA . GLN A 1 651 ? 4.725 -49.856 -7.157 1.00 82.25 651 GLN A CA 1
ATOM 5242 C C . GLN A 1 651 ? 3.880 -49.185 -8.255 1.00 82.25 651 GLN A C 1
ATOM 5244 O O . GLN A 1 651 ? 2.875 -48.540 -7.962 1.00 82.25 651 GLN A O 1
ATOM 5249 N N . THR A 1 652 ? 4.265 -49.324 -9.527 1.00 82.38 652 THR A N 1
ATOM 5250 C CA . THR A 1 652 ? 3.480 -48.803 -10.657 1.00 82.38 652 THR A CA 1
ATOM 5251 C C . THR A 1 652 ? 2.190 -49.607 -10.836 1.00 82.38 652 THR A C 1
ATOM 5253 O O . THR A 1 652 ? 1.139 -49.007 -11.050 1.00 82.38 652 THR A O 1
ATOM 5256 N N . VAL A 1 653 ? 2.237 -50.936 -10.673 1.00 85.25 653 VAL A N 1
ATOM 5257 C CA . VAL A 1 653 ? 1.048 -51.809 -10.664 1.00 85.25 653 VAL A CA 1
ATOM 5258 C C . VAL A 1 653 ? 0.087 -51.415 -9.535 1.00 85.25 653 VAL A C 1
ATOM 5260 O O . VAL A 1 653 ? -1.102 -51.229 -9.794 1.00 85.25 653 VAL A O 1
ATOM 5263 N N . GLU A 1 654 ? 0.590 -51.202 -8.311 1.00 83.88 654 GLU A N 1
ATOM 5264 C CA . GLU A 1 654 ? -0.226 -50.741 -7.173 1.00 83.88 654 GLU A CA 1
ATOM 5265 C C . GLU A 1 654 ? -0.965 -49.423 -7.478 1.00 83.88 654 GLU A C 1
ATOM 5267 O O . GLU A 1 654 ? -2.173 -49.325 -7.258 1.00 83.88 654 GLU A O 1
ATOM 5272 N N . ILE A 1 655 ? -0.261 -48.418 -8.016 1.00 79.75 655 ILE A N 1
ATOM 5273 C CA . ILE A 1 655 ? -0.831 -47.100 -8.351 1.00 79.75 655 ILE A CA 1
ATOM 5274 C C . ILE A 1 655 ? -1.890 -47.217 -9.458 1.00 79.75 655 ILE A C 1
ATOM 5276 O O . ILE A 1 655 ? -2.978 -46.652 -9.333 1.00 79.75 655 ILE A O 1
ATOM 5280 N N . ILE A 1 656 ? -1.602 -47.975 -10.521 1.00 82.88 656 ILE A N 1
ATOM 5281 C CA . ILE A 1 656 ? -2.518 -48.183 -11.653 1.00 82.88 656 ILE A CA 1
ATOM 5282 C C . ILE A 1 656 ? -3.836 -48.809 -11.196 1.00 82.88 656 ILE A C 1
ATOM 5284 O O . ILE A 1 656 ? -4.907 -48.298 -11.531 1.00 82.88 656 ILE A O 1
ATOM 5288 N N . LEU A 1 657 ? -3.767 -49.885 -10.408 1.00 83.12 657 LEU A N 1
ATOM 5289 C CA . LEU A 1 657 ? -4.951 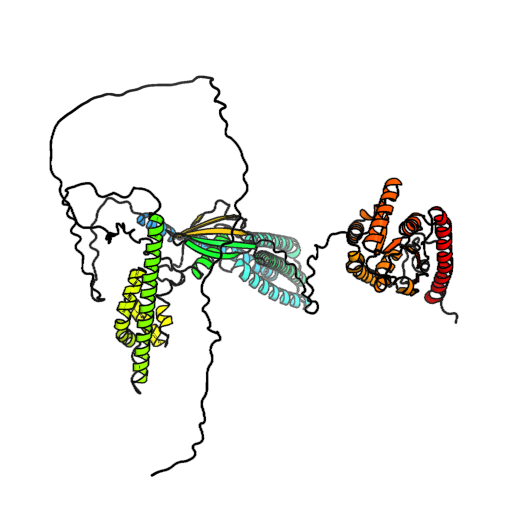-50.599 -9.929 1.00 83.12 657 LEU A CA 1
ATOM 5290 C C . LEU A 1 657 ? -5.762 -49.764 -8.928 1.00 83.12 657 LEU A C 1
ATOM 5292 O O . LEU A 1 657 ? -6.991 -49.757 -8.987 1.00 83.12 657 LEU A O 1
ATOM 5296 N N . LYS A 1 658 ? -5.085 -49.035 -8.033 1.00 81.69 658 LYS A N 1
ATOM 5297 C CA . LYS A 1 658 ? -5.717 -48.236 -6.975 1.00 81.69 658 LYS A CA 1
ATOM 5298 C C . LYS A 1 658 ? -6.401 -46.973 -7.504 1.00 81.69 658 LYS A C 1
ATOM 5300 O O . LYS A 1 658 ? -7.568 -46.737 -7.199 1.00 81.69 658 LYS A O 1
ATOM 5305 N N . ASP A 1 659 ? -5.689 -46.167 -8.290 1.00 75.31 659 ASP A N 1
ATOM 5306 C CA . ASP A 1 659 ? -6.163 -44.842 -8.715 1.00 75.31 659 ASP A CA 1
ATOM 5307 C C . ASP A 1 659 ? -6.913 -44.888 -10.069 1.00 75.31 659 ASP A C 1
ATOM 5309 O O . ASP A 1 659 ? -7.448 -43.869 -10.529 1.00 75.31 659 ASP A O 1
ATOM 5313 N N . LYS A 1 660 ? -6.983 -46.087 -10.680 1.00 81.50 660 LYS A N 1
ATOM 5314 C CA . LYS A 1 660 ? -7.442 -46.383 -12.054 1.00 81.50 660 LYS A CA 1
ATOM 5315 C C . LYS A 1 660 ? -6.659 -45.622 -13.131 1.00 81.50 660 LYS A C 1
ATOM 5317 O O . LYS A 1 660 ? -7.211 -45.236 -14.162 1.00 81.50 660 LYS A O 1
ATOM 5322 N N . ALA A 1 661 ? -5.375 -45.385 -12.873 1.00 82.06 661 ALA A N 1
ATOM 5323 C CA . ALA A 1 661 ? -4.506 -44.634 -13.767 1.00 82.06 661 ALA A CA 1
ATOM 5324 C C . ALA A 1 661 ? -4.177 -45.418 -15.047 1.00 82.06 661 ALA A C 1
ATOM 5326 O O . ALA A 1 661 ? -4.148 -46.648 -15.061 1.00 82.06 661 ALA A O 1
ATOM 5327 N N . LYS A 1 662 ? -3.890 -44.697 -16.130 1.00 85.69 662 LYS A N 1
ATOM 5328 C CA . LYS A 1 662 ? -3.451 -45.258 -17.414 1.00 85.69 662 LYS A CA 1
ATOM 5329 C C . LYS A 1 662 ? -1.963 -45.021 -17.588 1.00 85.69 662 LYS A C 1
ATOM 5331 O O . LYS A 1 662 ? -1.478 -43.916 -17.352 1.00 85.69 662 LYS A O 1
ATOM 5336 N N . LEU A 1 663 ? -1.229 -46.060 -17.969 1.00 87.31 663 LEU A N 1
ATOM 5337 C CA . LEU A 1 663 ? 0.224 -45.992 -18.074 1.00 87.31 663 LEU A CA 1
ATOM 5338 C C . LEU A 1 663 ? 0.634 -45.861 -19.531 1.00 87.31 663 LEU A C 1
ATOM 5340 O O . LEU A 1 663 ? 0.331 -46.743 -20.323 1.00 87.31 663 LEU A O 1
ATOM 5344 N N . TRP A 1 664 ? 1.371 -44.816 -19.882 1.00 87.19 664 TRP A N 1
ATOM 5345 C CA . TRP A 1 664 ? 1.942 -44.672 -21.213 1.00 87.19 664 TRP A CA 1
ATOM 5346 C C . TRP A 1 664 ? 3.445 -44.974 -21.209 1.00 87.19 664 TRP A C 1
ATOM 5348 O O . TRP A 1 664 ? 4.226 -44.464 -20.398 1.00 87.19 664 TRP A O 1
ATOM 5358 N N . VAL A 1 665 ? 3.841 -45.885 -22.097 1.00 88.62 665 VAL A N 1
ATOM 5359 C CA . VAL A 1 665 ? 5.176 -46.475 -22.164 1.00 88.62 665 VAL A CA 1
ATOM 5360 C C . VAL A 1 665 ? 5.692 -46.429 -23.599 1.00 88.62 665 VAL A C 1
ATOM 5362 O O . VAL A 1 665 ? 5.006 -46.818 -24.539 1.00 88.62 665 VAL A O 1
ATOM 5365 N N . PHE A 1 666 ? 6.949 -46.029 -23.755 1.00 89.81 666 PHE A N 1
ATOM 5366 C CA . PHE A 1 666 ? 7.703 -46.211 -24.992 1.00 89.81 666 PHE A CA 1
ATOM 5367 C C . PHE A 1 666 ? 8.519 -47.513 -24.874 1.00 89.81 666 PHE A C 1
ATOM 5369 O O . PHE A 1 666 ? 9.537 -47.505 -24.168 1.00 89.81 666 PHE A O 1
ATOM 5376 N N . PRO A 1 667 ? 8.111 -48.646 -25.486 1.00 88.75 667 PRO A N 1
ATOM 5377 C CA . PRO A 1 667 ? 8.726 -49.949 -25.231 1.00 88.75 667 PRO A CA 1
ATOM 5378 C C . PRO A 1 667 ? 10.152 -50.039 -25.791 1.00 88.75 667 PRO A C 1
ATOM 5380 O O . PRO A 1 667 ? 10.997 -50.707 -25.201 1.00 88.75 667 PRO A O 1
ATOM 5383 N N . GLU A 1 668 ? 10.477 -49.294 -26.849 1.00 86.12 668 GLU A N 1
ATOM 5384 C CA . GLU A 1 668 ? 11.855 -49.103 -27.325 1.00 86.12 668 GLU A CA 1
ATOM 5385 C C . GLU A 1 668 ? 12.749 -48.461 -26.250 1.00 86.12 668 GLU A C 1
ATOM 5387 O O . GLU A 1 668 ? 13.945 -48.738 -26.156 1.00 86.12 668 GLU A O 1
ATOM 5392 N N . GLY A 1 669 ? 12.186 -47.603 -25.392 1.00 78.00 669 GLY A N 1
ATOM 5393 C CA . GLY A 1 669 ? 12.860 -46.959 -24.262 1.00 78.00 669 GLY A CA 1
ATOM 5394 C C . GLY A 1 669 ? 13.973 -45.963 -24.624 1.00 78.00 669 GLY A C 1
ATOM 5395 O O . GLY A 1 669 ? 14.669 -45.491 -23.716 1.00 78.00 669 GLY A O 1
ATOM 5396 N N . THR A 1 670 ? 14.156 -45.663 -25.907 1.00 79.19 670 THR A N 1
ATOM 5397 C CA . THR A 1 670 ? 15.112 -44.719 -26.507 1.00 79.19 670 THR A CA 1
ATOM 5398 C C . THR A 1 670 ? 14.528 -44.226 -27.827 1.00 79.19 670 THR A C 1
ATOM 5400 O O . THR A 1 670 ? 13.840 -44.995 -28.483 1.00 79.19 670 THR A O 1
ATOM 5403 N N . ARG A 1 671 ? 14.818 -42.975 -28.205 1.00 84.38 671 ARG A N 1
ATOM 5404 C CA . ARG A 1 671 ? 14.392 -42.390 -29.486 1.00 84.38 671 ARG A CA 1
ATOM 5405 C C . ARG A 1 671 ? 15.106 -43.053 -30.666 1.00 84.38 671 ARG A C 1
ATOM 5407 O O . ARG A 1 671 ? 16.327 -43.214 -30.596 1.00 84.38 671 ARG A O 1
ATOM 5414 N N . HIS A 1 672 ? 14.382 -43.363 -31.737 1.00 83.31 672 HIS A N 1
ATOM 5415 C CA . HIS A 1 672 ? 14.927 -43.889 -32.984 1.00 83.31 672 HIS A CA 1
ATOM 5416 C C . HIS A 1 672 ? 14.163 -43.361 -34.208 1.00 83.31 672 HIS A C 1
ATOM 5418 O O . HIS A 1 672 ? 12.946 -43.457 -34.283 1.00 83.31 672 HIS A O 1
ATOM 5424 N N . MET A 1 673 ? 14.894 -42.816 -35.183 1.00 75.62 673 MET A N 1
ATOM 5425 C CA . MET A 1 673 ? 14.349 -42.188 -36.401 1.00 75.62 673 MET A CA 1
ATOM 5426 C C . MET A 1 673 ? 14.616 -43.018 -37.671 1.00 75.62 673 MET A C 1
ATOM 5428 O O . MET A 1 673 ? 14.668 -42.485 -38.777 1.00 75.62 673 MET A O 1
ATOM 5432 N N . GLY A 1 674 ? 14.846 -44.324 -37.514 1.00 75.31 674 GLY A N 1
ATOM 5433 C CA . GLY A 1 674 ? 15.059 -45.249 -38.625 1.00 75.31 674 GLY A CA 1
ATOM 5434 C C . GLY A 1 674 ? 13.767 -45.772 -39.261 1.00 75.31 674 GLY A C 1
ATOM 5435 O O . GLY A 1 674 ? 12.650 -45.388 -38.913 1.00 75.31 674 GLY A O 1
ATOM 5436 N N . LYS A 1 675 ? 13.942 -46.689 -40.218 1.00 74.31 675 LYS A N 1
ATOM 5437 C CA . LYS A 1 675 ? 12.845 -47.341 -40.958 1.00 74.31 675 LYS A CA 1
ATOM 5438 C C . LYS A 1 675 ? 12.254 -48.570 -40.249 1.00 74.31 675 LYS A C 1
ATOM 5440 O O . LYS A 1 675 ? 11.248 -49.091 -40.715 1.00 74.31 675 LYS A O 1
ATOM 5445 N N . ASP A 1 676 ? 12.866 -49.024 -39.157 1.00 83.56 676 ASP A N 1
ATOM 5446 C CA . ASP A 1 676 ? 12.442 -50.174 -38.347 1.00 83.56 676 ASP A CA 1
ATOM 5447 C C . ASP A 1 676 ? 12.511 -49.820 -36.851 1.00 83.56 676 ASP A C 1
ATOM 5449 O O . ASP A 1 676 ? 13.242 -48.910 -36.462 1.00 83.56 676 ASP A O 1
ATOM 5453 N N . PHE A 1 677 ? 11.735 -50.510 -36.015 1.00 86.38 677 PHE A N 1
ATOM 5454 C CA . PHE A 1 677 ? 11.679 -50.278 -34.570 1.00 86.38 677 PHE A CA 1
ATOM 5455 C C . PHE A 1 677 ? 12.819 -50.973 -33.823 1.00 86.38 677 PHE A C 1
ATOM 5457 O O . PHE A 1 677 ? 13.174 -52.118 -34.117 1.00 86.38 677 PHE A O 1
ATOM 5464 N N . LEU A 1 678 ? 13.324 -50.345 -32.761 1.00 88.12 678 LEU A N 1
ATOM 5465 C CA . LEU A 1 678 ? 14.266 -50.999 -31.854 1.00 88.12 678 LEU A CA 1
ATOM 5466 C C . LEU A 1 678 ? 13.620 -52.205 -31.134 1.00 88.12 678 LEU A C 1
ATOM 5468 O O . LEU A 1 678 ? 12.397 -52.263 -30.981 1.00 88.12 678 LEU A O 1
ATOM 5472 N N . PRO A 1 679 ? 14.418 -53.164 -30.621 1.00 89.00 679 PRO A N 1
ATOM 5473 C CA . PRO A 1 679 ? 13.907 -54.243 -29.780 1.00 89.00 679 PRO A CA 1
ATOM 5474 C C . PRO A 1 679 ? 13.140 -53.714 -28.557 1.00 89.00 679 PRO A C 1
ATOM 5476 O O . PRO A 1 679 ? 13.668 -52.946 -27.743 1.00 89.00 679 PRO A O 1
ATOM 5479 N N . PHE A 1 680 ? 11.882 -54.138 -28.430 1.00 92.25 680 PHE A N 1
ATOM 5480 C CA . PHE A 1 680 ? 10.976 -53.723 -27.361 1.00 92.25 680 PHE A CA 1
ATOM 5481 C C . PHE A 1 680 ? 11.394 -54.309 -26.002 1.00 92.25 680 PHE A C 1
ATOM 5483 O O . PHE A 1 680 ? 11.801 -55.464 -25.883 1.00 92.25 680 PHE A O 1
ATOM 5490 N N . LYS A 1 681 ? 11.290 -53.500 -24.943 1.00 88.69 681 LYS A N 1
ATOM 5491 C CA . LYS A 1 681 ? 11.717 -53.851 -23.582 1.00 88.69 681 LYS A CA 1
ATOM 5492 C C . LYS A 1 681 ? 10.529 -54.339 -22.756 1.00 88.69 681 LYS A C 1
ATOM 5494 O O . LYS A 1 681 ? 9.586 -53.590 -22.509 1.00 88.69 681 LYS A O 1
ATOM 5499 N N . LYS A 1 682 ? 10.644 -55.567 -22.240 1.00 88.38 682 LYS A N 1
ATOM 5500 C CA . LYS A 1 682 ? 9.596 -56.321 -21.522 1.00 88.38 682 LYS A CA 1
ATOM 5501 C C . LYS A 1 682 ? 8.959 -55.613 -20.311 1.00 88.38 682 LYS A C 1
ATOM 5503 O O . LYS A 1 682 ? 7.899 -56.025 -19.867 1.00 88.38 682 LYS A O 1
ATOM 5508 N N . GLY A 1 683 ? 9.555 -54.548 -19.764 1.00 86.12 683 GLY A N 1
ATOM 5509 C CA . GLY A 1 683 ? 9.080 -53.894 -18.532 1.00 86.12 683 GLY A CA 1
ATOM 5510 C C . GLY A 1 683 ? 7.632 -53.381 -18.584 1.00 86.12 683 GLY A C 1
ATOM 5511 O O . GLY A 1 683 ? 6.874 -53.613 -17.649 1.00 86.12 683 GLY A O 1
ATOM 5512 N N . GLY A 1 684 ? 7.215 -52.746 -19.687 1.00 86.69 684 GLY A N 1
ATOM 5513 C CA . GLY A 1 684 ? 5.816 -52.313 -19.851 1.00 86.69 684 GLY A CA 1
ATOM 5514 C C . GLY A 1 684 ? 4.836 -53.483 -20.002 1.00 86.69 684 GLY A C 1
ATOM 5515 O O . GLY A 1 684 ? 3.699 -53.403 -19.546 1.00 86.69 684 GLY A O 1
ATOM 5516 N N . PHE A 1 685 ? 5.300 -54.583 -20.597 1.00 91.75 685 PHE A N 1
ATOM 5517 C CA . PHE A 1 685 ? 4.530 -55.808 -20.808 1.00 91.75 685 PHE A CA 1
ATOM 5518 C C . PHE A 1 685 ? 4.349 -56.582 -19.502 1.00 91.75 685 PHE A C 1
ATOM 5520 O O . PHE A 1 685 ? 3.237 -57.002 -19.204 1.00 91.75 685 PHE A O 1
ATOM 5527 N N . HIS A 1 686 ? 5.393 -56.671 -18.670 1.00 90.19 686 HIS A N 1
ATOM 5528 C CA . HIS A 1 686 ? 5.278 -57.205 -17.313 1.00 90.19 686 HIS A CA 1
ATOM 5529 C C . HIS A 1 686 ? 4.300 -56.390 -16.461 1.00 90.19 686 HIS A C 1
ATOM 5531 O O . HIS A 1 686 ? 3.490 -57.000 -15.785 1.00 90.19 686 HIS A O 1
ATOM 5537 N N . ILE A 1 687 ? 4.278 -55.052 -16.538 1.00 90.12 687 ILE A N 1
ATOM 5538 C CA . ILE A 1 687 ? 3.258 -54.262 -15.817 1.00 90.12 687 ILE A CA 1
ATOM 5539 C C . ILE A 1 687 ? 1.842 -54.590 -16.320 1.00 90.12 687 ILE A C 1
ATOM 5541 O O . ILE A 1 687 ? 0.944 -54.808 -15.508 1.00 90.12 687 ILE A O 1
ATOM 5545 N N . ALA A 1 688 ? 1.634 -54.665 -17.640 1.00 90.81 688 ALA A N 1
ATOM 5546 C CA . ALA A 1 688 ? 0.332 -55.011 -18.218 1.00 90.81 688 ALA A CA 1
ATOM 5547 C C . ALA A 1 688 ? -0.136 -56.426 -17.816 1.00 90.81 688 ALA A C 1
ATOM 5549 O O . ALA A 1 688 ? -1.315 -56.631 -17.530 1.00 90.81 688 ALA A O 1
ATOM 5550 N N . GLN A 1 689 ? 0.797 -57.380 -17.750 1.00 92.50 689 GLN A N 1
ATOM 5551 C CA . GLN A 1 689 ? 0.571 -58.771 -17.360 1.00 92.50 689 GLN A CA 1
ATOM 5552 C C . GLN A 1 689 ? 0.356 -58.922 -15.842 1.00 92.50 689 GLN A C 1
ATOM 5554 O O . GLN A 1 689 ? -0.631 -59.529 -15.438 1.00 92.50 689 GLN A O 1
ATOM 5559 N N . GLN A 1 690 ? 1.188 -58.309 -14.995 1.00 89.19 690 GLN A N 1
ATOM 5560 C CA . GLN A 1 690 ? 1.035 -58.298 -13.531 1.00 89.19 690 GLN A CA 1
ATOM 5561 C C . GLN A 1 690 ? -0.288 -57.649 -13.097 1.00 89.19 690 GLN A C 1
ATOM 5563 O O . GLN A 1 690 ? -0.940 -58.138 -12.179 1.00 89.19 690 GLN A O 1
ATOM 5568 N N . ALA A 1 691 ? -0.701 -56.563 -13.759 1.00 88.00 691 ALA A N 1
ATOM 5569 C CA . ALA A 1 691 ? -1.969 -55.888 -13.482 1.00 88.00 691 ALA A CA 1
ATOM 5570 C C . ALA A 1 691 ? -3.184 -56.529 -14.191 1.00 88.00 691 ALA A C 1
ATOM 5572 O O . ALA A 1 691 ? -4.316 -56.152 -13.892 1.00 88.00 691 ALA A O 1
ATOM 5573 N N . GLN A 1 692 ? -2.972 -57.471 -15.124 1.00 90.62 692 GLN A N 1
ATOM 5574 C CA . GLN A 1 692 ? -4.008 -58.094 -15.972 1.00 90.62 692 GLN A CA 1
ATOM 5575 C C . GLN A 1 692 ? -4.876 -57.061 -16.737 1.00 90.62 692 GLN A C 1
ATOM 5577 O O . GLN A 1 692 ? -6.083 -57.244 -16.938 1.00 90.62 692 GLN A O 1
ATOM 5582 N N . ILE A 1 693 ? -4.251 -55.954 -17.162 1.00 91.81 693 ILE A N 1
ATOM 5583 C CA . ILE A 1 693 ? -4.874 -54.839 -17.897 1.00 91.81 693 ILE A CA 1
ATOM 5584 C C . ILE A 1 693 ? -4.469 -54.849 -19.378 1.00 91.81 693 ILE A C 1
ATOM 5586 O O . ILE A 1 693 ? -3.322 -55.184 -19.691 1.00 91.81 693 ILE A O 1
ATOM 5590 N N . PRO A 1 694 ? -5.364 -54.462 -20.305 1.00 93.06 694 PRO A N 1
ATOM 5591 C CA . PRO A 1 694 ? -5.064 -54.501 -21.729 1.00 93.06 694 PRO A CA 1
ATOM 5592 C C . PRO A 1 694 ? -3.948 -53.532 -22.135 1.00 93.06 694 PRO A C 1
ATOM 5594 O O . PRO A 1 694 ? -3.728 -52.491 -21.509 1.00 93.06 694 PRO A O 1
ATOM 5597 N N . ILE A 1 695 ? -3.285 -53.869 -23.238 1.00 93.81 695 ILE A N 1
ATOM 5598 C CA . ILE A 1 695 ? -2.341 -53.006 -23.944 1.00 93.81 695 ILE A CA 1
ATOM 5599 C C . ILE A 1 695 ? -3.089 -52.322 -25.091 1.00 93.81 695 ILE A C 1
ATOM 5601 O O . ILE A 1 695 ? -3.733 -52.995 -25.892 1.00 93.81 695 ILE A O 1
ATOM 5605 N N . VAL A 1 696 ? -2.983 -50.998 -25.193 1.00 92.25 696 VAL A N 1
ATOM 5606 C CA . VAL A 1 696 ? -3.451 -50.219 -26.349 1.00 92.25 696 VAL A CA 1
ATOM 5607 C C . VAL A 1 696 ? -2.216 -49.778 -27.135 1.00 92.25 696 VAL A C 1
ATOM 5609 O O . VAL A 1 696 ? -1.456 -48.944 -26.633 1.00 92.25 696 VAL A O 1
ATOM 5612 N N . PRO A 1 697 ? -1.955 -50.324 -28.333 1.00 93.12 697 PRO A N 1
ATOM 5613 C CA . PRO A 1 697 ? -0.860 -49.848 -29.165 1.00 93.12 697 PRO A CA 1
ATOM 5614 C C . PRO A 1 697 ? -1.225 -48.510 -29.827 1.00 93.12 697 PRO A C 1
ATOM 5616 O O . PRO A 1 697 ? -2.350 -48.320 -30.284 1.00 93.12 697 PRO A O 1
ATOM 5619 N N . LEU A 1 698 ? -0.269 -47.588 -29.906 1.00 90.31 698 LEU A N 1
ATOM 5620 C CA . LEU A 1 698 ? -0.399 -46.281 -30.548 1.00 90.31 698 LEU A CA 1
ATOM 5621 C C . LEU A 1 698 ? 0.784 -46.061 -31.488 1.00 90.31 698 LEU A C 1
ATOM 5623 O O . LEU A 1 698 ? 1.936 -46.139 -31.073 1.00 90.31 698 LEU A O 1
ATOM 5627 N N . VAL A 1 699 ? 0.506 -45.760 -32.750 1.00 90.88 699 VAL A N 1
ATOM 5628 C CA . VAL A 1 699 ? 1.532 -45.605 -33.781 1.00 90.88 699 VAL A CA 1
ATOM 5629 C C . VAL A 1 699 ? 1.575 -44.163 -34.272 1.00 90.88 699 VAL A C 1
ATOM 5631 O O . VAL A 1 699 ? 0.613 -43.685 -34.872 1.00 90.88 699 VAL A O 1
ATOM 5634 N N . PHE A 1 700 ? 2.707 -43.494 -34.050 1.00 89.62 700 PHE A N 1
ATOM 5635 C CA . PHE A 1 700 ? 3.070 -42.234 -34.701 1.00 89.62 700 PHE A CA 1
ATOM 5636 C C . PHE A 1 700 ? 3.690 -42.533 -36.074 1.00 89.62 700 PHE A C 1
ATOM 5638 O O . PHE A 1 700 ? 4.639 -43.319 -36.152 1.00 89.62 700 PHE A O 1
ATOM 5645 N N . SER A 1 701 ? 3.202 -41.898 -37.144 1.00 89.38 701 SER A N 1
ATOM 5646 C CA . SER A 1 701 ? 3.840 -41.923 -38.472 1.00 89.38 701 SER A CA 1
ATOM 5647 C C . SER A 1 701 ? 5.254 -41.322 -38.447 1.00 89.38 701 SER A C 1
ATOM 5649 O O . SER A 1 701 ? 5.592 -40.557 -37.544 1.00 89.38 701 SER A O 1
ATOM 5651 N N . SER A 1 702 ? 6.082 -41.616 -39.452 1.00 87.75 702 SER A N 1
ATOM 5652 C CA . SER A 1 702 ? 7.467 -41.133 -39.489 1.00 87.75 702 SER A CA 1
ATOM 5653 C C . SER A 1 702 ? 7.591 -39.602 -39.571 1.00 87.75 702 SER A C 1
ATOM 5655 O O . SER A 1 702 ? 7.012 -38.977 -40.458 1.00 87.75 702 SER A O 1
ATOM 5657 N N . TYR A 1 703 ? 8.409 -38.997 -38.700 1.00 85.81 703 TYR A N 1
ATOM 5658 C CA . TYR A 1 703 ? 8.725 -37.556 -38.742 1.00 85.81 703 TYR A CA 1
ATOM 5659 C C . TYR A 1 703 ? 9.772 -37.166 -39.801 1.00 85.81 703 TYR A C 1
ATOM 5661 O O . TYR A 1 703 ? 10.042 -35.979 -39.994 1.00 85.81 703 TYR A O 1
ATOM 5669 N N . ALA A 1 704 ? 10.371 -38.141 -40.495 1.00 81.00 704 ALA A N 1
ATOM 5670 C CA . ALA A 1 704 ? 11.513 -37.935 -41.393 1.00 81.00 704 ALA A CA 1
ATOM 5671 C C . ALA A 1 704 ? 11.250 -36.969 -42.570 1.00 81.00 704 ALA A C 1
ATOM 5673 O O . ALA A 1 704 ? 12.198 -36.520 -43.209 1.00 81.00 704 ALA A O 1
ATOM 5674 N N . ASN A 1 705 ? 9.983 -36.638 -42.842 1.00 77.56 705 ASN A N 1
ATOM 5675 C CA . ASN A 1 705 ? 9.579 -35.718 -43.905 1.00 77.56 705 ASN A CA 1
ATOM 5676 C C . ASN A 1 705 ? 9.756 -34.231 -43.534 1.00 77.56 705 ASN A C 1
ATOM 5678 O O . ASN A 1 705 ? 9.850 -33.413 -44.439 1.00 77.56 705 ASN A O 1
ATOM 5682 N N . PHE A 1 706 ? 9.782 -33.876 -42.239 1.00 80.00 706 PHE A N 1
ATOM 5683 C CA . PHE A 1 706 ? 9.850 -32.475 -41.773 1.00 80.00 706 PHE A CA 1
ATOM 5684 C C . PHE A 1 706 ? 10.835 -32.226 -40.615 1.00 80.00 706 PHE A C 1
ATOM 5686 O O . PHE A 1 706 ? 11.121 -31.073 -40.292 1.00 80.00 706 PHE A O 1
ATOM 5693 N N . LEU A 1 707 ? 11.374 -33.281 -39.989 1.00 82.12 707 LEU A N 1
ATOM 5694 C CA . LEU A 1 707 ? 12.373 -33.202 -38.920 1.00 82.12 707 LEU A CA 1
ATOM 5695 C C . LEU A 1 707 ? 13.659 -33.942 -39.325 1.00 82.12 707 LEU A C 1
ATOM 5697 O O . LEU A 1 707 ? 13.760 -35.161 -39.184 1.00 82.12 707 LEU A O 1
ATOM 5701 N N . ASP A 1 708 ? 14.682 -33.198 -39.751 1.00 79.31 708 ASP A N 1
ATOM 5702 C CA . ASP A 1 708 ? 16.028 -33.736 -39.988 1.00 79.31 708 ASP A CA 1
ATOM 5703 C C . ASP A 1 708 ? 16.926 -33.429 -38.780 1.00 79.31 708 ASP A C 1
ATOM 5705 O O . ASP A 1 708 ? 17.550 -32.368 -38.674 1.00 79.31 708 ASP A O 1
ATOM 5709 N N . SER A 1 709 ? 17.013 -34.386 -37.851 1.00 70.81 709 SER A N 1
ATOM 5710 C CA . SER A 1 709 ? 17.843 -34.257 -36.646 1.00 70.81 709 SER A CA 1
ATOM 5711 C C . SER A 1 709 ? 19.356 -34.223 -36.924 1.00 70.81 709 SER A C 1
ATOM 5713 O O . SER A 1 709 ? 20.115 -33.883 -36.014 1.00 70.81 709 SER A O 1
ATOM 5715 N N . THR A 1 710 ? 19.813 -34.574 -38.131 1.00 76.00 710 THR A N 1
ATOM 5716 C CA . THR A 1 710 ? 21.235 -34.559 -38.508 1.00 76.00 710 THR A CA 1
ATOM 5717 C C . THR A 1 710 ? 21.623 -33.206 -39.097 1.00 76.00 710 THR A C 1
ATOM 5719 O O . THR A 1 710 ? 22.635 -32.635 -38.691 1.00 76.00 710 THR A O 1
ATOM 5722 N N . ARG A 1 711 ? 20.794 -32.645 -39.985 1.00 76.62 711 ARG A N 1
ATOM 5723 C CA . ARG A 1 711 ? 20.952 -31.279 -40.514 1.00 76.62 711 ARG A CA 1
ATOM 5724 C C . ARG A 1 711 ? 20.443 -30.190 -39.563 1.00 76.62 711 ARG A C 1
ATOM 5726 O O . ARG A 1 711 ? 20.694 -29.016 -39.811 1.00 76.62 711 ARG A O 1
ATOM 5733 N N . LYS A 1 712 ? 19.761 -30.571 -38.473 1.00 78.75 712 LYS A N 1
ATOM 5734 C CA . LYS A 1 712 ? 19.041 -29.678 -37.540 1.00 78.75 712 LYS A CA 1
ATOM 5735 C C . LYS A 1 712 ? 17.956 -28.849 -38.242 1.00 78.75 712 LYS A C 1
ATOM 5737 O O . LYS A 1 712 ? 17.723 -27.699 -37.877 1.00 78.75 712 LYS A O 1
ATOM 5742 N N . HIS A 1 713 ? 17.312 -29.438 -39.248 1.00 80.88 713 HIS A N 1
ATOM 5743 C CA . HIS A 1 713 ? 16.236 -28.807 -40.007 1.00 80.88 713 HIS A CA 1
ATOM 5744 C C . HIS A 1 713 ? 14.877 -29.177 -39.409 1.00 80.88 713 HIS A C 1
ATOM 5746 O O . HIS A 1 713 ? 14.666 -30.325 -39.008 1.00 80.88 713 HIS A O 1
ATOM 5752 N N . PHE A 1 714 ? 13.969 -28.207 -39.352 1.00 82.50 714 PHE A N 1
ATOM 5753 C CA . PHE A 1 714 ? 12.612 -28.384 -38.853 1.00 82.50 714 PHE A CA 1
ATOM 5754 C C . PHE A 1 714 ? 11.654 -27.497 -39.650 1.00 82.50 714 PHE A C 1
ATOM 5756 O O . PHE A 1 714 ? 11.840 -26.281 -39.698 1.00 82.50 714 PHE A O 1
ATOM 5763 N N . GLU A 1 715 ? 10.635 -28.109 -40.245 1.00 81.19 715 GLU A N 1
ATOM 5764 C CA . GLU A 1 715 ? 9.585 -27.435 -41.013 1.00 81.19 715 GLU A CA 1
ATOM 5765 C C . GLU A 1 715 ? 8.197 -27.700 -40.412 1.00 81.19 715 GLU A C 1
ATOM 5767 O O . GLU A 1 715 ? 8.011 -28.598 -39.589 1.00 81.19 715 GLU A O 1
ATOM 5772 N N . ALA A 1 716 ? 7.198 -26.920 -40.836 1.00 81.44 716 ALA A N 1
ATOM 5773 C CA . ALA A 1 716 ? 5.806 -27.150 -40.461 1.00 81.44 716 ALA A CA 1
ATOM 5774 C C . ALA A 1 716 ? 5.316 -28.490 -41.040 1.00 81.44 716 ALA A C 1
ATOM 5776 O O . ALA A 1 716 ? 5.246 -28.661 -42.257 1.00 81.44 716 ALA A O 1
ATOM 5777 N N . GLY A 1 717 ? 4.979 -29.439 -40.164 1.00 77.81 717 GLY A N 1
ATOM 5778 C CA . GLY A 1 717 ? 4.675 -30.822 -40.535 1.00 77.81 717 GLY A CA 1
ATOM 5779 C C . GLY A 1 717 ? 3.263 -31.279 -40.179 1.00 77.81 717 GLY A C 1
ATOM 5780 O O . GLY A 1 717 ? 2.605 -30.732 -39.291 1.00 77.81 717 GLY A O 1
ATOM 5781 N N . LYS A 1 718 ? 2.812 -32.336 -40.859 1.00 84.62 718 LYS A N 1
ATOM 5782 C CA . LYS A 1 718 ? 1.620 -33.121 -40.507 1.00 84.62 718 LYS A CA 1
ATOM 5783 C C . LYS A 1 718 ? 1.986 -34.555 -40.128 1.00 84.62 718 LYS A C 1
ATOM 5785 O O . LYS A 1 718 ? 2.828 -35.169 -40.788 1.00 84.62 718 LYS A O 1
ATOM 5790 N N . VAL A 1 719 ? 1.323 -35.071 -39.094 1.00 85.88 719 VAL A N 1
ATOM 5791 C CA . VAL A 1 719 ? 1.575 -36.381 -38.466 1.00 85.88 719 VAL A CA 1
ATOM 5792 C C . VAL A 1 719 ? 0.270 -37.170 -38.369 1.00 85.88 719 VAL A C 1
ATOM 5794 O O . VAL A 1 719 ? -0.759 -36.612 -37.994 1.00 85.88 719 VAL A O 1
ATOM 5797 N N . ILE A 1 720 ? 0.299 -38.471 -38.664 1.00 88.31 720 ILE A N 1
ATOM 5798 C CA . ILE A 1 720 ? -0.833 -39.379 -38.441 1.00 88.31 720 ILE A CA 1
ATOM 5799 C C . ILE A 1 720 ? -0.551 -40.207 -37.182 1.00 88.31 720 ILE A C 1
ATOM 5801 O O . ILE A 1 720 ? 0.459 -40.907 -37.103 1.00 88.31 720 ILE A O 1
ATOM 5805 N N . LEU A 1 721 ? -1.458 -40.144 -36.206 1.00 88.50 721 LEU A N 1
ATOM 5806 C CA . LEU A 1 721 ? -1.469 -40.984 -35.011 1.00 88.50 721 LEU A CA 1
ATOM 5807 C C . LEU A 1 721 ? -2.579 -42.024 -35.169 1.00 88.50 721 LEU A C 1
ATOM 5809 O O . LEU A 1 721 ? -3.734 -41.671 -35.393 1.00 88.50 721 LEU A O 1
ATOM 5813 N N . THR A 1 722 ? -2.256 -43.307 -35.037 1.00 90.44 722 THR A N 1
ATOM 5814 C CA . THR A 1 722 ? -3.244 -44.397 -35.108 1.00 90.44 722 THR A CA 1
ATOM 5815 C C . THR A 1 722 ? -3.197 -45.232 -33.838 1.00 90.44 722 THR A C 1
ATOM 5817 O O . THR A 1 722 ? -2.212 -45.926 -33.588 1.00 90.44 722 THR A O 1
ATOM 5820 N N . ALA A 1 723 ? -4.255 -45.157 -33.032 1.00 90.38 723 ALA A N 1
ATOM 5821 C CA . ALA A 1 723 ? -4.486 -46.087 -31.935 1.00 90.38 723 ALA A CA 1
ATOM 5822 C C . ALA A 1 723 ? -5.093 -47.389 -32.479 1.00 90.38 723 ALA A C 1
ATOM 5824 O O . ALA A 1 723 ? -5.944 -47.364 -33.369 1.00 90.38 723 ALA A O 1
ATOM 5825 N N . LEU A 1 724 ? -4.638 -48.525 -31.953 1.00 92.56 724 LEU A N 1
ATOM 5826 C CA . LEU A 1 724 ? -5.054 -49.866 -32.363 1.00 92.56 724 LEU A CA 1
ATOM 5827 C C . LEU A 1 724 ? -5.929 -50.535 -31.287 1.00 92.56 724 LEU A C 1
ATOM 5829 O O . LEU A 1 724 ? -5.907 -50.102 -30.130 1.00 92.56 724 LEU A O 1
ATOM 5833 N N . PRO A 1 725 ? -6.714 -51.573 -31.642 1.00 92.56 725 PRO A N 1
ATOM 5834 C CA . PRO A 1 725 ? -7.613 -52.239 -30.704 1.00 92.56 725 PRO A CA 1
ATOM 5835 C C . PRO A 1 725 ? -6.910 -52.752 -29.428 1.00 92.56 725 PRO A C 1
ATOM 5837 O O . PRO A 1 725 ? -5.766 -53.205 -29.494 1.00 92.56 725 PRO A O 1
ATOM 5840 N N . PRO A 1 726 ? -7.585 -52.733 -28.261 1.00 92.06 726 PRO A N 1
ATOM 5841 C CA . PRO A 1 726 ? -6.995 -53.140 -26.986 1.00 92.06 726 PRO A CA 1
ATOM 5842 C C . PRO A 1 726 ? -6.719 -54.651 -26.912 1.00 92.06 726 PRO A C 1
ATOM 5844 O O . PRO A 1 726 ? -7.635 -55.468 -26.771 1.00 92.06 726 PRO A O 1
ATOM 5847 N N . ILE A 1 727 ? -5.438 -55.015 -26.906 1.00 93.38 727 ILE A N 1
ATOM 5848 C CA . ILE A 1 727 ? -4.948 -56.387 -26.758 1.00 93.38 727 ILE A CA 1
ATOM 5849 C C . ILE A 1 727 ? -5.089 -56.797 -25.288 1.00 93.38 727 ILE A C 1
ATOM 5851 O O . ILE A 1 727 ? -4.473 -56.208 -24.398 1.00 93.38 727 ILE A O 1
ATOM 5855 N N . GLN A 1 728 ? -5.925 -57.798 -25.016 1.00 91.50 728 GLN A N 1
ATOM 5856 C CA . GLN A 1 728 ? -6.173 -58.281 -23.656 1.00 91.50 728 GLN A CA 1
ATOM 5857 C C . GLN A 1 728 ? -4.992 -59.112 -23.134 1.00 91.50 728 GLN A C 1
ATOM 5859 O O . GLN A 1 728 ? -4.462 -59.958 -23.846 1.00 91.50 728 GLN A O 1
ATOM 5864 N N . THR A 1 729 ? -4.630 -58.904 -21.867 1.00 89.62 729 THR A N 1
ATOM 5865 C CA . THR A 1 729 ? -3.580 -59.656 -21.146 1.00 89.62 729 THR A CA 1
ATOM 5866 C C . THR A 1 729 ? -4.141 -60.636 -20.110 1.00 89.62 729 THR A C 1
ATOM 5868 O O . THR A 1 729 ? -3.387 -61.321 -19.420 1.00 89.62 729 THR A O 1
ATOM 5871 N N . LYS A 1 730 ? -5.472 -60.700 -19.980 1.00 86.75 730 LYS A N 1
ATOM 5872 C CA . LYS A 1 730 ? -6.174 -61.521 -18.987 1.00 86.75 730 LYS A CA 1
ATOM 5873 C C . LYS A 1 730 ? -5.916 -63.006 -19.244 1.00 86.75 730 LYS A C 1
ATOM 5875 O O . LYS A 1 730 ? -6.219 -63.499 -20.325 1.00 86.75 730 LYS A O 1
ATOM 5880 N N . GLY A 1 731 ? -5.383 -63.696 -18.241 1.00 83.62 731 GLY A N 1
ATOM 5881 C CA . GLY A 1 731 ? -4.977 -65.100 -18.312 1.00 83.62 731 GLY A CA 1
ATOM 5882 C C . GLY A 1 731 ? -3.530 -65.337 -18.758 1.00 83.62 731 GLY A C 1
ATOM 5883 O O . GLY A 1 731 ? -3.082 -66.474 -18.668 1.00 83.62 731 GLY A O 1
ATOM 5884 N N . LEU A 1 732 ? -2.783 -64.309 -19.187 1.00 87.94 732 LEU A N 1
ATOM 5885 C CA . LEU A 1 732 ? -1.378 -64.475 -19.581 1.00 87.94 732 LEU A CA 1
ATOM 5886 C C . LEU A 1 732 ? -0.461 -64.635 -18.360 1.00 87.94 732 LEU A C 1
ATOM 5888 O O . LEU A 1 732 ? -0.561 -63.889 -17.376 1.00 87.94 732 LEU A O 1
ATOM 5892 N N . THR A 1 733 ? 0.465 -65.583 -18.457 1.00 87.94 733 THR A N 1
ATOM 5893 C CA . THR A 1 733 ? 1.510 -65.891 -17.476 1.00 87.94 733 THR A CA 1
ATOM 5894 C C . THR A 1 733 ? 2.766 -65.038 -17.710 1.00 87.94 733 THR A C 1
ATOM 5896 O O . THR A 1 733 ? 2.770 -64.113 -18.522 1.00 87.94 733 THR A O 1
ATOM 5899 N N . THR A 1 734 ? 3.851 -65.313 -16.979 1.00 85.06 734 THR A N 1
ATOM 5900 C CA . THR A 1 734 ? 5.160 -64.679 -17.213 1.00 85.06 734 THR A CA 1
ATOM 5901 C C . THR A 1 734 ? 5.820 -65.102 -18.518 1.00 85.06 734 THR A C 1
ATOM 5903 O O . THR A 1 734 ? 6.688 -64.378 -19.008 1.00 85.06 734 THR A O 1
ATOM 5906 N N . ASP A 1 735 ? 5.423 -66.250 -19.059 1.00 87.12 735 ASP A N 1
ATOM 5907 C CA . ASP A 1 735 ? 6.170 -66.950 -20.100 1.00 87.12 735 ASP A CA 1
ATOM 5908 C C . ASP A 1 735 ? 5.624 -66.558 -21.486 1.00 87.12 735 ASP A C 1
ATOM 5910 O O . ASP A 1 735 ? 6.394 -66.332 -22.418 1.00 87.12 735 ASP A O 1
ATOM 5914 N N . ASP A 1 736 ? 4.316 -66.273 -21.567 1.00 89.31 736 ASP A N 1
ATOM 5915 C CA . ASP A 1 736 ? 3.625 -65.694 -22.734 1.00 89.31 736 ASP A CA 1
ATOM 5916 C C . ASP A 1 736 ? 4.072 -64.251 -23.073 1.00 89.31 736 ASP A C 1
ATOM 5918 O O . ASP A 1 736 ? 3.671 -63.676 -24.090 1.00 89.31 736 ASP A O 1
ATOM 5922 N N . VAL A 1 737 ? 4.872 -63.613 -22.206 1.00 90.06 737 VAL A N 1
ATOM 5923 C CA . VAL A 1 737 ? 5.276 -62.202 -22.348 1.00 90.06 737 VAL A CA 1
ATOM 5924 C C . VAL A 1 737 ? 6.121 -61.970 -23.603 1.00 90.06 737 VAL A C 1
ATOM 5926 O O . VAL A 1 737 ? 6.044 -60.889 -24.189 1.00 90.06 737 VAL A O 1
ATOM 5929 N N . ASP A 1 738 ? 6.903 -62.953 -24.044 1.00 90.75 738 ASP A N 1
ATOM 5930 C CA . ASP A 1 738 ? 7.796 -62.789 -25.197 1.00 90.75 738 ASP A CA 1
ATOM 5931 C C . ASP A 1 738 ? 7.030 -62.840 -26.525 1.00 90.75 738 ASP A C 1
ATOM 5933 O O . ASP A 1 738 ? 7.260 -61.994 -27.396 1.00 90.75 738 ASP A O 1
ATOM 5937 N N . ASP A 1 739 ? 6.039 -63.726 -26.629 1.00 90.75 739 ASP A N 1
ATOM 5938 C CA . ASP A 1 739 ? 5.111 -63.772 -27.762 1.00 90.75 739 ASP A CA 1
ATOM 5939 C C . ASP A 1 739 ? 4.211 -62.529 -27.796 1.00 90.75 739 ASP A C 1
ATOM 5941 O O . ASP A 1 739 ? 3.985 -61.952 -28.863 1.00 90.75 739 ASP A O 1
ATOM 5945 N N . LEU A 1 740 ? 3.769 -62.034 -26.633 1.00 91.75 740 LEU A N 1
ATOM 5946 C CA . LEU A 1 740 ? 3.050 -60.761 -26.526 1.00 91.75 740 LEU A CA 1
ATOM 5947 C C . LEU A 1 740 ? 3.907 -59.576 -27.015 1.00 91.75 740 LEU A C 1
ATOM 5949 O O . LEU A 1 740 ? 3.408 -58.718 -27.745 1.00 91.75 740 LEU A O 1
ATOM 5953 N N . VAL A 1 741 ? 5.197 -59.531 -26.661 1.00 93.94 741 VAL A N 1
ATOM 5954 C CA . VAL A 1 741 ? 6.142 -58.509 -27.149 1.00 93.94 741 VAL A CA 1
ATOM 5955 C C . VAL A 1 741 ? 6.309 -58.590 -28.669 1.00 93.94 741 VAL A C 1
ATOM 5957 O O . VAL A 1 741 ? 6.241 -57.557 -29.342 1.00 93.94 741 VAL A O 1
ATOM 5960 N N . ALA A 1 742 ? 6.503 -59.793 -29.217 1.00 92.50 742 ALA A N 1
ATOM 5961 C CA . ALA A 1 742 ? 6.652 -60.007 -30.655 1.00 92.50 742 ALA A CA 1
ATOM 5962 C C . ALA A 1 742 ? 5.383 -59.602 -31.423 1.00 92.50 742 ALA A C 1
ATOM 5964 O O . ALA A 1 742 ? 5.457 -58.856 -32.403 1.00 92.50 742 ALA A O 1
ATOM 5965 N N . ARG A 1 743 ? 4.211 -60.020 -30.931 1.00 92.94 743 ARG A N 1
ATOM 5966 C CA . ARG A 1 743 ? 2.902 -59.681 -31.495 1.00 92.94 743 ARG A CA 1
ATOM 5967 C C . ARG A 1 743 ? 2.672 -58.171 -31.542 1.00 92.94 743 ARG A C 1
ATOM 5969 O O . ARG A 1 743 ? 2.406 -57.636 -32.616 1.00 92.94 743 ARG A O 1
ATOM 5976 N N . VAL A 1 744 ? 2.821 -57.475 -30.410 1.00 93.81 744 VAL A N 1
ATOM 5977 C CA . VAL A 1 744 ? 2.604 -56.018 -30.330 1.00 93.81 744 VAL A CA 1
ATOM 5978 C C . VAL A 1 744 ? 3.583 -55.265 -31.234 1.00 93.81 744 VAL A C 1
ATOM 5980 O O . VAL A 1 744 ? 3.169 -54.340 -31.931 1.00 93.81 744 VAL A O 1
ATOM 5983 N N . ARG A 1 745 ? 4.861 -55.679 -31.297 1.00 93.81 745 ARG A N 1
ATOM 5984 C CA . ARG A 1 745 ? 5.835 -55.078 -32.226 1.00 93.81 745 ARG A CA 1
ATOM 5985 C C . ARG A 1 745 ? 5.387 -55.225 -33.680 1.00 93.81 745 ARG A C 1
ATOM 5987 O O . ARG A 1 745 ? 5.449 -54.249 -34.422 1.00 93.81 745 ARG A O 1
ATOM 5994 N N . ASN A 1 746 ? 4.934 -56.411 -34.079 1.00 93.38 746 ASN A N 1
ATOM 5995 C CA . ASN A 1 746 ? 4.552 -56.691 -35.462 1.00 93.38 746 ASN A CA 1
ATOM 5996 C C . ASN A 1 746 ? 3.266 -55.951 -35.871 1.00 93.38 746 ASN A C 1
ATOM 5998 O O . ASN A 1 746 ? 3.248 -55.326 -36.931 1.00 93.38 746 ASN A O 1
ATOM 6002 N N . GLU A 1 747 ? 2.232 -55.942 -35.020 1.00 93.56 747 GLU A N 1
ATOM 6003 C CA . GLU A 1 747 ? 0.993 -55.181 -35.264 1.00 93.56 747 GLU A CA 1
ATOM 6004 C C . GLU A 1 747 ? 1.276 -53.670 -35.393 1.00 93.56 747 GLU A C 1
ATOM 6006 O O . GLU A 1 747 ? 0.840 -53.038 -36.357 1.00 93.56 747 GLU A O 1
ATOM 6011 N N . MET A 1 748 ? 2.085 -53.094 -34.491 1.00 93.62 748 MET A N 1
ATOM 6012 C CA . MET A 1 748 ? 2.489 -51.684 -34.579 1.00 93.62 748 MET A CA 1
ATOM 6013 C C . MET A 1 748 ? 3.341 -51.382 -35.822 1.00 93.62 748 MET A C 1
ATOM 6015 O O . MET A 1 748 ? 3.207 -50.310 -36.410 1.00 93.62 748 MET A O 1
ATOM 6019 N N . PHE A 1 749 ? 4.233 -52.293 -36.224 1.00 92.38 749 PHE A N 1
ATOM 6020 C CA . PHE A 1 749 ? 5.180 -52.059 -37.318 1.00 92.38 749 PHE A CA 1
ATOM 6021 C C . PHE A 1 749 ? 4.513 -52.066 -38.698 1.00 92.38 749 PHE A C 1
ATOM 6023 O O . PHE A 1 749 ? 4.805 -51.197 -39.521 1.00 92.38 749 PHE A O 1
ATOM 6030 N N . LEU A 1 750 ? 3.569 -52.983 -38.936 1.00 93.06 750 LEU A N 1
ATOM 6031 C CA . LEU A 1 750 ? 2.762 -53.001 -40.164 1.00 93.06 750 LEU A CA 1
ATOM 6032 C C . LEU A 1 750 ? 1.996 -51.680 -40.338 1.00 93.06 750 LEU A C 1
ATOM 6034 O O . LEU A 1 750 ? 2.005 -51.075 -41.412 1.00 93.06 750 LEU A O 1
ATOM 6038 N N . VAL A 1 751 ? 1.394 -51.195 -39.250 1.00 93.19 751 VAL A N 1
ATOM 6039 C CA . VAL A 1 751 ? 0.656 -49.927 -39.230 1.00 93.19 751 VAL A CA 1
ATOM 6040 C C . VAL A 1 751 ? 1.598 -48.732 -39.389 1.00 93.19 751 VAL A C 1
ATOM 6042 O O . VAL A 1 751 ? 1.257 -47.808 -40.118 1.00 93.19 751 VAL A O 1
ATOM 6045 N N . TYR A 1 752 ? 2.804 -48.761 -38.812 1.00 91.94 752 TYR A N 1
ATOM 6046 C CA . TYR A 1 752 ? 3.815 -47.710 -38.995 1.00 91.94 752 TYR A CA 1
ATOM 6047 C C . TYR A 1 752 ? 4.257 -47.565 -40.449 1.00 91.94 752 TYR A C 1
ATOM 6049 O O . TYR A 1 752 ? 4.363 -46.442 -40.942 1.00 91.94 752 TYR A O 1
ATOM 6057 N N . GLN A 1 753 ? 4.475 -48.676 -41.160 1.00 91.25 753 GLN A N 1
ATOM 6058 C CA . GLN A 1 753 ? 4.793 -48.627 -42.588 1.00 91.25 753 GLN A CA 1
ATOM 6059 C C . GLN A 1 753 ? 3.632 -48.037 -43.399 1.00 91.25 753 GLN A C 1
ATOM 6061 O O . GLN A 1 753 ? 3.852 -47.136 -44.211 1.00 91.25 753 GLN A O 1
ATOM 6066 N N . ALA A 1 754 ? 2.402 -48.495 -43.148 1.00 91.31 754 ALA A N 1
ATOM 6067 C CA . ALA A 1 754 ? 1.214 -48.020 -43.850 1.00 91.31 754 ALA A CA 1
ATOM 6068 C C . ALA A 1 754 ? 0.950 -46.520 -43.614 1.00 91.31 754 ALA A C 1
ATOM 6070 O O . ALA A 1 754 ? 0.827 -45.763 -44.577 1.00 91.31 754 ALA A O 1
ATOM 6071 N N . THR A 1 755 ? 0.928 -46.062 -42.357 1.00 89.94 755 THR A N 1
ATOM 6072 C CA . THR A 1 755 ? 0.647 -44.654 -42.024 1.00 89.94 755 THR A CA 1
ATOM 6073 C C . THR A 1 755 ? 1.787 -43.714 -42.392 1.00 89.94 755 THR A C 1
ATOM 6075 O O . THR A 1 755 ? 1.521 -42.577 -42.769 1.00 89.94 755 THR A O 1
ATOM 6078 N N . SER A 1 756 ? 3.048 -44.160 -42.348 1.00 89.00 756 SER A N 1
ATOM 6079 C CA . SER A 1 756 ? 4.182 -43.344 -42.809 1.00 89.00 756 SER A CA 1
ATOM 6080 C C . SER A 1 756 ? 4.189 -43.184 -44.328 1.00 89.00 756 SER A C 1
ATOM 6082 O O . SER A 1 756 ? 4.500 -42.100 -44.822 1.00 89.00 756 SER A O 1
ATOM 6084 N N . LYS A 1 757 ? 3.807 -44.233 -45.072 1.00 88.62 757 LYS A N 1
ATOM 6085 C CA . LYS A 1 757 ? 3.613 -44.143 -46.522 1.00 88.62 757 LYS A CA 1
ATOM 6086 C C . LYS A 1 757 ? 2.442 -43.216 -46.863 1.00 88.62 757 LYS A C 1
ATOM 6088 O O . LYS A 1 757 ? 2.618 -42.322 -47.683 1.00 88.62 757 LYS A O 1
ATOM 6093 N N . GLU A 1 758 ? 1.291 -43.371 -46.202 1.00 88.50 758 GLU A N 1
ATOM 6094 C CA . GLU A 1 758 ? 0.142 -42.481 -46.417 1.00 88.50 758 GLU A CA 1
ATOM 6095 C C . GLU A 1 758 ? 0.495 -41.026 -46.081 1.00 88.50 758 GLU A C 1
ATOM 6097 O O . GLU A 1 758 ? 0.232 -40.142 -46.885 1.00 88.50 758 GLU A O 1
ATOM 6102 N N . ALA A 1 759 ? 1.136 -40.759 -44.938 1.00 85.88 759 ALA A N 1
ATOM 6103 C CA . ALA A 1 759 ? 1.523 -39.404 -44.547 1.00 85.88 759 ALA A CA 1
ATOM 6104 C C . ALA A 1 759 ? 2.453 -38.746 -45.582 1.00 85.88 759 ALA A C 1
ATOM 6106 O O . ALA A 1 759 ? 2.277 -37.568 -45.888 1.00 85.88 759 ALA A O 1
ATOM 6107 N N . LEU A 1 760 ? 3.399 -39.504 -46.154 1.00 85.06 760 LEU A N 1
ATOM 6108 C CA . LEU A 1 760 ? 4.248 -39.062 -47.263 1.00 85.06 760 LEU A CA 1
ATOM 6109 C C . LEU A 1 760 ? 3.408 -38.721 -48.509 1.00 85.06 760 LEU A C 1
ATOM 6111 O O . LEU A 1 760 ? 3.467 -37.590 -48.990 1.00 85.06 760 LEU A O 1
ATOM 6115 N N . GLU A 1 761 ? 2.600 -39.667 -48.994 1.00 85.44 761 GLU A N 1
ATOM 6116 C CA . GLU A 1 761 ? 1.800 -39.530 -50.224 1.00 85.44 761 GLU A CA 1
ATOM 6117 C C . GLU A 1 761 ? 0.701 -38.453 -50.129 1.00 85.44 761 GLU A C 1
ATOM 6119 O O . GLU A 1 761 ? 0.374 -37.822 -51.128 1.00 85.44 761 GLU A O 1
ATOM 6124 N N . LYS A 1 762 ? 0.152 -38.216 -48.932 1.00 81.62 762 LYS A N 1
ATOM 6125 C CA . LYS A 1 762 ? -0.983 -37.313 -48.667 1.00 81.62 762 LYS A CA 1
ATOM 6126 C C . LYS A 1 762 ? -0.586 -35.864 -48.381 1.00 81.62 762 LYS A C 1
ATOM 6128 O O . LYS A 1 762 ? -1.408 -34.970 -48.579 1.00 81.62 762 LYS A O 1
ATOM 6133 N N . TYR A 1 763 ? 0.626 -35.626 -47.869 1.00 80.62 763 TYR A N 1
ATOM 6134 C CA . TYR A 1 763 ? 1.038 -34.300 -47.381 1.00 80.62 763 TYR A CA 1
ATOM 6135 C C . TYR A 1 763 ? 2.357 -33.762 -47.944 1.00 80.62 763 TYR A C 1
ATOM 6137 O O . TYR A 1 763 ? 2.564 -32.554 -47.864 1.00 80.62 763 TYR A O 1
ATOM 6145 N N . TYR A 1 764 ? 3.235 -34.607 -48.498 1.00 75.31 764 TYR A N 1
ATOM 6146 C CA . TYR A 1 764 ? 4.581 -34.191 -48.931 1.00 75.31 764 TYR A CA 1
ATOM 6147 C C . TYR A 1 764 ? 4.914 -34.571 -50.383 1.00 75.31 764 TYR A C 1
ATOM 6149 O O . TYR A 1 764 ? 5.832 -34.002 -50.970 1.00 75.31 764 TYR A O 1
ATOM 6157 N N . VAL A 1 765 ? 4.169 -35.498 -50.991 1.00 72.56 765 VAL A N 1
ATOM 6158 C CA . VAL A 1 765 ? 4.223 -35.756 -52.436 1.00 72.56 765 VAL A CA 1
ATOM 6159 C C . VAL A 1 765 ? 3.224 -34.833 -53.133 1.00 72.56 765 VAL A C 1
ATOM 6161 O O . VAL A 1 765 ? 2.039 -34.830 -52.808 1.00 72.56 765 VAL A O 1
ATOM 6164 N N . LEU A 1 766 ? 3.698 -34.049 -54.104 1.00 56.53 766 LEU A N 1
ATOM 6165 C CA . LEU A 1 766 ? 2.824 -33.253 -54.968 1.00 56.53 766 LEU A CA 1
ATOM 6166 C C . LEU A 1 766 ? 1.862 -34.181 -55.735 1.00 56.53 766 LEU A C 1
ATOM 6168 O O . LEU A 1 766 ? 2.312 -35.215 -56.242 1.00 56.53 766 LEU A O 1
ATOM 6172 N N . PRO A 1 767 ? 0.568 -33.830 -55.879 1.00 46.03 767 PRO A N 1
ATOM 6173 C CA . PRO A 1 767 ? -0.321 -34.576 -56.760 1.00 46.03 767 PRO A CA 1
ATOM 6174 C C . PRO A 1 767 ? 0.266 -34.563 -58.176 1.00 46.03 767 PRO A C 1
ATOM 6176 O O . PRO A 1 767 ? 0.682 -33.514 -58.670 1.00 46.03 767 PRO A O 1
ATOM 6179 N N . LYS A 1 768 ? 0.318 -35.731 -58.827 1.00 46.09 768 LYS A N 1
ATOM 6180 C CA . LYS A 1 768 ? 0.734 -35.816 -60.230 1.00 46.09 768 LYS A CA 1
ATOM 6181 C C . LYS A 1 768 ? -0.273 -35.046 -61.088 1.00 46.09 768 LYS A C 1
ATOM 6183 O O . LYS A 1 768 ? -1.452 -35.394 -61.077 1.00 46.09 768 LYS A O 1
ATOM 6188 N N . SER A 1 769 ? 0.217 -34.023 -61.787 1.00 38.25 769 SER A N 1
ATOM 6189 C CA . SER A 1 769 ? -0.467 -33.319 -62.878 1.00 38.25 769 SER A CA 1
ATOM 6190 C C . SER A 1 769 ? -0.687 -34.241 -64.073 1.00 38.25 769 SER A C 1
ATOM 6192 O O . SER A 1 769 ? 0.319 -34.899 -64.433 1.00 38.25 769 SER A O 1
#

Foldseek 3Di:
DDDDDDDDDDDDDDDDDDDDDDDDDDDDDDDDDDDDDDDDDDDDDDDDDDDDDDDDDDDDDDDDDYDDDDDDDDDYDYDDDDDDPPPPPPPPPPPDPDPDDDPPDPPDDDDPDDDDPVVVVVVVVVVVPDPVVVCLLCVQLVVLVVLLVCLLCLLVCLLCVLVPPPDPPQAADDQPPVNVVLVVVLVVLSVVSVVLSCVLRNPRDPDDDPDDPVLSVVLSVVSVVLSVVLVVCCCVPPVVVSDRYSSVSSVSSSVSSVVNVVSSVVSVVVVVVQFDDFWKKKWKAKPPVRDIDIDTGTKDFLSVVVVVCVVCQLAPPFDDDPVVVPPPPPPPPPVPPDDDPDDDDDDDDDDDDDPPDDPDDDPVVVVVVVVVVVLVVQLVVLVVQLLVLLQVLVVVVVVVVVVDDPDDDDQLLNSLVVSCVSNVSSLCSNCVSVVVVVQDDPVNLSVLSSVCVVVVHGSVVSCCVPVTRHRQCPRPVNDDPDADKDKDFPDDRRDIDDAQTWIWIDDPNMIMIMGMHTDDDDDDDDDDDPPVDPDDDPDPDPLDFQAQQCLLVPVQVVLQVVCVVQQAAEAEAPLVQQPDQAAAEEEEAAADPVVVSCCSHPVSVRHDGAEEEEAAQVQLVVPPSNRSNRRNNHQHADPVDPVRNVVSLVVVLVCCVVVVHYYYYHQLNDHDQDLAGHQGHLSSLVSCLVNQHWYKYKYKAHPVLAQDPPVRGGHNFYIYIYIDHTHTNHPPDPVCSVVVSVVSRVVRSVVRVVRNVCRCVVPPDDPDD

InterPro domains:
  IPR002123 Phospholipid/glycerol acyltransferase [PF01553] (571-701)
  IPR002123 Phospholipid/glycerol acyltransferase [SM00563] (584-703)
  IPR004552 1-acyl-sn-glycerol-3-phosphate acyltransferase [TIGR00530] (571-700)
  IPR009539 Vang-like protein [PF06638] (79-544)
  IPR009539 Vang-like protein [PTHR20886] (1-544)

Secondary structure (DSSP, 8-state):
------------------------------PPPPPPP-----------------------------------------------------------S--S----------------THHHHHHHHHHHT-HHHHHHHHHHHHHHHHHHHHHHHHHHHHHHTTTS--STT-------HHHHHHHHHHHHHHHHHHHHHIIIIISPPSS--SS--HHHHHHHHHHHHHHHHHHHHHIIIIITTT---HHHHHHHHHHHHHHHHHHHHHHHHHHHHHHS-EEEEEEEEEETT--EEEEEEES-BHHHHHHHHHHHHHHHSB---HHHHT--------------------------------S-SSHHHHHHHHHHHHHHHHHHHHHHHHHHHHHHHHHHHHHHHHHS-S-PPPPHHHHHHHHHHHHHHHHHHHHTTTT-GGG--HHHHHHHHHHHHTTT--HHHHHHHHHS--BGGG-TTT--S----EEEESS-TTSBP-TT-EEEEEETTEEEEEEEEEPP----------TT------------SS-THHIIIIIHHHHHHHHHHTT-EEEEE-HHHH--SS--EEEE---SSHHHHHHHHTGGGTSPS-EEEEEEGGGGGSHHHHHHHHHTT-EEE-SS-HHHHHHHHHHHHHHHHHHT-EEEE-TT-S---SSSPPPPPTHHHHHHHHTT--EEEEEEPPGGGTEETTTTEE---EEEEEE---B--TT--SSTHHHHHHHHHHHHHHHHHHHHHHHHHHHTSPPP-

Sequence (769 aa):
MDTESVRSGKSERSERSMRSKRRFYNLHSLYEQPQVPSQFKIRSEPNECFFKDDRSNSLHTNNKPVCDQSEAGVPGLCQRNQQTTERIEVQILQQDDNWGDNTTAITGNTSEAGFSIDDMAKFSNDIENSVGFTCARYIGTVFTACFSLITILSPIAMLLLPKIHIIDDWTTNDCDTSCEGLFISFSFKVVVLLIGAWCLLWRTPKATLPRIAVMKAFVLFLATILIFAFWLFYGVRIIKTKETSYHTIVKFAVSLVDSLLFLHYAALILLKLKHMTSRFVVHVVRSPDGIAKSYLVGDMSIQRLAVFTLENYFRDFDAYNPYLDNMPKRNSRSSYKVYNVDGPHMGNHTGLGNPRPPPGSDTRHNDRFYDEMNYERRLKKRRARLVAATDEAFSHIKRMQNEQGPAIPMDPSEAAQAIFPSLARALQKYLRITRQQPRYSMESILRHLALCIGHDMGPKAFLEKFLTQGSIIMNDKEYSNTQTWVLICDQLVSRNIEHGSLIQLRQGDVALLINIRKIPHFNLTEEVIDHKCNKFVLKLNSETPCRIENLSRVTAPVLNIFLQLFCIQYELRGVEHLQLDQPYVLMANHQSSLDLIEAFSGMLKYLPDRMTILGKKELKYLGTFGIAAWLSGLIFVDRTKKRDARKTMDQTVEIILKDKAKLWVFPEGTRHMGKDFLPFKKGGFHIAQQAQIPIVPLVFSSYANFLDSTRKHFEAGKVILTALPPIQTKGLTTDDVDDLVARVRNEMFLVYQATSKEALEKYYVLPKS

Organism: NCBI:txid2664684

pLDDT: mean 70.23, std 22.68, range [21.14, 95.0]